Protein 3RHT (pdb70)

Solvent-accessible surface area: 37663 Å² total

Foldseek 3Di:
DEEEEEPADQAGFVVLVLFLVLVVDDYHYYYQVAADADDDNLQPAQEYEYAHRAPVSDLRSLVNNLVLLVARFYEFADQLDQCHPRRNCLVHCNCVWAQWHGDPDHQKFFAPDWKWKAFPDPCLCVPLLNDPACRPVFTFTWGIFGAIGGDPQKDQTMIWAWDWDADPVVRDIDIDTDDDGGAKIWDGRNNAIYIYGGFHLGPDGRPRLFAPAPDWDWGGRVPHDIDIGHPSSSSSVVSSCVRSVD/DEEEEEPAFQAHFVFLVLFLVVVVDDYHYHYQVAADDDDDNLVPAQEYEYAHRAPVSDLRSLVSNLVLLVARFYEAADQLDQQHPRVNCQVHPNCVWAQWRGDPDHQKDFAPDWKWKAFPDPCLCVPLLNDPACRPVFTFTWGIFGAIGGDPQKDQTIIWHWDWDADPVVRDIDIDTDDDGGAKIWDGRNNAIYIYGGFHLGPDGRPRLFAPAPAWDWGGRVVHDIDIGHPNSSSNVVSSCVRSVD/DEEEEEPADQAGFVFLVLFLVVVVDDYHYYGQVAADADDDNLVPALEYEYAHRAPVSDLRSLVSNLCLLVARFYEAADCLDQQHPRVNCLVHPNCVWAQWRGDPDHQKDFAPDWKWKAFPDPCLCVDLLNDPACRPVQTFTWGIFGAIGGDPQKDQTMIWAWDWDADPVVRDIDIDTDDDGGAKIWHGRNNAIYIYGGFGLGPDGRPRLFAPDPDWDWGGRVVYDIDIGHPSSSSNVVSSCVRSVD/DEEEEEPAFQAHFVFLVLFLVLVVDDYHYYYQPAADDDDDNLVPAQEYEYALRAPVSDLRSLVSNLVLLVARFYEAFDQLDQQHVRVNCQVHPNCVWAQWHGDPDHQKFFAPAWKWKAFPDPCLCVDLLNDPACRPVFTFTWGIFGAIGGDPQKDQTIIWHWDWDADPVVRDIDIDTDDDGGAKIWDGRNNAIYIYGGFGLGPDGRPRLFAPADAWDWGGRVVHDIDIGHPSSSSSVVSSCVRSVD

Structure (mmCIF, N/CA/C/O backbone):
data_3RHT
#
_entry.id   3RHT
#
_cell.length_a   42.287
_cell.length_b   126.827
_cell.length_c   101.964
_cell.angle_alpha   90.00
_cell.angle_beta   96.60
_cell.angle_gamma   90.00
#
_symmetry.space_group_name_H-M   'P 1 21 1'
#
loop_
_entity.id
_entity.type
_entity.pdbx_description
1 polymer '(GATase1)-like protein'
2 non-polymer 'CALCIUM ION'
3 non-polymer 'SODIUM ION'
4 non-polymer GLYCEROL
5 non-polymer 'ACETATE ION'
6 non-polymer 'CHLORIDE ION'
7 water water
#
loop_
_atom_site.group_PDB
_atom_site.id
_atom_site.type_symbol
_atom_site.label_atom_id
_atom_site.label_alt_id
_atom_site.label_comp_id
_atom_site.label_asym_id
_atom_site.label_entity_id
_atom_site.label_seq_id
_atom_site.pdbx_PDB_ins_code
_atom_site.Cartn_x
_atom_site.Cartn_y
_atom_site.Cartn_z
_atom_site.occupancy
_atom_site.B_iso_or_equiv
_atom_site.auth_seq_id
_atom_site.auth_comp_id
_atom_site.auth_asym_id
_atom_site.auth_atom_id
_atom_site.pdbx_PDB_model_num
ATOM 1 N N . ARG A 1 6 ? -10.149 38.674 40.714 1.00 37.65 3 ARG A N 1
ATOM 2 C CA . ARG A 1 6 ? -8.903 39.409 41.171 1.00 36.25 3 ARG A CA 1
ATOM 3 C C . ARG A 1 6 ? -7.775 39.467 40.123 1.00 31.89 3 ARG A C 1
ATOM 4 O O . ARG A 1 6 ? -6.919 38.581 40.039 1.00 31.76 3 ARG A O 1
ATOM 12 N N . VAL A 1 7 ? -7.766 40.537 39.352 1.00 28.54 4 VAL A N 1
ATOM 13 C CA . VAL A 1 7 ? -6.924 40.655 38.169 1.00 25.45 4 VAL A CA 1
ATOM 14 C C . VAL A 1 7 ? -6.133 41.947 38.250 1.00 23.36 4 VAL A C 1
ATOM 15 O O . VAL A 1 7 ? -6.687 42.964 38.639 1.00 23.22 4 VAL A O 1
ATOM 19 N N . LEU A 1 8 ? -4.853 41.874 37.914 1.00 21.85 5 LEU A N 1
ATOM 20 C CA . LEU A 1 8 ? -3.984 43.049 37.767 1.00 20.93 5 LEU A CA 1
ATOM 21 C C . LEU A 1 8 ? -3.490 43.114 36.330 1.00 20.01 5 LEU A C 1
ATOM 22 O O . LEU A 1 8 ? -2.860 42.153 35.845 1.00 20.87 5 LEU A O 1
ATOM 27 N N . TYR A 1 9 ? -3.745 44.243 35.667 1.00 19.05 6 TYR A N 1
ATOM 28 C CA . TYR A 1 9 ? -3.373 44.447 34.256 1.00 17.90 6 TYR A CA 1
ATOM 29 C C . TYR A 1 9 ? -2.398 45.613 34.217 1.00 17.55 6 TYR A C 1
ATOM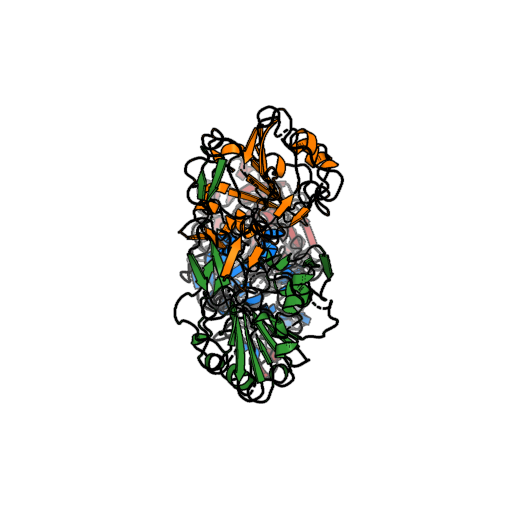 30 O O . TYR A 1 9 ? -2.721 46.715 34.676 1.00 17.88 6 TYR A O 1
ATOM 39 N N . CYS A 1 10 ? -1.185 45.343 33.740 1.00 17.01 7 CYS A N 1
ATOM 40 C CA . CYS A 1 10 ? -0.137 46.356 33.640 1.00 16.58 7 CYS A CA 1
ATOM 41 C C . CYS A 1 10 ? 0.267 46.566 32.174 1.00 16.20 7 CYS A C 1
ATOM 42 O O . CYS A 1 10 ? 0.559 45.594 31.446 1.00 15.40 7 CYS A O 1
ATOM 45 N N . GLY A 1 11 ? 0.301 47.837 31.782 1.00 14.53 8 GLY A N 1
ATOM 46 C CA . GLY A 1 11 ? 0.876 48.250 30.498 1.00 15.20 8 GLY A CA 1
ATOM 47 C C . GLY A 1 11 ? -0.084 48.859 29.488 1.00 14.87 8 GLY A C 1
ATOM 48 O O . GLY A 1 11 ? -1.126 49.450 29.858 1.00 16.25 8 GLY A O 1
ATOM 49 N N . ASP A 1 12 ? 0.291 48.726 28.213 1.00 14.45 9 ASP A N 1
ATOM 50 C CA . ASP A 1 12 ? -0.454 49.279 27.073 1.00 15.15 9 ASP A CA 1
ATOM 51 C C . ASP A 1 12 ? -0.700 50.779 27.221 1.00 15.62 9 ASP A C 1
ATOM 52 O O . ASP A 1 12 ? -1.744 51.283 26.873 1.00 14.16 9 ASP A O 1
ATOM 57 N N . THR A 1 13 ? 0.328 51.466 27.722 1.00 15.90 10 THR A N 1
ATOM 58 C CA . THR A 1 13 ? 0.395 52.910 27.850 1.00 17.48 10 THR A CA 1
ATOM 59 C C . THR A 1 13 ? -0.574 53.451 28.923 1.00 17.52 10 THR A C 1
ATOM 60 O O . THR A 1 13 ? -0.147 53.827 30.021 1.00 18.92 10 THR A O 1
ATOM 64 N N . SER A 1 14 ? -1.855 53.495 28.600 1.00 16.79 11 SER A N 1
ATOM 65 C CA . SER A 1 14 ? -2.857 54.146 29.452 1.00 17.22 11 SER A CA 1
ATOM 66 C C . SER A 1 14 ? -4.270 53.684 29.049 1.00 17.26 11 SER A C 1
ATOM 67 O O . SER A 1 14 ? -4.483 53.174 27.934 1.00 16.23 11 SER A O 1
ATOM 70 N N . LEU A 1 15 ? -5.224 53.859 29.967 1.00 18.68 12 LEU A N 1
ATOM 71 C CA . LEU A 1 15 ? -6.621 53.527 29.732 1.00 17.90 12 LEU A CA 1
ATOM 72 C C . LEU A 1 15 ? -7.199 54.371 28.598 1.00 18.81 12 LEU A C 1
ATOM 73 O O . LEU A 1 15 ? -8.009 53.885 27.829 1.00 19.11 12 LEU A O 1
ATOM 78 N N . GLU A 1 16 ? -6.809 55.642 28.509 1.00 19.60 13 GLU A N 1
ATOM 79 C CA . GLU A 1 16 ? -7.320 56.492 27.440 1.00 20.73 13 GLU A CA 1
ATOM 80 C C . GLU A 1 16 ? -6.746 56.098 26.056 1.00 19.02 13 GLU A C 1
ATOM 81 O O . GLU A 1 16 ? -7.225 56.579 25.034 1.00 18.77 13 GLU A O 1
ATOM 87 N N . THR A 1 17 ? -5.727 55.250 26.042 1.00 16.74 14 THR A N 1
ATOM 88 C CA . THR A 1 17 ? -5.081 54.793 24.795 1.00 17.17 14 THR A CA 1
ATOM 89 C C . THR A 1 17 ? -5.217 53.259 24.699 1.00 16.71 14 THR A C 1
ATOM 90 O O . THR A 1 17 ? -6.334 52.760 24.864 1.00 17.02 14 THR A O 1
ATOM 94 N N . ALA A 1 18 ? -4.135 52.517 24.444 1.00 15.35 15 ALA A N 1
ATOM 95 C CA . ALA A 1 18 ? -4.242 51.094 24.050 1.00 14.77 15 ALA A CA 1
ATOM 96 C C . ALA A 1 18 ? -4.835 50.170 25.122 1.00 14.07 15 ALA A C 1
ATOM 97 O O . ALA A 1 18 ? -5.461 49.158 24.791 1.00 14.79 15 ALA A O 1
ATOM 99 N N . ALA A 1 19 ? -4.658 50.518 26.399 1.00 13.68 16 ALA A N 1
ATOM 100 C CA . ALA A 1 19 ? -5.145 49.666 27.485 1.00 14.07 16 ALA A CA 1
ATOM 101 C C . ALA A 1 19 ? -6.669 49.628 27.522 1.00 14.24 16 ALA A C 1
ATOM 102 O O . ALA A 1 19 ? -7.256 48.718 28.106 1.00 14.61 16 ALA A O 1
ATOM 104 N N . GLY A 1 20 ? -7.314 50.634 26.919 1.00 14.76 17 GLY A N 1
ATOM 105 C CA . GLY A 1 20 ? -8.775 50.655 26.771 1.00 15.18 17 GLY A CA 1
ATOM 106 C C . GLY A 1 20 ? -9.354 49.424 26.113 1.00 14.37 17 GLY A C 1
ATOM 107 O O . GLY A 1 20 ? -10.500 49.090 26.346 1.00 15.10 17 GLY A O 1
ATOM 108 N N . TYR A 1 21 ? -8.566 48.725 25.301 1.00 14.68 18 TYR A N 1
ATOM 109 C CA . TYR A 1 21 ? -9.090 47.553 24.593 1.00 14.67 18 TYR A CA 1
ATOM 110 C C . TYR A 1 21 ? -9.339 46.413 25.571 1.00 15.59 18 TYR A C 1
ATOM 111 O O . TYR A 1 21 ? -10.481 45.996 25.756 1.00 16.55 18 TYR A O 1
ATOM 120 N N . LEU A 1 22 ? -8.286 45.944 26.229 1.00 15.81 19 LEU A N 1
ATOM 121 C CA . LEU A 1 22 ? -8.441 44.840 27.176 1.00 16.00 19 LEU A CA 1
ATOM 122 C C . LEU A 1 22 ? -9.264 45.269 28.402 1.00 17.00 19 LEU A C 1
ATOM 123 O O . LEU A 1 22 ? -10.042 44.474 28.942 1.00 18.25 19 LEU A O 1
ATOM 128 N N . ALA A 1 23 ? -9.093 46.508 28.865 1.00 16.48 20 ALA A N 1
ATOM 129 C CA . ALA A 1 23 ? -9.908 47.002 29.954 1.00 17.57 20 ALA A CA 1
ATOM 130 C C . ALA A 1 23 ? -11.384 46.969 29.571 1.00 18.29 20 ALA A C 1
ATOM 131 O O . ALA A 1 23 ? -12.209 46.540 30.351 1.00 18.86 20 ALA A O 1
ATOM 133 N N . GLY A 1 24 ? -11.705 47.397 28.351 1.00 18.34 21 GLY A N 1
ATOM 134 C CA . GLY A 1 24 ? -13.071 47.323 27.829 1.00 18.50 21 GLY A CA 1
ATOM 135 C C . GLY A 1 24 ? -13.598 45.909 27.704 1.00 17.94 21 GLY A C 1
ATOM 136 O O . GLY A 1 24 ? -14.722 45.641 28.063 1.00 19.91 21 GLY A O 1
ATOM 137 N N . LEU A 1 25 ? -12.779 44.985 27.233 1.00 16.61 22 LEU A N 1
ATOM 138 C CA . LEU A 1 25 ? -13.205 43.590 27.189 1.00 16.81 22 LEU A CA 1
ATOM 139 C C . LEU A 1 25 ? -13.565 43.100 28.607 1.00 18.57 22 LEU A C 1
ATOM 140 O O . LEU A 1 25 ? -14.605 42.476 28.839 1.00 19.08 22 LEU A O 1
ATOM 153 N N . THR A 1 27 ? -14.310 44.748 31.292 1.00 20.94 24 THR A N 1
ATOM 154 C CA . THR A 1 27 ? -15.535 45.385 31.744 1.00 22.82 24 THR A CA 1
ATOM 155 C C . THR A 1 27 ? -16.753 44.711 31.103 1.00 24.35 24 THR A C 1
ATOM 156 O O . THR A 1 27 ? -17.755 44.509 31.775 1.00 25.83 24 THR A O 1
ATOM 160 N N . SER A 1 28 ? -16.669 44.349 29.822 1.00 23.39 25 SER A N 1
ATOM 161 C CA . SER A 1 28 ? -17.811 43.728 29.139 1.00 25.46 25 SER A CA 1
ATOM 162 C C . SER A 1 28 ? -18.072 42.328 29.698 1.00 26.57 25 SER A C 1
ATOM 163 O O . SER A 1 28 ? -19.212 41.863 29.710 1.00 28.56 25 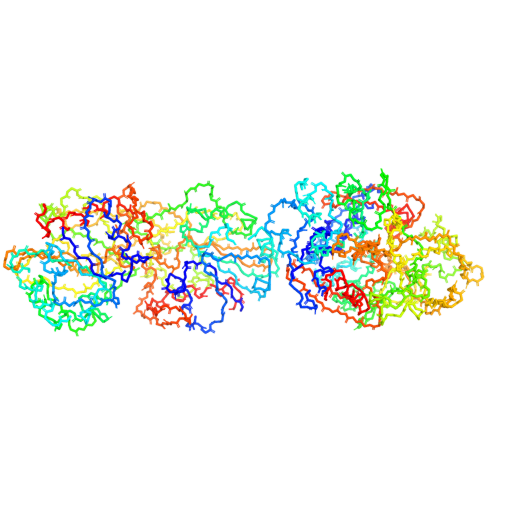SER A O 1
ATOM 166 N N . TRP A 1 29 ? -17.022 41.676 30.198 1.00 25.98 26 TRP A N 1
ATOM 167 C CA . TRP A 1 29 ? -17.171 40.368 30.852 1.00 27.62 26 TRP A CA 1
ATOM 168 C C . TRP A 1 29 ? -17.613 40.508 32.327 1.00 30.31 26 TRP A C 1
ATOM 169 O O . TRP A 1 29 ? -17.739 39.502 33.021 1.00 31.01 26 TRP A O 1
ATOM 180 N N A GLN A 1 30 ? -17.843 41.739 32.784 0.56 30.16 27 GLN A N 1
ATOM 181 N N B GLN A 1 30 ? -17.854 41.752 32.745 0.44 30.27 27 GLN A N 1
ATOM 182 C CA A GLN A 1 30 ? -18.199 42.035 34.170 0.56 32.41 27 GLN A CA 1
ATOM 183 C CA B GLN A 1 30 ? -18.179 42.111 34.112 0.44 32.45 27 GLN A CA 1
ATOM 184 C C A GLN A 1 30 ? -17.082 41.703 35.148 0.56 32.60 27 GLN A C 1
ATOM 185 C C B GLN A 1 30 ? -17.107 41.636 35.102 0.44 32.70 27 GLN A C 1
ATOM 186 O O A GLN A 1 30 ? -17.340 41.509 36.337 0.56 33.40 27 GLN A O 1
ATOM 187 O O B GLN A 1 30 ? -17.422 41.268 36.232 0.44 33.89 27 GLN A O 1
ATOM 198 N N . TRP A 1 31 ? -15.846 41.658 34.667 1.00 30.75 28 TRP A N 1
ATOM 199 C CA . TRP A 1 31 ? -14.698 41.398 35.542 1.00 31.51 28 TRP A CA 1
ATOM 200 C C . TRP A 1 31 ? -14.294 42.683 36.254 1.00 32.49 28 TRP A C 1
ATOM 201 O O . TRP A 1 31 ? -14.463 43.771 35.704 1.00 33.34 28 TRP A O 1
ATOM 212 N N . GLU A 1 32 ? -13.793 42.521 37.476 1.00 34.88 29 GLU A N 1
ATOM 213 C CA . GLU A 1 32 ? -13.119 43.571 38.255 1.00 35.78 29 GLU A CA 1
ATOM 214 C C . GLU A 1 32 ? -11.639 43.450 38.014 1.00 31.98 29 GLU A C 1
ATOM 215 O O . GLU A 1 32 ? -11.145 42.341 37.886 1.00 32.02 29 GLU A O 1
ATOM 221 N N . PHE A 1 33 ? -10.922 44.574 38.003 1.00 29.25 30 PHE A N 1
ATOM 222 C CA . PHE A 1 33 ? -9.473 44.554 37.827 1.00 27.03 30 PHE A CA 1
ATOM 223 C C . PHE A 1 33 ? -8.807 45.813 38.353 1.00 26.24 30 PHE A C 1
ATOM 224 O O . PHE A 1 33 ? -9.432 46.871 38.421 1.00 26.86 30 PHE A O 1
ATOM 232 N N . ASP A 1 34 ? -7.536 45.682 38.726 1.00 24.03 31 ASP A N 1
ATOM 233 C CA . ASP A 1 34 ? -6.684 46.837 38.953 1.00 23.83 31 ASP A CA 1
ATOM 234 C C . ASP A 1 34 ? -5.845 47.076 37.714 1.00 20.73 31 ASP A C 1
ATOM 235 O O . ASP A 1 34 ? -5.580 46.157 36.950 1.00 20.31 31 ASP A O 1
ATOM 240 N N . TYR A 1 35 ? -5.412 48.319 37.531 1.00 20.49 32 TYR A N 1
ATOM 241 C CA . TYR A 1 35 ? -4.676 48.684 36.322 1.00 18.73 32 TYR A CA 1
ATOM 242 C C . TYR A 1 35 ? -3.547 49.615 36.678 1.00 19.58 32 TYR A C 1
ATOM 243 O O . TYR A 1 35 ? -3.727 50.545 37.484 1.00 20.49 32 TYR A O 1
ATOM 252 N N . ILE A 1 36 ? -2.384 49.337 36.086 1.00 18.69 33 ILE A N 1
ATOM 253 C CA . ILE A 1 36 ? -1.164 50.158 36.200 1.00 19.00 33 ILE A CA 1
ATOM 254 C C . ILE A 1 36 ? -0.715 50.611 34.806 1.00 17.36 33 ILE A C 1
ATOM 255 O O . ILE A 1 36 ? -0.462 49.773 33.938 1.00 16.28 33 ILE A O 1
ATOM 260 N N . PRO A 1 37 ? -0.608 51.925 34.591 1.00 18.44 34 PRO A N 1
ATOM 261 C CA . PRO A 1 37 ? -0.113 52.382 33.300 1.00 18.46 34 PRO A CA 1
ATOM 262 C C . PRO A 1 37 ? 1.393 52.114 33.103 1.00 18.18 34 PRO A C 1
ATOM 263 O O . PRO A 1 37 ? 2.117 51.915 34.072 1.00 17.81 34 PRO A O 1
ATOM 267 N N . SER A 1 38 ? 1.836 52.136 31.845 1.00 16.78 35 SER A N 1
ATOM 268 C CA . SER A 1 38 ? 3.208 51.782 31.493 1.00 17.31 35 SER A CA 1
ATOM 269 C C . SER A 1 38 ? 4.284 52.666 32.129 1.00 17.37 35 SER A C 1
ATOM 270 O O . SER A 1 38 ? 5.403 52.185 32.306 1.00 18.21 35 SER A O 1
ATOM 273 N N . HIS A 1 39 ? 3.985 53.932 32.446 1.00 17.79 36 HIS A N 1
ATOM 274 C CA . HIS A 1 39 ? 4.971 54.812 33.077 1.00 19.62 36 HIS A CA 1
ATOM 275 C C . HIS A 1 39 ? 5.015 54.699 34.625 1.00 19.81 36 HIS A C 1
ATOM 276 O O . HIS A 1 39 ? 5.865 55.313 35.251 1.00 20.76 36 HIS A O 1
ATOM 283 N N . VAL A 1 40 ? 4.121 53.922 35.222 1.00 19.26 37 VAL A N 1
ATOM 284 C CA . VAL A 1 40 ? 4.002 53.818 36.683 1.00 20.11 37 VAL A CA 1
ATOM 285 C C . VAL A 1 40 ? 4.699 52.529 37.118 1.00 20.44 37 VAL A C 1
ATOM 286 O O . VAL A 1 40 ? 4.453 51.459 36.574 1.00 19.09 37 VAL A O 1
ATOM 290 N N . GLY A 1 41 ? 5.588 52.653 38.094 1.00 21.80 38 GLY A N 1
ATOM 291 C CA . GLY A 1 41 ? 6.298 51.508 38.634 1.00 22.92 38 GLY A CA 1
ATOM 292 C C . GLY A 1 41 ? 5.453 50.605 39.542 1.00 23.26 38 GLY A C 1
ATOM 293 O O . GLY A 1 41 ? 4.401 51.016 40.052 1.00 24.46 38 GLY A O 1
ATOM 294 N N . LEU A 1 42 ? 5.922 49.368 39.708 1.00 22.80 39 LEU A N 1
ATOM 295 C CA . LEU A 1 42 ? 5.300 48.379 40.571 1.00 22.76 39 LEU A CA 1
ATOM 296 C C . LEU A 1 42 ? 6.372 47.794 41.484 1.00 23.95 39 LEU A C 1
ATOM 297 O O . LEU A 1 42 ? 7.394 47.266 41.016 1.00 23.55 39 LEU A O 1
ATOM 302 N N . ASP A 1 43 ? 6.141 47.920 42.792 1.00 25.12 40 ASP A N 1
ATOM 303 C CA . ASP A 1 43 ? 7.051 47.434 43.853 1.00 26.29 40 ASP A CA 1
ATOM 304 C C . ASP A 1 43 ? 6.281 46.393 44.684 1.00 26.71 40 ASP A C 1
ATOM 305 O O . ASP A 1 43 ? 5.055 46.248 44.551 1.00 26.48 40 ASP A O 1
ATOM 310 N N . VAL A 1 44 ? 6.990 45.662 45.538 1.00 27.02 41 VAL A N 1
ATOM 311 C CA . VAL A 1 44 ? 6.336 44.729 46.452 1.00 27.79 41 VAL A CA 1
ATOM 312 C C . VAL A 1 44 ? 5.233 45.467 47.235 1.00 28.42 41 VAL A C 1
ATOM 313 O O . VAL A 1 44 ? 5.462 46.547 47.803 1.00 28.74 41 VAL A O 1
ATOM 317 N N . GLY A 1 45 ? 4.042 44.889 47.269 1.00 27.96 42 GLY A N 1
ATOM 318 C CA . GLY A 1 45 ? 2.979 45.497 48.035 1.00 30.25 42 GLY A CA 1
ATOM 319 C C . GLY A 1 45 ? 1.675 44.762 47.975 1.00 31.30 42 GLY A C 1
ATOM 320 O O . GLY A 1 45 ? 1.562 43.661 47.391 1.00 29.56 42 GLY A O 1
ATOM 321 N N . GLU A 1 46 ? 0.684 45.404 48.580 1.00 34.06 43 GLU A N 1
ATOM 322 C CA . GLU A 1 46 ? -0.646 44.839 48.715 1.00 36.96 43 GLU A CA 1
ATOM 323 C C . GLU A 1 46 ? -1.331 44.722 47.355 1.00 34.61 43 GLU A C 1
ATOM 324 O O . GLU A 1 46 ? -2.081 43.789 47.110 1.00 35.21 43 GLU A O 1
ATOM 330 N N . LEU A 1 47 ? -1.035 45.646 46.456 1.00 33.40 44 LEU A N 1
ATOM 331 C CA . LEU A 1 47 ? -1.630 45.648 45.130 1.00 31.96 44 LEU A CA 1
ATOM 332 C C . LEU A 1 47 ? -1.261 44.389 44.334 1.00 31.68 44 LEU A C 1
ATOM 333 O O . LEU A 1 47 ? -2.115 43.747 43.713 1.00 31.32 44 LEU A O 1
ATOM 338 N N . LEU A 1 48 ? 0.017 44.027 44.354 1.00 30.93 45 LEU A N 1
ATOM 339 C CA . LEU A 1 48 ? 0.444 42.769 43.756 1.00 29.98 45 LEU A CA 1
ATOM 340 C C . LEU A 1 48 ? -0.002 41.507 44.522 1.00 32.32 45 LEU A C 1
ATOM 341 O O . LEU A 1 48 ? -0.308 40.499 43.888 1.00 32.46 45 LEU A O 1
ATOM 346 N N . ALA A 1 49 ? -0.064 41.544 45.859 1.00 33.81 46 ALA A N 1
ATOM 347 C CA . ALA A 1 49 ? -0.275 40.315 46.647 1.00 37.33 46 ALA A CA 1
ATOM 348 C C . ALA A 1 49 ? -1.645 39.661 46.497 1.00 39.50 46 ALA A C 1
ATOM 349 O O . ALA A 1 49 ? -1.782 38.443 46.618 1.00 41.13 46 ALA A O 1
ATOM 351 N N . LYS A 1 50 ? -2.663 40.465 46.241 1.00 40.07 47 LYS A N 1
ATOM 352 C CA . LYS A 1 50 ? -4.039 39.992 46.396 1.00 42.85 47 LYS A CA 1
ATOM 353 C C . LYS A 1 50 ? -4.609 39.434 45.065 1.00 40.39 47 LYS A C 1
ATOM 354 O O . LYS A 1 50 ? -5.814 39.356 44.907 1.00 41.92 47 LYS A O 1
ATOM 360 N N . GLN A 1 51 ? -3.749 39.057 44.116 1.00 37.53 48 GLN A N 1
ATOM 361 C CA . GLN A 1 51 ? -4.176 38.773 42.731 1.00 34.24 48 GLN A CA 1
ATOM 362 C C . GLN A 1 51 ? -4.266 37.282 42.386 1.00 34.50 48 GLN A C 1
ATOM 363 O O . GLN A 1 51 ? -3.528 36.464 42.929 1.00 35.46 48 GLN A O 1
ATOM 369 N N . ASP A 1 52 ? -5.159 36.948 41.459 1.00 33.42 49 ASP A N 1
ATOM 370 C CA . ASP A 1 52 ? -5.286 35.581 40.927 1.00 34.24 49 ASP A CA 1
ATOM 371 C C . ASP A 1 52 ? -4.828 35.482 39.484 1.00 31.02 49 ASP A C 1
ATOM 372 O O . ASP A 1 52 ? -4.629 34.374 38.977 1.00 30.16 49 ASP A O 1
ATOM 377 N N . LEU A 1 53 ? -4.741 36.643 38.824 1.00 28.42 50 LEU A N 1
ATOM 378 C CA . LEU A 1 53 ? -4.289 36.755 37.449 1.00 25.33 50 LEU A CA 1
ATOM 379 C C . LEU A 1 53 ? -3.515 38.056 37.237 1.00 23.03 50 LEU A C 1
ATOM 380 O O . LEU A 1 53 ? -3.984 39.143 37.579 1.00 21.45 50 LEU A O 1
ATOM 385 N N . VAL A 1 54 ? -2.312 37.957 36.675 1.00 22.24 51 VAL A N 1
ATOM 386 C CA . VAL A 1 54 ? -1.531 39.145 36.334 1.00 19.55 51 VAL A CA 1
ATOM 387 C C . VAL A 1 54 ? -1.284 39.111 34.821 1.00 18.48 51 VAL A C 1
ATOM 388 O O . VAL A 1 54 ? -0.810 38.111 34.279 1.00 18.68 51 VAL A O 1
ATOM 392 N N . ILE A 1 55 ? -1.622 40.214 34.171 1.00 17.54 52 ILE A N 1
ATOM 393 C CA . ILE A 1 55 ? -1.450 40.394 32.736 1.00 16.37 52 ILE A CA 1
ATOM 394 C C . ILE A 1 55 ? -0.398 41.488 32.520 1.00 15.79 52 ILE A C 1
ATOM 395 O O . ILE A 1 55 ? -0.551 42.599 33.011 1.00 16.32 52 ILE A O 1
ATOM 400 N N . LEU A 1 56 ? 0.687 41.138 31.845 1.00 15.28 53 LEU A N 1
ATOM 401 C CA . LEU A 1 56 ? 1.770 42.077 31.501 1.00 15.71 53 LEU A CA 1
ATOM 402 C C . LEU A 1 56 ? 1.782 42.251 29.972 1.00 15.40 53 LEU A C 1
ATOM 403 O O . LEU A 1 56 ? 1.994 41.298 29.240 1.00 15.84 53 LEU A O 1
ATOM 408 N N . SER A 1 57 ? 1.605 43.484 29.506 1.00 15.20 54 SER A N 1
ATOM 409 C CA . SER A 1 57 ? 1.393 43.766 28.077 1.00 14.64 54 SER A CA 1
ATOM 410 C C . SER A 1 57 ? 1.946 45.148 27.799 1.00 14.65 54 SER A C 1
ATOM 411 O O . SER A 1 57 ? 1.350 46.111 28.230 1.00 14.94 54 SER A O 1
ATOM 414 N N . ASP A 1 58 ? 3.096 45.238 27.138 1.00 15.28 55 ASP A N 1
ATOM 415 C CA . ASP A 1 58 ? 3.773 46.552 26.936 1.00 15.31 55 ASP A CA 1
ATOM 416 C C . ASP A 1 58 ? 4.063 47.252 28.263 1.00 15.40 55 ASP A C 1
ATOM 417 O O . ASP A 1 58 ? 3.917 48.471 28.408 1.00 14.76 55 ASP A O 1
ATOM 422 N N . TYR A 1 59 ? 4.469 46.458 29.240 1.00 15.83 56 TYR A N 1
ATOM 423 C CA . TYR A 1 59 ? 4.911 46.940 30.525 1.00 15.49 56 TYR A CA 1
ATOM 424 C C . TYR A 1 59 ? 6.400 46.620 30.585 1.00 15.91 56 TYR A C 1
ATOM 425 O O . TYR A 1 59 ? 6.782 45.453 30.658 1.00 16.64 56 TYR A O 1
ATOM 434 N N . PRO A 1 60 ? 7.256 47.641 30.541 1.00 16.09 57 PRO A N 1
ATOM 435 C CA . PRO A 1 60 ? 8.691 47.337 30.453 1.00 17.47 57 PRO A CA 1
ATOM 436 C C . PRO A 1 60 ? 9.235 46.710 31.753 1.00 17.31 57 PRO A C 1
ATOM 437 O O . PRO A 1 60 ? 8.746 47.049 32.804 1.00 16.74 57 PRO A O 1
ATOM 441 N N . ALA A 1 61 ? 10.209 45.807 31.671 1.00 18.70 58 ALA A N 1
ATOM 442 C CA . ALA A 1 61 ? 10.784 45.167 32.861 1.00 18.76 58 ALA A CA 1
ATOM 443 C C . ALA A 1 61 ? 11.293 46.169 33.873 1.00 19.94 58 ALA A C 1
ATOM 444 O O . ALA A 1 61 ? 11.181 45.943 35.101 1.00 20.27 58 ALA A O 1
ATOM 446 N N . GLU A 1 62 ? 11.842 47.283 33.402 1.00 21.48 59 GLU A N 1
ATOM 447 C CA . GLU A 1 62 ? 12.358 48.299 34.337 1.00 23.88 59 GLU A CA 1
ATOM 448 C C . GLU A 1 62 ? 11.311 48.940 35.309 1.00 22.88 59 GLU A C 1
ATOM 449 O O . GLU A 1 62 ? 11.690 49.523 36.318 1.00 21.00 59 GLU A O 1
ATOM 455 N N . ARG A 1 63 ? 10.018 48.834 34.997 1.00 20.96 60 ARG A N 1
ATOM 456 C CA . ARG A 1 63 ? 8.965 49.322 35.893 1.00 21.77 60 ARG A CA 1
ATOM 457 C C . ARG A 1 63 ? 8.738 48.455 37.121 1.00 21.43 60 ARG A C 1
ATOM 458 O O . ARG A 1 63 ? 8.227 48.945 38.124 1.00 22.88 60 ARG A O 1
ATOM 474 N N . THR A 1 65 ? 10.190 46.451 40.286 1.00 23.86 62 THR A N 1
ATOM 475 C CA . THR A 1 65 ? 11.371 46.308 41.118 1.00 25.12 62 THR A CA 1
ATOM 476 C C . THR A 1 65 ? 11.749 44.826 41.189 1.00 25.55 62 THR A C 1
ATOM 477 O O . THR A 1 65 ? 10.903 43.955 40.953 1.00 25.00 62 THR A O 1
ATOM 481 N N . ALA A 1 66 ? 13.023 44.554 41.474 1.00 26.57 63 ALA A N 1
ATOM 482 C CA . ALA A 1 66 ? 13.508 43.192 41.623 1.00 26.88 63 ALA A CA 1
ATOM 483 C C . ALA A 1 66 ? 12.746 42.477 42.727 1.00 26.52 63 ALA A C 1
ATOM 484 O O . ALA A 1 66 ? 12.419 41.315 42.568 1.00 27.22 63 ALA A O 1
ATOM 486 N N . GLN A 1 67 ? 12.425 43.161 43.823 1.00 27.77 64 GLN A N 1
ATOM 487 C CA . GLN A 1 67 ? 11.592 42.563 44.884 1.00 28.67 64 GLN A CA 1
ATOM 488 C C . GLN A 1 67 ? 10.159 42.246 44.422 1.00 27.51 64 GLN A C 1
ATOM 489 O O . GLN A 1 67 ? 9.588 41.233 44.839 1.00 26.99 64 GLN A O 1
ATOM 495 N N . ALA A 1 68 ? 9.574 43.113 43.586 1.00 26.66 65 ALA A N 1
ATOM 496 C CA . ALA A 1 68 ? 8.246 42.851 43.016 1.00 25.58 65 ALA A CA 1
ATOM 497 C C . ALA A 1 68 ? 8.273 41.609 42.131 1.00 24.63 65 ALA A C 1
ATOM 498 O O . ALA A 1 68 ? 7.373 40.789 42.191 1.00 23.71 65 ALA A O 1
ATOM 500 N N . ILE A 1 69 ? 9.295 41.504 41.281 1.00 25.25 66 ILE A N 1
ATOM 501 C CA . ILE A 1 69 ? 9.446 40.332 40.419 1.00 25.15 66 ILE A CA 1
ATOM 502 C C . ILE A 1 69 ? 9.497 39.055 41.278 1.00 26.71 66 ILE A C 1
ATOM 503 O O . ILE A 1 69 ? 8.857 38.066 40.954 1.00 26.04 66 ILE A O 1
ATOM 508 N N . ASP A 1 70 ? 10.221 39.101 42.390 1.00 28.06 67 ASP A N 1
ATOM 509 C CA . ASP A 1 70 ? 10.323 37.936 43.285 1.00 29.71 67 ASP A CA 1
ATOM 510 C C . ASP A 1 70 ? 8.985 37.599 43.894 1.00 29.11 67 ASP A C 1
ATOM 511 O O . ASP A 1 70 ? 8.624 36.431 43.943 1.00 29.49 67 ASP A O 1
ATOM 516 N N . GLN A 1 71 ? 8.238 38.619 44.338 1.00 27.87 68 GLN A N 1
ATOM 517 C CA . GLN A 1 71 ? 6.907 38.406 44.884 1.00 27.57 68 GLN A CA 1
ATOM 518 C C . GLN A 1 71 ? 6.017 37.744 43.828 1.00 26.35 68 GLN A C 1
ATOM 519 O O . GLN A 1 71 ? 5.303 36.796 44.113 1.00 27.24 68 GLN A O 1
ATOM 525 N N . LEU A 1 72 ? 6.057 38.266 42.605 1.00 25.57 69 LEU A N 1
ATOM 526 C CA . LEU A 1 72 ? 5.195 37.754 41.538 1.00 24.10 69 LEU A CA 1
ATOM 527 C C . LEU A 1 72 ? 5.553 36.300 41.192 1.00 24.64 69 LEU A C 1
ATOM 528 O O . LEU A 1 72 ? 4.665 35.479 41.020 1.00 22.57 69 LEU A O 1
ATOM 533 N N . VAL A 1 73 ? 6.846 36.001 41.076 1.00 24.86 70 VAL A N 1
ATOM 534 C CA . VAL A 1 73 ? 7.291 34.625 40.802 1.00 25.49 70 VAL A CA 1
ATOM 535 C C . VAL A 1 73 ? 6.778 33.666 41.866 1.00 27.00 70 VAL A C 1
ATOM 536 O O . VAL A 1 73 ? 6.209 32.627 41.535 1.00 27.37 70 VAL A O 1
ATOM 540 N N . THR A 1 74 ? 6.957 34.008 43.148 1.00 28.16 71 THR A N 1
ATOM 541 C CA . THR A 1 74 ? 6.446 33.169 44.240 1.00 30.02 71 THR A CA 1
ATOM 542 C C . THR A 1 74 ? 4.922 32.990 44.143 1.00 29.36 71 THR A C 1
ATOM 543 O O . THR A 1 74 ? 4.418 31.891 44.305 1.00 28.88 71 THR A O 1
ATOM 555 N N . VAL A 1 76 ? 2.885 33.174 41.465 1.00 26.85 73 VAL A N 1
ATOM 556 C CA . VAL A 1 76 ? 2.586 32.294 40.331 1.00 25.54 73 VAL A CA 1
ATOM 557 C C . VAL A 1 76 ? 2.872 30.821 40.702 1.00 27.92 73 VAL A C 1
ATOM 558 O O . VAL A 1 76 ? 2.024 29.951 40.518 1.00 25.10 73 VAL A O 1
ATOM 562 N N . LYS A 1 77 ? 4.041 30.544 41.278 1.00 29.39 74 LYS A N 1
ATOM 563 C CA . LYS A 1 77 ? 4.318 29.170 41.671 1.00 31.62 74 LYS A CA 1
ATOM 564 C C . LYS A 1 77 ? 3.311 28.692 42.735 1.00 33.15 74 LYS A C 1
ATOM 565 O O . LYS A 1 77 ? 3.050 27.494 42.839 1.00 33.55 74 LYS A O 1
ATOM 571 N N . ALA A 1 78 ? 2.717 29.619 43.500 1.00 33.50 75 ALA A N 1
ATOM 572 C CA . ALA A 1 78 ? 1.689 29.253 44.502 1.00 35.32 75 ALA A CA 1
ATOM 573 C C . ALA A 1 78 ? 0.258 29.199 43.958 1.00 34.92 75 ALA A C 1
ATOM 574 O O . ALA A 1 78 ? -0.674 28.892 44.709 1.00 35.18 75 ALA A O 1
ATOM 576 N N . GLY A 1 79 ? 0.084 29.481 42.667 1.00 33.23 76 GLY A N 1
ATOM 577 C CA . GLY A 1 79 ? -1.215 29.302 42.008 1.00 33.20 76 GLY A CA 1
ATOM 578 C C . GLY A 1 79 ? -1.708 30.476 41.182 1.00 31.64 76 GLY A C 1
ATOM 579 O O . GLY A 1 79 ? -2.639 30.308 40.445 1.00 30.83 76 GLY A O 1
ATOM 580 N N . CYS A 1 80 ? -1.086 31.651 41.287 1.00 31.24 77 CYS A N 1
ATOM 581 C CA . CYS A 1 80 ? -1.515 32.825 40.498 1.00 30.75 77 CYS A CA 1
ATOM 582 C C . CYS A 1 80 ? -1.218 32.635 38.995 1.00 28.96 77 CYS A C 1
ATOM 583 O O . CYS A 1 80 ? -0.144 32.156 38.615 1.00 29.39 77 CYS A O 1
ATOM 586 N N . GLY A 1 81 ? -2.173 32.999 38.142 1.00 26.91 78 GLY A N 1
ATOM 587 C CA . GLY A 1 81 ? -1.975 32.898 36.695 1.00 24.76 78 GLY A CA 1
ATOM 588 C C . GLY A 1 81 ? -1.172 34.090 36.191 1.00 23.60 78 GLY A C 1
ATOM 589 O O . GLY A 1 81 ? -1.284 35.200 36.740 1.00 21.93 78 GLY A O 1
ATOM 590 N N . LEU A 1 82 ? -0.336 33.858 35.179 1.00 22.42 79 LEU A N 1
ATOM 591 C CA . LEU A 1 82 ? 0.415 34.936 34.530 1.00 21.83 79 LEU A CA 1
ATOM 592 C C . LEU A 1 82 ? 0.290 34.831 33.024 1.00 21.39 79 LEU A C 1
ATOM 593 O O . LEU A 1 82 ? 0.540 33.777 32.452 1.00 20.57 79 LEU A O 1
ATOM 598 N N . VAL A 1 83 ? -0.031 35.960 32.403 1.00 20.67 80 VAL A N 1
ATOM 599 C CA . VAL A 1 83 ? -0.092 36.090 30.939 1.00 20.96 80 VAL A CA 1
ATOM 600 C C . VAL A 1 83 ? 0.780 37.253 30.490 1.00 19.26 80 VAL A C 1
ATOM 601 O O . VAL A 1 83 ? 0.656 38.382 31.008 1.00 19.27 80 VAL A O 1
ATOM 613 N N . LEU A 1 85 ? 1.465 39.395 27.052 1.00 15.22 82 LEU A N 1
ATOM 614 C CA . LEU A 1 85 ? 0.968 39.717 25.707 1.00 14.48 82 LEU A CA 1
ATOM 615 C C . LEU A 1 85 ? 2.056 40.505 24.974 1.00 14.60 82 LEU A C 1
ATOM 616 O O . LEU A 1 85 ? 2.692 41.401 25.562 1.00 15.89 82 LEU A O 1
ATOM 621 N N . GLY A 1 86 ? 2.292 40.185 23.696 1.00 14.24 83 GLY A N 1
ATOM 622 C CA . GLY A 1 86 ? 3.405 40.769 22.966 1.00 13.02 83 GLY A CA 1
ATOM 623 C C . GLY A 1 86 ? 3.183 42.251 22.633 1.00 13.76 83 GLY A C 1
ATOM 624 O O . GLY A 1 86 ? 2.065 42.813 22.744 1.00 13.12 83 GLY A O 1
ATOM 625 N N . GLY A 1 87 ? 4.282 42.892 22.280 1.00 13.68 84 GLY A N 1
ATOM 626 C CA . GLY A 1 87 ? 4.302 44.296 21.971 1.00 13.15 84 GLY A CA 1
ATOM 627 C C . GLY A 1 87 ? 5.741 44.733 21.964 1.00 13.87 84 GLY A C 1
ATOM 628 O O . GLY A 1 87 ? 6.637 43.948 22.251 1.00 15.79 84 GLY A O 1
ATOM 629 N N . TRP A 1 88 ? 5.967 45.987 21.618 1.00 13.52 85 TRP A N 1
ATOM 630 C CA . TRP A 1 88 ? 7.328 46.503 21.533 1.00 14.36 85 TRP A CA 1
ATOM 631 C C . TRP A 1 88 ? 8.023 46.615 22.910 1.00 14.68 85 TRP A C 1
ATOM 632 O O . TRP A 1 88 ? 9.251 46.679 22.951 1.00 15.46 85 TRP A O 1
ATOM 643 N N . GLU A 1 89 ? 7.256 46.667 24.014 1.00 14.80 86 GLU A N 1
ATOM 644 C CA . GLU A 1 89 ? 7.847 46.685 25.359 1.00 16.47 86 GLU A CA 1
ATOM 645 C C . GLU A 1 89 ? 7.485 45.438 26.188 1.00 16.65 86 GLU A C 1
ATOM 646 O O . GLU A 1 89 ? 7.567 45.456 27.434 1.00 17.83 86 GLU A O 1
ATOM 652 N N . SER A 1 90 ? 7.135 44.359 25.477 1.00 15.46 87 SER A N 1
ATOM 653 C CA . SER A 1 90 ? 7.038 43.032 26.031 1.00 15.26 87 SER A CA 1
ATOM 654 C C . SER A 1 90 ? 8.208 42.191 25.549 1.00 15.38 87 SER A C 1
ATOM 655 O O . SER A 1 90 ? 8.973 42.615 24.677 1.00 14.70 87 SER A O 1
ATOM 658 N N . TYR A 1 91 ? 8.359 41.016 26.177 1.00 15.98 88 TYR A N 1
ATOM 659 C CA . TYR A 1 91 ? 9.436 40.069 25.910 1.00 16.38 88 TYR A CA 1
ATOM 660 C C . TYR A 1 91 ? 10.751 40.820 25.880 1.00 16.45 88 TYR A C 1
ATOM 661 O O . TYR A 1 91 ? 11.044 41.541 26.837 1.00 17.47 88 TYR A O 1
ATOM 670 N N . HIS A 1 92 ? 11.557 40.695 24.843 1.00 16.23 89 HIS A N 1
ATOM 671 C CA . HIS A 1 92 ? 12.747 41.584 24.782 1.00 16.81 89 HIS A CA 1
ATOM 672 C C . HIS A 1 92 ? 12.375 42.947 24.187 1.00 15.87 89 HIS A C 1
ATOM 673 O O . HIS A 1 92 ? 12.614 43.983 24.801 1.00 16.06 89 HIS A O 1
ATOM 680 N N . GLY A 1 93 ? 11.801 42.927 22.989 1.00 15.68 90 GLY A N 1
ATOM 681 C CA . GLY A 1 93 ? 11.247 44.133 22.378 1.00 15.30 90 GLY A CA 1
ATOM 682 C C . GLY A 1 93 ? 12.312 45.182 22.167 1.00 16.05 90 GLY A C 1
ATOM 683 O O . GLY A 1 93 ? 13.497 44.863 21.909 1.00 17.20 90 GLY A O 1
ATOM 684 N N . LEU A 1 94 ? 11.895 46.442 22.275 1.00 16.39 91 LEU A N 1
ATOM 685 C CA . LEU A 1 94 ? 12.797 47.571 22.293 1.00 18.32 91 LEU A CA 1
ATOM 686 C C . LEU A 1 94 ? 12.460 48.289 23.602 1.00 19.40 91 LEU A C 1
ATOM 687 O O . LEU A 1 94 ? 11.560 49.128 23.639 1.00 19.14 91 LEU A O 1
ATOM 692 N N . GLY A 1 95 ? 13.140 47.905 24.673 1.00 20.56 92 GLY A N 1
ATOM 693 C CA . GLY A 1 95 ? 12.849 48.419 26.005 1.00 21.30 92 GLY A CA 1
ATOM 694 C C . GLY A 1 95 ? 12.005 47.468 26.855 1.00 20.23 92 GLY A C 1
ATOM 695 O O . GLY A 1 95 ? 11.677 47.797 27.966 1.00 22.41 92 GLY A O 1
ATOM 696 N N . GLY A 1 96 ? 11.661 46.288 26.361 1.00 19.63 93 GLY A N 1
ATOM 697 C CA . GLY A 1 96 ? 10.946 45.290 27.186 1.00 19.08 93 GLY A CA 1
ATOM 698 C C . GLY A 1 96 ? 11.889 44.682 28.213 1.00 19.10 93 GLY A C 1
ATOM 699 O O . GLY A 1 96 ? 11.700 44.813 29.448 1.00 20.31 93 GLY A O 1
ATOM 700 N N . ASN A 1 97 ? 12.894 43.994 27.687 1.00 18.99 94 ASN A N 1
ATOM 701 C CA . ASN A 1 97 ? 14.010 43.434 28.456 1.00 19.41 94 ASN A CA 1
ATOM 702 C C . ASN A 1 97 ? 13.653 42.396 29.532 1.00 19.52 94 ASN A C 1
ATOM 703 O O . ASN A 1 97 ? 14.400 42.225 30.500 1.00 20.27 94 ASN A O 1
ATOM 708 N N . TRP A 1 98 ? 12.558 41.661 29.321 1.00 19.05 95 TRP A N 1
ATOM 709 C CA . TRP A 1 98 ? 12.089 40.646 30.281 1.00 19.86 95 TRP A CA 1
ATOM 710 C C . TRP A 1 98 ? 12.988 39.420 30.418 1.00 21.46 95 TRP A C 1
ATOM 711 O O . TRP A 1 98 ? 12.954 38.740 31.460 1.00 22.48 95 TRP A O 1
ATOM 722 N N . ASP A 1 99 ? 13.779 39.151 29.376 1.00 21.68 96 ASP A N 1
ATOM 723 C CA . ASP A 1 99 ? 14.801 38.119 29.406 1.00 22.27 96 ASP A CA 1
ATOM 724 C C . ASP A 1 99 ? 15.815 38.311 30.533 1.00 24.61 96 ASP A C 1
ATOM 725 O O . ASP A 1 99 ? 16.422 37.329 31.015 1.00 25.21 96 ASP A O 1
ATOM 730 N N . GLN A 1 100 ? 15.987 39.564 30.958 1.00 24.01 97 GLN A N 1
ATOM 731 C CA . GLN A 1 100 ? 16.929 39.910 32.004 1.00 26.05 97 GLN A CA 1
ATOM 732 C C . GLN A 1 100 ? 16.417 39.644 33.427 1.00 26.14 97 GLN A C 1
ATOM 733 O O . GLN A 1 100 ? 17.181 39.757 34.362 1.00 27.48 97 GLN A O 1
ATOM 739 N N . THR A 1 101 ? 15.162 39.234 33.582 1.00 24.56 98 THR A N 1
ATOM 740 C CA . THR A 1 101 ? 14.506 39.178 34.883 1.00 24.10 98 THR A CA 1
ATOM 741 C C . THR A 1 101 ? 14.329 37.722 35.335 1.00 24.53 98 THR A C 1
ATOM 742 O O . THR A 1 101 ? 14.383 36.801 34.539 1.00 22.25 98 THR A O 1
ATOM 746 N N . LEU A 1 102 ? 14.123 37.527 36.629 1.00 25.74 99 LEU A N 1
ATOM 747 C CA . LEU A 1 102 ? 13.812 36.188 37.143 1.00 27.40 99 LEU A CA 1
ATOM 748 C C . LEU A 1 102 ? 12.403 35.754 36.705 1.00 26.44 99 LEU A C 1
ATOM 749 O O . LEU A 1 102 ? 12.079 34.568 36.786 1.00 26.06 99 LEU A O 1
ATOM 754 N N . LEU A 1 103 ? 11.565 36.688 36.219 1.00 24.84 100 LEU A N 1
ATOM 755 C CA . LEU A 1 103 ? 10.251 36.295 35.679 1.00 24.59 100 LEU A CA 1
ATOM 756 C C . LEU A 1 103 ? 10.428 35.383 34.473 1.00 24.27 100 LEU A C 1
ATOM 757 O O . LEU A 1 103 ? 9.577 34.555 34.221 1.00 24.30 100 LEU A O 1
ATOM 762 N N . ALA A 1 104 ? 11.536 35.522 33.737 1.00 24.40 101 ALA A N 1
ATOM 763 C CA . ALA A 1 104 ? 11.840 34.628 32.603 1.00 25.09 101 ALA A CA 1
ATOM 764 C C . ALA A 1 104 ? 11.765 33.151 32.959 1.00 26.36 101 ALA A C 1
ATOM 765 O O . ALA A 1 104 ? 11.398 32.315 32.133 1.00 26.67 101 ALA A O 1
ATOM 767 N N . GLU A 1 105 ? 12.135 32.844 34.193 1.00 28.12 102 GLU A N 1
ATOM 768 C CA . GLU A 1 105 ? 12.082 31.496 34.709 1.00 30.35 102 GLU A CA 1
ATOM 769 C C . GLU A 1 105 ? 10.689 30.879 34.619 1.00 29.00 102 GLU A C 1
ATOM 770 O O . GLU A 1 105 ? 10.596 29.691 34.312 1.00 29.18 102 GLU A O 1
ATOM 776 N N . VAL A 1 106 ? 9.617 31.636 34.907 1.00 27.15 103 VAL A N 1
ATOM 777 C CA . VAL A 1 106 ? 8.284 31.021 34.998 1.00 26.90 103 VAL A CA 1
ATOM 778 C C . VAL A 1 106 ? 7.496 31.086 33.678 1.00 26.68 103 VAL A C 1
ATOM 779 O O . VAL A 1 106 ? 6.530 30.364 33.519 1.00 26.21 103 VAL A O 1
ATOM 783 N N . LEU A 1 107 ? 7.902 31.951 32.745 1.00 24.94 104 LEU A N 1
ATOM 784 C CA . LEU A 1 107 ? 7.243 32.028 31.446 1.00 24.96 104 LEU A CA 1
ATOM 785 C C . LEU A 1 107 ? 7.548 30.773 30.625 1.00 26.01 104 LEU A C 1
ATOM 786 O O . LEU A 1 107 ? 8.620 30.184 30.764 1.00 27.80 104 LEU A O 1
ATOM 791 N N . PRO A 1 108 ? 6.588 30.342 29.786 1.00 26.06 105 PRO A N 1
ATOM 792 C CA . PRO A 1 108 ? 6.675 29.080 29.059 1.00 26.49 105 PRO A CA 1
ATOM 793 C C . PRO A 1 108 ? 7.459 29.192 27.735 1.00 25.10 105 PRO A C 1
ATOM 794 O O . PRO A 1 108 ? 7.420 28.265 26.933 1.00 24.92 105 PRO A O 1
ATOM 798 N N . VAL A 1 109 ? 8.149 30.319 27.526 1.00 24.38 106 VAL A N 1
ATOM 799 C CA . VAL A 1 109 ? 8.947 30.566 26.334 1.00 23.07 106 VAL A CA 1
ATOM 800 C C . VAL A 1 109 ? 10.336 31.109 26.693 1.00 23.58 106 VAL A C 1
ATOM 801 O O . VAL A 1 109 ? 10.509 31.756 27.732 1.00 23.67 106 VAL A O 1
ATOM 805 N N . ASP A 1 110 ? 11.303 30.854 25.822 1.00 23.57 107 ASP A N 1
ATOM 806 C CA . ASP A 1 110 ? 12.613 31.497 25.887 1.00 24.49 107 ASP A CA 1
ATOM 807 C C . ASP A 1 110 ? 12.536 32.850 25.184 1.00 23.02 107 ASP A C 1
ATOM 808 O O . ASP A 1 110 ? 11.963 32.971 24.092 1.00 23.19 107 ASP A O 1
ATOM 813 N N . ILE A 1 111 ? 13.078 33.866 25.851 1.00 21.33 108 ILE A N 1
ATOM 814 C CA . ILE A 1 111 ? 13.044 35.229 25.376 1.00 19.74 108 ILE A CA 1
ATOM 815 C C . ILE A 1 111 ? 14.450 35.576 24.875 1.00 20.47 108 ILE A C 1
ATOM 816 O O . ILE A 1 111 ? 15.448 35.249 25.526 1.00 20.71 108 ILE A O 1
ATOM 821 N N . LYS A 1 112 ? 14.520 36.222 23.713 1.00 19.68 109 LYS A N 1
ATOM 822 C CA . LYS A 1 112 ? 15.781 36.601 23.105 1.00 20.67 109 LYS A CA 1
ATOM 823 C C . LYS A 1 112 ? 16.457 37.711 23.901 1.00 20.91 109 LYS A C 1
ATOM 824 O O . LYS A 1 112 ? 15.813 38.389 24.721 1.00 20.56 109 LYS A O 1
ATOM 830 N N . SER A 1 113 ? 17.759 37.880 23.672 1.00 22.17 110 SER A N 1
ATOM 831 C CA . SER A 1 113 ? 18.527 38.977 24.271 1.00 22.52 110 SER A CA 1
ATOM 832 C C . SER A 1 113 ? 18.879 40.067 23.253 1.00 22.00 110 SER A C 1
ATOM 833 O O . SER A 1 113 ? 19.825 40.840 23.437 1.00 23.51 110 SER A O 1
ATOM 836 N N . ALA A 1 114 ? 18.125 40.113 22.168 1.00 20.99 111 ALA A N 1
ATOM 837 C CA . ALA A 1 114 ? 18.297 41.115 21.112 1.00 20.44 111 ALA A CA 1
ATOM 838 C C . ALA A 1 114 ? 16.923 41.331 20.504 1.00 18.77 111 ALA A C 1
ATOM 839 O O . ALA A 1 114 ? 16.047 40.511 20.655 1.00 18.63 111 ALA A O 1
ATOM 841 N N . ASP A 1 115 ? 16.762 42.445 19.811 1.00 18.95 112 ASP A N 1
ATOM 842 C CA . ASP A 1 115 ? 15.470 42.839 19.241 1.00 17.25 112 ASP A CA 1
ATOM 843 C C . ASP A 1 115 ? 14.710 41.649 18.650 1.00 17.05 112 ASP A C 1
ATOM 844 O O . ASP A 1 115 ? 15.191 40.997 17.725 1.00 17.68 112 ASP A O 1
ATOM 849 N N . ASP A 1 116 ? 13.514 41.389 19.176 1.00 15.63 113 ASP A N 1
ATOM 850 C CA . ASP A 1 116 ? 12.710 40.256 18.749 1.00 15.77 113 ASP A CA 1
ATOM 851 C C . ASP A 1 116 ? 11.440 40.692 17.995 1.00 15.37 113 ASP A C 1
ATOM 852 O O . ASP A 1 116 ? 10.520 39.894 17.780 1.00 15.26 113 ASP A O 1
ATOM 857 N N . ARG A 1 117 ? 11.342 41.983 17.664 1.00 14.71 114 ARG A N 1
ATOM 858 C CA . ARG A 1 117 ? 10.127 42.511 17.049 1.00 13.35 114 ARG A CA 1
ATOM 859 C C . ARG A 1 117 ? 10.057 42.138 15.567 1.00 14.67 114 ARG A C 1
ATOM 860 O O . ARG A 1 117 ? 10.972 42.445 14.826 1.00 13.64 114 ARG A O 1
ATOM 868 N N . ILE A 1 118 ? 8.960 41.512 15.162 1.00 13.56 115 ILE A N 1
ATOM 869 C CA . ILE A 1 118 ? 8.642 41.266 13.763 1.00 14.37 115 ILE A CA 1
ATOM 870 C C . ILE A 1 118 ? 7.342 41.974 13.388 1.00 14.36 115 ILE A C 1
ATOM 871 O O . ILE A 1 118 ? 6.307 41.736 13.998 1.00 14.12 115 ILE A O 1
ATOM 876 N N . ASN A 1 119 ? 7.417 42.866 12.396 1.00 14.08 116 ASN A N 1
ATOM 877 C CA . ASN A 1 119 ? 6.271 43.624 11.901 1.00 13.90 116 ASN A CA 1
ATOM 878 C C . ASN A 1 119 ? 5.854 43.094 10.525 1.00 15.84 116 ASN A C 1
ATOM 879 O O . ASN A 1 119 ? 6.718 42.954 9.636 1.00 16.86 116 ASN A O 1
ATOM 884 N N . PHE A 1 120 ? 4.571 42.784 10.333 1.00 14.46 117 PHE A N 1
ATOM 885 C CA . PHE A 1 120 ? 4.122 42.187 9.064 1.00 15.00 117 PHE A CA 1
ATOM 886 C C . PHE A 1 120 ? 3.468 43.260 8.194 1.00 14.83 117 PHE A C 1
ATOM 887 O O . PHE A 1 120 ? 2.433 43.797 8.582 1.00 15.66 117 PHE A O 1
ATOM 895 N N . ASP A 1 121 ? 4.070 43.564 7.036 1.00 14.16 118 ASP A N 1
ATOM 896 C CA . ASP A 1 121 ? 3.475 44.473 6.045 1.00 14.13 118 ASP A CA 1
ATOM 897 C C . ASP A 1 121 ? 2.591 43.765 5.006 1.00 14.61 118 ASP A C 1
ATOM 898 O O . ASP A 1 121 ? 1.879 44.420 4.247 1.00 14.44 118 ASP A O 1
ATOM 903 N N . GLN A 1 122 ? 2.645 42.442 5.031 1.00 14.07 119 GLN A N 1
ATOM 904 C CA . GLN A 1 122 ? 1.768 41.566 4.269 1.00 14.75 119 GLN A CA 1
ATOM 905 C C . GLN A 1 122 ? 1.033 40.576 5.182 1.00 14.66 119 GLN A C 1
ATOM 906 O O . GLN A 1 122 ? 1.297 40.520 6.388 1.00 14.13 119 GLN A O 1
ATOM 912 N N . PRO A 1 123 ? 0.087 39.792 4.625 1.00 14.33 120 PRO A N 1
ATOM 913 C CA . PRO A 1 123 ? -0.775 38.970 5.472 1.00 14.55 120 PRO A CA 1
ATOM 914 C C . PRO A 1 123 ? -0.103 37.843 6.293 1.00 14.23 120 PRO A C 1
ATOM 915 O O . PRO A 1 123 ? 0.680 37.050 5.770 1.00 13.56 120 PRO A O 1
ATOM 919 N N . THR A 1 124 ? -0.422 37.801 7.575 1.00 14.51 121 THR A N 1
ATOM 920 C CA . THR A 1 124 ? -0.006 36.758 8.462 1.00 14.99 121 THR A CA 1
ATOM 921 C C . THR A 1 124 ? -1.228 36.227 9.205 1.00 16.29 121 THR A C 1
ATOM 922 O O . THR A 1 124 ? -1.993 36.990 9.803 1.00 17.29 121 THR A O 1
ATOM 926 N N . LEU A 1 125 ? -1.405 34.909 9.168 1.00 16.91 122 LEU A N 1
ATOM 927 C CA . LEU A 1 125 ? -2.587 34.267 9.724 1.00 17.80 122 LEU A CA 1
ATOM 928 C C . LEU A 1 125 ? -2.243 33.532 11.020 1.00 17.98 122 LEU A C 1
ATOM 929 O O . LEU A 1 125 ? -1.170 32.910 11.147 1.00 18.04 122 LEU A O 1
ATOM 934 N N . ALA A 1 126 ? -3.158 33.598 11.964 1.00 17.69 123 ALA A N 1
ATOM 935 C CA . ALA A 1 126 ? -3.093 32.742 13.169 1.00 18.79 123 ALA A CA 1
ATOM 936 C C . ALA A 1 126 ? -3.712 31.382 12.827 1.00 21.74 123 ALA A C 1
ATOM 937 O O . ALA A 1 126 ? -4.817 31.339 12.271 1.00 23.10 123 ALA A O 1
ATOM 939 N N . ILE A 1 127 ? -3.015 30.293 13.181 1.00 22.88 124 ILE A N 1
ATOM 940 C CA . ILE A 1 127 ? -3.367 28.930 12.806 1.00 24.34 124 ILE A CA 1
ATOM 941 C C . ILE A 1 127 ? -3.089 28.025 13.985 1.00 24.45 124 ILE A C 1
ATOM 942 O O . ILE A 1 127 ? -2.068 28.208 14.651 1.00 22.34 124 ILE A O 1
ATOM 947 N N . PRO A 1 128 ? -3.942 26.998 14.222 1.00 25.16 125 PRO A N 1
ATOM 948 C CA . PRO A 1 128 ? -3.600 26.055 15.297 1.00 26.05 125 PRO A CA 1
ATOM 949 C C . PRO A 1 128 ? -2.299 25.288 14.987 1.00 27.31 125 PRO A C 1
ATOM 950 O O . PRO A 1 128 ? -2.030 24.965 13.818 1.00 27.62 125 PRO A O 1
ATOM 954 N N . ALA A 1 129 ? -1.504 25.031 16.022 1.00 27.51 126 ALA A N 1
ATOM 955 C CA . ALA A 1 129 ? -0.167 24.446 15.867 1.00 29.27 126 ALA A CA 1
ATOM 956 C C . ALA A 1 129 ? -0.243 22.975 15.501 1.00 31.69 126 ALA A C 1
ATOM 957 O O . ALA A 1 129 ? 0.583 22.487 14.750 1.00 32.26 126 ALA A O 1
ATOM 959 N N . ALA A 1 130 ? -1.244 22.275 16.029 1.00 33.67 127 ALA A N 1
ATOM 960 C CA . ALA A 1 130 ? -1.431 20.854 15.734 1.00 36.03 127 ALA A CA 1
ATOM 961 C C . ALA A 1 130 ? -2.922 20.533 15.621 1.00 37.05 127 ALA A C 1
ATOM 962 O O . ALA A 1 130 ? -3.777 21.359 15.942 1.00 35.67 127 ALA A O 1
ATOM 964 N N . ILE A 1 131 ? -3.237 19.326 15.164 1.00 39.53 128 ILE A N 1
ATOM 965 C CA . ILE A 1 131 ? -4.630 18.910 15.021 1.00 40.86 128 ILE A CA 1
ATOM 966 C C . ILE A 1 131 ? -5.418 19.009 16.345 1.00 40.71 128 ILE A C 1
ATOM 967 O O . ILE A 1 131 ? -6.575 19.451 16.377 1.00 40.92 128 ILE A O 1
ATOM 972 N N . ASN A 1 132 ? -4.796 18.579 17.433 1.00 40.99 129 ASN A N 1
ATOM 973 C CA . ASN A 1 132 ? -5.482 18.543 18.722 1.00 41.34 129 ASN A CA 1
ATOM 974 C C . ASN A 1 132 ? -5.382 19.830 19.538 1.00 38.09 129 ASN A C 1
ATOM 975 O O . ASN A 1 132 ? -5.948 19.905 20.627 1.00 37.93 129 ASN A O 1
ATOM 980 N N . SER A 1 133 ? -4.656 20.835 19.030 1.00 34.75 130 SER A N 1
ATOM 981 C CA . SER A 1 133 ? -4.617 22.137 19.671 1.00 32.02 130 SER A CA 1
ATOM 982 C C . SER A 1 133 ? -6.018 22.700 19.872 1.00 30.70 130 SER A C 1
ATOM 983 O O . SER A 1 133 ? -6.275 23.342 20.897 1.00 29.90 130 SER A O 1
ATOM 986 N N . VAL A 1 134 ? -6.912 22.467 18.904 1.00 30.62 131 VAL A N 1
ATOM 987 C CA . VAL A 1 134 ? -8.270 23.037 18.966 1.00 30.76 131 VAL A CA 1
ATOM 988 C C . VAL A 1 134 ? -9.139 22.469 20.092 1.00 32.37 131 VAL A C 1
ATOM 989 O O . VAL A 1 134 ? -10.194 23.029 20.418 1.00 32.39 131 VAL A O 1
ATOM 993 N N . SER A 1 135 ? -8.673 21.385 20.701 1.00 34.05 132 SER A N 1
ATOM 994 C CA . SER A 1 135 ? -9.319 20.786 21.877 1.00 35.74 132 SER A CA 1
ATOM 995 C C . SER A 1 135 ? -8.976 21.551 23.140 1.00 34.32 132 SER A C 1
ATOM 996 O O . SER A 1 135 ? -9.645 21.381 24.161 1.00 34.88 132 SER A O 1
ATOM 999 N N . HIS A 1 136 ? -7.915 22.352 23.103 1.00 31.45 133 HIS A N 1
ATOM 1000 C CA . HIS A 1 136 ? -7.556 23.127 24.276 1.00 30.71 133 HIS A CA 1
ATOM 1001 C C . HIS A 1 136 ? -8.685 24.097 24.586 1.00 30.32 133 HIS A C 1
ATOM 1002 O O . HIS A 1 136 ? -9.240 24.677 23.677 1.00 30.60 133 HIS A O 1
ATOM 1009 N N . PRO A 1 137 ? -9.040 24.261 25.874 1.00 31.16 134 PRO A N 1
ATOM 1010 C CA . PRO A 1 137 ? -10.053 25.251 26.275 1.00 29.95 134 PRO A CA 1
ATOM 1011 C C . PRO A 1 137 ? -9.904 26.650 25.663 1.00 26.94 134 PRO A C 1
ATOM 1012 O O . PRO A 1 137 ? -10.902 27.308 25.337 1.00 25.82 134 PRO A O 1
ATOM 1016 N N . ILE A 1 138 ? -8.669 27.119 25.499 1.00 24.99 135 ILE A N 1
ATOM 1017 C CA . ILE A 1 138 ? -8.449 28.473 24.960 1.00 22.32 135 ILE A CA 1
ATOM 1018 C C . ILE A 1 138 ? -8.988 28.580 23.508 1.00 22.69 135 ILE A C 1
ATOM 1019 O O . ILE A 1 138 ? -9.597 29.589 23.144 1.00 20.67 135 ILE A O 1
ATOM 1024 N N . LEU A 1 139 ? -8.773 27.528 22.712 1.00 23.27 136 LEU A N 1
ATOM 1025 C CA . LEU A 1 139 ? -9.124 27.528 21.284 1.00 23.67 136 LEU A CA 1
ATOM 1026 C C . LEU A 1 139 ? -10.514 27.009 20.926 1.00 24.63 136 LEU A C 1
ATOM 1027 O O . LEU A 1 139 ? -10.926 27.165 19.774 1.00 22.62 136 LEU A O 1
ATOM 1032 N N . GLN A 1 140 ? -11.200 26.362 21.876 1.00 26.26 137 GLN A N 1
ATOM 1033 C CA . GLN A 1 140 ? -12.552 25.825 21.656 1.00 28.74 137 GLN A CA 1
ATOM 1034 C C . GLN A 1 140 ? -13.591 26.855 21.150 1.00 27.80 137 GLN A C 1
ATOM 1035 O O . GLN A 1 140 ? -13.557 28.030 21.523 1.00 27.43 137 GLN A O 1
ATOM 1041 N N . ASN A 1 141 ? -14.489 26.380 20.293 1.00 28.75 138 ASN A N 1
ATOM 1042 C CA . ASN A 1 141 ? -15.630 27.144 19.774 1.00 29.19 138 ASN A CA 1
ATOM 1043 C C . ASN A 1 141 ? -15.261 28.442 19.084 1.00 27.57 138 ASN A C 1
ATOM 1044 O O . ASN A 1 141 ? -15.991 29.439 19.159 1.00 26.48 138 ASN A O 1
ATOM 1049 N N . LEU A 1 142 ? -14.135 28.392 18.385 1.00 26.35 139 LEU A N 1
ATOM 1050 C CA . LEU A 1 142 ? -13.684 29.494 17.566 1.00 25.32 139 LEU A CA 1
ATOM 1051 C C . LEU A 1 142 ? -13.401 28.919 16.183 1.00 25.40 139 LEU A C 1
ATOM 1052 O O . LEU A 1 142 ? -12.988 27.749 16.075 1.00 25.22 139 LEU A O 1
ATOM 1057 N N . PRO A 1 143 ? -13.663 29.710 15.130 1.00 24.52 140 PRO A N 1
ATOM 1058 C CA . PRO A 1 143 ? -13.602 29.244 13.749 1.00 25.66 140 PRO A CA 1
ATOM 1059 C C . PRO A 1 143 ? -12.204 29.320 13.126 1.00 24.52 140 PRO A C 1
ATOM 1060 O O . PRO A 1 143 ? -11.981 30.015 12.133 1.00 25.42 140 PRO A O 1
ATOM 1064 N N . TRP A 1 144 ? -11.264 28.586 13.707 1.00 24.71 141 TRP A N 1
ATOM 1065 C CA . TRP A 1 144 ? -9.892 28.586 13.224 1.00 24.39 141 TRP A CA 1
ATOM 1066 C C . TRP A 1 144 ? -9.795 28.119 11.769 1.00 25.20 141 TRP A C 1
ATOM 1067 O O . TRP A 1 144 ? -9.020 28.680 10.982 1.00 24.77 141 TRP A O 1
ATOM 1078 N N . GLU A 1 145 ? -10.589 27.124 11.402 1.00 27.11 142 GLU A N 1
ATOM 1079 C CA . GLU A 1 145 ? -10.583 26.629 10.020 1.00 27.90 142 GLU A CA 1
ATOM 1080 C C . GLU A 1 145 ? -11.352 27.556 9.068 1.00 26.89 142 GLU A C 1
ATOM 1081 O O . GLU A 1 145 ? -10.878 27.874 7.984 1.00 26.14 142 GLU A O 1
ATOM 1087 N N . ASP A 1 146 ? -12.547 27.978 9.454 1.00 27.65 143 ASP A N 1
ATOM 1088 C CA . ASP A 1 146 ? -13.412 28.696 8.512 1.00 27.78 143 ASP A CA 1
ATOM 1089 C C . ASP A 1 146 ? -13.002 30.147 8.378 1.00 25.92 143 ASP A C 1
ATOM 1090 O O . ASP A 1 146 ? -13.384 30.778 7.404 1.00 25.10 143 ASP A O 1
ATOM 1095 N N . ARG A 1 147 ? -12.306 30.680 9.377 1.00 24.79 144 ARG A N 1
ATOM 1096 C CA . ARG A 1 147 ? -12.024 32.137 9.420 1.00 24.47 144 ARG A CA 1
ATOM 1097 C C . ARG A 1 147 ? -10.754 32.438 10.189 1.00 23.12 144 ARG A C 1
ATOM 1098 O O . ARG A 1 147 ? -10.775 33.073 11.259 1.00 22.04 144 ARG A O 1
ATOM 1106 N N . PRO A 1 148 ? -9.616 31.966 9.658 1.00 22.69 145 PRO A N 1
ATOM 1107 C CA . PRO A 1 148 ? -8.368 32.244 10.347 1.00 21.53 145 PRO A CA 1
ATOM 1108 C C . PRO A 1 148 ? -8.130 33.756 10.364 1.00 20.01 145 PRO A C 1
ATOM 1109 O O . PRO A 1 148 ? -8.243 34.403 9.331 1.00 19.77 145 PRO A O 1
ATOM 1113 N N . PRO A 1 149 ? -7.829 34.319 11.543 1.00 19.88 146 PRO A N 1
ATOM 1114 C CA . PRO A 1 149 ? -7.708 35.774 11.671 1.00 18.38 146 PRO A CA 1
ATOM 1115 C C . PRO A 1 149 ? -6.301 36.227 11.374 1.00 18.28 146 PRO A C 1
ATOM 1116 O O . PRO A 1 149 ? -5.368 35.417 11.384 1.00 18.50 146 PRO A O 1
ATOM 1120 N N . THR A 1 150 ? -6.164 37.495 11.046 1.00 18.01 147 THR A N 1
ATOM 1121 C CA . THR A 1 150 ? -4.881 38.073 10.682 1.00 18.69 147 THR A CA 1
ATOM 1122 C C . THR A 1 150 ? -4.291 38.853 11.904 1.00 16.14 147 THR A C 1
ATOM 1123 O O . THR A 1 150 ? -5.047 39.402 12.741 1.00 15.96 147 THR A O 1
ATOM 1127 N N . ILE A 1 151 ? -2.969 38.861 12.016 1.00 16.06 148 ILE A N 1
ATOM 1128 C CA . ILE A 1 151 ? -2.272 39.716 12.987 1.00 15.79 148 ILE A CA 1
ATOM 1129 C C . ILE A 1 151 ? -1.195 40.576 12.310 1.00 15.43 148 ILE A C 1
ATOM 1130 O O . ILE A 1 151 ? -0.709 40.256 11.218 1.00 15.14 148 ILE A O 1
ATOM 1135 N N . GLY A 1 152 ? -0.820 41.677 12.966 1.00 14.05 149 GLY A N 1
ATOM 1136 C CA . GLY A 1 152 ? 0.080 42.667 12.374 1.00 13.91 149 GLY A CA 1
ATOM 1137 C C . GLY A 1 152 ? 1.554 42.534 12.735 1.00 14.16 149 GLY A C 1
ATOM 1138 O O . GLY A 1 152 ? 2.415 43.104 12.091 1.00 14.14 149 GLY A O 1
ATOM 1139 N N . GLY A 1 153 ? 1.854 41.770 13.776 1.00 14.23 150 GLY A N 1
ATOM 1140 C CA . GLY A 1 153 ? 3.230 41.577 14.196 1.00 13.92 150 GLY A CA 1
ATOM 1141 C C . GLY A 1 153 ? 3.301 40.693 15.432 1.00 13.87 150 GLY A C 1
ATOM 1142 O O . GLY A 1 153 ? 2.268 40.331 16.015 1.00 14.16 150 GLY A O 1
ATOM 1143 N N . LEU A 1 154 ? 4.517 40.364 15.832 1.00 13.42 151 LEU A N 1
ATOM 1144 C CA . LEU A 1 154 ? 4.722 39.569 17.048 1.00 14.80 151 LEU A CA 1
ATOM 1145 C C . LEU A 1 154 ? 6.158 39.687 17.527 1.00 14.69 151 LEU A C 1
ATOM 1146 O O . LEU A 1 154 ? 7.056 40.175 16.800 1.00 14.62 151 LEU A O 1
ATOM 1151 N N . ASN A 1 155 ? 6.371 39.289 18.777 1.00 14.62 152 ASN A N 1
ATOM 1152 C CA . ASN A 1 155 ? 7.737 39.091 19.265 1.00 15.79 152 ASN A CA 1
ATOM 1153 C C . ASN A 1 155 ? 8.127 37.654 18.940 1.00 16.27 152 ASN A C 1
ATOM 1154 O O . ASN A 1 155 ? 7.334 36.727 19.151 1.00 15.13 152 ASN A O 1
ATOM 1159 N N . ARG A 1 156 ? 9.336 37.483 18.428 1.00 15.98 153 ARG A N 1
ATOM 1160 C CA . ARG A 1 156 ? 9.900 36.175 18.188 1.00 17.13 153 ARG A CA 1
ATOM 1161 C C . ARG A 1 156 ? 10.314 35.486 19.492 1.00 18.04 153 ARG A C 1
ATOM 1162 O O . ARG A 1 156 ? 11.341 35.831 20.084 1.00 18.66 153 ARG A O 1
ATOM 1170 N N . ILE A 1 157 ? 9.526 34.497 19.885 1.00 18.22 154 ILE A N 1
ATOM 1171 C CA . ILE A 1 157 ? 9.732 33.726 21.106 1.00 19.14 154 ILE A CA 1
ATOM 1172 C C . ILE A 1 157 ? 9.722 32.249 20.778 1.00 20.40 154 ILE A C 1
ATOM 1173 O O . ILE A 1 157 ? 9.246 31.854 19.717 1.00 22.07 154 ILE A O 1
ATOM 1178 N N . ALA A 1 158 ? 10.255 31.427 21.676 1.00 22.00 155 ALA A N 1
ATOM 1179 C CA . ALA A 1 158 ? 10.371 29.990 21.421 1.00 22.91 155 ALA A CA 1
ATOM 1180 C C . ALA A 1 158 ? 9.816 29.228 22.621 1.00 23.72 155 ALA A C 1
ATOM 1181 O O . ALA A 1 158 ? 10.146 29.554 23.754 1.00 24.48 155 ALA A O 1
ATOM 1183 N N . ALA A 1 159 ? 8.942 28.250 22.370 1.00 24.45 156 ALA A N 1
ATOM 1184 C CA . ALA A 1 159 ? 8.352 27.399 23.415 1.00 25.17 156 ALA A CA 1
ATOM 1185 C C . ALA A 1 159 ? 9.417 26.616 24.175 1.00 26.95 156 ALA A C 1
ATOM 1186 O O . ALA A 1 159 ? 10.309 26.018 23.567 1.00 28.00 156 ALA A O 1
ATOM 1188 N N . LYS A 1 160 ? 9.346 26.652 25.504 1.00 27.23 157 LYS A N 1
ATOM 1189 C CA . LYS A 1 160 ? 10.217 25.815 26.326 1.00 28.58 157 LYS A CA 1
ATOM 1190 C C . LYS A 1 160 ? 9.775 24.373 26.148 1.00 30.23 157 LYS A C 1
ATOM 1191 O O . LYS A 1 160 ? 8.626 24.109 25.780 1.00 30.08 157 LYS A O 1
ATOM 1197 N N . ALA A 1 161 ? 10.685 23.443 26.417 1.00 33.87 158 ALA A N 1
ATOM 1198 C CA . ALA A 1 161 ? 10.456 22.017 26.177 1.00 36.11 158 ALA A CA 1
ATOM 1199 C C . ALA A 1 161 ? 9.188 21.481 26.839 1.00 37.54 158 ALA A C 1
ATOM 1200 O O . ALA A 1 161 ? 8.467 20.681 26.251 1.00 39.21 158 ALA A O 1
ATOM 1202 N N . LYS A 1 162 ? 8.916 21.900 28.064 1.00 38.10 159 LYS A N 1
ATOM 1203 C CA . LYS A 1 162 ? 7.768 21.348 28.806 1.00 39.97 159 LYS A CA 1
ATOM 1204 C C . LYS A 1 162 ? 6.446 22.078 28.543 1.00 37.78 159 LYS A C 1
ATOM 1205 O O . LYS A 1 162 ? 5.421 21.739 29.132 1.00 38.84 159 LYS A O 1
ATOM 1211 N N . ALA A 1 163 ? 6.472 23.077 27.666 1.00 34.84 160 ALA A N 1
ATOM 1212 C CA . ALA A 1 163 ? 5.317 23.925 27.395 1.00 32.22 160 ALA A CA 1
ATOM 1213 C C . ALA A 1 163 ? 4.601 23.396 26.151 1.00 31.99 160 ALA A C 1
ATOM 1214 O O . ALA A 1 163 ? 5.146 22.537 25.448 1.00 32.65 160 ALA A O 1
ATOM 1216 N N . GLN A 1 164 ? 3.404 23.910 25.876 1.00 30.26 161 GLN A N 1
ATOM 1217 C CA . GLN A 1 164 ? 2.599 23.475 24.732 1.00 30.73 161 GLN A CA 1
ATOM 1218 C C . GLN A 1 164 ? 2.295 24.650 23.813 1.00 29.15 161 GLN A C 1
ATOM 1219 O O . GLN A 1 164 ? 1.748 25.660 24.270 1.00 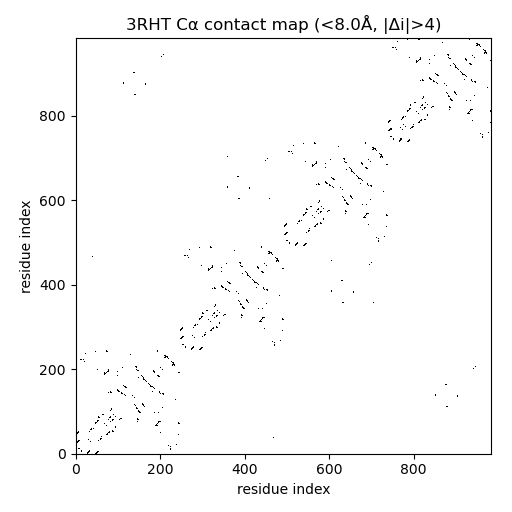27.40 161 GLN A O 1
ATOM 1225 N N . THR A 1 165 ? 2.660 24.534 22.534 1.00 28.37 162 THR A N 1
ATOM 1226 C CA . THR A 1 165 ? 2.353 25.574 21.557 1.00 26.60 162 THR A CA 1
ATOM 1227 C C . THR A 1 165 ? 0.968 25.275 20.991 1.00 26.27 162 THR A C 1
ATOM 1228 O O . THR A 1 165 ? 0.733 24.189 20.458 1.00 27.37 162 THR A O 1
ATOM 1232 N N . LEU A 1 166 ? 0.060 26.240 21.128 1.00 24.24 163 LEU A N 1
ATOM 1233 C CA . LEU A 1 166 ? -1.328 26.065 20.701 1.00 24.03 163 LEU A CA 1
ATOM 1234 C C . LEU A 1 166 ? -1.602 26.744 19.350 1.00 22.33 163 LEU A C 1
ATOM 1235 O O . LEU A 1 166 ? -2.390 26.243 18.557 1.00 22.77 163 LEU A O 1
ATOM 1240 N N . LEU A 1 167 ? -1.008 27.912 19.127 1.00 21.65 164 LEU A N 1
ATOM 1241 C CA . LEU A 1 167 ? -1.145 28.650 17.866 1.00 20.57 164 LEU A CA 1
ATOM 1242 C C . LEU A 1 167 ? 0.210 29.015 17.271 1.00 19.31 164 LEU A C 1
ATOM 1243 O O . LEU A 1 167 ? 1.166 29.331 18.021 1.00 19.83 164 LEU A O 1
ATOM 1264 N N . ALA A 1 169 ? 1.848 31.500 13.843 1.00 24.73 166 ALA A N 1
ATOM 1265 C CA . ALA A 1 169 ? 1.555 32.593 12.906 1.00 22.57 166 ALA A CA 1
ATOM 1266 C C . ALA A 1 169 ? 2.205 32.200 11.591 1.00 21.12 166 ALA A C 1
ATOM 1267 O O . ALA A 1 169 ? 3.401 31.926 11.557 1.00 23.76 166 ALA A O 1
ATOM 1269 N N . ARG A 1 170 ? 1.439 32.112 10.524 1.00 20.26 167 ARG A N 1
ATOM 1270 C CA . ARG A 1 170 ? 2.012 31.756 9.222 1.00 20.87 167 ARG A CA 1
ATOM 1271 C C . ARG A 1 170 ? 2.133 33.015 8.373 1.00 18.64 167 ARG A C 1
ATOM 1272 O O . ARG A 1 170 ? 1.152 33.684 8.114 1.00 17.92 167 ARG A O 1
ATOM 1280 N N . VAL A 1 171 ? 3.365 33.319 7.959 1.00 20.61 168 VAL A N 1
ATOM 1281 C CA . VAL A 1 171 ? 3.691 34.529 7.181 1.00 19.07 168 VAL A CA 1
ATOM 1282 C C . VAL A 1 171 ? 3.424 34.262 5.712 1.00 19.18 168 VAL A C 1
ATOM 1283 O O . VAL A 1 171 ? 3.923 33.256 5.178 1.00 19.94 168 VAL A O 1
ATOM 1287 N N . TRP A 1 172 ? 2.601 35.112 5.079 1.00 17.50 169 TRP A N 1
ATOM 1288 C CA . TRP A 1 172 ? 2.322 35.023 3.627 1.00 17.61 169 TRP A CA 1
ATOM 1289 C C . TRP A 1 172 ? 2.970 36.193 2.865 1.00 17.89 169 TRP A C 1
ATOM 1290 O O . TRP A 1 172 ? 3.066 37.316 3.369 1.00 17.82 169 TRP A O 1
ATOM 1301 N N . ARG A 1 173 ? 3.476 35.884 1.672 1.00 17.92 170 ARG A N 1
ATOM 1302 C CA . ARG A 1 173 ? 4.138 36.875 0.834 1.00 19.27 170 ARG A CA 1
ATOM 1303 C C . ARG A 1 173 ? 3.464 36.828 -0.532 1.00 18.91 170 ARG A C 1
ATOM 1304 O O . ARG A 1 173 ? 4.067 36.386 -1.503 1.00 19.49 170 ARG A O 1
ATOM 1312 N N . PRO A 1 174 ? 2.203 37.295 -0.607 1.00 16.99 171 PRO A N 1
ATOM 1313 C CA . PRO A 1 174 ? 1.550 37.414 -1.903 1.00 17.15 171 PRO A CA 1
ATOM 1314 C C . PRO A 1 174 ? 2.267 38.338 -2.866 1.00 17.24 171 PRO A C 1
ATOM 1315 O O . PRO A 1 174 ? 2.874 39.302 -2.446 1.00 16.73 171 PRO A O 1
ATOM 1319 N N . THR A 1 175 ? 2.155 38.058 -4.170 1.00 17.54 172 THR A N 1
ATOM 1320 C CA . THR A 1 175 ? 2.649 38.999 -5.194 1.00 17.64 172 THR A CA 1
ATOM 1321 C C . THR A 1 175 ? 1.470 39.233 -6.107 1.00 17.36 172 THR A C 1
ATOM 1322 O O . THR A 1 175 ? 0.595 38.399 -6.196 1.00 17.46 172 THR A O 1
ATOM 1326 N N . PHE A 1 176 ? 1.430 40.372 -6.784 1.00 18.16 173 PHE A N 1
ATOM 1327 C CA . PHE A 1 176 ? 0.296 40.698 -7.670 1.00 18.42 173 PHE A CA 1
ATOM 1328 C C . PHE A 1 176 ? 0.808 40.975 -9.080 1.00 19.66 173 PHE A C 1
ATOM 1329 O O . PHE A 1 176 ? 1.796 41.684 -9.259 1.00 21.12 173 PHE A O 1
ATOM 1337 N N . SER A 1 177 ? 0.157 40.386 -10.079 1.00 19.79 174 SER A N 1
ATOM 1338 C CA . SER A 1 177 ? 0.508 40.654 -11.459 1.00 21.07 174 SER A CA 1
ATOM 1339 C C . SER A 1 177 ? -0.491 41.612 -12.074 1.00 21.74 174 SER A C 1
ATOM 1340 O O . SER A 1 177 ? -1.674 41.273 -12.219 1.00 19.48 174 SER A O 1
ATOM 1343 N N . LEU A 1 178 ? -0.035 42.801 -12.441 1.00 23.04 175 LEU A N 1
ATOM 1344 C CA . LEU A 1 178 ? -0.937 43.763 -13.102 1.00 25.62 175 LEU A CA 1
ATOM 1345 C C . LEU A 1 178 ? -1.375 43.197 -14.454 1.00 26.29 175 LEU A C 1
ATOM 1346 O O . LEU A 1 178 ? -2.534 43.342 -14.875 1.00 25.85 175 LEU A O 1
ATOM 1351 N N . GLU A 1 179 ? -0.466 42.496 -15.115 1.00 26.38 176 GLU A N 1
ATOM 1352 C CA . GLU A 1 179 ? -0.802 41.932 -16.406 1.00 27.85 176 GLU A CA 1
ATOM 1353 C C . GLU A 1 179 ? -1.852 40.853 -16.360 1.00 26.50 176 GLU A C 1
ATOM 1354 O O . GLU A 1 179 ? -2.733 40.833 -17.194 1.00 27.52 176 GLU A O 1
ATOM 1360 N N . HIS A 1 180 ? -1.750 39.932 -15.418 1.00 24.41 177 HIS A N 1
ATOM 1361 C CA . HIS A 1 180 ? -2.683 38.836 -15.366 1.00 25.44 177 HIS A CA 1
ATOM 1362 C C . HIS A 1 180 ? -3.916 39.171 -14.509 1.00 23.76 177 HIS A C 1
ATOM 1363 O O . HIS A 1 180 ? -4.838 38.373 -14.483 1.00 24.65 177 HIS A O 1
ATOM 1370 N N . GLY A 1 181 ? -3.923 40.340 -13.845 1.00 21.95 178 GLY A N 1
ATOM 1371 C CA . GLY A 1 181 ? -4.932 40.677 -12.841 1.00 22.35 178 GLY A CA 1
ATOM 1372 C C . GLY A 1 181 ? -5.104 39.577 -11.810 1.00 22.37 178 GLY A C 1
ATOM 1373 O O . GLY A 1 181 ? -6.229 39.140 -11.522 1.00 22.45 178 GLY A O 1
ATOM 1374 N N . LYS A 1 182 ? -3.970 39.131 -11.249 1.00 20.52 179 LYS A N 1
ATOM 1375 C CA . LYS A 1 182 ? -3.936 37.890 -10.479 1.00 21.32 179 LYS A CA 1
ATOM 1376 C C . LYS A 1 182 ? -2.964 37.998 -9.307 1.00 19.14 179 LYS A C 1
ATOM 1377 O O . LYS A 1 182 ? -1.823 38.431 -9.482 1.00 17.79 179 LYS A O 1
ATOM 1383 N N . THR A 1 183 ? -3.433 37.587 -8.137 1.00 18.17 180 THR A N 1
ATOM 1384 C CA . THR A 1 183 ? -2.591 37.475 -6.946 1.00 17.28 180 THR A CA 1
ATOM 1385 C C . THR A 1 183 ? -2.112 36.029 -6.779 1.00 18.90 180 THR A C 1
ATOM 1386 O O . THR A 1 183 ? -2.919 35.082 -6.894 1.00 21.40 180 THR A O 1
ATOM 1390 N N . THR A 1 184 ? -0.816 35.871 -6.550 1.00 19.01 181 THR A N 1
ATOM 1391 C CA . THR A 1 184 ? -0.209 34.576 -6.252 1.00 20.98 181 THR A CA 1
ATOM 1392 C C . THR A 1 184 ? 0.189 34.542 -4.781 1.00 20.22 181 THR A C 1
ATOM 1393 O O . THR A 1 184 ? 0.892 35.446 -4.294 1.00 19.47 181 THR A O 1
ATOM 1397 N N . TRP A 1 185 ? -0.273 33.496 -4.090 1.00 21.50 182 TRP A N 1
ATOM 1398 C CA . TRP A 1 185 ? -0.076 33.315 -2.663 1.00 21.16 182 TRP A CA 1
ATOM 1399 C C . TRP A 1 185 ? 1.016 32.293 -2.396 1.00 24.08 182 TRP A C 1
ATOM 1400 O O . TRP A 1 185 ? 0.878 31.119 -2.762 1.00 26.41 182 TRP A O 1
ATOM 1411 N N . GLU A 1 186 ? 2.132 32.757 -1.817 1.00 23.06 183 GLU A N 1
ATOM 1412 C CA . GLU A 1 186 ? 3.221 31.887 -1.384 1.00 26.51 183 GLU A CA 1
ATOM 1413 C C . GLU A 1 186 ? 3.435 32.173 0.098 1.00 24.49 183 GLU A C 1
ATOM 1414 O O . GLU A 1 186 ? 3.279 33.293 0.548 1.00 20.35 183 GLU A O 1
ATOM 1420 N N . HIS A 1 187 ? 3.728 31.147 0.864 1.00 26.34 184 HIS A N 1
ATOM 1421 C CA . HIS A 1 187 ? 3.965 31.351 2.276 1.00 25.56 184 HIS A CA 1
ATOM 1422 C C . HIS A 1 187 ? 5.445 31.297 2.556 1.00 28.03 184 HIS A C 1
ATOM 1423 O O . HIS A 1 187 ? 6.228 30.753 1.790 1.00 29.86 184 HIS A O 1
ATOM 1430 N N . ALA A 1 188 ? 5.820 31.850 3.698 1.00 28.34 185 ALA A N 1
ATOM 1431 C CA . ALA A 1 188 ? 7.211 31.844 4.081 1.00 32.38 185 ALA A CA 1
ATOM 1432 C C . ALA A 1 188 ? 7.306 31.234 5.480 1.00 34.75 185 ALA A C 1
ATOM 1433 O O . ALA A 1 188 ? 6.921 30.057 5.716 1.00 37.90 185 ALA A O 1
ATOM 1435 N N . ASP A 1 189 ? 7.764 32.031 6.416 1.00 34.47 186 ASP A N 1
ATOM 1436 C CA . ASP A 1 189 ? 8.025 31.563 7.745 1.00 36.49 186 ASP A CA 1
ATOM 1437 C C . ASP A 1 189 ? 6.782 31.286 8.589 1.00 31.97 186 ASP A C 1
ATOM 1438 O O . ASP A 1 189 ? 5.677 31.649 8.245 1.00 27.97 186 ASP A O 1
ATOM 1443 N N . HIS A 1 190 ? 7.018 30.649 9.720 1.00 33.69 187 HIS A N 1
ATOM 1444 C CA . HIS A 1 190 ? 6.003 30.485 10.748 1.00 32.07 187 HIS A CA 1
ATOM 1445 C C . HIS A 1 190 ? 6.648 30.743 12.101 1.00 32.97 187 HIS A C 1
ATOM 1446 O O . HIS A 1 190 ? 7.820 30.467 12.292 1.00 34.14 187 HIS A O 1
ATOM 1453 N N . HIS A 1 191 ? 5.877 31.302 13.023 1.00 19.47 188 HIS A N 1
ATOM 1454 C CA . HIS A 1 191 ? 6.390 31.679 14.342 1.00 19.61 188 HIS A CA 1
ATOM 1455 C C . HIS A 1 191 ? 5.441 31.206 15.434 1.00 18.90 188 HIS A C 1
ATOM 1456 O O . HIS A 1 191 ? 4.224 31.139 15.207 1.00 19.46 188 HIS A O 1
ATOM 1463 N N . PRO A 1 192 ? 5.974 30.925 16.643 1.00 19.35 189 PRO A N 1
ATOM 1464 C CA . PRO A 1 192 ? 5.034 30.584 17.734 1.00 19.43 189 PRO A CA 1
ATOM 1465 C C . PRO A 1 192 ? 4.152 31.792 18.089 1.00 17.94 189 PRO A C 1
ATOM 1466 O O . PRO A 1 192 ? 4.651 32.900 18.145 1.00 18.81 189 PRO A O 1
ATOM 1470 N N . LEU A 1 193 ? 2.857 31.572 18.267 1.00 17.82 190 LEU A N 1
ATOM 1471 C CA . LEU A 1 193 ? 1.940 32.649 18.574 1.00 16.54 190 LEU A CA 1
ATOM 1472 C C . LEU A 1 193 ? 1.333 32.545 19.975 1.00 16.70 190 LEU A C 1
ATOM 1473 O O . LEU A 1 193 ? 1.156 33.550 20.662 1.00 15.69 190 LEU A O 1
ATOM 1478 N N . LEU A 1 194 ? 1.000 31.345 20.404 1.00 18.47 191 LEU A N 1
ATOM 1479 C CA . LEU A 1 194 ? 0.435 31.155 21.751 1.00 18.61 191 LEU A CA 1
ATOM 1480 C C . LEU A 1 194 ? 1.020 29.883 22.342 1.00 20.63 191 LEU A C 1
ATOM 1481 O O . LEU A 1 194 ? 0.887 28.804 21.755 1.00 21.12 191 LEU A O 1
ATOM 1486 N N . VAL A 1 195 ? 1.713 30.038 23.476 1.00 20.32 192 VAL A N 1
ATOM 1487 C CA . VAL A 1 195 ? 2.398 28.951 24.174 1.00 21.76 192 VAL A CA 1
ATOM 1488 C C . VAL A 1 195 ? 1.920 29.012 25.629 1.00 22.13 192 VAL A C 1
ATOM 1489 O O . VAL A 1 195 ? 1.857 30.098 26.208 1.00 22.58 192 VAL A O 1
ATOM 1493 N N . VAL A 1 196 ? 1.585 27.851 26.199 1.00 23.04 193 VAL A N 1
ATOM 1494 C CA . VAL A 1 196 ? 1.049 27.743 27.557 1.00 23.62 193 VAL A CA 1
ATOM 1495 C C . VAL A 1 196 ? 1.877 26.745 28.362 1.00 25.25 193 VAL A C 1
ATOM 1496 O O . VAL A 1 196 ? 2.470 25.845 27.795 1.00 25.51 193 VAL A O 1
ATOM 1500 N N . GLY A 1 197 ? 1.931 26.915 29.682 1.00 25.88 194 GLY A N 1
ATOM 1501 C CA . GLY A 1 197 ? 2.575 25.934 30.542 1.00 27.76 194 GLY A CA 1
ATOM 1502 C C . GLY A 1 197 ? 2.181 26.123 31.986 1.00 28.81 194 GLY A C 1
ATOM 1503 O O . GLY A 1 197 ? 1.187 26.793 32.281 1.00 27.80 194 GLY A O 1
ATOM 1504 N N . GLU A 1 198 ? 2.961 25.530 32.882 1.00 29.77 195 GLU A N 1
ATOM 1505 C CA . GLU A 1 198 ? 2.768 25.720 34.312 1.00 31.55 195 GLU A CA 1
ATOM 1506 C C . GLU A 1 198 ? 4.055 26.198 34.971 1.00 31.21 195 GLU A C 1
ATOM 1507 O O . GLU A 1 198 ? 5.151 25.997 34.447 1.00 31.35 195 GLU A O 1
ATOM 1513 N N . ALA A 1 199 ? 3.918 26.796 36.144 1.00 30.59 196 ALA A N 1
ATOM 1514 C CA . ALA A 1 199 ? 5.063 27.116 36.970 1.00 31.00 196 ALA A CA 1
ATOM 1515 C C . ALA A 1 199 ? 4.555 26.893 38.370 1.00 31.85 196 ALA A C 1
ATOM 1516 O O . ALA A 1 199 ? 3.624 27.567 38.800 1.00 30.69 196 ALA A O 1
ATOM 1518 N N . GLY A 1 200 ? 5.108 25.891 39.051 1.00 33.39 197 GLY A N 1
ATOM 1519 C CA . GLY A 1 200 ? 4.499 25.379 40.290 1.00 35.31 197 GLY A CA 1
ATOM 1520 C C . GLY A 1 200 ? 3.065 24.976 39.986 1.00 35.39 197 GLY A C 1
ATOM 1521 O O . GLY A 1 200 ? 2.816 24.232 39.049 1.00 34.58 197 GLY A O 1
ATOM 1522 N N . THR A 1 201 ? 2.120 25.518 40.750 1.00 36.59 198 THR A N 1
ATOM 1523 C CA . THR A 1 201 ? 0.699 25.228 40.569 1.00 36.79 198 THR A CA 1
ATOM 1524 C C . THR A 1 201 ? -0.024 26.297 39.773 1.00 35.52 198 THR A C 1
ATOM 1525 O O . THR A 1 201 ? -1.238 26.246 39.611 1.00 36.57 198 THR A O 1
ATOM 1529 N N . GLY A 1 202 ? 0.708 27.283 39.273 1.00 34.14 199 GLY A N 1
ATOM 1530 C CA . GLY A 1 202 ? 0.100 28.349 38.511 1.00 32.08 199 GLY A CA 1
ATOM 1531 C C . GLY A 1 202 ? 0.175 28.050 37.026 1.00 30.96 199 GLY A C 1
ATOM 1532 O O . GLY A 1 202 ? 1.068 27.331 36.572 1.00 32.27 199 GLY A O 1
ATOM 1533 N N . ARG A 1 203 ? -0.769 28.592 36.269 1.00 29.35 200 ARG A N 1
ATOM 1534 C CA . ARG A 1 203 ? -0.720 28.506 34.818 1.00 27.43 200 ARG A CA 1
ATOM 1535 C C . ARG A 1 203 ? -0.087 29.768 34.254 1.00 25.45 200 ARG A C 1
ATOM 1536 O O . ARG A 1 203 ? -0.238 30.865 34.812 1.00 24.60 200 ARG A O 1
ATOM 1544 N N . VAL A 1 204 ? 0.595 29.598 33.131 1.00 24.58 201 VAL A N 1
ATOM 1545 C CA . VAL A 1 204 ? 1.243 30.691 32.436 1.00 23.11 201 VAL A CA 1
ATOM 1546 C C . VAL A 1 204 ? 0.946 30.629 30.930 1.00 22.95 201 VAL A C 1
ATOM 1547 O O . VAL A 1 204 ? 0.790 29.559 30.376 1.00 22.84 201 VAL A O 1
ATOM 1551 N N . ALA A 1 205 ? 0.858 31.797 30.294 1.00 21.70 202 ALA A N 1
ATOM 1552 C CA . ALA A 1 205 ? 0.610 31.909 28.856 1.00 21.01 202 ALA A CA 1
ATOM 1553 C C . ALA A 1 205 ? 1.474 33.036 28.263 1.00 20.66 202 ALA A C 1
ATOM 1554 O O . ALA A 1 205 ? 1.601 34.112 28.870 1.00 19.21 202 ALA A O 1
ATOM 1556 N N . ALA A 1 206 ? 2.015 32.774 27.069 1.00 19.44 203 ALA A N 1
ATOM 1557 C CA . ALA A 1 206 ? 2.797 33.741 26.308 1.00 18.26 203 ALA A CA 1
ATOM 1558 C C . ALA A 1 206 ? 2.095 33.872 24.962 1.00 17.89 203 ALA A C 1
ATOM 1559 O O . ALA A 1 206 ? 2.103 32.942 24.164 1.00 18.22 203 ALA A O 1
ATOM 1561 N N . PHE A 1 207 ? 1.417 34.998 24.758 1.00 16.96 204 PHE A N 1
ATOM 1562 C CA . PHE A 1 207 ? 0.867 35.355 23.448 1.00 16.96 204 PHE A CA 1
ATOM 1563 C C . PHE A 1 207 ? 1.843 36.315 22.799 1.00 16.34 204 PHE A C 1
ATOM 1564 O O . PHE A 1 207 ? 2.227 37.311 23.415 1.00 18.46 204 PHE A O 1
ATOM 1572 N N . ALA A 1 208 ? 2.263 35.994 21.577 1.00 16.51 205 ALA A N 1
ATOM 1573 C CA . ALA A 1 208 ? 3.419 36.652 20.932 1.00 15.93 205 ALA A CA 1
ATOM 1574 C C . ALA A 1 208 ? 3.008 37.923 20.226 1.00 15.21 205 ALA A C 1
ATOM 1575 O O . ALA A 1 208 ? 3.834 38.833 20.036 1.00 14.65 205 ALA A O 1
ATOM 1577 N N . SER A 1 209 ? 1.735 38.014 19.857 1.00 15.41 206 SER A N 1
ATOM 1578 C CA . SER A 1 209 ? 1.203 39.262 19.270 1.00 15.35 206 SER A CA 1
ATOM 1579 C C . SER A 1 209 ? 0.575 40.119 20.372 1.00 15.66 206 SER A C 1
ATOM 1580 O O . SER A 1 209 ? 0.635 39.796 21.544 1.00 16.22 206 SER A O 1
ATOM 1583 N N . ASP A 1 210 ? 0.019 41.247 19.979 1.00 15.26 207 ASP A N 1
ATOM 1584 C CA . ASP A 1 210 ? -0.539 42.224 20.908 1.00 14.89 207 ASP A CA 1
ATOM 1585 C C . ASP A 1 210 ? -2.056 42.028 20.981 1.00 14.89 207 ASP A C 1
ATOM 1586 O O . ASP A 1 210 ? -2.680 41.525 20.056 1.00 15.47 207 ASP A O 1
ATOM 1591 N N . VAL A 1 211 ? -2.645 42.496 22.069 1.00 14.62 208 VAL A N 1
ATOM 1592 C CA . VAL A 1 211 ? -4.093 42.597 22.230 1.00 13.43 208 VAL A CA 1
ATOM 1593 C C . VAL A 1 211 ? -4.669 43.915 21.686 1.00 13.45 208 VAL A C 1
ATOM 1594 O O . VAL A 1 211 ? -5.880 44.053 21.501 1.00 12.94 208 VAL A O 1
ATOM 1598 N N . ALA A 1 212 ? -3.786 44.883 21.459 1.00 13.26 209 ALA A N 1
ATOM 1599 C CA . ALA A 1 212 ? -4.145 46.223 21.029 1.00 13.13 209 ALA A CA 1
ATOM 1600 C C . ALA A 1 212 ? -3.263 46.667 19.833 1.00 13.83 209 ALA A C 1
ATOM 1601 O O . ALA A 1 212 ? -2.268 46.009 19.488 1.00 13.34 209 ALA A O 1
ATOM 1603 N N . PRO A 1 213 ? -3.577 47.825 19.243 1.00 14.12 210 PRO A N 1
ATOM 1604 C CA . PRO A 1 213 ? -2.793 48.233 18.088 1.00 14.83 210 PRO A CA 1
ATOM 1605 C C . PRO A 1 213 ? -1.345 48.561 18.453 1.00 14.45 210 PRO A C 1
ATOM 1606 O O . PRO A 1 213 ? -1.075 48.920 19.609 1.00 16.16 210 PRO A O 1
ATOM 1610 N N . HIS A 1 214 ? -0.414 48.481 17.500 1.00 14.91 211 HIS A N 1
ATOM 1611 C CA . HIS A 1 214 ? -0.698 48.262 16.065 1.00 13.86 211 HIS A CA 1
ATOM 1612 C C . HIS A 1 214 ? -0.587 46.816 15.648 1.00 14.23 211 HIS A C 1
ATOM 1613 O O . HIS A 1 214 ? -1.038 46.470 14.551 1.00 14.65 211 HIS A O 1
ATOM 1620 N N . TRP A 1 215 ? -0.045 45.961 16.522 1.00 13.98 212 TRP A N 1
ATOM 1621 C CA . TRP A 1 215 ? 0.125 44.559 16.152 1.00 13.86 212 TRP A CA 1
ATOM 1622 C C . TRP A 1 215 ? -1.102 43.676 16.176 1.00 14.20 212 TRP A C 1
ATOM 1623 O O . TRP A 1 215 ? -1.086 42.641 15.516 1.00 15.10 212 TRP A O 1
ATOM 1634 N N . VAL A 1 216 ? -2.139 44.015 16.936 1.00 13.20 213 VAL A N 1
ATOM 1635 C CA . VAL A 1 216 ? -3.274 43.115 17.054 1.00 12.56 213 VAL A CA 1
ATOM 1636 C C . VAL A 1 216 ? -3.868 42.904 15.640 1.00 12.68 213 VAL A C 1
ATOM 1637 O O . VAL A 1 216 ? -4.355 41.824 15.318 1.00 13.98 213 VAL A O 1
ATOM 1641 N N . GLY A 1 217 ? -3.779 43.922 14.799 1.00 11.50 214 GLY A N 1
ATOM 1642 C CA . GLY A 1 217 ? -4.205 43.786 13.402 1.00 12.13 214 GLY A CA 1
ATOM 1643 C C . GLY A 1 217 ? -5.688 43.401 13.287 1.00 12.46 214 GLY A C 1
ATOM 1644 O O . GLY A 1 217 ? -6.534 43.821 14.112 1.00 12.08 214 GLY A O 1
ATOM 1645 N N . GLY A 1 218 ? -5.990 42.554 12.318 1.00 12.46 215 GLY A N 1
ATOM 1646 C CA . GLY A 1 218 ? -7.377 42.166 12.022 1.00 13.79 215 GLY A CA 1
ATOM 1647 C C . GLY A 1 218 ? -8.030 41.352 13.128 1.00 14.93 215 GLY A C 1
ATOM 1648 O O . GLY A 1 218 ? -9.266 41.307 13.221 1.00 16.06 215 GLY A O 1
ATOM 1649 N N . LEU A 1 219 ? -7.209 40.750 14.002 1.00 15.16 216 LEU A N 1
ATOM 1650 C CA . LEU A 1 219 ? -7.724 39.999 15.118 1.00 14.91 216 LEU A CA 1
ATOM 1651 C C . LEU A 1 219 ? -8.668 40.859 15.965 1.00 14.06 216 LEU A C 1
ATOM 1652 O O . LEU A 1 219 ? -9.648 40.352 16.503 1.00 15.06 216 LEU A O 1
ATOM 1657 N N . VAL A 1 220 ? -8.398 42.167 16.100 1.00 13.93 217 VAL A N 1
ATOM 1658 C CA . VAL A 1 220 ? -9.267 43.009 16.939 1.00 13.37 217 VAL A CA 1
ATOM 1659 C C . VAL A 1 220 ? -10.718 43.051 16.434 1.00 13.29 217 VAL A C 1
ATOM 1660 O O . VAL A 1 220 ? -11.646 43.355 17.198 1.00 14.18 217 VAL A O 1
ATOM 1664 N N . ASP A 1 221 ? -10.921 42.736 15.160 1.00 13.93 218 ASP A N 1
ATOM 1665 C CA . ASP A 1 221 ? -12.213 42.798 14.518 1.00 14.49 218 ASP A CA 1
ATOM 1666 C C . ASP A 1 221 ? -12.770 41.421 14.181 1.00 15.65 218 ASP A C 1
ATOM 1667 O O . ASP A 1 221 ? -13.732 41.304 13.393 1.00 17.07 218 ASP A O 1
ATOM 1672 N N . TRP A 1 222 ? -12.148 40.376 14.729 1.00 15.78 219 TRP A N 1
ATOM 1673 C CA . TRP A 1 222 ? -12.477 38.990 14.388 1.00 16.84 219 TRP A CA 1
ATOM 1674 C C . TRP A 1 222 ? -13.930 38.699 14.720 1.00 18.12 219 TRP A C 1
ATOM 1675 O O . TRP A 1 222 ? -14.375 38.975 15.841 1.00 19.25 219 TRP A O 1
ATOM 1686 N N . GLY A 1 223 ? -14.657 38.224 13.722 1.00 20.16 220 GLY A N 1
ATOM 1687 C CA . GLY A 1 223 ? -16.043 37.841 13.867 1.00 22.46 220 GLY A CA 1
ATOM 1688 C C . GLY A 1 223 ? -16.988 38.672 13.012 1.00 23.61 220 GLY A C 1
ATOM 1689 O O . GLY A 1 223 ? -16.598 39.694 12.469 1.00 24.40 220 GLY A O 1
ATOM 1690 N N . ASP A 1 224 ? -18.233 38.223 12.930 1.00 24.86 221 ASP A N 1
ATOM 1691 C CA . ASP A 1 224 ? -19.267 38.852 12.131 1.00 26.99 221 ASP A CA 1
ATOM 1692 C C . ASP A 1 224 ? -20.040 39.879 12.926 1.00 26.64 221 ASP A C 1
ATOM 1693 O O . ASP A 1 224 ? -20.960 40.482 12.398 1.00 26.46 221 ASP A O 1
ATOM 1698 N N . GLU A 1 225 ? -19.778 39.965 14.225 1.00 25.33 222 GLU A N 1
ATOM 1699 C CA . GLU A 1 225 ? -20.582 40.793 15.119 1.00 25.85 222 GLU A CA 1
ATOM 1700 C C . GLU A 1 225 ? -19.648 41.711 15.886 1.00 24.45 222 GLU A C 1
ATOM 1701 O O . GLU A 1 225 ? -18.436 41.541 15.828 1.00 22.49 222 GLU A O 1
ATOM 1707 N N . ARG A 1 226 ? -20.233 42.654 16.619 1.00 24.98 223 ARG A N 1
ATOM 1708 C CA . ARG A 1 226 ? -19.476 43.673 17.331 1.00 24.16 223 ARG A CA 1
ATOM 1709 C C . ARG A 1 226 ? -19.826 43.633 18.823 1.00 25.04 223 ARG A C 1
ATOM 1710 O O . ARG A 1 226 ? -20.979 43.386 19.209 1.00 26.09 223 ARG A O 1
ATOM 1718 N N . VAL A 1 227 ? -18.802 43.879 19.636 1.00 23.24 224 VAL A N 1
ATOM 1719 C CA . VAL A 1 227 ? -18.924 44.070 21.074 1.00 24.22 224 VAL A CA 1
ATOM 1720 C C . VAL A 1 227 ? -18.524 45.505 21.360 1.00 23.33 224 VAL A C 1
ATOM 1721 O O . VAL A 1 227 ? -17.469 45.972 20.915 1.00 21.77 224 VAL A O 1
ATOM 1725 N N . THR A 1 228 ? -19.375 46.217 22.099 1.00 24.02 225 THR A N 1
ATOM 1726 C CA . THR A 1 228 ? -19.100 47.578 22.506 1.00 23.77 225 THR A CA 1
ATOM 1727 C C . THR A 1 228 ? -18.935 47.624 24.029 1.00 24.23 225 THR A C 1
ATOM 1728 O O . THR A 1 228 ? -19.667 46.946 24.775 1.00 24.26 225 THR A O 1
ATOM 1732 N N . SER A 1 229 ? -17.992 48.446 24.485 1.00 23.18 226 SER A N 1
ATOM 1733 C CA . SER A 1 229 ? -17.744 48.617 25.918 1.00 23.72 226 SER A CA 1
ATOM 1734 C C . SER A 1 229 ? -16.967 49.902 26.180 1.00 22.41 226 SER A C 1
ATOM 1735 O O . SER A 1 229 ? -16.404 50.481 25.277 1.00 22.84 226 SER A O 1
ATOM 1738 N N . GLN A 1 230 ? -16.929 50.324 27.431 1.00 22.02 227 GLN A N 1
ATOM 1739 C CA . GLN A 1 230 ? -16.092 51.425 27.858 1.00 21.64 227 GLN A CA 1
ATOM 1740 C C . GLN A 1 230 ? -15.743 51.207 29.317 1.00 22.21 227 GLN A C 1
ATOM 1741 O O . GLN A 1 230 ? -16.586 51.377 30.211 1.00 21.95 227 GLN A O 1
ATOM 1747 N N . ALA A 1 231 ? -14.496 50.814 29.558 1.00 20.82 228 ALA A N 1
ATOM 1748 C CA . ALA A 1 231 ? -14.001 50.683 30.914 1.00 20.94 228 ALA A CA 1
ATOM 1749 C C . ALA A 1 231 ? -13.936 52.040 31.618 1.00 22.54 228 ALA A C 1
ATOM 1750 O O . ALA A 1 231 ? -13.703 53.060 30.971 1.00 22.62 228 ALA A O 1
ATOM 1752 N N . PRO A 1 232 ? -14.125 52.068 32.948 1.00 24.10 229 PRO A N 1
ATOM 1753 C CA . PRO A 1 232 ? -14.007 53.379 33.594 1.00 25.85 229 PRO A CA 1
ATOM 1754 C C . PRO A 1 232 ? -12.611 53.983 33.384 1.00 26.06 229 PRO A C 1
ATOM 1755 O O . PRO A 1 232 ? -11.588 53.277 33.496 1.00 24.26 229 PRO A O 1
ATOM 1759 N N . GLY A 1 233 ? -12.606 55.257 32.995 1.00 26.80 230 GLY A N 1
ATOM 1760 C CA . GLY A 1 233 ? -11.391 55.997 32.684 1.00 27.46 230 GLY A CA 1
ATOM 1761 C C . GLY A 1 233 ? -10.828 55.785 31.288 1.00 26.13 230 GLY A C 1
ATOM 1762 O O . GLY A 1 233 ? -9.857 56.437 30.922 1.00 27.11 230 GLY A O 1
ATOM 1763 N N . ALA A 1 234 ? -11.400 54.863 30.518 1.00 25.08 231 ALA A N 1
ATOM 1764 C CA . ALA A 1 234 ? -10.910 54.537 29.181 1.00 24.24 231 ALA A CA 1
ATOM 1765 C C . ALA A 1 234 ? -11.786 55.121 28.091 1.00 23.91 231 ALA A C 1
ATOM 1766 O O . ALA A 1 234 ? -12.876 55.596 28.349 1.00 24.01 231 ALA A O 1
ATOM 1768 N N . GLY A 1 235 ? -11.303 55.042 26.857 1.00 24.29 232 GLY A N 1
ATOM 1769 C CA . GLY A 1 235 ? -12.119 55.322 25.680 1.00 23.79 232 GLY A CA 1
ATOM 1770 C C . GLY A 1 235 ? -13.109 54.201 25.398 1.00 23.44 232 GLY A C 1
ATOM 1771 O O . GLY A 1 235 ? -12.885 53.045 25.817 1.00 22.69 232 GLY A O 1
ATOM 1772 N N . ALA A 1 236 ? -14.187 54.539 24.683 1.00 23.17 233 ALA A N 1
ATOM 1773 C CA . ALA A 1 236 ? -15.186 53.565 24.223 1.00 22.82 233 ALA A CA 1
ATOM 1774 C C . ALA A 1 236 ? -14.530 52.669 23.170 1.00 21.22 233 ALA A C 1
ATOM 1775 O O . ALA A 1 236 ? -13.693 53.122 22.410 1.00 21.84 233 ALA A O 1
ATOM 1777 N N . ILE A 1 237 ? -14.835 51.378 23.176 1.00 20.13 234 ILE A N 1
ATOM 1778 C CA . ILE A 1 237 ? -14.300 50.485 22.142 1.00 18.19 234 ILE A CA 1
ATOM 1779 C C . ILE A 1 237 ? -15.451 49.812 21.415 1.00 18.72 234 ILE A C 1
ATOM 1780 O O . ILE A 1 237 ? -16.549 49.724 21.951 1.00 18.09 234 ILE A O 1
ATOM 1785 N N . GLU A 1 238 ? -15.168 49.377 20.183 1.00 17.22 235 GLU A N 1
ATOM 1786 C CA . GLU A 1 238 ? -16.047 48.589 19.368 1.00 17.49 235 GLU A CA 1
ATOM 1787 C C . GLU A 1 238 ? -15.161 47.612 18.639 1.00 16.16 235 GLU A C 1
ATOM 1788 O O . GLU A 1 238 ? -14.299 48.016 17.836 1.00 14.26 235 GLU A O 1
ATOM 1794 N N . VAL A 1 239 ? -15.321 46.336 18.980 1.00 15.61 236 VAL A N 1
ATOM 1795 C CA . VAL A 1 239 ? -14.412 45.268 18.531 1.00 14.73 236 VAL A CA 1
ATOM 1796 C C . VAL A 1 239 ? -15.159 43.985 18.122 1.00 15.18 236 VAL A C 1
ATOM 1797 O O . VAL A 1 239 ? -16.381 43.914 18.222 1.00 16.19 236 VAL A O 1
ATOM 1801 N N . GLY A 1 240 ? -14.439 42.997 17.601 1.00 14.85 237 GLY A N 1
ATOM 1802 C CA . GLY A 1 240 ? -15.065 41.747 17.185 1.00 15.35 237 GLY A CA 1
ATOM 1803 C C . GLY A 1 240 ? -15.526 40.857 18.343 1.00 16.31 237 GLY A C 1
ATOM 1804 O O . GLY A 1 240 ? -14.904 40.834 19.414 1.00 16.77 237 GLY A O 1
ATOM 1805 N N . ASN A 1 241 ? -16.600 40.107 18.105 1.00 16.63 238 ASN A N 1
ATOM 1806 C CA . ASN A 1 241 ? -17.107 39.129 19.063 1.00 18.29 238 ASN A CA 1
ATOM 1807 C C . ASN A 1 241 ? -16.132 37.990 19.295 1.00 18.73 238 ASN A C 1
ATOM 1808 O O . ASN A 1 241 ? -15.996 37.523 20.428 1.00 19.30 238 ASN A O 1
ATOM 1813 N N . LEU A 1 242 ? -15.449 37.546 18.238 1.00 17.62 239 LEU A N 1
ATOM 1814 C CA . LEU A 1 242 ? -14.493 36.442 18.383 1.00 18.41 239 LEU A CA 1
ATOM 1815 C C . LEU A 1 242 ? -13.197 36.892 19.067 1.00 17.01 239 LEU A C 1
ATOM 1816 O O . LEU A 1 242 ? -12.550 36.111 19.755 1.00 18.00 239 LEU A O 1
ATOM 1821 N N . TYR A 1 243 ? -12.825 38.151 18.861 1.00 17.16 240 TYR A N 1
ATOM 1822 C CA . TYR A 1 243 ? -11.716 38.779 19.559 1.00 15.81 240 TYR A CA 1
ATOM 1823 C C . TYR A 1 243 ? -11.977 38.726 21.060 1.00 17.12 240 TYR A C 1
ATOM 1824 O O . TYR A 1 243 ? -11.170 38.239 21.807 1.00 16.90 240 TYR A O 1
ATOM 1833 N N . SER A 1 244 ? -13.146 39.196 21.478 1.00 17.42 241 SER A N 1
ATOM 1834 C CA . SER A 1 244 ? -13.548 39.156 22.875 1.00 18.10 241 SER A CA 1
ATOM 1835 C C . SER A 1 244 ? -13.519 37.715 23.419 1.00 19.18 241 SER A C 1
ATOM 1836 O O . SER A 1 244 ? -12.964 37.449 24.487 1.00 18.87 241 SER A O 1
ATOM 1839 N N . GLN A 1 245 ? -14.145 36.804 22.690 1.00 20.31 242 GLN A N 1
ATOM 1840 C CA . GLN A 1 245 ? -14.243 35.422 23.122 1.00 20.90 242 GLN A CA 1
ATOM 1841 C C . GLN A 1 245 ? -12.867 34.732 23.287 1.00 20.73 242 GLN A C 1
ATOM 1842 O O . GLN A 1 245 ? -12.644 34.014 24.248 1.00 21.06 242 GLN A O 1
ATOM 1848 N N . PHE A 1 246 ? -11.973 34.954 22.336 1.00 20.13 243 PHE A N 1
ATOM 1849 C CA . PHE A 1 246 ? -10.634 34.374 22.359 1.00 20.05 243 PHE A CA 1
ATOM 1850 C C . PHE A 1 246 ? -9.861 34.877 23.588 1.00 19.86 243 PHE A C 1
ATOM 1851 O O . PHE A 1 246 ? -9.321 34.090 24.342 1.00 19.98 243 PHE A O 1
ATOM 1859 N N . PHE A 1 247 ? -9.803 36.191 23.768 1.00 18.78 244 PHE A N 1
ATOM 1860 C CA . PHE A 1 247 ? -9.080 36.732 24.921 1.00 18.22 244 PHE A CA 1
ATOM 1861 C C . PHE A 1 247 ? -9.759 36.356 26.230 1.00 19.20 244 PHE A C 1
ATOM 1862 O O . PHE A 1 247 ? -9.063 36.111 27.202 1.00 20.35 244 PHE A O 1
ATOM 1870 N N . ARG A 1 248 ? -11.087 36.250 26.257 1.00 19.77 245 ARG A N 1
ATOM 1871 C CA . ARG A 1 248 ? -11.755 35.776 27.465 1.00 21.09 245 ARG A CA 1
ATOM 1872 C C . ARG A 1 248 ? -11.324 34.354 27.797 1.00 21.47 245 ARG A C 1
ATOM 1873 O O . ARG A 1 248 ? -10.985 34.054 28.948 1.00 21.84 245 ARG A O 1
ATOM 1881 N N . GLN A 1 249 ? -11.342 33.483 26.795 1.00 20.61 246 GLN A N 1
ATOM 1882 C CA . GLN A 1 249 ? -10.992 32.068 27.014 1.00 21.85 246 GLN A CA 1
ATOM 1883 C C . GLN A 1 249 ? -9.518 31.898 27.427 1.00 21.39 246 GLN A C 1
ATOM 1884 O O . GLN A 1 249 ? -9.208 31.072 28.289 1.00 23.14 246 GLN A O 1
ATOM 1898 N N . LEU A 1 251 ? -7.645 34.175 29.070 1.00 21.27 248 LEU A N 1
ATOM 1899 C CA . LEU A 1 251 ? -7.515 34.662 30.430 1.00 22.62 248 LEU A CA 1
ATOM 1900 C C . LEU A 1 251 ? -8.246 33.807 31.455 1.00 23.93 248 LEU A C 1
ATOM 1901 O O . LEU A 1 251 ? -7.743 33.618 32.582 1.00 25.10 248 LEU A O 1
ATOM 1906 N N . GLU A 1 252 ? -9.409 33.256 31.092 1.00 24.30 249 GLU A N 1
ATOM 1907 C CA . GLU A 1 252 ? -10.081 32.319 31.975 1.00 25.62 249 GLU A CA 1
ATOM 1908 C C . GLU A 1 252 ? -9.258 31.044 32.207 1.00 26.52 249 GLU A C 1
ATOM 1909 O O . GLU A 1 252 ? -9.201 30.536 33.324 1.00 27.91 249 GLU A O 1
ATOM 1915 N N . TRP A 1 253 ? -8.626 30.520 31.167 1.00 25.31 250 TRP A N 1
ATOM 1916 C CA . TRP A 1 253 ? -7.782 29.339 31.350 1.00 26.18 250 TRP A CA 1
ATOM 1917 C C . TRP A 1 253 ? -6.638 29.660 32.313 1.00 25.64 250 TRP A C 1
ATOM 1918 O O . TRP A 1 253 ? -6.466 28.981 33.312 1.00 26.15 250 TRP A O 1
ATOM 1929 N N . VAL A 1 254 ? -5.890 30.723 32.032 1.00 25.06 251 VAL A N 1
ATOM 1930 C CA . VAL A 1 254 ? -4.744 31.085 32.881 1.00 25.39 251 VAL A CA 1
ATOM 1931 C C . VAL A 1 254 ? -5.149 31.331 34.350 1.00 27.00 251 VAL A C 1
ATOM 1932 O O . VAL A 1 254 ? -4.430 30.928 35.293 1.00 27.11 251 VAL A O 1
ATOM 1936 N N . ALA A 1 255 ? -6.311 31.964 34.536 1.00 27.03 252 ALA A N 1
ATOM 1937 C CA . ALA A 1 255 ? -6.832 32.294 35.854 1.00 29.90 252 ALA A CA 1
ATOM 1938 C C . ALA A 1 255 ? -7.499 31.096 36.540 1.00 33.29 252 ALA A C 1
ATOM 1939 O O . ALA A 1 255 ? -7.838 31.186 37.715 1.00 36.06 252 ALA A O 1
ATOM 1941 N N . LYS A 1 256 ? -7.695 29.989 35.815 1.00 35.72 253 LYS A N 1
ATOM 1942 C CA . LYS A 1 256 ? -8.526 28.851 36.277 1.00 39.29 253 LYS A CA 1
ATOM 1943 C C . LYS A 1 256 ? -9.968 29.269 36.620 1.00 41.84 253 LYS A C 1
ATOM 1944 O O . LYS A 1 256 ? -10.525 28.799 37.623 1.00 41.88 253 LYS A O 1
ATOM 1950 N N . SER A 1 257 ? -10.552 30.158 35.803 1.00 42.26 254 SER A N 1
ATOM 1951 C CA . SER A 1 257 ? -11.943 30.643 35.995 1.00 44.93 254 SER A CA 1
ATOM 1952 C C . SER A 1 257 ? -12.954 29.615 35.489 1.00 47.50 254 SER A C 1
ATOM 1953 O O . SER A 1 257 ? -13.422 29.768 34.340 1.00 48.25 254 SER A O 1
ATOM 1956 N N . ARG B 1 6 ? 7.136 56.809 57.652 1.00 37.64 3 ARG B N 1
ATOM 1957 C CA . ARG B 1 6 ? 8.356 56.607 56.810 1.00 34.40 3 ARG B CA 1
ATOM 1958 C C . ARG B 1 6 ? 9.421 55.746 57.550 1.00 30.98 3 ARG B C 1
ATOM 1959 O O . ARG B 1 6 ? 10.257 56.271 58.279 1.00 30.72 3 ARG B O 1
ATOM 1967 N N . VAL B 1 7 ? 9.382 54.433 57.344 1.00 28.10 4 VAL B N 1
ATOM 1968 C CA . VAL B 1 7 ? 10.327 53.496 57.945 1.00 25.34 4 VAL B CA 1
ATOM 1969 C C . VAL B 1 7 ? 11.165 52.735 56.908 1.00 22.92 4 VAL B C 1
ATOM 1970 O O . VAL B 1 7 ? 10.623 52.254 55.913 1.00 22.05 4 VAL B O 1
ATOM 1974 N N . LEU B 1 8 ? 12.476 52.611 57.130 1.00 21.07 5 LEU B N 1
ATOM 1975 C CA . LEU B 1 8 ? 13.301 51.751 56.304 1.00 19.74 5 LEU B CA 1
ATOM 1976 C C . LEU B 1 8 ? 13.796 50.610 57.180 1.00 19.36 5 LEU B C 1
ATOM 1977 O O . LEU B 1 8 ? 14.409 50.858 58.228 1.00 18.85 5 LEU B O 1
ATOM 1982 N N . TYR B 1 9 ? 13.545 49.381 56.734 1.00 17.67 6 TYR B N 1
ATOM 1983 C CA . TYR B 1 9 ? 13.912 48.200 57.471 1.00 16.84 6 TYR B CA 1
ATOM 1984 C C . TYR B 1 9 ? 14.855 47.359 56.618 1.00 17.09 6 TYR B C 1
ATOM 1985 O O . TYR B 1 9 ? 14.497 46.932 55.505 1.00 17.36 6 TYR B O 1
ATOM 1994 N N . CYS B 1 10 ? 16.049 47.108 57.157 1.00 16.51 7 CYS B N 1
ATOM 1995 C CA . CYS B 1 10 ? 17.069 46.395 56.427 1.00 16.66 7 CYS B CA 1
ATOM 1996 C C . CYS B 1 10 ? 17.482 45.124 57.172 1.00 15.34 7 CYS B C 1
ATOM 1997 O O . CYS B 1 10 ? 17.850 45.188 58.351 1.00 15.56 7 CYS B O 1
ATOM 2000 N N . GLY B 1 11 ? 17.437 43.989 56.472 1.00 14.95 8 GLY B N 1
ATOM 2001 C CA . GLY B 1 11 ? 18.081 42.772 56.923 1.00 14.18 8 GLY B CA 1
ATOM 2002 C C . GLY B 1 11 ? 17.113 41.630 57.211 1.00 13.36 8 GLY B C 1
ATOM 2003 O O . GLY B 1 11 ? 16.089 41.513 56.560 1.00 13.73 8 GLY B O 1
ATOM 2004 N N . ASP B 1 12 ? 17.466 40.788 58.194 1.00 15.27 9 ASP B N 1
ATOM 2005 C CA . ASP B 1 12 ? 16.715 39.579 58.538 1.00 13.63 9 ASP B CA 1
ATOM 2006 C C . ASP B 1 12 ? 16.429 38.685 57.316 1.00 14.78 9 ASP B C 1
ATOM 2007 O O . ASP B 1 12 ? 15.340 38.094 57.216 1.00 13.62 9 ASP B O 1
ATOM 2012 N N . THR B 1 13 ? 17.422 38.620 56.399 1.00 15.83 10 THR B N 1
ATOM 2013 C CA . THR B 1 13 ? 17.437 37.725 55.208 1.00 16.47 10 THR B CA 1
ATOM 2014 C C . THR B 1 13 ? 16.443 38.141 54.134 1.00 16.43 10 THR B C 1
ATOM 2015 O O . THR B 1 13 ? 16.823 38.750 53.138 1.00 18.12 10 THR B O 1
ATOM 2019 N N . SER B 1 14 ? 15.178 37.846 54.333 1.00 15.14 11 SER B N 1
ATOM 2020 C CA . SER B 1 14 ? 14.188 38.090 53.286 1.00 16.04 11 SER B CA 1
ATOM 2021 C C . SER B 1 14 ? 12.802 38.128 53.883 1.00 14.88 11 SER B C 1
ATOM 2022 O O . SER B 1 14 ? 12.559 37.602 54.980 1.00 13.64 11 SER B O 1
ATOM 2025 N N . LEU B 1 15 ? 11.873 38.729 53.163 1.00 15.20 12 LEU B N 1
ATOM 2026 C CA . LEU B 1 15 ? 10.516 38.823 53.669 1.00 16.25 12 LEU B CA 1
ATOM 2027 C C . LEU B 1 15 ? 9.915 37.449 53.833 1.00 16.02 12 LEU B C 1
ATOM 2028 O O . LEU B 1 15 ? 9.137 37.211 54.775 1.00 15.82 12 LEU B O 1
ATOM 2033 N N . GLU B 1 16 ? 10.276 36.538 52.936 1.00 17.76 13 GLU B N 1
ATOM 2034 C CA . GLU B 1 16 ? 9.736 35.207 53.013 1.00 19.30 13 GLU B CA 1
ATOM 2035 C C . GLU B 1 16 ? 10.285 34.419 54.189 1.00 17.64 13 GLU B C 1
ATOM 2036 O O . GLU B 1 16 ? 9.699 33.388 54.559 1.00 19.21 13 GLU B O 1
ATOM 2042 N N . THR B 1 17 ? 11.380 34.889 54.772 1.00 16.57 14 THR B N 1
ATOM 2043 C CA . THR B 1 17 ? 11.949 34.261 55.979 1.00 15.30 14 THR B CA 1
ATOM 2044 C C . THR B 1 17 ? 11.840 35.173 57.184 1.00 13.87 14 THR B C 1
ATOM 2045 O O . THR B 1 17 ? 10.733 35.585 57.504 1.00 13.34 14 THR B O 1
ATOM 2049 N N . ALA B 1 18 ? 12.945 35.456 57.909 1.00 12.76 15 ALA B N 1
ATOM 2050 C CA . ALA B 1 18 ? 12.866 36.105 59.227 1.00 11.93 15 ALA B CA 1
ATOM 2051 C C . ALA B 1 18 ? 12.294 37.523 59.188 1.00 11.57 15 ALA B C 1
ATOM 2052 O O . ALA B 1 18 ? 11.680 37.953 60.163 1.00 12.26 15 ALA B O 1
ATOM 2054 N N . ALA B 1 19 ? 12.501 38.252 58.075 1.00 12.43 16 ALA B N 1
ATOM 2055 C CA . ALA B 1 19 ? 11.993 39.634 57.964 1.00 12.21 16 ALA B CA 1
ATOM 2056 C C . ALA B 1 19 ? 10.477 39.726 57.995 1.00 12.56 16 ALA B C 1
ATOM 2057 O O . ALA B 1 19 ? 9.921 40.800 58.294 1.00 12.44 16 ALA B O 1
ATOM 2059 N N . GLY B 1 20 ? 9.798 38.610 57.730 1.00 11.96 17 GLY B N 1
ATOM 2060 C CA . GLY B 1 20 ? 8.333 38.571 57.793 1.00 13.30 17 GLY B CA 1
ATOM 2061 C C . GLY B 1 20 ? 7.757 38.862 59.169 1.00 12.73 17 GLY B C 1
ATOM 2062 O O . GLY B 1 20 ? 6.604 39.313 59.293 1.00 14.86 17 GLY B O 1
ATOM 2063 N N . TYR B 1 21 ? 8.555 38.646 60.208 1.00 13.23 18 TYR B N 1
ATOM 2064 C CA . TYR B 1 21 ? 8.111 38.902 61.590 1.00 12.36 18 TYR B CA 1
ATOM 2065 C C . TYR B 1 21 ? 7.867 40.388 61.784 1.00 12.81 18 TYR B C 1
ATOM 2066 O O . TYR B 1 21 ? 6.717 40.798 61.927 1.00 12.08 18 TYR B O 1
ATOM 2075 N N . LEU B 1 22 ? 8.915 41.201 61.718 1.00 12.44 19 LEU B N 1
ATOM 2076 C CA . LEU B 1 22 ? 8.733 42.633 61.901 1.00 13.37 19 LEU B CA 1
ATOM 2077 C C . LEU B 1 22 ? 7.952 43.282 60.763 1.00 12.66 19 LEU B C 1
ATOM 2078 O O . LEU B 1 22 ? 7.211 44.228 60.987 1.00 13.36 19 LEU B O 1
ATOM 2083 N N . ALA B 1 23 ? 8.123 42.794 59.545 1.00 13.88 20 ALA B N 1
ATOM 2084 C CA . ALA B 1 23 ? 7.300 43.310 58.442 1.00 14.52 20 ALA B CA 1
ATOM 2085 C C . ALA B 1 23 ? 5.815 43.064 58.717 1.00 16.09 20 ALA B C 1
ATOM 2086 O O . ALA B 1 23 ? 4.987 43.948 58.525 1.00 16.34 20 ALA B O 1
ATOM 2088 N N . GLY B 1 24 ? 5.485 41.871 59.180 1.00 15.17 21 GLY B N 1
ATOM 2089 C CA . GLY B 1 24 ? 4.105 41.532 59.586 1.00 15.25 21 GLY B CA 1
ATOM 2090 C C . GLY B 1 24 ? 3.570 42.377 60.736 1.00 14.56 21 GLY B C 1
ATOM 2091 O O . GLY B 1 24 ? 2.408 42.790 60.716 1.00 15.93 21 GLY B O 1
ATOM 2092 N N . LEU B 1 25 ? 4.405 42.619 61.744 1.00 13.64 22 LEU B N 1
ATOM 2093 C CA . LEU B 1 25 ? 4.048 43.528 62.839 1.00 13.74 22 LEU B CA 1
ATOM 2094 C C . LEU B 1 25 ? 3.669 44.909 62.298 1.00 14.40 22 LEU B C 1
ATOM 2095 O O . LEU B 1 25 ? 2.598 45.459 62.593 1.00 15.02 22 LEU B O 1
ATOM 2108 N N . THR B 1 27 ? 2.904 45.856 59.284 1.00 17.06 24 THR B N 1
ATOM 2109 C CA . THR B 1 27 ? 1.650 45.750 58.560 1.00 19.23 24 THR B CA 1
ATOM 2110 C C . THR B 1 27 ? 0.434 45.767 59.490 1.00 20.51 24 THR B C 1
ATOM 2111 O O . THR B 1 27 ? -0.549 46.453 59.190 1.00 21.06 24 THR B O 1
ATOM 2115 N N . SER B 1 28 ? 0.487 45.069 60.634 1.00 19.81 25 SER B N 1
ATOM 2116 C CA . SER B 1 28 ? -0.685 45.083 61.543 1.00 20.65 25 SER B CA 1
ATOM 2117 C C . SER B 1 28 ? -0.852 46.432 62.231 1.00 21.87 25 SER B C 1
ATOM 2118 O O . SER B 1 28 ? -1.979 46.824 62.597 1.00 23.38 25 SER B O 1
ATOM 2121 N N . TRP B 1 29 ? 0.241 47.174 62.396 1.00 20.98 26 TRP B N 1
ATOM 2122 C CA . TRP B 1 29 ? 0.154 48.506 62.982 1.00 23.23 26 TRP B CA 1
ATOM 2123 C C . TRP B 1 29 ? -0.284 49.526 61.942 1.00 25.97 26 TRP B C 1
ATOM 2124 O O . TRP B 1 29 ? -0.382 50.688 62.258 1.00 26.37 26 TRP B O 1
ATOM 2135 N N . GLN B 1 30 ? -0.477 49.069 60.708 1.00 26.83 27 GLN B N 1
ATOM 2136 C CA . GLN B 1 30 ? -0.816 49.920 59.554 1.00 30.97 27 GLN B CA 1
ATOM 2137 C C . GLN B 1 30 ? 0.283 50.953 59.224 1.00 30.74 27 GLN B C 1
ATOM 2138 O O . GLN B 1 30 ? 0.000 52.056 58.768 1.00 32.04 27 GLN B O 1
ATOM 2144 N N . TRP B 1 31 ? 1.533 50.587 59.452 1.00 28.80 28 TRP B N 1
ATOM 2145 C CA . TRP B 1 31 ? 2.677 51.422 59.082 1.00 29.21 28 TRP B CA 1
ATOM 2146 C C . TRP B 1 31 ? 3.123 51.158 57.656 1.00 29.86 28 TRP B C 1
ATOM 2147 O O . TRP B 1 31 ? 2.991 50.065 57.159 1.00 30.37 28 TRP B O 1
ATOM 2158 N N . GLU B 1 32 ? 3.687 52.167 57.014 1.00 32.22 29 GLU B N 1
ATOM 2159 C CA . GLU B 1 32 ? 4.272 51.986 55.697 1.00 33.40 29 GLU B CA 1
ATOM 2160 C C . GLU B 1 32 ? 5.766 51.895 55.873 1.00 30.36 29 GLU B C 1
ATOM 2161 O O . GLU B 1 32 ? 6.341 52.600 56.718 1.00 31.30 29 GLU B O 1
ATOM 2167 N N . PHE B 1 33 ? 6.394 51.046 55.068 1.00 27.02 30 PHE B N 1
ATOM 2168 C CA . PHE B 1 33 ? 7.843 50.882 55.137 1.00 24.85 30 PHE B CA 1
ATOM 2169 C C . PHE B 1 33 ? 8.467 50.399 53.849 1.00 24.46 30 PHE B C 1
ATOM 2170 O O . PHE B 1 33 ? 7.820 49.753 53.023 1.00 23.97 30 PHE B O 1
ATOM 2178 N N . ASP B 1 34 ? 9.754 50.706 53.710 1.00 23.08 31 ASP B N 1
ATOM 2179 C CA . ASP B 1 34 ? 10.588 50.132 52.666 1.00 23.08 31 ASP B CA 1
ATOM 2180 C C . ASP B 1 34 ? 11.462 49.052 53.256 1.00 20.90 31 ASP B C 1
ATOM 2181 O O . ASP B 1 34 ? 11.857 49.151 54.404 1.00 20.60 31 ASP B O 1
ATOM 2186 N N . TYR B 1 35 ? 11.790 48.040 52.463 1.00 20.56 32 TYR B N 1
ATOM 2187 C CA . TYR B 1 35 ? 12.528 46.878 52.963 1.00 19.07 32 TYR B CA 1
ATOM 2188 C C . TYR B 1 35 ? 13.745 46.580 52.063 1.00 18.91 32 TYR B C 1
ATOM 2189 O O . TYR B 1 35 ? 13.666 46.682 50.844 1.00 20.06 32 TYR B O 1
ATOM 2198 N N . ILE B 1 36 ? 14.880 46.282 52.679 1.00 18.52 33 ILE B N 1
ATOM 2199 C CA . ILE B 1 36 ? 16.114 45.837 51.978 1.00 19.15 33 ILE B CA 1
ATOM 2200 C C . ILE B 1 36 ? 16.541 44.465 52.507 1.00 18.01 33 ILE B C 1
ATOM 2201 O O . ILE B 1 36 ? 16.860 44.329 53.686 1.00 19.06 33 ILE B O 1
ATOM 2206 N N . PRO B 1 37 ? 16.503 43.422 51.661 1.00 19.06 34 PRO B N 1
ATOM 2207 C CA . PRO B 1 37 ? 16.985 42.107 52.088 1.00 18.84 34 PRO B CA 1
ATOM 2208 C C . PRO B 1 37 ? 18.484 42.115 52.427 1.00 19.17 34 PRO B C 1
ATOM 2209 O O . PRO B 1 37 ? 19.229 42.990 51.979 1.00 19.11 34 PRO B O 1
ATOM 2213 N N . SER B 1 38 ? 18.927 41.136 53.198 1.00 18.52 35 SER B N 1
ATOM 2214 C CA . SER B 1 38 ? 20.306 41.100 53.675 1.00 19.75 35 SER B CA 1
ATOM 2215 C C . SER B 1 38 ? 21.360 41.046 52.594 1.00 20.72 35 SER B C 1
ATOM 2216 O O . SER B 1 38 ? 22.474 41.501 52.835 1.00 21.97 35 SER B O 1
ATOM 2219 N N . HIS B 1 39 ? 21.034 40.486 51.423 1.00 21.68 36 HIS B N 1
ATOM 2220 C CA . HIS B 1 39 ? 21.986 40.382 50.289 1.00 23.82 36 HIS B CA 1
ATOM 2221 C C . HIS B 1 39 ? 22.030 41.603 49.380 1.00 24.59 36 HIS B C 1
ATOM 2222 O O . HIS B 1 39 ? 22.823 41.620 48.429 1.00 25.76 36 HIS B O 1
ATOM 2229 N N . VAL B 1 40 ? 21.162 42.581 49.630 1.00 23.06 37 VAL B N 1
ATOM 2230 C CA . VAL B 1 40 ? 21.037 43.762 48.783 1.00 24.43 37 VAL B CA 1
ATOM 2231 C C . VAL B 1 40 ? 21.757 44.929 49.447 1.00 24.09 37 VAL B C 1
ATOM 2232 O O . VAL B 1 40 ? 21.551 45.208 50.634 1.00 23.64 37 VAL B O 1
ATOM 2236 N N . GLY B 1 41 ? 22.676 45.539 48.695 1.00 26.15 38 GLY B N 1
ATOM 2237 C CA . GLY B 1 41 ? 23.440 46.691 49.142 1.00 26.12 38 GLY B CA 1
ATOM 2238 C C . GLY B 1 41 ? 22.598 47.949 49.249 1.00 26.45 38 GLY B C 1
ATOM 2239 O O . GLY B 1 41 ? 21.522 48.055 48.635 1.00 27.14 38 GLY B O 1
ATOM 2240 N N . LEU B 1 42 ? 23.081 48.896 50.044 1.00 26.05 39 LEU B N 1
ATOM 2241 C CA . LEU B 1 42 ? 22.413 50.181 50.232 1.00 27.19 39 LEU B CA 1
ATOM 2242 C C . LEU B 1 42 ? 23.456 51.279 50.040 1.00 29.42 39 LEU B C 1
ATOM 2243 O O . LEU B 1 42 ? 24.446 51.325 50.755 1.00 29.68 39 LEU B O 1
ATOM 2248 N N . ASP B 1 43 ? 23.249 52.121 49.034 1.00 31.32 40 ASP B N 1
ATOM 2249 C CA . ASP B 1 43 ? 24.132 53.249 48.729 1.00 34.11 40 ASP B CA 1
ATOM 2250 C C . ASP B 1 43 ? 23.408 54.552 49.076 1.00 35.31 40 ASP B C 1
ATOM 2251 O O . ASP B 1 43 ? 22.241 54.541 49.475 1.00 34.56 40 ASP B O 1
ATOM 2256 N N . VAL B 1 44 ? 24.089 55.673 48.917 1.00 38.94 41 VAL B N 1
ATOM 2257 C CA . VAL B 1 44 ? 23.446 56.978 49.075 1.00 41.23 41 VAL B CA 1
ATOM 2258 C C . VAL B 1 44 ? 22.250 57.142 48.142 1.00 42.28 41 VAL B C 1
ATOM 2259 O O . VAL B 1 44 ? 22.208 56.581 47.039 1.00 43.50 41 VAL B O 1
ATOM 2263 N N . GLY B 1 45 ? 21.281 57.923 48.594 1.00 43.34 42 GLY B N 1
ATOM 2264 C CA . GLY B 1 45 ? 20.199 58.358 47.728 1.00 45.42 42 GLY B CA 1
ATOM 2265 C C . GLY B 1 45 ? 18.911 58.575 48.480 1.00 45.09 42 GLY B C 1
ATOM 2266 O O . GLY B 1 45 ? 18.876 58.619 49.703 1.00 43.10 42 GLY B O 1
ATOM 2267 N N . GLU B 1 46 ? 17.836 58.697 47.721 1.00 46.92 43 GLU B N 1
ATOM 2268 C CA . GLU B 1 46 ? 16.573 59.200 48.255 1.00 48.06 43 GLU B CA 1
ATOM 2269 C C . GLU B 1 46 ? 15.917 58.229 49.208 1.00 44.26 43 GLU B C 1
ATOM 2270 O O . GLU B 1 46 ? 15.144 58.633 50.078 1.00 43.74 43 GLU B O 1
ATOM 2276 N N . LEU B 1 47 ? 16.247 56.945 49.062 1.00 41.84 44 LEU B N 1
ATOM 2277 C CA . LEU B 1 47 ? 15.693 55.915 49.910 1.00 38.51 44 LEU B CA 1
ATOM 2278 C C . LEU B 1 47 ? 16.093 56.116 51.369 1.00 37.56 44 LEU B C 1
ATOM 2279 O O . LEU B 1 47 ? 15.268 55.939 52.274 1.00 37.49 44 LEU B O 1
ATOM 2284 N N . LEU B 1 48 ? 17.369 56.429 51.602 1.00 36.22 45 LEU B N 1
ATOM 2285 C CA . LEU B 1 48 ? 17.836 56.718 52.959 1.00 34.48 45 LEU B CA 1
ATOM 2286 C C . LEU B 1 48 ? 17.327 58.068 53.411 1.00 36.41 45 LEU B C 1
ATOM 2287 O O . LEU B 1 48 ? 17.082 58.270 54.579 1.00 36.67 45 LEU B O 1
ATOM 2292 N N . ALA B 1 49 ? 17.196 58.998 52.479 1.00 38.70 46 ALA B N 1
ATOM 2293 C CA . ALA B 1 49 ? 16.864 60.395 52.806 1.00 41.64 46 ALA B CA 1
ATOM 2294 C C . ALA B 1 49 ? 15.440 60.593 53.318 1.00 41.81 46 ALA B C 1
ATOM 2295 O O . ALA B 1 49 ? 15.162 61.531 54.071 1.00 43.96 46 ALA B O 1
ATOM 2297 N N . LYS B 1 50 ? 14.532 59.727 52.897 1.00 40.09 47 LYS B N 1
ATOM 2298 C CA . LYS B 1 50 ? 13.127 60.004 53.107 1.00 41.76 47 LYS B CA 1
ATOM 2299 C C . LYS B 1 50 ? 12.562 59.163 54.234 1.00 38.64 47 LYS B C 1
ATOM 2300 O O . LYS B 1 50 ? 11.436 58.693 54.135 1.00 38.79 47 LYS B O 1
ATOM 2306 N N . GLN B 1 51 ? 13.338 58.972 55.311 1.00 37.03 48 GLN B N 1
ATOM 2307 C CA . GLN B 1 51 ? 12.903 58.138 56.445 1.00 33.17 48 GLN B CA 1
ATOM 2308 C C . GLN B 1 51 ? 12.855 58.907 57.781 1.00 34.20 48 GLN B C 1
ATOM 2309 O O . GLN B 1 51 ? 13.616 59.849 57.989 1.00 34.55 48 GLN B O 1
ATOM 2315 N N . ASP B 1 52 ? 11.939 58.500 58.669 1.00 33.29 49 ASP B N 1
ATOM 2316 C CA . ASP B 1 52 ? 11.902 58.998 60.057 1.00 34.29 49 ASP B CA 1
ATOM 2317 C C . ASP B 1 52 ? 12.391 57.934 61.044 1.00 31.15 49 ASP B C 1
ATOM 2318 O O . ASP B 1 52 ? 12.641 58.236 62.207 1.00 31.29 49 ASP B O 1
ATOM 2323 N N . LEU B 1 53 ? 12.513 56.703 60.569 1.00 23.83 50 LEU B N 1
ATOM 2324 C CA . LEU B 1 53 ? 13.037 55.596 61.360 1.00 22.60 50 LEU B CA 1
ATOM 2325 C C . LEU B 1 53 ? 13.791 54.630 60.458 1.00 21.14 50 LEU B C 1
ATOM 2326 O O . LEU B 1 53 ? 13.291 54.242 59.410 1.00 20.86 50 LEU B O 1
ATOM 2331 N N . VAL B 1 54 ? 14.981 54.229 60.874 1.00 19.55 51 VAL B N 1
ATOM 2332 C CA . VAL B 1 54 ? 15.761 53.237 60.127 1.00 18.96 51 VAL B CA 1
ATOM 2333 C C . VAL B 1 54 ? 16.063 52.096 61.077 1.00 17.21 51 VAL B C 1
ATOM 2334 O O . VAL B 1 54 ? 16.540 52.302 62.211 1.00 16.88 51 VAL B O 1
ATOM 2338 N N . ILE B 1 55 ? 15.767 50.878 60.627 1.00 16.98 52 ILE B N 1
ATOM 2339 C CA . ILE B 1 55 ? 15.934 49.691 61.466 1.00 15.13 52 ILE B CA 1
ATOM 2340 C C . ILE B 1 55 ? 16.974 48.800 60.784 1.00 15.37 52 ILE B C 1
ATOM 2341 O O . ILE B 1 55 ? 16.812 48.461 59.614 1.00 16.26 52 ILE B O 1
ATOM 2346 N N . LEU B 1 56 ? 18.028 48.445 61.504 1.00 15.26 53 LEU B N 1
ATOM 2347 C CA . LEU B 1 56 ? 19.078 47.552 60.985 1.00 14.70 53 LEU B CA 1
ATOM 2348 C C . LEU B 1 56 ? 19.077 46.302 61.846 1.00 13.94 53 LEU B C 1
ATOM 2349 O O . LEU B 1 56 ? 19.295 46.365 63.050 1.00 14.42 53 LEU B O 1
ATOM 2354 N N . SER B 1 57 ? 18.825 45.169 61.214 1.00 14.68 54 SER B N 1
ATOM 2355 C CA . SER B 1 57 ? 18.645 43.912 61.923 1.00 12.98 54 SER B CA 1
ATOM 2356 C C . SER B 1 57 ? 19.186 42.778 61.056 1.00 13.58 54 SER B C 1
ATOM 2357 O O . SER B 1 57 ? 18.592 42.440 60.018 1.00 13.62 54 SER B O 1
ATOM 2360 N N . ASP B 1 58 ? 20.309 42.176 61.458 1.00 13.17 55 ASP B N 1
ATOM 2361 C CA . ASP B 1 58 ? 20.958 41.146 60.634 1.00 14.15 55 ASP B CA 1
ATOM 2362 C C . ASP B 1 58 ? 21.256 41.650 59.202 1.00 15.01 55 ASP B C 1
ATOM 2363 O O . ASP B 1 58 ? 21.117 40.916 58.212 1.00 15.42 55 ASP B O 1
ATOM 2368 N N . TYR B 1 59 ? 21.696 42.896 59.140 1.00 15.49 56 TYR B N 1
ATOM 2369 C CA . TYR B 1 59 ? 22.178 43.550 57.912 1.00 16.68 56 TYR B CA 1
ATOM 2370 C C . TYR B 1 59 ? 23.656 43.834 58.121 1.00 16.95 56 TYR B C 1
ATOM 2371 O O . TYR B 1 59 ? 24.024 44.648 58.979 1.00 16.85 56 TYR B O 1
ATOM 2380 N N . PRO B 1 60 ? 24.518 43.089 57.427 1.00 18.12 57 PRO B N 1
ATOM 2381 C CA . PRO B 1 60 ? 25.954 43.223 57.631 1.00 17.69 57 PRO B CA 1
ATOM 2382 C C . PRO B 1 60 ? 26.451 44.606 57.205 1.00 17.89 57 PRO B C 1
ATOM 2383 O O . PRO B 1 60 ? 25.972 45.155 56.215 1.00 18.70 57 PRO B O 1
ATOM 2387 N N . ALA B 1 61 ? 27.412 45.144 57.943 1.00 17.25 58 ALA B N 1
ATOM 2388 C CA . ALA B 1 61 ? 27.990 46.450 57.655 1.00 19.36 58 ALA B CA 1
ATOM 2389 C C . ALA B 1 61 ? 28.439 46.583 56.205 1.00 20.64 58 ALA B C 1
ATOM 2390 O O . ALA B 1 61 ? 28.301 47.650 55.624 1.00 23.20 58 ALA B O 1
ATOM 2392 N N . GLU B 1 62 ? 29.013 45.523 55.631 1.00 22.44 59 GLU B N 1
ATOM 2393 C CA . GLU B 1 62 ? 29.549 45.597 54.252 1.00 24.56 59 GLU B CA 1
ATOM 2394 C C . GLU B 1 62 ? 28.494 45.809 53.168 1.00 23.96 59 GLU B C 1
ATOM 2395 O O . GLU B 1 62 ? 28.828 46.100 52.023 1.00 23.16 59 GLU B O 1
ATOM 2401 N N . ARG B 1 63 ? 27.229 45.629 53.516 1.00 22.60 60 ARG B N 1
ATOM 2402 C CA . ARG B 1 63 ? 26.152 45.988 52.584 1.00 24.21 60 ARG B CA 1
ATOM 2403 C C . ARG B 1 63 ? 25.968 47.503 52.424 1.00 24.37 60 ARG B C 1
ATOM 2404 O O . ARG B 1 63 ? 25.452 47.925 51.401 1.00 25.26 60 ARG B O 1
ATOM 2420 N N . THR B 1 65 ? 27.505 51.151 51.738 1.00 29.09 62 THR B N 1
ATOM 2421 C CA . THR B 1 65 ? 28.695 51.865 51.292 1.00 30.47 62 THR B CA 1
ATOM 2422 C C . THR B 1 65 ? 29.085 52.885 52.385 1.00 30.25 62 THR B C 1
ATOM 2423 O O . THR B 1 65 ? 28.238 53.304 53.167 1.00 29.83 62 THR B O 1
ATOM 2427 N N . ALA B 1 66 ? 30.355 53.274 52.448 1.00 30.51 63 ALA B N 1
ATOM 2428 C CA . ALA B 1 66 ? 30.804 54.317 53.404 1.00 30.49 63 ALA B CA 1
ATOM 2429 C C . ALA B 1 66 ? 29.985 55.624 53.300 1.00 31.01 63 ALA B C 1
ATOM 2430 O O . ALA B 1 66 ? 29.651 56.250 54.307 1.00 30.72 63 ALA B O 1
ATOM 2432 N N . GLN B 1 67 ? 29.656 56.014 52.082 1.00 32.17 64 GLN B N 1
ATOM 2433 C CA . GLN B 1 67 ? 28.893 57.243 51.834 1.00 33.27 64 GLN B CA 1
ATOM 2434 C C . GLN B 1 67 ? 27.466 57.088 52.402 1.00 31.25 64 GLN B C 1
ATOM 2435 O O . GLN B 1 67 ? 26.906 58.027 52.972 1.00 29.60 64 GLN B O 1
ATOM 2441 N N . ALA B 1 68 ? 26.900 55.894 52.250 1.00 29.80 65 ALA B N 1
ATOM 2442 C CA . ALA B 1 68 ? 25.565 55.595 52.772 1.00 28.14 65 ALA B CA 1
ATOM 2443 C C . ALA B 1 68 ? 25.560 55.722 54.300 1.00 28.02 65 ALA B C 1
ATOM 2444 O O . ALA B 1 68 ? 24.614 56.271 54.887 1.00 28.04 65 ALA B O 1
ATOM 2446 N N . ILE B 1 69 ? 26.614 55.202 54.937 1.00 26.64 66 ILE B N 1
ATOM 2447 C CA . ILE B 1 69 ? 26.766 55.294 56.392 1.00 26.10 66 ILE B CA 1
ATOM 2448 C C . ILE B 1 69 ? 26.851 56.762 56.848 1.00 26.75 66 ILE B C 1
ATOM 2449 O O . ILE B 1 69 ? 26.200 57.149 57.812 1.00 25.07 66 ILE B O 1
ATOM 2454 N N . ASP B 1 70 ? 27.628 57.573 56.145 1.00 29.09 67 ASP B N 1
ATOM 2455 C CA . ASP B 1 70 ? 27.716 59.007 56.462 1.00 31.48 67 ASP B CA 1
ATOM 2456 C C . ASP B 1 70 ? 26.358 59.721 56.302 1.00 31.87 67 ASP B C 1
ATOM 2457 O O . ASP B 1 70 ? 25.977 60.509 57.159 1.00 31.81 67 ASP B O 1
ATOM 2462 N N . GLN B 1 71 ? 25.632 59.432 55.223 1.00 31.83 68 GLN B N 1
ATOM 2463 C CA . GLN B 1 71 ? 24.264 59.953 55.062 1.00 32.52 68 GLN B CA 1
ATOM 2464 C C . GLN B 1 71 ? 23.369 59.540 56.250 1.00 30.22 68 GLN B C 1
ATOM 2465 O O . GLN B 1 71 ? 22.648 60.375 56.815 1.00 30.02 68 GLN B O 1
ATOM 2471 N N . LEU B 1 72 ? 23.426 58.271 56.640 1.00 27.73 69 LEU B N 1
ATOM 2472 C CA . LEU B 1 72 ? 22.606 57.789 57.760 1.00 26.63 69 LEU B CA 1
ATOM 2473 C C . LEU B 1 72 ? 22.977 58.514 59.077 1.00 27.68 69 LEU B C 1
ATOM 2474 O O . LEU B 1 72 ? 22.100 58.990 59.809 1.00 28.52 69 LEU B O 1
ATOM 2479 N N . VAL B 1 73 ? 24.272 58.611 59.371 1.00 27.81 70 VAL B N 1
ATOM 2480 C CA . VAL B 1 73 ? 24.739 59.329 60.560 1.00 28.11 70 VAL B CA 1
ATOM 2481 C C . VAL B 1 73 ? 24.241 60.778 60.567 1.00 29.86 70 VAL B C 1
ATOM 2482 O O . VAL B 1 73 ? 23.775 61.266 61.593 1.00 29.39 70 VAL B O 1
ATOM 2486 N N . THR B 1 74 ? 24.297 61.437 59.415 1.00 31.98 71 THR B N 1
ATOM 2487 C CA . THR B 1 74 ? 23.830 62.832 59.297 1.00 34.25 71 THR B CA 1
ATOM 2488 C C . THR B 1 74 ? 22.323 62.940 59.542 1.00 34.90 71 THR B C 1
ATOM 2489 O O . THR B 1 74 ? 21.881 63.828 60.280 1.00 34.59 71 THR B O 1
ATOM 2509 N N . VAL B 1 76 ? 20.376 60.891 61.167 1.00 30.36 73 VAL B N 1
ATOM 2510 C CA . VAL B 1 76 ? 20.085 60.562 62.585 1.00 28.35 73 VAL B CA 1
ATOM 2511 C C . VAL B 1 76 ? 20.378 61.776 63.475 1.00 29.93 73 VAL B C 1
ATOM 2512 O O . VAL B 1 76 ? 19.544 62.143 64.306 1.00 29.04 73 VAL B O 1
ATOM 2516 N N . LYS B 1 77 ? 21.513 62.450 63.261 1.00 31.19 74 LYS B N 1
ATOM 2517 C CA . LYS B 1 77 ? 21.808 63.669 64.036 1.00 33.24 74 LYS B CA 1
ATOM 2518 C C . LYS B 1 77 ? 20.794 64.775 63.770 1.00 35.15 74 LYS B C 1
ATOM 2519 O O . LYS B 1 77 ? 20.520 65.595 64.664 1.00 35.85 74 LYS B O 1
ATOM 2525 N N . ALA B 1 78 ? 20.230 64.808 62.559 1.00 35.71 75 ALA B N 1
ATOM 2526 C CA . ALA B 1 78 ? 19.175 65.770 62.248 1.00 37.37 75 ALA B CA 1
ATOM 2527 C C . ALA B 1 78 ? 17.775 65.336 62.739 1.00 36.34 75 ALA B C 1
ATOM 2528 O O . ALA B 1 78 ? 16.820 66.100 62.612 1.00 36.89 75 ALA B O 1
ATOM 2530 N N . GLY B 1 79 ? 17.643 64.148 63.329 1.00 33.26 76 GLY B N 1
ATOM 2531 C CA . GLY B 1 79 ? 16.359 63.757 63.935 1.00 33.24 76 GLY B CA 1
ATOM 2532 C C . GLY B 1 79 ? 15.782 62.402 63.568 1.00 31.66 76 GLY B C 1
ATOM 2533 O O . GLY B 1 79 ? 14.840 61.936 64.221 1.00 30.88 76 GLY B O 1
ATOM 2534 N N . CYS B 1 80 ? 16.325 61.762 62.528 1.00 31.06 77 CYS B N 1
ATOM 2535 C CA . CYS B 1 80 ? 15.871 60.406 62.144 1.00 28.88 77 CYS B CA 1
ATOM 2536 C C . CYS B 1 80 ? 16.169 59.395 63.229 1.00 27.00 77 CYS B C 1
ATOM 2537 O O . CYS B 1 80 ? 17.277 59.353 63.757 1.00 26.35 77 CYS B O 1
ATOM 2540 N N . GLY B 1 81 ? 15.189 58.569 63.568 1.00 25.73 78 GLY B N 1
ATOM 2541 C CA . GLY B 1 81 ? 15.410 57.515 64.552 1.00 23.68 78 GLY B CA 1
ATOM 2542 C C . GLY B 1 81 ? 16.236 56.381 63.988 1.00 22.36 78 GLY B C 1
ATOM 2543 O O . GLY B 1 81 ? 16.147 56.067 62.792 1.00 21.32 78 GLY B O 1
ATOM 2544 N N . LEU B 1 82 ? 17.018 55.753 64.854 1.00 21.02 79 LEU B N 1
ATOM 2545 C CA . LEU B 1 82 ? 17.814 54.584 64.447 1.00 20.33 79 LEU B CA 1
ATOM 2546 C C . LEU B 1 82 ? 17.700 53.506 65.498 1.00 19.25 79 LEU B C 1
ATOM 2547 O O . LEU B 1 82 ? 17.988 53.764 66.662 1.00 19.16 79 LEU B O 1
ATOM 2552 N N . VAL B 1 83 ? 17.332 52.298 65.067 1.00 18.51 80 VAL B N 1
ATOM 2553 C CA . VAL B 1 83 ? 17.292 51.109 65.929 1.00 17.48 80 VAL B CA 1
ATOM 2554 C C . VAL B 1 83 ? 18.177 50.023 65.337 1.00 17.02 80 VAL B C 1
ATOM 2555 O O . VAL B 1 83 ? 18.054 49.737 64.134 1.00 16.21 80 VAL B O 1
ATOM 2567 N N . LEU B 1 85 ? 18.749 45.955 65.952 1.00 14.36 82 LEU B N 1
ATOM 2568 C CA . LEU B 1 85 ? 18.267 44.750 66.603 1.00 13.31 82 LEU B CA 1
ATOM 2569 C C . LEU B 1 85 ? 19.346 43.659 66.490 1.00 14.11 82 LEU B C 1
ATOM 2570 O O . LEU B 1 85 ? 19.963 43.500 65.452 1.00 13.45 82 LEU B O 1
ATOM 2575 N N . GLY B 1 86 ? 19.567 42.925 67.575 1.00 13.67 83 GLY B N 1
ATOM 2576 C CA . GLY B 1 86 ? 20.633 41.913 67.607 1.00 13.31 83 GLY B CA 1
ATOM 2577 C C . GLY B 1 86 ? 20.406 40.768 66.639 1.00 13.18 83 GLY B C 1
ATOM 2578 O O . GLY B 1 86 ? 19.285 40.511 66.201 1.00 13.12 83 GLY B O 1
ATOM 2579 N N . GLY B 1 87 ? 21.493 40.057 66.359 1.00 12.14 84 GLY B N 1
ATOM 2580 C CA . GLY B 1 87 ? 21.530 38.982 65.418 1.00 12.58 84 GLY B CA 1
ATOM 2581 C C . GLY B 1 87 ? 22.980 38.627 65.112 1.00 13.27 84 GLY B C 1
ATOM 2582 O O . GLY B 1 87 ? 23.898 39.334 65.503 1.00 12.90 84 GLY B O 1
ATOM 2583 N N . TRP B 1 88 ? 23.200 37.542 64.381 1.00 13.30 85 TRP B N 1
ATOM 2584 C CA . TRP B 1 88 ? 24.563 37.112 64.091 1.00 13.12 85 TRP B CA 1
ATOM 2585 C C . TRP B 1 88 ? 25.252 38.073 63.109 1.00 13.80 85 TRP B C 1
ATOM 2586 O O . TRP B 1 88 ? 26.460 38.067 63.019 1.00 12.87 85 TRP B O 1
ATOM 2597 N N . GLU B 1 89 ? 24.481 38.836 62.345 1.00 14.35 86 GLU B N 1
ATOM 2598 C CA . GLU B 1 89 ? 25.072 39.873 61.466 1.00 16.13 86 GLU B CA 1
ATOM 2599 C C . GLU B 1 89 ? 24.718 41.312 61.891 1.00 15.94 86 GLU B C 1
ATOM 2600 O O . GLU B 1 89 ? 24.760 42.246 61.080 1.00 17.99 86 GLU B O 1
ATOM 2606 N N . SER B 1 90 ? 24.369 41.490 63.159 1.00 14.29 87 SER B N 1
ATOM 2607 C CA . SER B 1 90 ? 24.333 42.808 63.790 1.00 14.18 87 SER B CA 1
ATOM 2608 C C . SER B 1 90 ? 25.533 43.004 64.741 1.00 13.93 87 SER B C 1
ATOM 2609 O O . SER B 1 90 ? 26.277 42.060 65.066 1.00 14.63 87 SER B O 1
ATOM 2612 N N . TYR B 1 91 ? 25.689 44.231 65.229 1.00 13.56 88 TYR B N 1
ATOM 2613 C CA . TYR B 1 91 ? 26.783 44.610 66.102 1.00 13.38 88 TYR B CA 1
ATOM 2614 C C . TYR B 1 91 ? 28.073 44.052 65.486 1.00 14.08 88 TYR B C 1
ATOM 2615 O O . TYR B 1 91 ? 28.332 44.270 64.284 1.00 14.59 88 TYR B O 1
ATOM 2624 N N . HIS B 1 92 ? 28.910 43.358 66.245 1.00 13.90 89 HIS B N 1
ATOM 2625 C CA . HIS B 1 92 ? 30.050 42.722 65.621 1.00 14.68 89 HIS B CA 1
ATOM 2626 C C . HIS B 1 92 ? 29.660 41.385 64.983 1.00 14.29 89 HIS B C 1
ATOM 2627 O O . HIS B 1 92 ? 29.871 41.154 63.786 1.00 15.34 89 HIS B O 1
ATOM 2634 N N . GLY B 1 93 ? 29.106 40.502 65.790 1.00 14.36 90 GLY B N 1
ATOM 2635 C CA . GLY B 1 93 ? 28.566 39.249 65.277 1.00 13.67 90 GLY B CA 1
ATOM 2636 C C . GLY B 1 93 ? 29.601 38.388 64.593 1.00 15.61 90 GLY B C 1
ATOM 2637 O O . GLY B 1 93 ? 30.768 38.370 64.985 1.00 15.91 90 GLY B O 1
ATOM 2638 N N . LEU B 1 94 ? 29.136 37.635 63.600 1.00 15.43 91 LEU B N 1
ATOM 2639 C CA . LEU B 1 94 ? 29.966 36.921 62.635 1.00 16.83 91 LEU B CA 1
ATOM 2640 C C . LEU B 1 94 ? 29.551 37.441 61.272 1.00 18.94 91 LEU B C 1
ATOM 2641 O O . LEU B 1 94 ? 28.603 36.929 60.654 1.00 18.90 91 LEU B O 1
ATOM 2646 N N . GLY B 1 95 ? 30.224 38.501 60.833 1.00 20.75 92 GLY B N 1
ATOM 2647 C CA . GLY B 1 95 ? 29.892 39.189 59.572 1.00 21.79 92 GLY B CA 1
ATOM 2648 C C . GLY B 1 95 ? 29.165 40.517 59.766 1.00 20.73 92 GLY B C 1
ATOM 2649 O O . GLY B 1 95 ? 28.872 41.181 58.793 1.00 21.66 92 GLY B O 1
ATOM 2650 N N . GLY B 1 96 ? 28.874 40.897 61.011 1.00 18.87 93 GLY B N 1
ATOM 2651 C CA . GLY B 1 96 ? 28.216 42.157 61.309 1.00 17.86 93 GLY B CA 1
ATOM 2652 C C . GLY B 1 96 ? 29.170 43.324 61.113 1.00 17.98 93 GLY B C 1
ATOM 2653 O O . GLY B 1 96 ? 28.968 44.183 60.247 1.00 18.54 93 GLY B O 1
ATOM 2654 N N . ASN B 1 97 ? 30.215 43.334 61.923 1.00 17.50 94 ASN B N 1
ATOM 2655 C CA . ASN B 1 97 ? 31.320 44.287 61.815 1.00 18.22 94 ASN B CA 1
ATOM 2656 C C . ASN B 1 97 ? 30.945 45.746 61.903 1.00 17.98 94 ASN B C 1
ATOM 2657 O O . ASN B 1 97 ? 31.647 46.590 61.354 1.00 19.37 94 ASN B O 1
ATOM 2662 N N . TRP B 1 98 ? 29.879 46.053 62.646 1.00 18.23 95 TRP B N 1
ATOM 2663 C CA . TRP B 1 98 ? 29.417 47.450 62.758 1.00 18.19 95 TRP B CA 1
ATOM 2664 C C . TRP B 1 98 ? 30.353 48.324 63.575 1.00 19.83 95 TRP B C 1
ATOM 2665 O O . TRP B 1 98 ? 30.334 49.565 63.436 1.00 19.52 95 TRP B O 1
ATOM 2676 N N . ASP B 1 99 ? 31.202 47.679 64.375 1.00 19.19 96 ASP B N 1
ATOM 2677 C CA . ASP B 1 99 ? 32.248 48.393 65.112 1.00 20.52 96 ASP B CA 1
ATOM 2678 C C . ASP B 1 99 ? 33.227 49.110 64.202 1.00 21.69 96 ASP B C 1
ATOM 2679 O O . ASP B 1 99 ? 33.894 50.061 64.662 1.00 22.92 96 ASP B O 1
ATOM 2684 N N . GLN B 1 100 ? 33.375 48.612 62.963 1.00 21.09 97 GLN B N 1
ATOM 2685 C CA . GLN B 1 100 ? 34.322 49.148 61.976 1.00 23.62 97 GLN B CA 1
ATOM 2686 C C . GLN B 1 100 ? 33.749 50.292 61.174 1.00 24.21 97 GLN B C 1
ATOM 2687 O O . GLN B 1 100 ? 34.399 50.757 60.242 1.00 26.12 97 GLN B O 1
ATOM 2693 N N . THR B 1 101 ? 32.545 50.737 61.507 1.00 23.70 98 THR B N 1
ATOM 2694 C CA . THR B 1 101 ? 31.878 51.820 60.765 1.00 24.53 98 THR B CA 1
ATOM 2695 C C . THR B 1 101 ? 31.728 53.093 61.590 1.00 25.20 98 THR B C 1
ATOM 2696 O O . THR B 1 101 ? 31.782 53.075 62.802 1.00 23.37 98 THR B O 1
ATOM 2700 N N . LEU B 1 102 ? 31.461 54.200 60.911 1.00 27.01 99 LEU B N 1
ATOM 2701 C CA . LEU B 1 102 ? 31.214 55.476 61.598 1.00 28.13 99 LEU B CA 1
ATOM 2702 C C . LEU B 1 102 ? 29.814 55.519 62.259 1.00 26.99 99 LEU B C 1
ATOM 2703 O O . LEU B 1 102 ? 29.545 56.393 63.081 1.00 26.66 99 LEU B O 1
ATOM 2708 N N . LEU B 1 103 ? 28.957 54.547 61.941 1.00 26.38 100 LEU B N 1
ATOM 2709 C CA . LEU B 1 103 ? 27.658 54.403 62.618 1.00 25.65 100 LEU B CA 1
ATOM 2710 C C . LEU B 1 103 ? 27.841 54.060 64.105 1.00 24.61 100 LEU B C 1
ATOM 2711 O O . LEU B 1 103 ? 26.986 54.377 64.929 1.00 23.53 100 LEU B O 1
ATOM 2716 N N . ALA B 1 104 ? 28.958 53.440 64.455 1.00 24.81 101 ALA B N 1
ATOM 2717 C CA . ALA B 1 104 ? 29.280 53.172 65.858 1.00 24.74 101 ALA B CA 1
ATOM 2718 C C . ALA B 1 104 ? 29.242 54.426 66.722 1.00 25.73 101 ALA B C 1
ATOM 2719 O O . ALA B 1 104 ? 28.912 54.327 67.910 1.00 26.44 101 ALA B O 1
ATOM 2721 N N . GLU B 1 105 ? 29.548 55.585 66.137 1.00 27.27 102 GLU B N 1
ATOM 2722 C CA . GLU B 1 105 ? 29.564 56.872 66.868 1.00 29.33 102 GLU B CA 1
ATOM 2723 C C . GLU B 1 105 ? 28.192 57.204 67.458 1.00 28.19 102 GLU B C 1
ATOM 2724 O O . GLU B 1 105 ? 28.121 57.758 68.558 1.00 27.86 102 GLU B O 1
ATOM 2730 N N . VAL B 1 106 ? 27.120 56.882 66.725 1.00 25.89 103 VAL B N 1
ATOM 2731 C CA . VAL B 1 106 ? 25.761 57.317 67.111 1.00 25.36 103 VAL B CA 1
ATOM 2732 C C . VAL B 1 106 ? 24.981 56.276 67.882 1.00 23.25 103 VAL B C 1
ATOM 2733 O O . VAL B 1 106 ? 24.002 56.594 68.526 1.00 22.43 103 VAL B O 1
ATOM 2737 N N . LEU B 1 107 ? 25.383 55.009 67.788 1.00 22.18 104 LEU B N 1
ATOM 2738 C CA . LEU B 1 107 ? 24.711 53.969 68.550 1.00 20.28 104 LEU B CA 1
ATOM 2739 C C . LEU B 1 107 ? 24.973 54.202 70.047 1.00 21.47 104 LEU B C 1
ATOM 2740 O O . LEU B 1 107 ? 26.050 54.717 70.419 1.00 21.55 104 LEU B O 1
ATOM 2745 N N . PRO B 1 108 ? 23.996 53.856 70.927 1.00 20.16 105 PRO B N 1
ATOM 2746 C CA . PRO B 1 108 ? 24.218 54.173 72.355 1.00 20.71 105 PRO B CA 1
ATOM 2747 C C . PRO B 1 108 ? 25.005 53.109 73.103 1.00 19.46 105 PRO B C 1
ATOM 2748 O O . PRO B 1 108 ? 24.997 53.096 74.342 1.00 20.02 105 PRO B O 1
ATOM 2752 N N . VAL B 1 109 ? 25.643 52.194 72.367 1.00 18.89 106 VAL B N 1
ATOM 2753 C CA . VAL B 1 109 ? 26.422 51.103 72.953 1.00 18.02 106 VAL B CA 1
ATOM 2754 C C . VAL B 1 109 ? 27.799 51.013 72.301 1.00 20.14 106 VAL B C 1
ATOM 2755 O O . VAL B 1 109 ? 28.000 51.442 71.142 1.00 20.81 106 VAL B O 1
ATOM 2759 N N . ASP B 1 110 ? 28.757 50.499 73.065 1.00 20.07 107 ASP B N 1
ATOM 2760 C CA . ASP B 1 110 ? 30.089 50.186 72.547 1.00 20.77 107 ASP B CA 1
ATOM 2761 C C . ASP B 1 110 ? 29.965 48.754 72.010 1.00 19.40 107 ASP B C 1
ATOM 2762 O O . ASP B 1 110 ? 29.320 47.916 72.635 1.00 18.41 107 ASP B O 1
ATOM 2767 N N . ILE B 1 111 ? 30.526 48.531 70.823 1.00 19.09 108 ILE B N 1
ATOM 2768 C CA . ILE B 1 111 ? 30.451 47.265 70.108 1.00 18.09 108 ILE B CA 1
ATOM 2769 C C . ILE B 1 111 ? 31.839 46.651 70.151 1.00 18.53 108 ILE B C 1
ATOM 2770 O O . ILE B 1 111 ? 32.868 47.341 69.948 1.00 18.40 108 ILE B O 1
ATOM 2775 N N . LYS B 1 112 ? 31.879 45.357 70.398 1.00 17.16 109 LYS B N 1
ATOM 2776 C CA . LYS B 1 112 ? 33.139 44.611 70.452 1.00 18.06 109 LYS B CA 1
ATOM 2777 C C . LYS B 1 112 ? 33.841 44.495 69.104 1.00 18.28 109 LYS B C 1
ATOM 2778 O O . LYS B 1 112 ? 33.209 44.687 68.053 1.00 16.62 109 LYS B O 1
ATOM 2784 N N . SER B 1 113 ? 35.147 44.183 69.134 1.00 18.75 110 SER B N 1
ATOM 2785 C CA . SER B 1 113 ? 35.880 43.898 67.899 1.00 20.37 110 SER B CA 1
ATOM 2786 C C . SER B 1 113 ? 36.195 42.401 67.768 1.00 20.31 110 SER B C 1
ATOM 2787 O O . SER B 1 113 ? 37.056 42.015 67.002 1.00 21.63 110 SER B O 1
ATOM 2790 N N . ALA B 1 114 ? 35.475 41.574 68.520 1.00 18.57 111 ALA B N 1
ATOM 2791 C CA . ALA B 1 114 ? 35.614 40.128 68.494 1.00 18.19 111 ALA B CA 1
ATOM 2792 C C . ALA B 1 114 ? 34.218 39.564 68.601 1.00 17.07 111 ALA B C 1
ATOM 2793 O O . ALA B 1 114 ? 33.287 40.273 68.993 1.00 16.42 111 ALA B O 1
ATOM 2795 N N . ASP B 1 115 ? 34.063 38.291 68.271 1.00 17.69 112 ASP B N 1
ATOM 2796 C CA . ASP B 1 115 ? 32.743 37.631 68.321 1.00 15.59 112 ASP B CA 1
ATOM 2797 C C . ASP B 1 115 ? 31.994 37.966 69.635 1.00 15.51 112 ASP B C 1
ATOM 2798 O O . ASP B 1 115 ? 32.516 37.760 70.772 1.00 15.73 112 ASP B O 1
ATOM 2803 N N . ASP B 1 116 ? 30.795 38.544 69.466 1.00 14.44 113 ASP B N 1
ATOM 2804 C CA . ASP B 1 116 ? 29.964 38.991 70.574 1.00 12.83 113 ASP B CA 1
ATOM 2805 C C . ASP B 1 116 ? 28.675 38.196 70.707 1.00 12.59 113 ASP B C 1
ATOM 2806 O O . ASP B 1 116 ? 27.784 38.561 71.479 1.00 11.84 113 ASP B O 1
ATOM 2811 N N . ARG B 1 117 ? 28.573 37.100 69.958 1.00 13.21 114 ARG B N 1
ATOM 2812 C CA . ARG B 1 117 ? 27.371 36.258 69.992 1.00 12.24 114 ARG B CA 1
ATOM 2813 C C . ARG B 1 117 ? 27.307 35.407 71.235 1.00 12.66 114 ARG B C 1
ATOM 2814 O O . ARG B 1 117 ? 28.240 34.636 71.517 1.00 12.75 114 ARG B O 1
ATOM 2822 N N . ILE B 1 118 ? 26.198 35.504 71.955 1.00 12.50 115 ILE B N 1
ATOM 2823 C CA . ILE B 1 118 ? 25.922 34.582 73.086 1.00 14.00 115 ILE B CA 1
ATOM 2824 C C . ILE B 1 118 ? 24.613 33.846 72.824 1.00 12.37 115 ILE B C 1
ATOM 2825 O O . ILE B 1 118 ? 23.589 34.477 72.632 1.00 11.72 115 ILE B O 1
ATOM 2830 N N . ASN B 1 119 ? 24.647 32.520 72.809 1.00 12.79 116 ASN B N 1
ATOM 2831 C CA . ASN B 1 119 ? 23.479 31.720 72.571 1.00 13.37 116 ASN B CA 1
ATOM 2832 C C . ASN B 1 119 ? 23.077 31.060 73.877 1.00 13.90 116 ASN B C 1
ATOM 2833 O O . ASN B 1 119 ? 23.929 30.506 74.564 1.00 14.91 116 ASN B O 1
ATOM 2838 N N . PHE B 1 120 ? 21.814 31.150 74.264 1.00 13.52 117 PHE B N 1
ATOM 2839 C CA . PHE B 1 120 ? 21.390 30.573 75.540 1.00 13.61 117 PHE B CA 1
ATOM 2840 C C . PHE B 1 120 ? 20.719 29.216 75.364 1.00 14.80 117 PHE B C 1
ATOM 2841 O O . PHE B 1 120 ? 19.639 29.140 74.787 1.00 15.07 117 PHE B O 1
ATOM 2849 N N . ASP B 1 121 ? 21.331 28.156 75.883 1.00 14.71 118 ASP B N 1
ATOM 2850 C CA . ASP B 1 121 ? 20.719 26.841 75.898 1.00 15.38 118 ASP B CA 1
ATOM 2851 C C . ASP B 1 121 ? 19.923 26.604 77.172 1.00 17.22 118 ASP B C 1
ATOM 2852 O O . ASP B 1 121 ? 19.217 25.616 77.277 1.00 18.81 118 ASP B O 1
ATOM 2857 N N . GLN B 1 122 ? 20.021 27.531 78.123 1.00 17.51 119 GLN B N 1
ATOM 2858 C CA . GLN B 1 122 ? 19.169 27.481 79.304 1.00 17.68 119 GLN B CA 1
ATOM 2859 C C . GLN B 1 122 ? 18.432 28.812 79.480 1.00 15.67 119 GLN B C 1
ATOM 2860 O O . GLN B 1 122 ? 18.731 29.779 78.795 1.00 14.80 119 GLN B O 1
ATOM 2866 N N . PRO B 1 123 ? 17.450 28.855 80.375 1.00 15.25 120 PRO B N 1
ATOM 2867 C CA . PRO B 1 123 ? 16.585 30.003 80.489 1.00 14.04 120 PRO B CA 1
ATOM 2868 C C . PRO B 1 123 ? 17.264 31.332 80.803 1.00 12.73 120 PRO B C 1
ATOM 2869 O O . PRO B 1 123 ? 18.069 31.426 81.751 1.00 12.19 120 PRO B O 1
ATOM 2873 N N . THR B 1 124 ? 16.939 32.317 79.981 1.00 11.53 121 THR B N 1
ATOM 2874 C CA . THR B 1 124 ? 17.346 33.680 80.158 1.00 11.25 121 THR B CA 1
ATOM 2875 C C . THR B 1 124 ? 16.103 34.574 80.093 1.00 12.00 121 THR B C 1
ATOM 2876 O O . THR B 1 124 ? 15.278 34.421 79.186 1.00 12.54 121 THR B O 1
ATOM 2880 N N . LEU B 1 125 ? 15.981 35.494 81.052 1.00 10.86 122 LEU B N 1
ATOM 2881 C CA . LEU B 1 125 ? 14.800 36.325 81.195 1.00 11.06 122 LEU B CA 1
ATOM 2882 C C . LEU B 1 125 ? 15.168 37.777 80.925 1.00 12.01 122 LEU B C 1
ATOM 2883 O O . LEU B 1 125 ? 16.204 38.233 81.357 1.00 12.89 122 LEU B O 1
ATOM 2888 N N . ALA B 1 126 ? 14.275 38.476 80.243 1.00 11.62 123 ALA B N 1
ATOM 2889 C CA . ALA B 1 126 ? 14.312 39.913 80.086 1.00 12.35 123 ALA B CA 1
ATOM 2890 C C . ALA B 1 126 ? 13.714 40.545 81.350 1.00 12.92 123 ALA B C 1
ATOM 2891 O O . ALA B 1 126 ? 12.615 40.195 81.760 1.00 13.76 123 ALA B O 1
ATOM 2893 N N . ILE B 1 127 ? 14.462 41.434 81.986 1.00 14.31 124 ILE B N 1
ATOM 2894 C CA . ILE B 1 127 ? 13.995 42.099 83.199 1.00 16.05 124 ILE B CA 1
ATOM 2895 C C . ILE B 1 127 ? 14.342 43.594 83.143 1.00 16.16 124 ILE B C 1
ATOM 2896 O O . ILE B 1 127 ? 15.363 43.970 82.551 1.00 14.71 124 ILE B O 1
ATOM 2901 N N . PRO B 1 128 ? 13.510 44.457 83.765 1.00 16.42 125 PRO B N 1
ATOM 2902 C CA . PRO B 1 128 ? 13.902 45.867 83.696 1.00 16.63 125 PRO B CA 1
ATOM 2903 C C . PRO B 1 128 ? 15.213 46.142 84.456 1.00 17.79 125 PRO B C 1
ATOM 2904 O O . PRO B 1 128 ? 15.486 45.519 85.484 1.00 17.62 125 PRO B O 1
ATOM 2908 N N . ALA B 1 129 ? 16.005 47.089 83.965 1.00 18.33 126 ALA B N 1
ATOM 2909 C CA . ALA B 1 129 ? 17.307 47.397 84.545 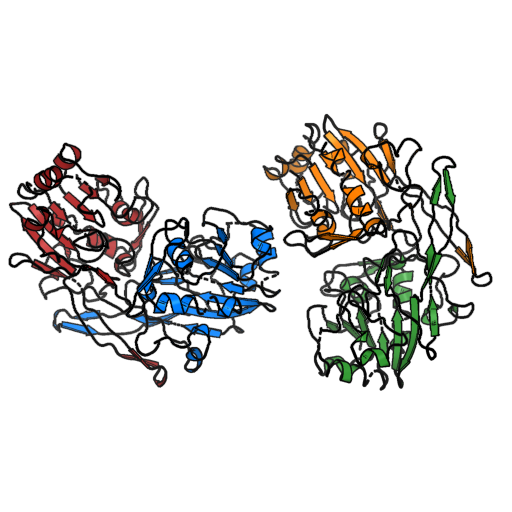1.00 19.88 126 ALA B CA 1
ATOM 2910 C C . ALA B 1 129 ? 17.216 47.973 85.950 1.00 21.84 126 ALA B C 1
ATOM 2911 O O . ALA B 1 129 ? 18.102 47.772 86.765 1.00 24.14 126 ALA B O 1
ATOM 2913 N N . ALA B 1 130 ? 16.184 48.764 86.208 1.00 23.61 127 ALA B N 1
ATOM 2914 C CA . ALA B 1 130 ? 16.034 49.480 87.486 1.00 26.16 127 ALA B CA 1
ATOM 2915 C C . ALA B 1 130 ? 14.536 49.705 87.722 1.00 27.57 127 ALA B C 1
ATOM 2916 O O . ALA B 1 130 ? 13.718 49.588 86.793 1.00 26.05 127 ALA B O 1
ATOM 2918 N N . ILE B 1 131 ? 14.185 50.037 88.960 1.00 29.95 128 ILE B N 1
ATOM 2919 C CA . ILE B 1 131 ? 12.780 50.197 89.340 1.00 31.82 128 ILE B CA 1
ATOM 2920 C C . ILE B 1 131 ? 12.078 51.287 88.508 1.00 31.45 128 ILE B C 1
ATOM 2921 O O . ILE B 1 131 ? 10.923 51.109 88.115 1.00 32.75 128 ILE B O 1
ATOM 2926 N N . ASN B 1 132 ? 12.808 52.345 88.173 1.00 31.13 129 ASN B N 1
ATOM 2927 C CA . ASN B 1 132 ? 12.320 53.424 87.323 1.00 31.87 129 ASN B CA 1
ATOM 2928 C C . ASN B 1 132 ? 12.233 53.086 85.818 1.00 28.93 129 ASN B C 1
ATOM 2929 O O . ASN B 1 132 ? 11.576 53.822 85.061 1.00 28.27 129 ASN B O 1
ATOM 2934 N N . SER B 1 133 ? 12.901 52.019 85.374 1.00 24.75 130 SER B N 1
ATOM 2935 C CA . SER B 1 133 ? 12.937 51.699 83.942 1.00 23.02 130 SER B CA 1
ATOM 2936 C C . SER B 1 133 ? 11.544 51.526 83.358 1.00 22.19 130 SER B C 1
ATOM 2937 O O . SER B 1 133 ? 11.269 51.958 82.235 1.00 21.93 130 SER B O 1
ATOM 2940 N N . VAL B 1 134 ? 10.666 50.909 84.139 1.00 22.38 131 VAL B N 1
ATOM 2941 C CA . VAL B 1 134 ? 9.287 50.630 83.714 1.00 22.78 131 VAL B CA 1
ATOM 2942 C C . VAL B 1 134 ? 8.413 51.852 83.446 1.00 24.64 131 VAL B C 1
ATOM 2943 O O . VAL B 1 134 ? 7.366 51.708 82.823 1.00 26.09 131 VAL B O 1
ATOM 2947 N N A SER B 1 135 ? 8.829 53.041 83.889 0.56 25.43 132 SER B N 1
ATOM 2948 N N B SER B 1 135 ? 8.852 53.029 83.878 0.44 25.39 132 SER B N 1
ATOM 2949 C CA A SER B 1 135 ? 8.121 54.283 83.526 0.56 26.86 132 SER B CA 1
ATOM 2950 C CA B SER B 1 135 ? 8.170 54.278 83.556 0.44 26.73 132 SER B CA 1
ATOM 2951 C C A SER B 1 135 ? 8.542 54.840 82.152 0.56 25.54 132 SER B C 1
ATOM 2952 C C B SER B 1 135 ? 8.542 54.829 82.166 0.44 25.49 132 SER B C 1
ATOM 2953 O O A SER B 1 135 ? 7.925 55.763 81.648 0.56 26.11 132 SER B O 1
ATOM 2954 O O B SER B 1 135 ? 7.887 55.730 81.663 0.44 26.14 132 SER B O 1
ATOM 2959 N N . HIS B 1 136 ? 9.567 54.265 81.538 1.00 23.29 133 HIS B N 1
ATOM 2960 C CA . HIS B 1 136 ? 9.973 54.693 80.201 1.00 22.48 133 HIS B CA 1
ATOM 2961 C C . HIS B 1 136 ? 8.902 54.276 79.197 1.00 21.42 133 HIS B C 1
ATOM 2962 O O . HIS B 1 136 ? 8.358 53.199 79.312 1.00 20.76 133 HIS B O 1
ATOM 2969 N N . PRO B 1 137 ? 8.594 55.127 78.216 1.00 22.23 134 PRO B N 1
ATOM 2970 C CA . PRO B 1 137 ? 7.482 54.757 77.320 1.00 22.08 134 PRO B CA 1
ATOM 2971 C C . PRO B 1 137 ? 7.614 53.369 76.641 1.00 20.15 134 PRO B C 1
ATOM 2972 O O . PRO B 1 137 ? 6.601 52.719 76.362 1.00 19.26 134 PRO B O 1
ATOM 2976 N N . ILE B 1 138 ? 8.827 52.908 76.386 1.00 17.77 135 ILE B N 1
ATOM 2977 C CA . ILE B 1 138 ? 9.007 51.653 75.673 1.00 17.20 135 ILE B CA 1
ATOM 2978 C C . ILE B 1 138 ? 8.516 50.488 76.549 1.00 16.79 135 ILE B C 1
ATOM 2979 O O . ILE B 1 138 ? 7.925 49.538 76.036 1.00 17.09 135 ILE B O 1
ATOM 2984 N N . LEU B 1 139 ? 8.713 50.600 77.862 1.00 17.18 136 LEU B N 1
ATOM 2985 C CA . LEU B 1 139 ? 8.404 49.514 78.816 1.00 16.66 136 LEU B CA 1
ATOM 2986 C C . LEU B 1 139 ? 7.005 49.616 79.453 1.00 17.73 136 LEU B C 1
ATOM 2987 O O . LEU B 1 139 ? 6.560 48.683 80.088 1.00 17.68 136 LEU B O 1
ATOM 2992 N N . GLN B 1 140 ? 6.317 50.733 79.281 1.00 18.77 137 GLN B N 1
ATOM 2993 C CA . GLN B 1 140 ? 4.979 50.941 79.878 1.00 20.30 137 GLN B CA 1
ATOM 2994 C C . GLN B 1 140 ? 3.918 49.896 79.487 1.00 20.07 137 GLN B C 1
ATOM 2995 O O . GLN B 1 140 ? 3.904 49.398 78.368 1.00 19.94 137 GLN B O 1
ATOM 3001 N N . ASN B 1 141 ? 3.032 49.570 80.422 1.00 20.25 138 ASN B N 1
ATOM 3002 C CA . ASN B 1 141 ? 1.847 48.724 80.145 1.00 20.48 138 ASN B CA 1
ATOM 3003 C C . ASN B 1 141 ? 2.168 47.299 79.660 1.00 18.31 138 ASN B C 1
ATOM 3004 O O . ASN B 1 141 ? 1.402 46.666 78.917 1.00 18.08 138 ASN B O 1
ATOM 3009 N N . LEU B 1 142 ? 3.303 46.798 80.131 1.00 18.04 139 LEU B N 1
ATOM 3010 C CA . LEU B 1 142 ? 3.794 45.455 79.832 1.00 15.57 139 LEU B CA 1
ATOM 3011 C C . LEU B 1 142 ? 4.094 44.744 81.145 1.00 16.81 139 LEU B C 1
ATOM 3012 O O . LEU B 1 142 ? 4.542 45.371 82.109 1.00 17.00 139 LEU B O 1
ATOM 3017 N N . PRO B 1 143 ? 3.836 43.417 81.206 1.00 15.84 140 PRO B N 1
ATOM 3018 C CA . PRO B 1 143 ? 3.920 42.734 82.507 1.00 16.79 140 PRO B CA 1
ATOM 3019 C C . PRO B 1 143 ? 5.305 42.188 82.828 1.00 15.18 140 PRO B C 1
ATOM 3020 O O . PRO B 1 143 ? 5.503 41.009 82.916 1.00 16.40 140 PRO B O 1
ATOM 3024 N N . TRP B 1 144 ? 6.279 43.073 83.051 1.00 16.34 141 TRP B N 1
ATOM 3025 C CA . TRP B 1 144 ? 7.636 42.642 83.315 1.00 14.73 141 TRP B CA 1
ATOM 3026 C C . TRP B 1 144 ? 7.743 41.826 84.600 1.00 14.98 141 TRP B C 1
ATOM 3027 O O . TRP B 1 144 ? 8.495 40.844 84.663 1.00 15.22 141 TRP B O 1
ATOM 3038 N N . GLU B 1 145 ? 6.973 42.220 85.600 1.00 15.97 142 GLU B N 1
ATOM 3039 C CA . GLU B 1 145 ? 6.966 41.541 86.904 1.00 16.21 142 GLU B CA 1
ATOM 3040 C C . GLU B 1 145 ? 6.133 40.274 86.885 1.00 15.54 142 GLU B C 1
ATOM 3041 O O . GLU B 1 145 ? 6.617 39.237 87.326 1.00 15.98 142 GLU B O 1
ATOM 3047 N N . ASP B 1 146 ? 4.903 40.339 86.367 1.00 13.92 143 ASP B N 1
ATOM 3048 C CA . ASP B 1 146 ? 4.033 39.170 86.390 1.00 16.13 143 ASP B CA 1
ATOM 3049 C C . ASP B 1 146 ? 4.445 38.083 85.376 1.00 15.22 143 ASP B C 1
ATOM 3050 O O . ASP B 1 146 ? 4.099 36.906 85.558 1.00 16.11 143 ASP B O 1
ATOM 3055 N N . ARG B 1 147 ? 5.163 38.473 84.325 1.00 14.85 144 ARG B N 1
ATOM 3056 C CA . ARG B 1 147 ? 5.406 37.595 83.196 1.00 14.54 144 ARG B CA 1
ATOM 3057 C C . ARG B 1 147 ? 6.700 37.940 82.424 1.00 14.17 144 ARG B C 1
ATOM 3058 O O . ARG B 1 147 ? 6.671 38.214 81.220 1.00 12.89 144 ARG B O 1
ATOM 3066 N N . PRO B 1 148 ? 7.847 37.877 83.108 1.00 13.78 145 PRO B N 1
ATOM 3067 C CA . PRO B 1 148 ? 9.114 38.168 82.449 1.00 13.30 145 PRO B CA 1
ATOM 3068 C C . PRO B 1 148 ? 9.332 37.179 81.313 1.00 12.92 145 PRO B C 1
ATOM 3069 O O . PRO B 1 148 ? 9.235 35.962 81.536 1.00 12.81 145 PRO B O 1
ATOM 3073 N N . PRO B 1 149 ? 9.549 37.687 80.093 1.00 11.85 146 PRO B N 1
ATOM 3074 C CA . PRO B 1 149 ? 9.664 36.800 78.929 1.00 11.44 146 PRO B CA 1
ATOM 3075 C C . PRO B 1 149 ? 11.103 36.232 78.768 1.00 12.02 146 PRO B C 1
ATOM 3076 O O . PRO B 1 149 ? 12.057 36.812 79.297 1.00 11.69 146 PRO B O 1
ATOM 3080 N N . THR B 1 150 ? 11.224 35.114 78.065 1.00 11.60 147 THR B N 1
ATOM 3081 C CA . THR B 1 150 ? 12.495 34.492 77.783 1.00 13.64 147 THR B CA 1
ATOM 3082 C C . THR B 1 150 ? 13.049 34.966 76.406 1.00 13.67 147 THR B C 1
ATOM 3083 O O . THR B 1 150 ? 12.266 35.326 75.492 1.00 12.37 147 THR B O 1
ATOM 3087 N N . ILE B 1 151 ? 14.374 35.020 76.295 1.00 13.04 148 ILE B N 1
ATOM 3088 C CA . ILE B 1 151 ? 15.068 35.230 75.036 1.00 12.51 148 ILE B CA 1
ATOM 3089 C C . ILE B 1 151 ? 16.113 34.110 74.798 1.00 12.32 148 ILE B C 1
ATOM 3090 O O . ILE B 1 151 ? 16.584 33.464 75.734 1.00 13.28 148 ILE B O 1
ATOM 3095 N N . GLY B 1 152 ? 16.439 33.872 73.538 1.00 11.36 149 GLY B N 1
ATOM 3096 C CA . GLY B 1 152 ? 17.339 32.773 73.158 1.00 12.09 149 GLY B CA 1
ATOM 3097 C C . GLY B 1 152 ? 18.812 33.135 72.955 1.00 12.26 149 GLY B C 1
ATOM 3098 O O . GLY B 1 152 ? 19.645 32.252 72.872 1.00 12.67 149 GLY B O 1
ATOM 3099 N N . GLY B 1 153 ? 19.128 34.422 72.841 1.00 10.48 150 GLY B N 1
ATOM 3100 C CA . GLY B 1 153 ? 20.519 34.841 72.665 1.00 11.12 150 GLY B CA 1
ATOM 3101 C C . GLY B 1 153 ? 20.615 36.334 72.476 1.00 10.43 150 GLY B C 1
ATOM 3102 O O . GLY B 1 153 ? 19.587 37.028 72.393 1.00 11.50 150 GLY B O 1
ATOM 3103 N N . LEU B 1 154 ? 21.844 36.831 72.393 1.00 10.99 151 LEU B N 1
ATOM 3104 C CA . LEU B 1 154 ? 22.079 38.265 72.226 1.00 10.79 151 LEU B CA 1
ATOM 3105 C C . LEU B 1 154 ? 23.512 38.520 71.850 1.00 11.05 151 LEU B C 1
ATOM 3106 O O . LEU B 1 154 ? 24.342 37.655 72.023 1.00 11.75 151 LEU B O 1
ATOM 3111 N N . ASN B 1 155 ? 23.776 39.700 71.287 1.00 10.85 152 ASN B N 1
ATOM 3112 C CA . ASN B 1 155 ? 25.102 40.200 71.110 1.00 11.75 152 ASN B CA 1
ATOM 3113 C C . ASN B 1 155 ? 25.497 40.913 72.409 1.00 12.39 152 ASN B C 1
ATOM 3114 O O . ASN B 1 155 ? 24.696 41.674 72.962 1.00 11.48 152 ASN B O 1
ATOM 3119 N N . ARG B 1 156 ? 26.693 40.624 72.902 1.00 12.26 153 ARG B N 1
ATOM 3120 C CA . ARG B 1 156 ? 27.239 41.286 74.093 1.00 13.50 153 ARG B CA 1
ATOM 3121 C C . ARG B 1 156 ? 27.656 42.720 73.747 1.00 14.43 153 ARG B C 1
ATOM 3122 O O . ARG B 1 156 ? 28.669 42.925 73.071 1.00 12.32 153 ARG B O 1
ATOM 3130 N N . ILE B 1 157 ? 26.901 43.698 74.255 1.00 14.39 154 ILE B N 1
ATOM 3131 C CA . ILE B 1 157 ? 27.127 45.109 73.978 1.00 15.06 154 ILE B CA 1
ATOM 3132 C C . ILE B 1 157 ? 27.129 45.850 75.329 1.00 16.35 154 ILE B C 1
ATOM 3133 O O . ILE B 1 157 ? 26.553 45.377 76.292 1.00 15.79 154 ILE B O 1
ATOM 3138 N N . ALA B 1 158 ? 27.746 47.020 75.391 1.00 17.23 155 ALA B N 1
ATOM 3139 C CA . ALA B 1 158 ? 27.885 47.736 76.666 1.00 17.91 155 ALA B CA 1
ATOM 3140 C C . ALA B 1 158 ? 27.290 49.147 76.484 1.00 18.70 155 ALA B C 1
ATOM 3141 O O . ALA B 1 158 ? 27.588 49.809 75.492 1.00 20.04 155 ALA B O 1
ATOM 3143 N N . ALA B 1 159 ? 26.471 49.605 77.427 1.00 17.92 156 ALA B N 1
ATOM 3144 C CA . ALA B 1 159 ? 25.935 50.969 77.359 1.00 18.39 156 ALA B CA 1
ATOM 3145 C C . ALA B 1 159 ? 27.038 51.990 77.410 1.00 19.82 156 ALA B C 1
ATOM 3146 O O . ALA B 1 159 ? 27.977 51.884 78.211 1.00 20.06 156 ALA B O 1
ATOM 3148 N N . LYS B 1 160 ? 26.925 53.004 76.564 1.00 21.17 157 LYS B N 1
ATOM 3149 C CA . LYS B 1 160 ? 27.780 54.176 76.675 1.00 23.68 157 LYS B CA 1
ATOM 3150 C C . LYS B 1 160 ? 27.375 54.972 77.904 1.00 25.36 157 LYS B C 1
ATOM 3151 O O . LYS B 1 160 ? 26.247 54.807 78.413 1.00 24.28 157 LYS B O 1
ATOM 3157 N N . ALA B 1 161 ? 28.287 55.828 78.364 1.00 27.61 158 ALA B N 1
ATOM 3158 C CA . ALA B 1 161 ? 28.098 56.629 79.569 1.00 30.03 158 ALA B CA 1
ATOM 3159 C C . ALA B 1 161 ? 26.825 57.480 79.535 1.00 31.07 158 ALA B C 1
ATOM 3160 O O . ALA B 1 161 ? 26.120 57.548 80.528 1.00 32.86 158 ALA B O 1
ATOM 3162 N N . LYS B 1 162 ? 26.510 58.111 78.410 1.00 31.02 159 LYS B N 1
ATOM 3163 C CA . LYS B 1 162 ? 25.347 59.015 78.387 1.00 33.09 159 LYS B CA 1
ATOM 3164 C C . LYS B 1 162 ? 24.042 58.278 78.043 1.00 30.88 159 LYS B C 1
ATOM 3165 O O . LYS B 1 162 ? 22.982 58.890 77.973 1.00 32.69 159 LYS B O 1
ATOM 3171 N N . ALA B 1 163 ? 24.115 56.962 77.885 1.00 26.92 160 ALA B N 1
ATOM 3172 C CA . ALA B 1 163 ? 22.959 56.149 77.464 1.00 25.72 160 ALA B CA 1
ATOM 3173 C C . ALA B 1 163 ? 22.184 55.642 78.690 1.00 24.80 160 ALA B C 1
ATOM 3174 O O . ALA B 1 163 ? 22.687 55.681 79.808 1.00 26.06 160 ALA B O 1
ATOM 3176 N N . GLN B 1 164 ? 20.954 55.202 78.477 1.00 23.94 161 GLN B N 1
ATOM 3177 C CA . GLN B 1 164 ? 20.135 54.659 79.543 1.00 23.61 161 GLN B CA 1
ATOM 3178 C C . GLN B 1 164 ? 19.846 53.192 79.226 1.00 21.39 161 GLN B C 1
ATOM 3179 O O . GLN B 1 164 ? 19.330 52.899 78.149 1.00 19.20 161 GLN B O 1
ATOM 3185 N N . THR B 1 165 ? 20.199 52.290 80.154 1.00 19.38 162 THR B N 1
ATOM 3186 C CA . THR B 1 165 ? 19.859 50.878 80.025 1.00 18.23 162 THR B CA 1
ATOM 3187 C C . THR B 1 165 ? 18.469 50.667 80.602 1.00 17.61 162 THR B C 1
ATOM 3188 O O . THR B 1 165 ? 18.208 51.010 81.766 1.00 19.97 162 THR B O 1
ATOM 3192 N N . LEU B 1 166 ? 17.574 50.151 79.775 1.00 15.97 163 LEU B N 1
ATOM 3193 C CA . LEU B 1 166 ? 16.169 49.886 80.143 1.00 15.80 163 LEU B CA 1
ATOM 3194 C C . LEU B 1 166 ? 15.911 48.425 80.535 1.00 15.02 163 LEU B C 1
ATOM 3195 O O . LEU B 1 166 ? 15.116 48.139 81.425 1.00 14.84 163 LEU B O 1
ATOM 3200 N N . LEU B 1 167 ? 16.556 47.501 79.831 1.00 13.16 164 LEU B N 1
ATOM 3201 C CA . LEU B 1 167 ? 16.371 46.086 80.079 1.00 13.31 164 LEU B CA 1
ATOM 3202 C C . LEU B 1 167 ? 17.719 45.401 80.194 1.00 12.50 164 LEU B C 1
ATOM 3203 O O . LEU B 1 167 ? 18.672 45.755 79.486 1.00 12.37 164 LEU B O 1
ATOM 3216 N N . ALA B 1 169 ? 19.270 41.158 80.572 1.00 12.21 166 ALA B N 1
ATOM 3217 C CA . ALA B 1 169 ? 18.953 39.755 80.385 1.00 10.83 166 ALA B CA 1
ATOM 3218 C C . ALA B 1 169 ? 19.671 39.023 81.518 1.00 12.08 166 ALA B C 1
ATOM 3219 O O . ALA B 1 169 ? 20.899 39.152 81.655 1.00 13.43 166 ALA B O 1
ATOM 3221 N N . ARG B 1 170 ? 18.925 38.281 82.323 1.00 11.76 167 ARG B N 1
ATOM 3222 C CA . ARG B 1 170 ? 19.496 37.479 83.418 1.00 12.90 167 ARG B CA 1
ATOM 3223 C C . ARG B 1 170 ? 19.541 36.019 83.006 1.00 12.59 167 ARG B C 1
ATOM 3224 O O . ARG B 1 170 ? 18.515 35.401 82.710 1.00 13.33 167 ARG B O 1
ATOM 3232 N N . VAL B 1 171 ? 20.745 35.492 82.974 1.00 13.39 168 VAL B N 1
ATOM 3233 C CA . VAL B 1 171 ? 21.012 34.091 82.605 1.00 12.76 168 VAL B CA 1
ATOM 3234 C C . VAL B 1 171 ? 20.890 33.191 83.816 1.00 14.11 168 VAL B C 1
ATOM 3235 O O . VAL B 1 171 ? 21.584 33.389 84.820 1.00 14.66 168 VAL B O 1
ATOM 3239 N N . TRP B 1 172 ? 20.039 32.167 83.704 1.00 13.13 169 TRP B N 1
ATOM 3240 C CA . TRP B 1 172 ? 19.823 31.159 84.700 1.00 13.49 169 TRP B CA 1
ATOM 3241 C C . TRP B 1 172 ? 20.434 29.813 84.270 1.00 15.42 169 TRP B C 1
ATOM 3242 O O . TRP B 1 172 ? 20.479 29.496 83.088 1.00 15.08 169 TRP B O 1
ATOM 3253 N N . ARG B 1 173 ? 20.930 29.058 85.243 1.00 20.63 170 ARG B N 1
ATOM 3254 C CA . ARG B 1 173 ? 21.539 27.763 84.973 1.00 20.98 170 ARG B CA 1
ATOM 3255 C C . ARG B 1 173 ? 20.922 26.765 85.951 1.00 20.30 170 ARG B C 1
ATOM 3256 O O . ARG B 1 173 ? 21.551 26.366 86.939 1.00 21.97 170 ARG B O 1
ATOM 3264 N N . PRO B 1 174 ? 19.662 26.380 85.694 1.00 18.54 171 PRO B N 1
ATOM 3265 C CA . PRO B 1 174 ? 18.960 25.357 86.489 1.00 17.55 171 PRO B CA 1
ATOM 3266 C C . PRO B 1 174 ? 19.649 23.997 86.385 1.00 17.96 171 PRO B C 1
ATOM 3267 O O . PRO B 1 174 ? 20.279 23.669 85.368 1.00 17.18 171 PRO B O 1
ATOM 3271 N N . THR B 1 175 ? 19.556 23.238 87.466 1.00 19.46 172 THR B N 1
ATOM 3272 C CA . THR B 1 175 ? 19.934 21.855 87.464 1.00 20.47 172 THR B CA 1
ATOM 3273 C C . THR B 1 175 ? 18.705 21.093 87.920 1.00 20.55 172 THR B C 1
ATOM 3274 O O . THR B 1 175 ? 17.833 21.642 88.609 1.00 21.42 172 THR B O 1
ATOM 3278 N N . PHE B 1 176 ? 18.625 19.836 87.510 1.00 20.32 173 PHE B N 1
ATOM 3279 C CA . PHE B 1 176 ? 17.491 18.974 87.855 1.00 20.67 173 PHE B CA 1
ATOM 3280 C C . PHE B 1 176 ? 17.993 17.735 88.564 1.00 22.64 173 PHE B C 1
ATOM 3281 O O . PHE B 1 176 ? 18.973 17.133 88.150 1.00 23.37 173 PHE B O 1
ATOM 3289 N N . SER B 1 177 ? 17.298 17.341 89.632 1.00 25.63 174 SER B N 1
ATOM 3290 C CA . SER B 1 177 ? 17.624 16.125 90.321 1.00 28.56 174 SER B CA 1
ATOM 3291 C C . SER B 1 177 ? 16.569 15.087 89.993 1.00 31.02 174 SER B C 1
ATOM 3292 O O . SER B 1 177 ? 15.393 15.286 90.314 1.00 29.72 174 SER B O 1
ATOM 3295 N N . LEU B 1 178 ? 17.001 13.984 89.387 1.00 33.90 175 LEU B N 1
ATOM 3296 C CA . LEU B 1 178 ? 16.106 12.875 89.032 1.00 37.53 175 LEU B CA 1
ATOM 3297 C C . LEU B 1 178 ? 15.576 12.208 90.277 1.00 42.36 175 LEU B C 1
ATOM 3298 O O . LEU B 1 178 ? 14.377 11.891 90.405 1.00 43.50 175 LEU B O 1
ATOM 3303 N N . GLU B 1 179 ? 16.516 11.977 91.182 1.00 45.61 176 GLU B N 1
ATOM 3304 C CA . GLU B 1 179 ? 16.251 11.295 92.408 1.00 51.56 176 GLU B CA 1
ATOM 3305 C C . GLU B 1 179 ? 15.158 12.043 93.177 1.00 50.45 176 GLU B C 1
ATOM 3306 O O . GLU B 1 179 ? 14.247 11.417 93.710 1.00 53.39 176 GLU B O 1
ATOM 3312 N N . HIS B 1 180 ? 15.220 13.373 93.194 1.00 45.21 177 HIS B N 1
ATOM 3313 C CA . HIS B 1 180 ? 14.245 14.172 93.941 1.00 45.65 177 HIS B CA 1
ATOM 3314 C C . HIS B 1 180 ? 13.162 14.867 93.084 1.00 40.86 177 HIS B C 1
ATOM 3315 O O . HIS B 1 180 ? 12.268 15.514 93.642 1.00 41.08 177 HIS B O 1
ATOM 3322 N N . GLY B 1 181 ? 13.235 14.742 91.754 1.00 37.15 178 GLY B N 1
ATOM 3323 C CA . GLY B 1 181 ? 12.259 15.394 90.850 1.00 33.98 178 GLY B CA 1
ATOM 3324 C C . GLY B 1 181 ? 12.096 16.873 91.154 1.00 32.38 178 GLY B C 1
ATOM 3325 O O . GLY B 1 181 ? 10.984 17.395 91.259 1.00 33.25 178 GLY B O 1
ATOM 3326 N N . LYS B 1 182 ? 13.229 17.544 91.320 1.00 30.82 179 LYS B N 1
ATOM 3327 C CA . LYS B 1 182 ? 13.250 18.920 91.745 1.00 29.95 179 LYS B CA 1
ATOM 3328 C C . LYS B 1 182 ? 14.301 19.644 90.945 1.00 26.58 179 LYS B C 1
ATOM 3329 O O . LYS B 1 182 ? 15.430 19.167 90.792 1.00 27.20 179 LYS B O 1
ATOM 3335 N N . THR B 1 183 ? 13.917 20.824 90.494 1.00 24.14 180 THR B N 1
ATOM 3336 C CA . THR B 1 183 ? 14.782 21.702 89.751 1.00 21.24 180 THR B CA 1
ATOM 3337 C C . THR B 1 183 ? 15.271 22.755 90.729 1.00 21.97 180 THR B C 1
ATOM 3338 O O . THR B 1 183 ? 14.484 23.282 91.525 1.00 23.45 180 THR B O 1
ATOM 3342 N N . THR B 1 184 ? 16.573 23.037 90.681 1.00 21.95 181 THR B N 1
ATOM 3343 C CA . THR B 1 184 ? 17.186 24.081 91.484 1.00 23.77 181 THR B CA 1
ATOM 3344 C C . THR B 1 184 ? 17.637 25.194 90.533 1.00 22.34 181 THR B C 1
ATOM 3345 O O . THR B 1 184 ? 18.343 24.933 89.559 1.00 20.83 181 THR B O 1
ATOM 3349 N N . TRP B 1 185 ? 17.242 26.415 90.858 1.00 22.47 182 TRP B N 1
ATOM 3350 C CA . TRP B 1 185 ? 17.456 27.581 90.028 1.00 21.72 182 TRP B CA 1
ATOM 3351 C C . TRP B 1 185 ? 18.600 28.389 90.579 1.00 24.26 182 TRP B C 1
ATOM 3352 O O . TRP B 1 185 ? 18.535 28.858 91.694 1.00 28.55 182 TRP B O 1
ATOM 3363 N N . GLU B 1 186 ? 19.641 28.540 89.778 1.00 23.30 183 GLU B N 1
ATOM 3364 C CA . GLU B 1 186 ? 20.843 29.289 90.145 1.00 27.27 183 GLU B CA 1
ATOM 3365 C C . GLU B 1 186 ? 21.028 30.373 89.071 1.00 26.72 183 GLU B C 1
ATOM 3366 O O . GLU B 1 186 ? 20.957 30.069 87.904 1.00 21.03 183 GLU B O 1
ATOM 3372 N N . HIS B 1 187 ? 21.278 31.618 89.469 1.00 20.50 184 HIS B N 1
ATOM 3373 C CA . HIS B 1 187 ? 21.521 32.674 88.526 1.00 19.20 184 HIS B CA 1
ATOM 3374 C C . HIS B 1 187 ? 23.031 32.715 88.221 1.00 19.68 184 HIS B C 1
ATOM 3375 O O . HIS B 1 187 ? 23.838 32.380 89.094 1.00 19.87 184 HIS B O 1
ATOM 3382 N N . ALA B 1 188 ? 23.387 33.087 86.993 1.00 19.31 185 ALA B N 1
ATOM 3383 C CA . ALA B 1 188 ? 24.789 32.924 86.493 1.00 21.60 185 ALA B CA 1
ATOM 3384 C C . ALA B 1 188 ? 25.497 34.144 85.851 1.00 22.15 185 ALA B C 1
ATOM 3385 O O . ALA B 1 188 ? 26.764 34.297 85.957 1.00 23.48 185 ALA B O 1
ATOM 3387 N N . ASP B 1 189 ? 24.745 34.984 85.176 1.00 18.52 186 ASP B N 1
ATOM 3388 C CA . ASP B 1 189 ? 25.333 36.024 84.378 1.00 19.78 186 ASP B CA 1
ATOM 3389 C C . ASP B 1 189 ? 24.210 37.021 84.048 1.00 18.50 186 ASP B C 1
ATOM 3390 O O . ASP B 1 189 ? 23.071 36.701 84.184 1.00 20.84 186 ASP B O 1
ATOM 3395 N N A HIS B 1 190 ? 24.578 38.159 83.480 0.50 18.40 187 HIS B N 1
ATOM 3396 N N B HIS B 1 190 ? 24.520 38.275 83.764 0.50 18.52 187 HIS B N 1
ATOM 3397 C CA A HIS B 1 190 ? 23.703 39.307 83.330 0.50 16.99 187 HIS B CA 1
ATOM 3398 C CA B HIS B 1 190 ? 23.521 39.152 83.160 0.50 16.70 187 HIS B CA 1
ATOM 3399 C C A HIS B 1 190 ? 24.228 40.041 82.086 0.50 15.66 187 HIS B C 1
ATOM 3400 C C B HIS B 1 190 ? 24.182 40.031 82.107 0.50 15.58 187 HIS B C 1
ATOM 3401 O O A HIS B 1 190 ? 25.438 40.161 81.951 0.50 15.86 187 HIS B O 1
ATOM 3402 O O B HIS B 1 190 ? 25.391 40.238 82.127 0.50 15.66 187 HIS B O 1
ATOM 3415 N N . HIS B 1 191 ? 23.362 40.518 81.190 1.00 14.15 188 HIS B N 1
ATOM 3416 C CA . HIS B 1 191 ? 23.823 41.263 80.008 1.00 13.97 188 HIS B CA 1
ATOM 3417 C C . HIS B 1 191 ? 22.871 42.398 79.731 1.00 13.04 188 HIS B C 1
ATOM 3418 O O . HIS B 1 191 ? 21.682 42.226 79.894 1.00 12.94 188 HIS B O 1
ATOM 3425 N N . PRO B 1 192 ? 23.375 43.539 79.220 1.00 13.23 189 PRO B N 1
ATOM 3426 C CA . PRO B 1 192 ? 22.462 44.559 78.723 1.00 13.39 189 PRO B CA 1
ATOM 3427 C C . PRO B 1 192 ? 21.619 44.029 77.615 1.00 12.56 189 PRO B C 1
ATOM 3428 O O . PRO B 1 192 ? 22.116 43.315 76.774 1.00 12.84 189 PRO B O 1
ATOM 3432 N N . LEU B 1 193 ? 20.354 44.436 77.597 1.00 12.69 190 LEU B N 1
ATOM 3433 C CA . LEU B 1 193 ? 19.397 43.974 76.616 1.00 11.06 190 LEU B CA 1
ATOM 3434 C C . LEU B 1 193 ? 18.739 45.079 75.803 1.00 10.96 190 LEU B C 1
ATOM 3435 O O . LEU B 1 193 ? 18.573 44.925 74.609 1.00 12.63 190 LEU B O 1
ATOM 3440 N N . LEU B 1 194 ? 18.407 46.210 76.419 1.00 12.62 191 LEU B N 1
ATOM 3441 C CA . LEU B 1 194 ? 17.914 47.346 75.678 1.00 13.60 191 LEU B CA 1
ATOM 3442 C C . LEU B 1 194 ? 18.542 48.595 76.264 1.00 14.14 191 LEU B C 1
ATOM 3443 O O . LEU B 1 194 ? 18.422 48.861 77.466 1.00 15.02 191 LEU B O 1
ATOM 3448 N N . VAL B 1 195 ? 19.242 49.324 75.395 1.00 14.28 192 VAL B N 1
ATOM 3449 C CA . VAL B 1 195 ? 19.911 50.570 75.726 1.00 15.51 192 VAL B CA 1
ATOM 3450 C C . VAL B 1 195 ? 19.430 51.635 74.755 1.00 15.78 192 VAL B C 1
ATOM 3451 O O . VAL B 1 195 ? 19.386 51.382 73.540 1.00 17.46 192 VAL B O 1
ATOM 3455 N N . VAL B 1 196 ? 19.070 52.809 75.265 1.00 17.68 193 VAL B N 1
ATOM 3456 C CA . VAL B 1 196 ? 18.625 53.928 74.432 1.00 17.33 193 VAL B CA 1
ATOM 3457 C C . VAL B 1 196 ? 19.450 55.179 74.693 1.00 20.02 193 VAL B C 1
ATOM 3458 O O . VAL B 1 196 ? 20.112 55.327 75.735 1.00 20.83 193 VAL B O 1
ATOM 3462 N N . GLY B 1 197 ? 19.384 56.101 73.741 1.00 20.97 194 GLY B N 1
ATOM 3463 C CA . GLY B 1 197 ? 20.152 57.330 73.813 1.00 23.55 194 GLY B CA 1
ATOM 3464 C C . GLY B 1 197 ? 19.739 58.302 72.717 1.00 25.38 194 GLY B C 1
ATOM 3465 O O . GLY B 1 197 ? 18.710 58.117 72.026 1.00 22.67 194 GLY B O 1
ATOM 3466 N N . GLU B 1 198 ? 20.557 59.342 72.577 1.00 28.32 195 GLU B N 1
ATOM 3467 C CA . GLU B 1 198 ? 20.349 60.387 71.597 1.00 30.54 195 GLU B CA 1
ATOM 3468 C C . GLU B 1 198 ? 21.627 60.525 70.797 1.00 31.13 195 GLU B C 1
ATOM 3469 O O . GLU B 1 198 ? 22.702 60.162 71.278 1.00 30.72 195 GLU B O 1
ATOM 3475 N N . ALA B 1 199 ? 21.496 60.998 69.565 1.00 30.60 196 ALA B N 1
ATOM 3476 C CA . ALA B 1 199 ? 22.620 61.466 68.778 1.00 31.85 196 ALA B CA 1
ATOM 3477 C C . ALA B 1 199 ? 22.110 62.697 68.036 1.00 33.62 196 ALA B C 1
ATOM 3478 O O . ALA B 1 199 ? 21.156 62.612 67.262 1.00 33.34 196 ALA B O 1
ATOM 3480 N N . GLY B 1 200 ? 22.687 63.862 68.308 1.00 36.36 197 GLY B N 1
ATOM 3481 C CA . GLY B 1 200 ? 22.060 65.117 67.887 1.00 38.24 197 GLY B CA 1
ATOM 3482 C C . GLY B 1 200 ? 20.612 65.139 68.396 1.00 38.40 197 GLY B C 1
ATOM 3483 O O . GLY B 1 200 ? 20.375 64.976 69.600 1.00 37.68 197 GLY B O 1
ATOM 3484 N N . THR B 1 201 ? 19.646 65.306 67.479 1.00 38.92 198 THR B N 1
ATOM 3485 C CA . THR B 1 201 ? 18.214 65.372 67.822 1.00 38.02 198 THR B CA 1
ATOM 3486 C C . THR B 1 201 ? 17.490 64.038 67.555 1.00 35.47 198 THR B C 1
ATOM 3487 O O . THR B 1 201 ? 16.300 63.897 67.836 1.00 35.75 198 THR B O 1
ATOM 3491 N N . GLY B 1 202 ? 18.204 63.057 67.013 1.00 32.06 199 GLY B N 1
ATOM 3492 C CA . GLY B 1 202 ? 17.643 61.752 66.799 1.00 29.99 199 GLY B CA 1
ATOM 3493 C C . GLY B 1 202 ? 17.737 60.898 68.043 1.00 28.12 199 GLY B C 1
ATOM 3494 O O . GLY B 1 202 ? 18.611 61.099 68.898 1.00 28.03 199 GLY B O 1
ATOM 3495 N N . ARG B 1 203 ? 16.800 59.959 68.143 1.00 26.08 200 ARG B N 1
ATOM 3496 C CA . ARG B 1 203 ? 16.795 58.962 69.188 1.00 24.27 200 ARG B CA 1
ATOM 3497 C C . ARG B 1 203 ? 17.384 57.699 68.608 1.00 22.42 200 ARG B C 1
ATOM 3498 O O . ARG B 1 203 ? 17.175 57.379 67.442 1.00 20.94 200 ARG B O 1
ATOM 3506 N N . VAL B 1 204 ? 18.111 56.965 69.438 1.00 22.64 201 VAL B N 1
ATOM 3507 C CA . VAL B 1 204 ? 18.742 55.716 68.998 1.00 21.52 201 VAL B CA 1
ATOM 3508 C C . VAL B 1 204 ? 18.404 54.613 70.004 1.00 21.28 201 VAL B C 1
ATOM 3509 O O . VAL B 1 204 ? 18.289 54.862 71.222 1.00 22.21 201 VAL B O 1
ATOM 3513 N N . ALA B 1 205 ? 18.229 53.399 69.506 1.00 19.56 202 ALA B N 1
ATOM 3514 C CA . ALA B 1 205 ? 18.017 52.267 70.385 1.00 18.60 202 ALA B CA 1
ATOM 3515 C C . ALA B 1 205 ? 18.819 51.079 69.905 1.00 18.22 202 ALA B C 1
ATOM 3516 O O . ALA B 1 205 ? 18.904 50.804 68.696 1.00 17.32 202 ALA B O 1
ATOM 3518 N N . ALA B 1 206 ? 19.350 50.357 70.881 1.00 16.54 203 ALA B N 1
ATOM 3519 C CA . ALA B 1 206 ? 20.104 49.162 70.655 1.00 15.04 203 ALA B CA 1
ATOM 3520 C C . ALA B 1 206 ? 19.455 48.046 71.485 1.00 13.08 203 ALA B C 1
ATOM 3521 O O . ALA B 1 206 ? 19.542 48.049 72.723 1.00 13.84 203 ALA B O 1
ATOM 3523 N N . PHE B 1 207 ? 18.820 47.106 70.802 1.00 12.05 204 PHE B N 1
ATOM 3524 C CA . PHE B 1 207 ? 18.246 45.893 71.411 1.00 11.29 204 PHE B CA 1
ATOM 3525 C C . PHE B 1 207 ? 19.221 44.749 71.110 1.00 11.96 204 PHE B C 1
ATOM 3526 O O . PHE B 1 207 ? 19.610 44.535 69.956 1.00 12.91 204 PHE B O 1
ATOM 3534 N N . ALA B 1 208 ? 19.681 44.075 72.160 1.00 11.85 205 ALA B N 1
ATOM 3535 C CA . ALA B 1 208 ? 20.808 43.157 72.034 1.00 11.33 205 ALA B CA 1
ATOM 3536 C C . ALA B 1 208 ? 20.364 41.819 71.493 1.00 11.59 205 ALA B C 1
ATOM 3537 O O . ALA B 1 208 ? 21.196 41.055 70.945 1.00 11.34 205 ALA B O 1
ATOM 3539 N N . SER B 1 209 ? 19.093 41.484 71.721 1.00 10.56 206 SER B N 1
ATOM 3540 C CA . SER B 1 209 ? 18.531 40.262 71.176 1.00 10.47 206 SER B CA 1
ATOM 3541 C C . SER B 1 209 ? 17.902 40.494 69.791 1.00 10.84 206 SER B C 1
ATOM 3542 O O . SER B 1 209 ? 18.012 41.595 69.211 1.00 11.12 206 SER B O 1
ATOM 3545 N N . ASP B 1 210 ? 17.272 39.446 69.249 1.00 11.40 207 ASP B N 1
ATOM 3546 C CA . ASP B 1 210 ? 16.695 39.466 67.910 1.00 10.91 207 ASP B CA 1
ATOM 3547 C C . ASP B 1 210 ? 15.180 39.666 67.997 1.00 11.47 207 ASP B C 1
ATOM 3548 O O . ASP B 1 210 ? 14.548 39.352 69.002 1.00 12.46 207 ASP B O 1
ATOM 3553 N N . VAL B 1 211 ? 14.626 40.275 66.947 1.00 11.22 208 VAL B N 1
ATOM 3554 C CA . VAL B 1 211 ? 13.171 40.357 66.757 1.00 10.89 208 VAL B CA 1
ATOM 3555 C C . VAL B 1 211 ? 12.590 39.059 66.144 1.00 11.16 208 VAL B C 1
ATOM 3556 O O . VAL B 1 211 ? 11.367 38.805 66.214 1.00 11.64 208 VAL B O 1
ATOM 3560 N N . ALA B 1 212 ? 13.457 38.239 65.587 1.00 11.26 209 ALA B N 1
ATOM 3561 C CA . ALA B 1 212 ? 13.065 37.031 64.856 1.00 10.56 209 ALA B CA 1
ATOM 3562 C C . ALA B 1 212 ? 13.932 35.867 65.292 1.00 11.19 209 ALA B C 1
ATOM 3563 O O . ALA B 1 212 ? 14.891 36.044 66.061 1.00 8.91 209 ALA B O 1
ATOM 3565 N N . PRO B 1 213 ? 13.585 34.663 64.832 1.00 11.25 210 PRO B N 1
ATOM 3566 C CA . PRO B 1 213 ? 14.337 33.475 65.233 1.00 11.77 210 PRO B CA 1
ATOM 3567 C C . PRO B 1 213 ? 15.787 33.536 64.705 1.00 12.39 210 PRO B C 1
ATOM 3568 O O . PRO B 1 213 ? 16.057 34.210 63.684 1.00 13.91 210 PRO B O 1
ATOM 3572 N N . HIS B 1 214 ? 16.716 32.840 65.360 1.00 11.71 211 HIS B N 1
ATOM 3573 C CA . HIS B 1 214 ? 16.439 31.963 66.494 1.00 11.45 211 HIS B CA 1
ATOM 3574 C C . HIS B 1 214 ? 16.570 32.610 67.878 1.00 11.45 211 HIS B C 1
ATOM 3575 O O . HIS B 1 214 ? 16.079 32.077 68.852 1.00 10.56 211 HIS B O 1
ATOM 3582 N N . TRP B 1 215 ? 17.149 33.811 67.966 1.00 10.72 212 TRP B N 1
ATOM 3583 C CA . TRP B 1 215 ? 17.352 34.439 69.267 1.00 10.89 212 TRP B CA 1
ATOM 3584 C C . TRP B 1 215 ? 16.137 35.049 69.931 1.00 10.66 212 TRP B C 1
ATOM 3585 O O . TRP B 1 215 ? 16.144 35.257 71.158 1.00 11.44 212 TRP B O 1
ATOM 3596 N N . VAL B 1 216 ? 15.091 35.356 69.173 1.00 10.28 213 VAL B N 1
ATOM 3597 C CA . VAL B 1 216 ? 13.969 36.037 69.807 1.00 10.09 213 VAL B CA 1
ATOM 3598 C C . VAL B 1 216 ? 13.405 35.159 70.945 1.00 10.29 213 VAL B C 1
ATOM 3599 O O . VAL B 1 216 ? 12.916 35.679 71.969 1.00 9.33 213 VAL B O 1
ATOM 3603 N N . GLY B 1 217 ? 13.456 33.847 70.745 1.00 11.32 214 GLY B N 1
ATOM 3604 C CA . GLY B 1 217 ? 13.018 32.915 71.782 1.00 10.35 214 GLY B CA 1
ATOM 3605 C C . GLY B 1 217 ? 11.547 33.093 72.133 1.00 11.26 214 GLY B C 1
ATOM 3606 O O . GLY B 1 217 ? 10.724 33.424 71.286 1.00 9.15 214 GLY B O 1
ATOM 3607 N N . GLY B 1 218 ? 11.216 32.863 73.407 1.00 10.70 215 GLY B N 1
ATOM 3608 C CA . GLY B 1 218 ? 9.859 32.953 73.891 1.00 10.49 215 GLY B CA 1
ATOM 3609 C C . GLY B 1 218 ? 9.224 34.314 73.780 1.00 10.29 215 GLY B C 1
ATOM 3610 O O . GLY B 1 218 ? 8.001 34.420 73.746 1.00 10.00 215 GLY B O 1
ATOM 3611 N N . LEU B 1 219 ? 10.047 35.345 73.673 1.00 10.79 216 LEU B N 1
ATOM 3612 C CA . LEU B 1 219 ? 9.548 36.697 73.484 1.00 9.94 216 LEU B CA 1
ATOM 3613 C C . LEU B 1 219 ? 8.603 36.811 72.289 1.00 10.47 216 LEU B C 1
ATOM 3614 O O . LEU B 1 219 ? 7.660 37.602 72.315 1.00 9.73 216 LEU B O 1
ATOM 3619 N N . VAL B 1 220 ? 8.817 36.010 71.257 1.00 10.23 217 VAL B N 1
ATOM 3620 C CA . VAL B 1 220 ? 7.967 36.095 70.074 1.00 9.73 217 VAL B CA 1
ATOM 3621 C C . VAL B 1 220 ? 6.504 35.724 70.362 1.00 9.39 217 VAL B C 1
ATOM 3622 O O . VAL B 1 220 ? 5.623 36.167 69.662 1.00 10.55 217 VAL B O 1
ATOM 3626 N N . ASP B 1 221 ? 6.283 34.922 71.399 1.00 9.03 218 ASP B N 1
ATOM 3627 C CA . ASP B 1 221 ? 4.981 34.428 71.815 1.00 10.11 218 ASP B CA 1
ATOM 3628 C C . ASP B 1 221 ? 4.464 35.115 73.074 1.00 10.25 218 ASP B C 1
ATOM 3629 O O . ASP B 1 221 ? 3.526 34.654 73.720 1.00 10.41 218 ASP B O 1
ATOM 3634 N N . TRP B 1 222 ? 5.105 36.217 73.448 1.00 9.89 219 TRP B N 1
ATOM 3635 C CA . TRP B 1 222 ? 4.791 36.841 74.725 1.00 9.60 219 TRP B CA 1
ATOM 3636 C C . TRP B 1 222 ? 3.350 37.319 74.764 1.00 11.63 219 TRP B C 1
ATOM 3637 O O . TRP B 1 222 ? 2.902 38.055 73.866 1.00 11.67 219 TRP B O 1
ATOM 3648 N N . GLY B 1 223 ? 2.640 36.856 75.787 1.00 12.41 220 GLY B N 1
ATOM 3649 C CA . GLY B 1 223 ? 1.269 37.202 76.042 1.00 14.25 220 GLY B CA 1
ATOM 3650 C C . GLY B 1 223 ? 0.339 36.006 76.020 1.00 15.42 220 GLY B C 1
ATOM 3651 O O . GLY B 1 223 ? 0.733 34.905 75.665 1.00 15.42 220 GLY B O 1
ATOM 3652 N N . ASP B 1 224 ? -0.905 36.248 76.406 1.00 15.80 221 ASP B N 1
ATOM 3653 C CA . ASP B 1 224 ? -1.960 35.212 76.356 1.00 18.00 221 ASP B CA 1
ATOM 3654 C C . ASP B 1 224 ? -2.748 35.199 75.077 1.00 17.41 221 ASP B C 1
ATOM 3655 O O . ASP B 1 224 ? -3.683 34.418 74.954 1.00 18.63 221 ASP B O 1
ATOM 3660 N N . GLU B 1 225 ? -2.462 36.114 74.166 1.00 15.88 222 GLU B N 1
ATOM 3661 C CA . GLU B 1 225 ? -3.237 36.225 72.955 1.00 16.61 222 GLU B CA 1
ATOM 3662 C C . GLU B 1 225 ? -2.327 36.130 71.752 1.00 15.93 222 GLU B C 1
ATOM 3663 O O . GLU B 1 225 ? -1.104 36.137 71.892 1.00 15.58 222 GLU B O 1
ATOM 3669 N N . ARG B 1 226 ? -2.943 36.038 70.566 1.00 16.66 223 ARG B N 1
ATOM 3670 C CA . ARG B 1 226 ? -2.219 35.835 69.324 1.00 16.49 223 ARG B CA 1
ATOM 3671 C C . ARG B 1 226 ? -2.563 36.966 68.364 1.00 17.32 223 ARG B C 1
ATOM 3672 O O . ARG B 1 226 ? -3.719 37.340 68.255 1.00 18.81 223 ARG B O 1
ATOM 3680 N N . VAL B 1 227 ? -1.544 37.566 67.751 1.00 15.72 224 VAL B N 1
ATOM 3681 C CA . VAL B 1 227 ? -1.732 38.509 66.654 1.00 16.66 224 VAL B CA 1
ATOM 3682 C C . VAL B 1 227 ? -1.350 37.825 65.356 1.00 15.68 224 VAL B C 1
ATOM 3683 O O . VAL B 1 227 ? -0.304 37.176 65.279 1.00 14.46 224 VAL B O 1
ATOM 3687 N N . THR B 1 228 ? -2.190 37.949 64.332 1.00 17.59 225 THR B N 1
ATOM 3688 C CA . THR B 1 228 ? -1.916 37.336 63.038 1.00 17.57 225 THR B CA 1
ATOM 3689 C C . THR B 1 228 ? -1.839 38.428 61.986 1.00 18.97 225 THR B C 1
ATOM 3690 O O . THR B 1 228 ? -2.640 39.368 61.995 1.00 18.09 225 THR B O 1
ATOM 3694 N N . SER B 1 229 ? -0.870 38.295 61.086 1.00 17.55 226 SER B N 1
ATOM 3695 C CA . SER B 1 229 ? -0.610 39.295 60.071 1.00 18.90 226 SER B CA 1
ATOM 3696 C C . SER B 1 229 ? 0.135 38.631 58.919 1.00 19.26 226 SER B C 1
ATOM 3697 O O . SER B 1 229 ? 0.689 37.531 59.064 1.00 17.95 226 SER B O 1
ATOM 3700 N N . GLN B 1 230 ? 0.161 39.303 57.780 1.00 18.28 227 GLN B N 1
ATOM 3701 C CA . GLN B 1 230 ? 1.033 38.886 56.701 1.00 17.88 227 GLN B CA 1
ATOM 3702 C C . GLN B 1 230 ? 1.407 40.112 55.883 1.00 17.53 227 GLN B C 1
ATOM 3703 O O . GLN B 1 230 ? 0.558 40.708 55.227 1.00 17.98 227 GLN B O 1
ATOM 3709 N N . ALA B 1 231 ? 2.674 40.491 55.918 1.00 17.23 228 ALA B N 1
ATOM 3710 C CA . ALA B 1 231 ? 3.142 41.607 55.087 1.00 18.53 228 ALA B CA 1
ATOM 3711 C C . ALA B 1 231 ? 3.138 41.144 53.638 1.00 19.88 228 ALA B C 1
ATOM 3712 O O . ALA B 1 231 ? 3.391 39.972 53.385 1.00 18.33 228 ALA B O 1
ATOM 3714 N N . PRO B 1 232 ? 2.838 42.049 52.689 1.00 21.62 229 PRO B N 1
ATOM 3715 C CA . PRO B 1 232 ? 2.977 41.670 51.268 1.00 24.14 229 PRO B CA 1
ATOM 3716 C C . PRO B 1 232 ? 4.374 41.135 50.944 1.00 23.45 229 PRO B C 1
ATOM 3717 O O . PRO B 1 232 ? 5.367 41.736 51.318 1.00 23.03 229 PRO B O 1
ATOM 3721 N N . GLY B 1 233 ? 4.421 39.988 50.268 1.00 24.05 230 GLY B N 1
ATOM 3722 C CA . GLY B 1 233 ? 5.656 39.338 49.872 1.00 23.42 230 GLY B CA 1
ATOM 3723 C C . GLY B 1 233 ? 6.313 38.524 50.978 1.00 22.14 230 GLY B C 1
ATOM 3724 O O . GLY B 1 233 ? 7.386 37.963 50.749 1.00 22.97 230 GLY B O 1
ATOM 3725 N N . ALA B 1 234 ? 5.673 38.454 52.155 1.00 20.28 231 ALA B N 1
ATOM 3726 C CA . ALA B 1 234 ? 6.192 37.745 53.333 1.00 18.92 231 ALA B CA 1
ATOM 3727 C C . ALA B 1 234 ? 5.350 36.526 53.655 1.00 18.57 231 ALA B C 1
ATOM 3728 O O . ALA B 1 234 ? 4.275 36.328 53.107 1.00 17.96 231 ALA B O 1
ATOM 3730 N N . GLY B 1 235 ? 5.847 35.709 54.570 1.00 19.56 232 GLY B N 1
ATOM 3731 C CA . GLY B 1 235 ? 5.046 34.597 55.074 1.00 19.94 232 GLY B CA 1
ATOM 3732 C C . GLY B 1 235 ? 4.086 35.142 56.123 1.00 19.24 232 GLY B C 1
ATOM 3733 O O . GLY B 1 235 ? 4.364 36.179 56.744 1.00 17.94 232 GLY B O 1
ATOM 3734 N N . ALA B 1 236 ? 2.984 34.420 56.336 1.00 19.63 233 ALA B N 1
ATOM 3735 C CA . ALA B 1 236 ? 2.002 34.751 57.387 1.00 19.54 233 ALA B CA 1
ATOM 3736 C C . ALA B 1 236 ? 2.660 34.480 58.736 1.00 17.71 233 ALA B C 1
ATOM 3737 O O . ALA B 1 236 ? 3.484 33.587 58.857 1.00 18.30 233 ALA B O 1
ATOM 3739 N N . ILE B 1 237 ? 2.353 35.307 59.719 1.00 17.54 234 ILE B N 1
ATOM 3740 C CA . ILE B 1 237 ? 2.858 35.135 61.084 1.00 15.06 234 ILE B CA 1
ATOM 3741 C C . ILE B 1 237 ? 1.690 35.058 62.065 1.00 15.18 234 ILE B C 1
ATOM 3742 O O . ILE B 1 237 ? 0.587 35.554 61.807 1.00 14.51 234 ILE B O 1
ATOM 3747 N N . GLU B 1 238 ? 1.973 34.442 63.200 1.00 13.80 235 GLU B N 1
ATOM 3748 C CA . GLU B 1 238 ? 1.076 34.359 64.319 1.00 12.83 235 GLU B CA 1
ATOM 3749 C C . GLU B 1 238 ? 2.005 34.464 65.503 1.00 11.32 235 GLU B C 1
ATOM 3750 O O . GLU B 1 238 ? 2.907 33.648 65.644 1.00 11.43 235 GLU B O 1
ATOM 3756 N N . VAL B 1 239 ? 1.841 35.528 66.284 1.00 10.52 236 VAL B N 1
ATOM 3757 C CA . VAL B 1 239 ? 2.766 35.886 67.354 1.00 11.14 236 VAL B CA 1
ATOM 3758 C C . VAL B 1 239 ? 2.005 36.401 68.591 1.00 10.98 236 VAL B C 1
ATOM 3759 O O . VAL B 1 239 ? 0.784 36.580 68.566 1.00 12.53 236 VAL B O 1
ATOM 3763 N N . GLY B 1 240 ? 2.721 36.621 69.684 1.00 10.31 237 GLY B N 1
ATOM 3764 C CA . GLY B 1 240 ? 2.109 37.081 70.903 1.00 10.12 237 GLY B CA 1
ATOM 3765 C C . GLY B 1 240 ? 1.707 38.562 70.847 1.00 9.69 237 GLY B C 1
ATOM 3766 O O . GLY B 1 240 ? 2.365 39.401 70.189 1.00 11.97 237 GLY B O 1
ATOM 3767 N N . ASN B 1 241 ? 0.620 38.862 71.524 1.00 10.92 238 ASN B N 1
ATOM 3768 C CA . ASN B 1 241 ? 0.129 40.222 71.629 1.00 11.58 238 ASN B CA 1
ATOM 3769 C C . ASN B 1 241 ? 1.126 41.121 72.321 1.00 11.93 238 ASN B C 1
ATOM 3770 O O . ASN B 1 241 ? 1.227 42.298 71.980 1.00 13.21 238 ASN B O 1
ATOM 3775 N N . LEU B 1 242 ? 1.847 40.616 73.317 1.00 11.32 239 LEU B N 1
ATOM 3776 C CA . LEU B 1 242 ? 2.827 41.477 74.040 1.00 11.65 239 LEU B CA 1
ATOM 3777 C C . LEU B 1 242 ? 4.113 41.706 73.255 1.00 11.53 239 LEU B C 1
ATOM 3778 O O . LEU B 1 242 ? 4.722 42.800 73.315 1.00 12.31 239 LEU B O 1
ATOM 3783 N N . TYR B 1 243 ? 4.543 40.702 72.502 1.00 11.25 240 TYR B N 1
ATOM 3784 C CA . TYR B 1 243 ? 5.600 40.871 71.502 1.00 11.36 240 TYR B CA 1
ATOM 3785 C C . TYR B 1 243 ? 5.301 42.029 70.551 1.00 12.17 240 TYR B C 1
ATOM 3786 O O . TYR B 1 243 ? 6.158 42.901 70.329 1.00 12.08 240 TYR B O 1
ATOM 3795 N N . SER B 1 244 ? 4.100 42.059 70.006 1.00 12.09 241 SER B N 1
ATOM 3796 C CA . SER B 1 244 ? 3.729 43.157 69.082 1.00 13.44 241 SER B CA 1
ATOM 3797 C C . SER B 1 244 ? 3.779 44.513 69.787 1.00 13.65 241 SER B C 1
ATOM 3798 O O . SER B 1 244 ? 4.348 45.483 69.282 1.00 15.64 241 SER B O 1
ATOM 3801 N N . GLN B 1 245 ? 3.169 44.565 70.949 1.00 14.03 242 GLN B N 1
ATOM 3802 C CA . GLN B 1 245 ? 3.082 45.781 71.733 1.00 14.29 242 GLN B CA 1
ATOM 3803 C C . GLN B 1 245 ? 4.468 46.302 72.102 1.00 12.97 242 GLN B C 1
ATOM 3804 O O . GLN B 1 245 ? 4.759 47.497 71.947 1.00 13.93 242 GLN B O 1
ATOM 3810 N N . PHE B 1 246 ? 5.349 45.405 72.521 1.00 12.64 243 PHE B N 1
ATOM 3811 C CA . PHE B 1 246 ? 6.705 45.793 72.927 1.00 12.60 243 PHE B CA 1
ATOM 3812 C C . PHE B 1 246 ? 7.536 46.394 71.770 1.00 12.73 243 PHE B C 1
ATOM 3813 O O . PHE B 1 246 ? 8.119 47.472 71.897 1.00 12.87 243 PHE B O 1
ATOM 3821 N N . PHE B 1 247 ? 7.581 45.700 70.634 1.00 12.96 244 PHE B N 1
ATOM 3822 C CA . PHE B 1 247 ? 8.291 46.250 69.469 1.00 12.80 244 PHE B CA 1
ATOM 3823 C C . PHE B 1 247 ? 7.650 47.487 68.929 1.00 13.53 244 PHE B C 1
ATOM 3824 O O . PHE B 1 247 ? 8.381 48.396 68.485 1.00 14.58 244 PHE B O 1
ATOM 3832 N N . ARG B 1 248 ? 6.317 47.580 69.030 1.00 13.84 245 ARG B N 1
ATOM 3833 C CA . ARG B 1 248 ? 5.607 48.779 68.640 1.00 15.01 245 ARG B CA 1
ATOM 3834 C C . ARG B 1 248 ? 6.040 49.971 69.508 1.00 16.35 245 ARG B C 1
ATOM 3835 O O . ARG B 1 248 ? 6.391 51.029 68.975 1.00 15.23 245 ARG B O 1
ATOM 3843 N N . GLN B 1 249 ? 6.043 49.795 70.828 1.00 14.07 246 GLN B N 1
ATOM 3844 C CA . GLN B 1 249 ? 6.395 50.888 71.745 1.00 16.49 246 GLN B CA 1
ATOM 3845 C C . GLN B 1 249 ? 7.868 51.261 71.570 1.00 15.89 246 GLN B C 1
ATOM 3846 O O . GLN B 1 249 ? 8.241 52.445 71.646 1.00 16.94 246 GLN B O 1
ATOM 3860 N N . LEU B 1 251 ? 9.687 50.985 68.703 1.00 16.62 248 LEU B N 1
ATOM 3861 C CA . LEU B 1 251 ? 9.852 51.683 67.427 1.00 17.94 248 LEU B CA 1
ATOM 3862 C C . LEU B 1 251 ? 9.158 53.034 67.428 1.00 19.59 248 LEU B C 1
ATOM 3863 O O . LEU B 1 251 ? 9.709 54.003 66.901 1.00 20.26 248 LEU B O 1
ATOM 3868 N N . GLU B 1 252 ? 7.972 53.128 68.028 1.00 18.99 249 GLU B N 1
ATOM 3869 C CA . GLU B 1 252 ? 7.326 54.437 68.217 1.00 20.90 249 GLU B CA 1
ATOM 3870 C C . GLU B 1 252 ? 8.178 55.462 68.970 1.00 21.55 249 GLU B C 1
ATOM 3871 O O . GLU B 1 252 ? 8.227 56.637 68.586 1.00 22.15 249 GLU B O 1
ATOM 3877 N N . TRP B 1 253 ? 8.818 55.040 70.058 1.00 20.45 250 TRP B N 1
ATOM 3878 C CA . TRP B 1 253 ? 9.673 55.929 70.831 1.00 21.48 250 TRP B CA 1
ATOM 3879 C C . TRP B 1 253 ? 10.850 56.411 69.963 1.00 22.10 250 TRP B C 1
ATOM 3880 O O . TRP B 1 253 ? 11.115 57.612 69.889 1.00 23.27 250 TRP B O 1
ATOM 3891 N N . VAL B 1 254 ? 11.523 55.496 69.276 1.00 20.89 251 VAL B N 1
ATOM 3892 C CA . VAL B 1 254 ? 12.679 55.892 68.464 1.00 22.93 251 VAL B CA 1
ATOM 3893 C C . VAL B 1 254 ? 12.270 56.850 67.342 1.00 24.48 251 VAL B C 1
ATOM 3894 O O . VAL B 1 254 ? 12.974 57.833 67.049 1.00 27.97 251 VAL B O 1
ATOM 3898 N N . ALA B 1 255 ? 11.129 56.570 66.713 1.00 25.24 252 ALA B N 1
ATOM 3899 C CA . ALA B 1 255 ? 10.607 57.392 65.628 1.00 27.79 252 ALA B CA 1
ATOM 3900 C C . ALA B 1 255 ? 9.975 58.679 66.143 1.00 30.74 252 ALA B C 1
ATOM 3901 O O . ALA B 1 255 ? 9.655 59.536 65.369 1.00 32.25 252 ALA B O 1
ATOM 3903 N N . LYS B 1 256 ? 9.784 58.783 67.450 1.00 32.99 253 LYS B N 1
ATOM 3904 C CA . LYS B 1 256 ? 9.061 59.871 68.082 1.00 36.45 253 LYS B CA 1
ATOM 3905 C C . LYS B 1 256 ? 7.586 59.996 67.613 1.00 39.44 253 LYS B C 1
ATOM 3906 O O . LYS B 1 256 ? 7.113 61.118 67.415 1.00 40.76 253 LYS B O 1
ATOM 3912 N N . SER B 1 257 ? 6.891 58.867 67.399 1.00 39.42 254 SER B N 1
ATOM 3913 C CA . SER B 1 257 ? 5.396 58.797 67.359 1.00 42.54 254 SER B CA 1
ATOM 3914 C C . SER B 1 257 ? 4.956 57.354 67.243 1.00 40.90 254 SER B C 1
ATOM 3915 O O . SER B 1 257 ? 5.508 56.628 66.405 1.00 41.08 254 SER B O 1
ATOM 3918 N N . ARG C 1 6 ? 19.630 4.466 54.576 1.00 42.66 3 ARG C N 1
ATOM 3919 C CA . ARG C 1 6 ? 18.509 4.968 53.712 1.00 41.49 3 ARG C CA 1
ATOM 3920 C C . ARG C 1 6 ? 17.460 5.726 54.518 1.00 37.20 3 ARG C C 1
ATOM 3921 O O . ARG C 1 6 ? 16.571 5.122 55.142 1.00 35.82 3 ARG C O 1
ATOM 3929 N N . VAL C 1 7 ? 17.554 7.053 54.468 1.00 33.63 4 VAL C N 1
ATOM 3930 C CA . VAL C 1 7 ? 16.721 7.936 55.267 1.00 29.89 4 VAL C CA 1
ATOM 3931 C C . VAL C 1 7 ? 15.900 8.840 54.347 1.00 28.29 4 VAL C C 1
ATOM 3932 O O . VAL C 1 7 ? 16.430 9.346 53.353 1.00 29.42 4 VAL C O 1
ATOM 3936 N N . LEU C 1 8 ? 14.607 8.979 54.633 1.00 26.96 5 LEU C N 1
ATOM 3937 C CA . LEU C 1 8 ? 13.759 9.969 53.953 1.00 25.82 5 LEU C CA 1
ATOM 3938 C C . LEU C 1 8 ? 13.336 11.014 54.965 1.00 24.53 5 LEU C C 1
ATOM 3939 O O . LEU C 1 8 ? 12.758 10.680 56.004 1.00 22.99 5 LEU C O 1
ATOM 3944 N N . TYR C 1 9 ? 13.588 12.275 54.622 1.00 22.96 6 TYR C N 1
ATOM 3945 C CA . TYR C 1 9 ? 13.244 13.401 55.461 1.00 21.16 6 TYR C CA 1
ATOM 3946 C C . TYR C 1 9 ? 12.264 14.297 54.720 1.00 20.89 6 TYR C C 1
ATOM 3947 O O . TYR C 1 9 ? 12.574 14.803 53.630 1.00 22.09 6 TYR C O 1
ATOM 3956 N N . CYS C 1 10 ? 11.088 14.501 55.320 1.00 19.87 7 CYS C N 1
ATOM 3957 C CA . CYS C 1 10 ? 10.042 15.321 54.722 1.00 20.00 7 CYS C CA 1
ATOM 3958 C C . CYS C 1 10 ? 9.669 16.472 55.631 1.00 18.00 7 CYS C C 1
ATOM 3959 O O . CYS C 1 10 ? 9.287 16.263 56.790 1.00 17.47 7 CYS C O 1
ATOM 3962 N N . GLY C 1 11 ? 9.733 17.677 55.084 1.00 17.86 8 GLY C N 1
ATOM 3963 C CA . GLY C 1 11 ? 9.090 18.842 55.718 1.00 17.30 8 GLY C CA 1
ATOM 3964 C C . GLY C 1 11 ? 10.043 19.964 56.051 1.00 17.24 8 GLY C C 1
ATOM 3965 O O . GLY C 1 11 ? 11.076 20.099 55.402 1.00 17.45 8 GLY C O 1
ATOM 3966 N N . ASP C 1 12 ? 9.688 20.765 57.071 1.00 15.36 9 ASP C N 1
ATOM 3967 C CA . ASP C 1 12 ? 10.495 21.903 57.496 1.00 15.29 9 ASP C CA 1
ATOM 3968 C C . ASP C 1 12 ? 10.746 22.898 56.379 1.00 16.20 9 ASP C C 1
ATOM 3969 O O . ASP C 1 12 ? 11.786 23.588 56.329 1.00 15.19 9 ASP C O 1
ATOM 3974 N N . THR C 1 13 ? 9.718 22.999 55.524 1.00 17.17 10 THR C N 1
ATOM 3975 C CA . THR C 1 13 ? 9.613 23.957 54.424 1.00 18.20 10 THR C CA 1
ATOM 3976 C C . THR C 1 13 ? 10.578 23.665 53.279 1.00 18.55 10 THR C C 1
ATOM 3977 O O . THR C 1 13 ? 10.163 23.183 52.214 1.00 18.49 10 THR C O 1
ATOM 3981 N N . SER C 1 14 ? 11.847 24.004 53.475 1.00 18.72 11 SER C N 1
ATOM 3982 C CA . SER C 1 14 ? 12.856 23.841 52.427 1.00 20.12 11 SER C CA 1
ATOM 3983 C C . SER C 1 14 ? 14.278 23.761 53.006 1.00 19.24 11 SER C C 1
ATOM 3984 O O . SER C 1 14 ? 14.532 24.195 54.129 1.00 17.56 11 SER C O 1
ATOM 3987 N N . LEU C 1 15 ? 15.192 23.183 52.229 1.00 20.47 12 LEU C N 1
ATOM 3988 C CA . LEU C 1 15 ? 16.590 23.064 52.627 1.00 21.16 12 LEU C CA 1
ATOM 3989 C C . LEU C 1 15 ? 17.200 24.446 52.906 1.00 21.05 12 LEU C C 1
ATOM 3990 O O . LEU C 1 15 ? 17.970 24.586 53.852 1.00 21.67 12 LEU C O 1
ATOM 3995 N N . GLU C 1 16 ? 16.819 25.470 52.145 1.00 22.11 13 GLU C N 1
ATOM 3996 C CA . GLU C 1 16 ? 17.366 26.797 52.366 1.00 22.59 13 GLU C CA 1
ATOM 3997 C C . GLU C 1 16 ? 16.806 27.468 53.633 1.00 21.21 13 GLU C C 1
ATOM 3998 O O . GLU C 1 16 ? 17.342 28.470 54.089 1.00 19.45 13 GLU C O 1
ATOM 4004 N N . THR C 1 17 ? 15.735 26.902 54.189 1.00 19.18 14 THR C N 1
ATOM 4005 C CA . THR C 1 17 ? 15.145 27.395 55.431 1.00 18.87 14 THR C CA 1
ATOM 4006 C C . THR C 1 17 ? 15.305 26.342 56.545 1.00 16.89 14 THR C C 1
ATOM 4007 O O . THR C 1 17 ? 16.411 25.855 56.763 1.00 16.26 14 THR C O 1
ATOM 4011 N N . ALA C 1 18 ? 14.232 25.941 57.220 1.00 16.43 15 ALA C N 1
ATOM 4012 C CA . ALA C 1 18 ? 14.359 25.193 58.469 1.00 15.57 15 ALA C CA 1
ATOM 4013 C C . ALA C 1 18 ? 14.904 23.784 58.335 1.00 16.25 15 ALA C C 1
ATOM 4014 O O . ALA C 1 18 ? 15.533 23.248 59.271 1.00 15.36 15 ALA C O 1
ATOM 4016 N N . ALA C 1 19 ? 14.683 23.171 57.169 1.00 16.69 16 ALA C N 1
ATOM 4017 C CA . ALA C 1 19 ? 15.150 21.792 56.928 1.00 16.34 16 ALA C CA 1
ATOM 4018 C C . ALA C 1 19 ? 16.669 21.714 56.924 1.00 16.79 16 ALA C C 1
ATOM 4019 O O . ALA C 1 19 ? 17.255 20.642 57.098 1.00 18.39 16 ALA C O 1
ATOM 4021 N N . GLY C 1 20 ? 17.321 22.856 56.730 1.00 17.19 17 GLY C N 1
ATOM 4022 C CA . GLY C 1 20 ? 18.782 22.907 56.756 1.00 17.50 17 GLY C CA 1
ATOM 4023 C C . GLY C 1 20 ? 19.394 22.479 58.070 1.00 16.35 17 GLY C C 1
ATOM 4024 O O . GLY C 1 20 ? 20.571 22.103 58.117 1.00 16.53 17 GLY C O 1
ATOM 4025 N N . TYR C 1 21 ? 18.615 22.529 59.141 1.00 15.50 18 TYR C N 1
ATOM 4026 C CA . TYR C 1 21 ? 19.130 22.151 60.463 1.00 15.56 18 TYR C CA 1
ATOM 4027 C C . TYR C 1 21 ? 19.384 20.644 60.511 1.00 16.54 18 TYR C C 1
ATOM 4028 O O . TYR C 1 21 ? 20.539 20.197 60.637 1.00 17.18 18 TYR C O 1
ATOM 4037 N N . LEU C 1 22 ? 18.319 19.857 60.406 1.00 15.75 19 LEU C N 1
ATOM 4038 C CA . LEU C 1 22 ? 18.495 18.428 60.440 1.00 17.54 19 LEU C CA 1
ATOM 4039 C C . LEU C 1 22 ? 19.266 17.907 59.225 1.00 18.00 19 LEU C C 1
ATOM 4040 O O . LEU C 1 22 ? 20.042 16.961 59.368 1.00 19.33 19 LEU C O 1
ATOM 4045 N N . ALA C 1 23 ? 19.084 18.504 58.044 1.00 17.16 20 ALA C N 1
ATOM 4046 C CA . ALA C 1 23 ? 19.877 18.120 56.873 1.00 18.71 20 ALA C CA 1
ATOM 4047 C C . ALA C 1 23 ? 21.373 18.359 57.116 1.00 19.92 20 ALA C C 1
ATOM 4048 O O . ALA C 1 23 ? 22.175 17.503 56.816 1.00 21.41 20 ALA C O 1
ATOM 4050 N N . GLY C 1 24 ? 21.722 19.505 57.699 1.00 19.80 21 GLY C N 1
ATOM 4051 C CA . GLY C 1 24 ? 23.092 19.769 58.137 1.00 20.06 21 GLY C CA 1
ATOM 4052 C C . GLY C 1 24 ? 23.606 18.783 59.179 1.00 20.46 21 GLY C C 1
ATOM 4053 O O . GLY C 1 24 ? 24.712 18.284 59.071 1.00 21.46 21 GLY C O 1
ATOM 4054 N N . LEU C 1 25 ? 22.788 18.491 60.185 1.00 20.04 22 LEU C N 1
ATOM 4055 C CA . LEU C 1 25 ? 23.137 17.494 61.194 1.00 20.40 22 LEU C CA 1
ATOM 4056 C C . LEU C 1 25 ? 23.478 16.143 60.535 1.00 22.29 22 LEU C C 1
ATOM 4057 O O . LEU C 1 25 ? 24.540 15.569 60.799 1.00 23.68 22 LEU C O 1
ATOM 4070 N N . THR C 1 27 ? 24.322 15.549 57.482 1.00 26.44 24 THR C N 1
ATOM 4071 C CA . THR C 1 27 ? 25.558 15.678 56.701 1.00 28.38 24 THR C CA 1
ATOM 4072 C C . THR C 1 27 ? 26.771 15.544 57.637 1.00 29.17 24 THR C C 1
ATOM 4073 O O . THR C 1 27 ? 27.704 14.811 57.336 1.00 31.62 24 THR C O 1
ATOM 4077 N N . SER C 1 28 ? 26.735 16.184 58.800 1.00 27.98 25 SER C N 1
ATOM 4078 C CA . SER C 1 28 ? 27.858 16.079 59.739 1.00 29.39 25 SER C CA 1
ATOM 4079 C C . SER C 1 28 ? 28.028 14.686 60.274 1.00 30.77 25 SER C C 1
ATOM 4080 O O . SER C 1 28 ? 29.153 14.293 60.590 1.00 31.89 25 SER C O 1
ATOM 4083 N N . TRP C 1 29 ? 26.946 13.919 60.354 1.00 29.64 26 TRP C N 1
ATOM 4084 C CA . TRP C 1 29 ? 27.081 12.535 60.777 1.00 31.68 26 TRP C CA 1
ATOM 4085 C C . TRP C 1 29 ? 27.461 11.624 59.608 1.00 34.67 26 TRP C C 1
ATOM 4086 O O . TRP C 1 29 ? 27.551 10.431 59.792 1.00 35.28 26 TRP C O 1
ATOM 4097 N N . GLN C 1 30 ? 27.631 12.204 58.418 1.00 35.92 27 GLN C N 1
ATOM 4098 C CA . GLN C 1 30 ? 27.982 11.470 57.182 1.00 39.56 27 GLN C CA 1
ATOM 4099 C C . GLN C 1 30 ? 26.910 10.482 56.753 1.00 39.40 27 GLN C C 1
ATOM 4100 O O . GLN C 1 30 ? 27.195 9.414 56.227 1.00 40.65 27 GLN C O 1
ATOM 4106 N N . TRP C 1 31 ? 25.668 10.856 56.988 1.00 37.22 28 TRP C N 1
ATOM 4107 C CA . TRP C 1 31 ? 24.518 10.078 56.532 1.00 37.95 28 TRP C CA 1
ATOM 4108 C C . TRP C 1 31 ? 24.121 10.591 55.158 1.00 38.65 28 TRP C C 1
ATOM 4109 O O . TRP C 1 31 ? 24.267 11.791 54.875 1.00 39.12 28 TRP C O 1
ATOM 4120 N N . GLU C 1 32 ? 23.605 9.709 54.309 1.00 40.09 29 GLU C N 1
ATOM 4121 C CA . GLU C 1 32 ? 22.942 10.153 53.089 1.00 40.10 29 GLU C CA 1
ATOM 4122 C C . GLU C 1 32 ? 21.443 10.109 53.335 1.00 36.74 29 GLU C C 1
ATOM 4123 O O . GLU C 1 32 ? 20.971 9.331 54.152 1.00 36.45 29 GLU C O 1
ATOM 4129 N N . PHE C 1 33 ? 20.712 10.975 52.640 1.00 33.81 30 PHE C N 1
ATOM 4130 C CA . PHE C 1 33 ? 19.268 11.004 52.750 1.00 31.37 30 PHE C CA 1
ATOM 4131 C C . PHE C 1 33 ? 18.631 11.587 51.502 1.00 31.21 30 PHE C C 1
ATOM 4132 O O . PHE C 1 33 ? 19.280 12.339 50.740 1.00 30.52 30 PHE C O 1
ATOM 4140 N N . ASP C 1 34 ? 17.348 11.252 51.351 1.00 29.48 31 ASP C N 1
ATOM 4141 C CA . ASP C 1 34 ? 16.435 11.874 50.406 1.00 29.42 31 ASP C CA 1
ATOM 4142 C C . ASP C 1 34 ? 15.633 12.985 51.123 1.00 26.24 31 ASP C C 1
ATOM 4143 O O . ASP C 1 34 ? 15.266 12.846 52.286 1.00 24.16 31 ASP C O 1
ATOM 4148 N N . TYR C 1 35 ? 15.303 14.063 50.426 1.00 25.77 32 TYR C N 1
ATOM 4149 C CA . TYR C 1 35 ? 14.542 15.143 51.066 1.00 24.46 32 TYR C CA 1
ATOM 4150 C C . TYR C 1 35 ? 13.323 15.551 50.243 1.00 25.17 32 TYR C C 1
ATOM 4151 O O . TYR C 1 35 ? 13.392 15.630 48.999 1.00 26.84 32 TYR C O 1
ATOM 4160 N N . ILE C 1 36 ? 12.217 15.807 50.929 1.00 23.57 33 ILE C N 1
ATOM 4161 C CA . ILE C 1 36 ? 10.998 16.321 50.290 1.00 23.88 33 ILE C CA 1
ATOM 4162 C C . ILE C 1 36 ? 10.567 17.632 50.985 1.00 22.50 33 ILE C C 1
ATOM 4163 O O . ILE C 1 36 ? 10.307 17.639 52.188 1.00 21.16 33 ILE C O 1
ATOM 4168 N N . PRO C 1 37 ? 10.502 18.748 50.237 1.00 23.21 34 PRO C N 1
ATOM 4169 C CA . PRO C 1 37 ? 9.987 19.984 50.832 1.00 23.15 34 PRO C CA 1
ATOM 4170 C C . PRO C 1 37 ? 8.492 19.910 51.202 1.00 23.14 34 PRO C C 1
ATOM 4171 O O . PRO C 1 37 ? 7.742 19.104 50.621 1.00 23.67 34 PRO C O 1
ATOM 4175 N N . SER C 1 38 ? 8.054 20.797 52.098 1.00 22.46 35 SER C N 1
ATOM 4176 C CA . SER C 1 38 ? 6.701 20.783 52.598 1.00 22.15 35 SER C CA 1
ATOM 4177 C C . SER C 1 38 ? 5.631 21.009 51.515 1.00 23.72 35 SER C C 1
ATOM 4178 O O . SER C 1 38 ? 4.500 20.592 51.699 1.00 24.37 35 SER C O 1
ATOM 4181 N N . HIS C 1 39 ? 5.969 21.670 50.412 1.00 24.10 36 HIS C N 1
ATOM 4182 C CA . HIS C 1 39 ? 5.000 21.929 49.324 1.00 27.21 36 HIS C CA 1
ATOM 4183 C C . HIS C 1 39 ? 4.898 20.795 48.279 1.00 28.20 36 HIS C C 1
ATOM 4184 O O . HIS C 1 39 ? 4.068 20.853 47.381 1.00 29.72 36 HIS C O 1
ATOM 4191 N N . VAL C 1 40 ? 5.735 19.768 48.416 1.00 27.41 37 VAL C N 1
ATOM 4192 C CA . VAL C 1 40 ? 5.860 18.700 47.425 1.00 28.08 37 VAL C CA 1
ATOM 4193 C C . VAL C 1 40 ? 5.135 17.491 47.994 1.00 28.33 37 VAL C C 1
ATOM 4194 O O . VAL C 1 40 ? 5.375 17.086 49.132 1.00 26.89 37 VAL C O 1
ATOM 4198 N N . GLY C 1 41 ? 4.217 16.941 47.200 1.00 30.08 38 GLY C N 1
ATOM 4199 C CA . GLY C 1 41 ? 3.411 15.820 47.616 1.00 30.12 38 GLY C CA 1
ATOM 4200 C C . GLY C 1 41 ? 4.156 14.515 47.475 1.00 30.16 38 GLY C C 1
ATOM 4201 O O . GLY C 1 41 ? 5.149 14.426 46.751 1.00 31.11 38 GLY C O 1
ATOM 4202 N N . LEU C 1 42 ? 3.638 13.503 48.155 1.00 29.56 39 LEU C N 1
ATOM 4203 C CA . LEU C 1 42 ? 4.178 12.161 48.096 1.00 30.34 39 LEU C CA 1
ATOM 4204 C C . LEU C 1 42 ? 3.038 11.200 47.811 1.00 31.07 39 LEU C C 1
ATOM 4205 O O . LEU C 1 42 ? 2.015 11.241 48.479 1.00 30.06 39 LEU C O 1
ATOM 4210 N N . ASP C 1 43 ? 3.216 10.372 46.780 1.00 32.80 40 ASP C N 1
ATOM 4211 C CA . ASP C 1 43 ? 2.263 9.326 46.386 1.00 34.58 40 ASP C CA 1
ATOM 4212 C C . ASP C 1 43 ? 2.951 7.963 46.603 1.00 34.71 40 ASP C C 1
ATOM 4213 O O . ASP C 1 43 ? 4.143 7.891 46.898 1.00 32.61 40 ASP C O 1
ATOM 4218 N N . VAL C 1 44 ? 2.187 6.888 46.479 1.00 36.45 41 VAL C N 1
ATOM 4219 C CA . VAL C 1 44 ? 2.746 5.557 46.526 1.00 37.99 41 VAL C CA 1
ATOM 4220 C C . VAL C 1 44 ? 3.841 5.474 45.467 1.00 39.88 41 VAL C C 1
ATOM 4221 O O . VAL C 1 44 ? 3.656 5.938 44.328 1.00 40.70 41 VAL C O 1
ATOM 4225 N N . GLY C 1 45 ? 4.984 4.903 45.834 1.00 40.05 42 GLY C N 1
ATOM 4226 C CA . GLY C 1 45 ? 6.087 4.817 44.908 1.00 41.97 42 GLY C CA 1
ATOM 4227 C C . GLY C 1 45 ? 7.322 4.217 45.521 1.00 43.18 42 GLY C C 1
ATOM 4228 O O . GLY C 1 45 ? 7.296 3.737 46.650 1.00 39.64 42 GLY C O 1
ATOM 4229 N N . GLU C 1 46 ? 8.399 4.232 44.737 1.00 46.36 43 GLU C N 1
ATOM 4230 C CA . GLU C 1 46 ? 9.689 3.634 45.119 1.00 49.05 43 GLU C CA 1
ATOM 4231 C C . GLU C 1 46 ? 10.384 4.363 46.277 1.00 47.26 43 GLU C C 1
ATOM 4232 O O . GLU C 1 46 ? 11.109 3.754 47.066 1.00 47.78 43 GLU C O 1
ATOM 4238 N N . LEU C 1 47 ? 10.135 5.662 46.391 1.00 45.88 44 LEU C N 1
ATOM 4239 C CA . LEU C 1 47 ? 10.780 6.484 47.399 1.00 43.97 44 LEU C CA 1
ATOM 4240 C C . LEU C 1 47 ? 10.427 6.015 48.815 1.00 42.47 44 LEU C C 1
ATOM 4241 O O . LEU C 1 47 ? 11.322 5.871 49.649 1.00 42.45 44 LEU C O 1
ATOM 4246 N N . LEU C 1 48 ? 9.142 5.751 49.075 1.00 41.29 45 LEU C N 1
ATOM 4247 C CA . LEU C 1 48 ? 8.705 5.174 50.357 1.00 39.98 45 LEU C CA 1
ATOM 4248 C C . LEU C 1 48 ? 9.060 3.682 50.572 1.00 41.78 45 LEU C C 1
ATOM 4249 O O . LEU C 1 48 ? 9.040 3.185 51.711 1.00 42.92 45 LEU C O 1
ATOM 4254 N N . ALA C 1 49 ? 9.321 2.954 49.499 1.00 42.90 46 ALA C N 1
ATOM 4255 C CA . ALA C 1 49 ? 9.560 1.514 49.621 1.00 44.96 46 ALA C CA 1
ATOM 4256 C C . ALA C 1 49 ? 10.999 1.153 49.980 1.00 45.51 46 ALA C C 1
ATOM 4257 O O . ALA C 1 49 ? 11.265 0.013 50.374 1.00 48.12 46 ALA C O 1
ATOM 4259 N N . LYS C 1 50 ? 11.912 2.117 49.838 1.00 44.32 47 LYS C N 1
ATOM 4260 C CA . LYS C 1 50 ? 13.366 1.903 49.925 1.00 45.78 47 LYS C CA 1
ATOM 4261 C C . LYS C 1 50 ? 14.018 2.482 51.187 1.00 43.25 47 LYS C C 1
ATOM 4262 O O . LYS C 1 50 ? 15.254 2.625 51.246 1.00 43.52 47 LYS C O 1
ATOM 4268 N N . GLN C 1 51 ? 13.218 2.862 52.179 1.00 39.91 48 GLN C N 1
ATOM 4269 C CA . GLN C 1 51 ? 13.766 3.599 53.314 1.00 37.44 48 GLN C CA 1
ATOM 4270 C C . GLN C 1 51 ? 13.890 2.683 54.524 1.00 37.26 48 GLN C C 1
ATOM 4271 O O . GLN C 1 51 ? 13.090 1.742 54.679 1.00 38.34 48 GLN C O 1
ATOM 4277 N N . ASP C 1 52 ? 14.905 2.946 55.351 1.00 35.62 49 ASP C N 1
ATOM 4278 C CA . ASP C 1 52 ? 15.046 2.342 56.688 1.00 35.53 49 ASP C CA 1
ATOM 4279 C C . ASP C 1 52 ? 14.584 3.302 57.814 1.00 31.64 49 ASP C C 1
ATOM 4280 O O . ASP C 1 52 ? 14.398 2.882 58.958 1.00 31.34 49 ASP C O 1
ATOM 4285 N N . LEU C 1 53 ? 14.453 4.576 57.486 1.00 29.28 50 LEU C N 1
ATOM 4286 C CA . LEU C 1 53 ? 14.029 5.609 58.448 1.00 26.78 50 LEU C CA 1
ATOM 4287 C C . LEU C 1 53 ? 13.290 6.694 57.703 1.00 25.00 50 LEU C C 1
ATOM 4288 O O . LEU C 1 53 ? 13.790 7.208 56.696 1.00 25.48 50 LEU C O 1
ATOM 4293 N N . VAL C 1 54 ? 12.086 7.018 58.176 1.00 23.52 51 VAL C N 1
ATOM 4294 C CA . VAL C 1 54 ? 11.311 8.160 57.665 1.00 21.80 51 VAL C CA 1
ATOM 4295 C C . VAL C 1 54 ? 11.081 9.205 58.773 1.00 20.64 51 VAL C C 1
ATOM 4296 O O . VAL C 1 54 ? 10.675 8.876 59.879 1.00 20.88 51 VAL C O 1
ATOM 4300 N N . ILE C 1 55 ? 11.363 10.456 58.446 1.00 19.98 52 ILE C N 1
ATOM 4301 C CA . ILE C 1 55 ? 11.276 11.551 59.378 1.00 18.61 52 ILE C CA 1
ATOM 4302 C C . ILE C 1 55 ? 10.234 12.510 58.847 1.00 18.43 52 ILE C C 1
ATOM 4303 O O . ILE C 1 55 ? 10.413 13.054 57.763 1.00 20.23 52 ILE C O 1
ATOM 4308 N N . LEU C 1 56 ? 9.144 12.695 59.593 1.00 17.30 53 LEU C N 1
ATOM 4309 C CA . LEU C 1 56 ? 8.119 13.655 59.220 1.00 17.24 53 LEU C CA 1
ATOM 4310 C C . LEU C 1 56 ? 8.154 14.824 60.208 1.00 15.64 53 LEU C C 1
ATOM 4311 O O . LEU C 1 56 ? 7.988 14.630 61.411 1.00 16.65 53 LEU C O 1
ATOM 4316 N N . SER C 1 57 ? 8.332 16.021 59.673 1.00 15.83 54 SER C N 1
ATOM 4317 C CA . SER C 1 57 ? 8.540 17.223 60.483 1.00 15.21 54 SER C CA 1
ATOM 4318 C C . SER C 1 57 ? 8.007 18.443 59.761 1.00 14.83 54 SER C C 1
ATOM 4319 O O . SER C 1 57 ? 8.596 18.889 58.783 1.00 15.57 54 SER C O 1
ATOM 4322 N N . ASP C 1 58 ? 6.898 18.986 60.230 1.00 14.16 55 ASP C N 1
ATOM 4323 C CA . ASP C 1 58 ? 6.248 20.080 59.518 1.00 14.97 55 ASP C CA 1
ATOM 4324 C C . ASP C 1 58 ? 5.924 19.698 58.078 1.00 16.68 55 ASP C C 1
ATOM 4325 O O . ASP C 1 58 ? 6.038 20.508 57.165 1.00 17.20 55 ASP C O 1
ATOM 4330 N N . TYR C 1 59 ? 5.536 18.433 57.905 1.00 17.10 56 TYR C N 1
ATOM 4331 C CA . TYR C 1 59 ? 5.012 17.918 56.632 1.00 17.73 56 TYR C CA 1
ATOM 4332 C C . TYR C 1 59 ? 3.516 17.629 56.825 1.00 17.60 56 TYR C C 1
ATOM 4333 O O . TYR C 1 59 ? 3.136 16.711 57.558 1.00 17.47 56 TYR C O 1
ATOM 4342 N N . PRO C 1 60 ? 2.651 18.460 56.216 1.00 18.70 57 PRO C N 1
ATOM 4343 C CA . PRO C 1 60 ? 1.226 18.337 56.440 1.00 18.72 57 PRO C CA 1
ATOM 4344 C C . PRO C 1 60 ? 0.681 17.053 55.861 1.00 19.63 57 PRO C C 1
ATOM 4345 O O . PRO C 1 60 ? 1.143 16.611 54.802 1.00 20.92 57 PRO C O 1
ATOM 4349 N N . ALA C 1 61 ? -0.283 16.461 56.551 1.00 18.93 58 ALA C N 1
ATOM 4350 C CA . ALA C 1 61 ? -0.932 15.222 56.103 1.00 21.08 58 ALA C CA 1
ATOM 4351 C C . ALA C 1 61 ? -1.474 15.300 54.682 1.00 22.22 58 ALA C C 1
ATOM 4352 O O . ALA C 1 61 ? -1.445 14.320 53.978 1.00 22.94 58 ALA C O 1
ATOM 4354 N N . GLU C 1 62 ? -1.964 16.469 54.274 1.00 23.81 59 GLU C N 1
ATOM 4355 C CA . GLU C 1 62 ? -2.533 16.639 52.940 1.00 26.56 59 GLU C CA 1
ATOM 4356 C C . GLU C 1 62 ? -1.523 16.414 51.808 1.00 26.70 59 GLU C C 1
ATOM 4357 O O . GLU C 1 62 ? -1.930 16.166 50.684 1.00 26.13 59 GLU C O 1
ATOM 4363 N N A ARG C 1 63 ? -0.225 16.517 52.104 0.48 25.14 60 ARG C N 1
ATOM 4364 N N B ARG C 1 63 ? -0.230 16.502 52.101 0.52 24.76 60 ARG C N 1
ATOM 4365 C CA A ARG C 1 63 ? 0.816 16.243 51.101 0.48 26.09 60 ARG C CA 1
ATOM 4366 C CA B ARG C 1 63 ? 0.778 16.277 51.064 0.52 25.52 60 ARG C CA 1
ATOM 4367 C C A ARG C 1 63 ? 0.896 14.781 50.688 0.48 26.42 60 ARG C C 1
ATOM 4368 C C B ARG C 1 63 ? 1.046 14.791 50.761 0.52 25.87 60 ARG C C 1
ATOM 4369 O O A ARG C 1 63 ? 1.260 14.474 49.548 0.48 27.03 60 ARG C O 1
ATOM 4370 O O B ARG C 1 63 ? 1.678 14.479 49.752 0.52 26.60 60 ARG C O 1
ATOM 4393 N N . THR C 1 65 ? -0.753 11.193 49.741 1.00 29.72 62 THR C N 1
ATOM 4394 C CA . THR C 1 65 ? -1.982 10.555 49.287 1.00 30.37 62 THR C CA 1
ATOM 4395 C C . THR C 1 65 ? -2.363 9.447 50.277 1.00 30.45 62 THR C C 1
ATOM 4396 O O . THR C 1 65 ? -1.499 8.922 50.985 1.00 29.07 62 THR C O 1
ATOM 4400 N N . ALA C 1 66 ? -3.644 9.087 50.325 1.00 31.19 63 ALA C N 1
ATOM 4401 C CA . ALA C 1 66 ? -4.089 7.968 51.183 1.00 31.46 63 ALA C CA 1
ATOM 4402 C C . ALA C 1 66 ? -3.271 6.707 50.874 1.00 32.03 63 ALA C C 1
ATOM 4403 O O . ALA C 1 66 ? -2.877 5.981 51.774 1.00 31.61 63 ALA C O 1
ATOM 4405 N N A GLN C 1 67 ? -3.043 6.433 49.587 0.46 32.96 64 GLN C N 1
ATOM 4406 N N B GLN C 1 67 ? -3.008 6.496 49.592 0.54 32.97 64 GLN C N 1
ATOM 4407 C CA A GLN C 1 67 ? -2.252 5.265 49.181 0.46 33.92 64 GLN C CA 1
ATOM 4408 C CA B GLN C 1 67 ? -2.279 5.335 49.126 0.54 34.06 64 GLN C CA 1
ATOM 4409 C C A GLN C 1 67 ? -0.801 5.341 49.675 0.46 32.64 64 GLN C C 1
ATOM 4410 C C B GLN C 1 67 ? -0.821 5.351 49.631 0.54 32.77 64 GLN C C 1
ATOM 4411 O O A GLN C 1 67 ? -0.237 4.323 50.076 0.46 33.24 64 GLN C O 1
ATOM 4412 O O B GLN C 1 67 ? -0.282 4.309 50.002 0.54 33.43 64 GLN C O 1
ATOM 4423 N N . ALA C 1 68 ? -0.201 6.532 49.645 1.00 30.95 65 ALA C N 1
ATOM 4424 C CA . ALA C 1 68 ? 1.145 6.733 50.209 1.00 30.37 65 ALA C CA 1
ATOM 4425 C C . ALA C 1 68 ? 1.154 6.473 51.731 1.00 29.32 65 ALA C C 1
ATOM 4426 O O . ALA C 1 68 ? 2.046 5.779 52.254 1.00 29.39 65 ALA C O 1
ATOM 4428 N N . ILE C 1 69 ? 0.143 6.979 52.423 1.00 27.57 66 ILE C N 1
ATOM 4429 C CA . ILE C 1 69 ? 0.071 6.753 53.879 1.00 27.51 66 ILE C CA 1
ATOM 4430 C C . ILE C 1 69 ? -0.014 5.250 54.180 1.00 28.53 66 ILE C C 1
ATOM 4431 O O . ILE C 1 69 ? 0.708 4.743 55.051 1.00 25.96 66 ILE C O 1
ATOM 4436 N N . ASP C 1 70 ? -0.875 4.552 53.434 1.00 29.80 67 ASP C N 1
ATOM 4437 C CA . ASP C 1 70 ? -1.008 3.092 53.526 1.00 33.14 67 ASP C CA 1
ATOM 4438 C C . ASP C 1 70 ? 0.307 2.377 53.296 1.00 32.82 67 ASP C C 1
ATOM 4439 O O . ASP C 1 70 ? 0.609 1.386 53.967 1.00 33.39 67 ASP C O 1
ATOM 4444 N N . GLN C 1 71 ? 1.043 2.831 52.283 1.00 32.01 68 GLN C N 1
ATOM 4445 C CA . GLN C 1 71 ? 2.328 2.222 51.959 1.00 32.96 68 GLN C CA 1
ATOM 4446 C C . GLN C 1 71 ? 3.316 2.448 53.109 1.00 31.03 68 GLN C C 1
ATOM 4447 O O . GLN C 1 71 ? 3.983 1.499 53.536 1.00 32.09 68 GLN C O 1
ATOM 4453 N N . LEU C 1 72 ? 3.391 3.668 53.632 1.00 28.10 69 LEU C N 1
ATOM 4454 C CA . LEU C 1 72 ? 4.276 3.920 54.789 1.00 28.06 69 LEU C CA 1
ATOM 4455 C C . LEU C 1 72 ? 3.937 3.023 55.982 1.00 28.55 69 LEU C C 1
ATOM 4456 O O . LEU C 1 72 ? 4.838 2.473 56.622 1.00 27.63 69 LEU C O 1
ATOM 4461 N N . VAL C 1 73 ? 2.641 2.941 56.308 1.00 27.72 70 VAL C N 1
ATOM 4462 C CA . VAL C 1 73 ? 2.192 2.192 57.477 1.00 28.53 70 VAL C CA 1
ATOM 4463 C C . VAL C 1 73 ? 2.636 0.739 57.295 1.00 29.91 70 VAL C C 1
ATOM 4464 O O . VAL C 1 73 ? 3.132 0.116 58.239 1.00 31.58 70 VAL C O 1
ATOM 4468 N N . THR C 1 74 ? 2.458 0.200 56.084 1.00 31.35 71 THR C N 1
ATOM 4469 C CA . THR C 1 74 ? 2.912 -1.145 55.781 1.00 33.08 71 THR C CA 1
ATOM 4470 C C . THR C 1 74 ? 4.435 -1.308 55.977 1.00 32.95 71 THR C C 1
ATOM 4471 O O . THR C 1 74 ? 4.889 -2.315 56.524 1.00 33.59 71 THR C O 1
ATOM 4483 N N . VAL C 1 76 ? 6.505 0.455 57.850 1.00 29.15 73 VAL C N 1
ATOM 4484 C CA . VAL C 1 76 ? 6.886 0.596 59.272 1.00 27.72 73 VAL C CA 1
ATOM 4485 C C . VAL C 1 76 ? 6.621 -0.711 60.011 1.00 28.06 73 VAL C C 1
ATOM 4486 O O . VAL C 1 76 ? 7.460 -1.173 60.763 1.00 27.97 73 VAL C O 1
ATOM 4490 N N . LYS C 1 77 ? 5.443 -1.293 59.820 1.00 28.46 74 LYS C N 1
ATOM 4491 C CA . LYS C 1 77 ? 5.164 -2.573 60.450 1.00 30.53 74 LYS C CA 1
ATOM 4492 C C . LYS C 1 77 ? 6.143 -3.662 59.990 1.00 32.18 74 LYS C C 1
ATOM 4493 O O . LYS C 1 77 ? 6.409 -4.629 60.724 1.00 32.89 74 LYS C O 1
ATOM 4499 N N . ALA C 1 78 ? 6.677 -3.523 58.776 1.00 32.10 75 ALA C N 1
ATOM 4500 C CA . ALA C 1 78 ? 7.654 -4.490 58.287 1.00 34.04 75 ALA C CA 1
ATOM 4501 C C . ALA C 1 78 ? 9.103 -4.146 58.709 1.00 33.48 75 ALA C C 1
ATOM 4502 O O . ALA C 1 78 ? 10.016 -4.927 58.438 1.00 35.10 75 ALA C O 1
ATOM 4504 N N . GLY C 1 79 ? 9.331 -3.011 59.383 1.00 32.12 76 GLY C N 1
ATOM 4505 C CA . GLY C 1 79 ? 10.637 -2.791 60.033 1.00 31.89 76 GLY C CA 1
ATOM 4506 C C . GLY C 1 79 ? 11.253 -1.415 59.880 1.00 31.26 76 GLY C C 1
ATOM 4507 O O . GLY C 1 79 ? 12.238 -1.118 60.547 1.00 31.03 76 GLY C O 1
ATOM 4508 N N . CYS C 1 80 ? 10.677 -0.582 59.013 1.00 30.75 77 CYS C N 1
ATOM 4509 C CA . CYS C 1 80 ? 11.186 0.773 58.750 1.00 30.37 77 CYS C CA 1
ATOM 4510 C C . CYS C 1 80 ? 10.887 1.677 59.949 1.00 27.63 77 CYS C C 1
ATOM 4511 O O . CYS C 1 80 ? 9.804 1.595 60.526 1.00 26.28 77 CYS C O 1
ATOM 4514 N N . GLY C 1 81 ? 11.861 2.505 60.350 1.00 27.00 78 GLY C N 1
ATOM 4515 C CA . GLY C 1 81 ? 11.696 3.399 61.481 1.00 25.10 78 GLY C CA 1
ATOM 4516 C C . GLY C 1 81 ? 10.920 4.627 61.055 1.00 24.88 78 GLY C C 1
ATOM 4517 O O . GLY C 1 81 ? 11.006 5.059 59.905 1.00 24.76 78 GLY C O 1
ATOM 4518 N N . LEU C 1 82 ? 10.145 5.168 61.984 1.00 23.52 79 LEU C N 1
ATOM 4519 C CA . LEU C 1 82 ? 9.354 6.371 61.736 1.00 22.33 79 LEU C CA 1
ATOM 4520 C C . LEU C 1 82 ? 9.487 7.300 62.923 1.00 20.90 79 LEU C C 1
ATOM 4521 O O . LEU C 1 82 ? 9.278 6.901 64.056 1.00 20.71 79 LEU C O 1
ATOM 4526 N N . VAL C 1 83 ? 9.865 8.538 62.651 1.00 19.92 80 VAL C N 1
ATOM 4527 C CA . VAL C 1 83 ? 9.908 9.549 63.665 1.00 19.64 80 VAL C CA 1
ATOM 4528 C C . VAL C 1 83 ? 9.133 10.743 63.193 1.00 18.23 80 VAL C C 1
ATOM 4529 O O . VAL C 1 83 ? 9.277 11.188 62.051 1.00 19.18 80 VAL C O 1
ATOM 4541 N N . LEU C 1 85 ? 8.540 14.691 64.252 1.00 13.99 82 LEU C N 1
ATOM 4542 C CA . LEU C 1 85 ? 9.009 15.840 65.022 1.00 14.17 82 LEU C CA 1
ATOM 4543 C C . LEU C 1 85 ? 7.959 16.949 65.025 1.00 14.28 82 LEU C C 1
ATOM 4544 O O . LEU C 1 85 ? 7.370 17.260 64.007 1.00 16.40 82 LEU C O 1
ATOM 4549 N N . GLY C 1 86 ? 7.744 17.537 66.192 1.00 13.69 83 GLY C N 1
ATOM 4550 C CA . GLY C 1 86 ? 6.707 18.495 66.377 1.00 12.94 83 GLY C CA 1
ATOM 4551 C C . GLY C 1 86 ? 6.939 19.786 65.619 1.00 12.66 83 GLY C C 1
ATOM 4552 O O . GLY C 1 86 ? 8.044 20.098 65.132 1.00 12.17 83 GLY C O 1
ATOM 4553 N N . GLY C 1 87 ? 5.837 20.501 65.488 1.00 13.71 84 GLY C N 1
ATOM 4554 C CA . GLY C 1 87 ? 5.762 21.704 64.675 1.00 13.44 84 GLY C CA 1
ATOM 4555 C C . GLY C 1 87 ? 4.315 22.042 64.367 1.00 13.01 84 GLY C C 1
ATOM 4556 O O . GLY C 1 87 ? 3.386 21.299 64.712 1.00 12.46 84 GLY C O 1
ATOM 4557 N N . TRP C 1 88 ? 4.105 23.200 63.768 1.00 13.24 85 TRP C N 1
ATOM 4558 C CA . TRP C 1 88 ? 2.740 23.669 63.517 1.00 12.73 85 TRP C CA 1
ATOM 4559 C C . TRP C 1 88 ? 2.039 22.831 62.448 1.00 14.23 85 TRP C C 1
ATOM 4560 O O . TRP C 1 88 ? 0.810 22.859 62.340 1.00 15.25 85 TRP C O 1
ATOM 4571 N N . GLU C 1 89 ? 2.801 22.115 61.616 1.00 15.09 86 GLU C N 1
ATOM 4572 C CA . GLU C 1 89 ? 2.210 21.190 60.621 1.00 15.79 86 GLU C CA 1
ATOM 4573 C C . GLU C 1 89 ? 2.555 19.727 60.890 1.00 15.19 86 GLU C C 1
ATOM 4574 O O . GLU C 1 89 ? 2.450 18.901 59.997 1.00 17.03 86 GLU C O 1
ATOM 4580 N N . SER C 1 90 ? 2.907 19.418 62.138 1.00 13.96 87 SER C N 1
ATOM 4581 C CA . SER C 1 90 ? 3.005 18.041 62.591 1.00 14.89 87 SER C CA 1
ATOM 4582 C C . SER C 1 90 ? 1.812 17.754 63.510 1.00 13.75 87 SER C C 1
ATOM 4583 O O . SER C 1 90 ? 1.091 18.675 63.904 1.00 13.47 87 SER C O 1
ATOM 4586 N N . TYR C 1 91 ? 1.629 16.481 63.863 1.00 14.26 88 TYR C N 1
ATOM 4587 C CA . TYR C 1 91 ? 0.534 16.042 64.731 1.00 13.62 88 TYR C CA 1
ATOM 4588 C C . TYR C 1 91 ? -0.745 16.688 64.235 1.00 15.09 88 TYR C C 1
ATOM 4589 O O . TYR C 1 91 ? -1.035 16.549 63.047 1.00 16.10 88 TYR C O 1
ATOM 4598 N N . HIS C 1 92 ? -1.534 17.359 65.075 1.00 14.95 89 HIS C N 1
ATOM 4599 C CA . HIS C 1 92 ? -2.711 18.025 64.538 1.00 16.38 89 HIS C CA 1
ATOM 4600 C C . HIS C 1 92 ? -2.311 19.409 64.053 1.00 15.98 89 HIS C C 1
ATOM 4601 O O . HIS C 1 92 ? -2.558 19.764 62.888 1.00 16.28 89 HIS C O 1
ATOM 4608 N N . GLY C 1 93 ? -1.684 20.168 64.955 1.00 15.75 90 GLY C N 1
ATOM 4609 C CA . GLY C 1 93 ? -1.191 21.494 64.668 1.00 15.69 90 GLY C CA 1
ATOM 4610 C C . GLY C 1 93 ? -2.240 22.412 64.044 1.00 17.11 90 GLY C C 1
ATOM 4611 O O . GLY C 1 93 ? -3.430 22.345 64.381 1.00 18.11 90 GLY C O 1
ATOM 4612 N N . LEU C 1 94 ? -1.776 23.291 63.157 1.00 17.31 91 LEU C N 1
ATOM 4613 C CA . LEU C 1 94 ? -2.644 24.102 62.312 1.00 19.47 91 LEU C CA 1
ATOM 4614 C C . LEU C 1 94 ? -2.326 23.723 60.878 1.00 20.99 91 LEU C C 1
ATOM 4615 O O . LEU C 1 94 ? -1.459 24.318 60.236 1.00 20.28 91 LEU C O 1
ATOM 4620 N N . GLY C 1 95 ? -3.026 22.698 60.388 1.00 21.52 92 GLY C N 1
ATOM 4621 C CA . GLY C 1 95 ? -2.797 22.186 59.039 1.00 21.31 92 GLY C CA 1
ATOM 4622 C C . GLY C 1 95 ? -1.980 20.896 58.996 1.00 20.24 92 GLY C C 1
ATOM 4623 O O . GLY C 1 95 ? -1.698 20.404 57.914 1.00 20.07 92 GLY C O 1
ATOM 4624 N N . GLY C 1 96 ? -1.612 20.339 60.156 1.00 17.47 93 GLY C N 1
ATOM 4625 C CA . GLY C 1 96 ? -0.903 19.073 60.217 1.00 16.97 93 GLY C CA 1
ATOM 4626 C C . GLY C 1 96 ? -1.881 17.941 59.941 1.00 18.58 93 GLY C C 1
ATOM 4627 O O . GLY C 1 96 ? -1.744 17.185 58.960 1.00 20.11 93 GLY C O 1
ATOM 4628 N N . ASN C 1 97 ? -2.896 17.842 60.796 1.00 17.17 94 ASN C N 1
ATOM 4629 C CA . ASN C 1 97 ? -4.028 16.903 60.606 1.00 18.34 94 ASN C CA 1
ATOM 4630 C C . ASN C 1 97 ? -3.685 15.423 60.530 1.00 17.81 94 ASN C C 1
ATOM 4631 O O . ASN C 1 97 ? -4.390 14.657 59.907 1.00 18.75 94 ASN C O 1
ATOM 4636 N N . TRP C 1 98 ? -2.631 15.013 61.220 1.00 17.35 95 TRP C N 1
ATOM 4637 C CA . TRP C 1 98 ? -2.196 13.606 61.163 1.00 18.24 95 TRP C CA 1
ATOM 4638 C C . TRP C 1 98 ? -3.113 12.675 61.932 1.00 19.08 95 TRP C C 1
ATOM 4639 O O . TRP C 1 98 ? -3.114 11.456 61.691 1.00 20.32 95 TRP C O 1
ATOM 4650 N N . ASP C 1 99 ? -3.947 13.246 62.801 1.00 19.64 96 ASP C N 1
ATOM 4651 C CA . ASP C 1 99 ? -4.972 12.453 63.496 1.00 20.43 96 ASP C CA 1
ATOM 4652 C C . ASP C 1 99 ? -5.986 11.856 62.528 1.00 21.90 96 ASP C C 1
ATOM 4653 O O . ASP C 1 99 ? -6.590 10.821 62.827 1.00 21.55 96 ASP C O 1
ATOM 4658 N N . GLN C 1 100 ? -6.167 12.513 61.381 1.00 23.26 97 GLN C N 1
ATOM 4659 C CA . GLN C 1 100 ? -7.107 12.083 60.333 1.00 25.54 97 GLN C CA 1
ATOM 4660 C C . GLN C 1 100 ? -6.590 10.927 59.458 1.00 26.70 97 GLN C C 1
ATOM 4661 O O . GLN C 1 100 ? -7.319 10.398 58.617 1.00 28.73 97 GLN C O 1
ATOM 4667 N N . THR C 1 101 ? -5.363 10.476 59.680 1.00 25.47 98 THR C N 1
ATOM 4668 C CA . THR C 1 101 ? -4.742 9.486 58.794 1.00 25.24 98 THR C CA 1
ATOM 4669 C C . THR C 1 101 ? -4.554 8.115 59.471 1.00 25.88 98 THR C C 1
ATOM 4670 O O . THR C 1 101 ? -4.560 8.003 60.699 1.00 24.76 98 THR C O 1
ATOM 4674 N N . LEU C 1 102 ? -4.350 7.077 58.673 1.00 26.34 99 LEU C N 1
ATOM 4675 C CA . LEU C 1 102 ? -4.001 5.753 59.216 1.00 27.87 99 LEU C CA 1
ATOM 4676 C C . LEU C 1 102 ? -2.611 5.672 59.847 1.00 26.89 99 LEU C C 1
ATOM 4677 O O . LEU C 1 102 ? -2.319 4.734 60.584 1.00 26.59 99 LEU C O 1
ATOM 4682 N N . LEU C 1 103 ? -1.770 6.673 59.602 1.00 26.00 100 LEU C N 1
ATOM 4683 C CA . LEU C 1 103 ? -0.482 6.748 60.252 1.00 25.90 100 LEU C CA 1
ATOM 4684 C C . LEU C 1 103 ? -0.652 6.868 61.775 1.00 24.75 100 LEU C C 1
ATOM 4685 O O . LEU C 1 103 ? 0.199 6.389 62.526 1.00 23.90 100 LEU C O 1
ATOM 4690 N N . ALA C 1 104 ? -1.763 7.458 62.221 1.00 24.13 101 ALA C N 1
ATOM 4691 C CA . ALA C 1 104 ? -2.050 7.595 63.661 1.00 24.10 101 ALA C CA 1
ATOM 4692 C C . ALA C 1 104 ? -2.004 6.249 64.407 1.00 25.42 101 ALA C C 1
ATOM 4693 O O . ALA C 1 104 ? -1.690 6.204 65.608 1.00 25.18 101 ALA C O 1
ATOM 4695 N N . GLU C 1 105 ? -2.327 5.164 63.708 1.00 27.14 102 GLU C N 1
ATOM 4696 C CA . GLU C 1 105 ? -2.309 3.822 64.308 1.00 29.22 102 GLU C CA 1
ATOM 4697 C C . GLU C 1 105 ? -0.903 3.350 64.717 1.00 28.04 102 GLU C C 1
ATOM 4698 O O . GLU C 1 105 ? -0.754 2.665 65.728 1.00 27.43 102 GLU C O 1
ATOM 4704 N N . VAL C 1 106 ? 0.129 3.739 63.962 1.00 26.67 103 VAL C N 1
ATOM 4705 C CA . VAL C 1 106 ? 1.489 3.256 64.238 1.00 25.85 103 VAL C CA 1
ATOM 4706 C C . VAL C 1 106 ? 2.282 4.186 65.165 1.00 24.34 103 VAL C C 1
ATOM 4707 O O . VAL C 1 106 ? 3.210 3.751 65.833 1.00 24.30 103 VAL C O 1
ATOM 4711 N N . LEU C 1 107 ? 1.941 5.469 65.195 1.00 22.76 104 LEU C N 1
ATOM 4712 C CA . LEU C 1 107 ? 2.642 6.402 66.093 1.00 21.88 104 LEU C CA 1
ATOM 4713 C C . LEU C 1 107 ? 2.369 6.004 67.552 1.00 21.66 104 LEU C C 1
ATOM 4714 O O . LEU C 1 107 ? 1.272 5.522 67.840 1.00 22.39 104 LEU C O 1
ATOM 4719 N N . PRO C 1 108 ? 3.344 6.235 68.462 1.00 19.99 105 PRO C N 1
ATOM 4720 C CA . PRO C 1 108 ? 3.226 5.828 69.856 1.00 19.83 105 PRO C CA 1
ATOM 4721 C C . PRO C 1 108 ? 2.481 6.825 70.740 1.00 19.40 105 PRO C C 1
ATOM 4722 O O . PRO C 1 108 ? 2.508 6.688 71.959 1.00 19.07 105 PRO C O 1
ATOM 4726 N N . VAL C 1 109 ? 1.821 7.810 70.130 1.00 17.70 106 VAL C N 1
ATOM 4727 C CA . VAL C 1 109 ? 1.059 8.804 70.871 1.00 17.50 106 VAL C CA 1
ATOM 4728 C C . VAL C 1 109 ? -0.343 8.978 70.278 1.00 18.21 106 VAL C C 1
ATOM 4729 O O . VAL C 1 109 ? -0.559 8.735 69.086 1.00 18.94 106 VAL C O 1
ATOM 4733 N N . ASP C 1 110 ? -1.271 9.399 71.119 1.00 17.19 107 ASP C N 1
ATOM 4734 C CA . ASP C 1 110 ? -2.601 9.783 70.695 1.00 18.63 107 ASP C CA 1
ATOM 4735 C C . ASP C 1 110 ? -2.469 11.235 70.283 1.00 17.20 107 ASP C C 1
ATOM 4736 O O . ASP C 1 110 ? -1.806 12.041 70.978 1.00 16.10 107 ASP C O 1
ATOM 4741 N N . ILE C 1 111 ? -3.036 11.543 69.132 1.00 17.56 108 ILE C N 1
ATOM 4742 C CA . ILE C 1 111 ? -3.004 12.881 68.566 1.00 16.27 108 ILE C CA 1
ATOM 4743 C C . ILE C 1 111 ? -4.388 13.493 68.698 1.00 16.91 108 ILE C C 1
ATOM 4744 O O . ILE C 1 111 ? -5.399 12.828 68.465 1.00 15.84 108 ILE C O 1
ATOM 4749 N N . LYS C 1 112 ? -4.445 14.773 69.046 1.00 15.66 109 LYS C N 1
ATOM 4750 C CA . LYS C 1 112 ? -5.693 15.478 69.200 1.00 17.17 109 LYS C CA 1
ATOM 4751 C C . LYS C 1 112 ? -6.397 15.754 67.877 1.00 17.97 109 LYS C C 1
ATOM 4752 O O . LYS C 1 112 ? -5.810 15.661 66.798 1.00 18.86 109 LYS C O 1
ATOM 4758 N N . SER C 1 113 ? -7.675 16.087 67.965 1.00 19.74 110 SER C N 1
ATOM 4759 C CA . SER C 1 113 ? -8.430 16.438 66.769 1.00 21.69 110 SER C CA 1
ATOM 4760 C C . SER C 1 113 ? -8.781 17.914 66.756 1.00 20.66 110 SER C C 1
ATOM 4761 O O . SER C 1 113 ? -9.657 18.319 66.033 1.00 22.44 110 SER C O 1
ATOM 4764 N N . ALA C 1 114 ? -8.074 18.703 67.558 1.00 18.45 111 ALA C N 1
ATOM 4765 C CA . ALA C 1 114 ? -8.210 20.163 67.605 1.00 18.46 111 ALA C CA 1
ATOM 4766 C C . ALA C 1 114 ? -6.807 20.725 67.821 1.00 17.12 111 ALA C C 1
ATOM 4767 O O . ALA C 1 114 ? -5.912 19.973 68.191 1.00 16.38 111 ALA C O 1
ATOM 4769 N N . ASP C 1 115 ? -6.626 22.024 67.607 1.00 16.28 112 ASP C N 1
ATOM 4770 C CA . ASP C 1 115 ? -5.295 22.663 67.723 1.00 15.26 112 ASP C CA 1
ATOM 4771 C C . ASP C 1 115 ? -4.536 22.193 68.964 1.00 14.73 112 ASP C C 1
ATOM 4772 O O . ASP C 1 115 ? -4.987 22.372 70.108 1.00 13.52 112 ASP C O 1
ATOM 4777 N N . ASP C 1 116 ? -3.359 21.638 68.747 1.00 13.60 113 ASP C N 1
ATOM 4778 C CA . ASP C 1 116 ? -2.564 21.115 69.848 1.00 14.22 113 ASP C CA 1
ATOM 4779 C C . ASP C 1 116 ? -1.297 21.898 70.118 1.00 13.63 113 ASP C C 1
ATOM 4780 O O . ASP C 1 116 ? -0.430 21.425 70.854 1.00 12.57 113 ASP C O 1
ATOM 4785 N N . ARG C 1 117 ? -1.166 23.076 69.495 1.00 12.40 114 ARG C N 1
ATOM 4786 C CA . ARG C 1 117 ? 0.051 23.871 69.624 1.00 11.60 114 ARG C CA 1
ATOM 4787 C C . ARG C 1 117 ? 0.141 24.574 70.959 1.00 10.46 114 ARG C C 1
ATOM 4788 O O . ARG C 1 117 ? -0.770 25.296 71.363 1.00 11.90 114 ARG C O 1
ATOM 4796 N N . ILE C 1 118 ? 1.279 24.443 71.620 1.00 10.71 115 ILE C N 1
ATOM 4797 C CA . ILE C 1 118 ? 1.537 25.179 72.840 1.00 10.91 115 ILE C CA 1
ATOM 4798 C C . ILE C 1 118 ? 2.855 25.966 72.619 1.00 10.91 115 ILE C C 1
ATOM 4799 O O . ILE C 1 118 ? 3.881 25.395 72.276 1.00 11.14 115 ILE C O 1
ATOM 4804 N N . ASN C 1 119 ? 2.789 27.276 72.782 1.00 10.84 116 ASN C N 1
ATOM 4805 C CA . ASN C 1 119 ? 3.955 28.134 72.612 1.00 11.15 116 ASN C CA 1
ATOM 4806 C C . ASN C 1 119 ? 4.385 28.664 73.978 1.00 11.51 116 ASN C C 1
ATOM 4807 O O . ASN C 1 119 ? 3.547 29.190 74.712 1.00 14.09 116 ASN C O 1
ATOM 4812 N N . PHE C 1 120 ? 5.653 28.514 74.333 1.00 11.32 117 PHE C N 1
ATOM 4813 C CA . PHE C 1 120 ? 6.135 28.970 75.661 1.00 9.77 117 PHE C CA 1
ATOM 4814 C C . PHE C 1 120 ? 6.774 30.358 75.586 1.00 10.74 117 PHE C C 1
ATOM 4815 O O . PHE C 1 120 ? 7.829 30.555 74.945 1.00 11.22 117 PHE C O 1
ATOM 4823 N N . ASP C 1 121 ? 6.180 31.322 76.261 1.00 11.10 118 ASP C N 1
ATOM 4824 C CA . ASP C 1 121 ? 6.799 32.623 76.352 1.00 10.57 118 ASP C CA 1
ATOM 4825 C C . ASP C 1 121 ? 7.699 32.747 77.560 1.00 11.73 118 ASP C C 1
ATOM 4826 O O . ASP C 1 121 ? 8.453 33.720 77.696 1.00 13.23 118 ASP C O 1
ATOM 4831 N N . GLN C 1 122 ? 7.621 31.760 78.430 1.00 10.95 119 GLN C N 1
ATOM 4832 C CA . GLN C 1 122 ? 8.459 31.698 79.615 1.00 12.17 119 GLN C CA 1
ATOM 4833 C C . GLN C 1 122 ? 9.200 30.361 79.580 1.00 11.27 119 GLN C C 1
ATOM 4834 O O . GLN C 1 122 ? 8.935 29.530 78.685 1.00 12.58 119 GLN C O 1
ATOM 4840 N N . PRO C 1 123 ? 10.175 30.154 80.493 1.00 11.57 120 PRO C N 1
ATOM 4841 C CA . PRO C 1 123 ? 11.041 28.971 80.355 1.00 11.55 120 PRO C CA 1
ATOM 4842 C C . PRO C 1 123 ? 10.359 27.640 80.552 1.00 11.07 120 PRO C C 1
ATOM 4843 O O . PRO C 1 123 ? 9.524 27.487 81.472 1.00 12.71 120 PRO C O 1
ATOM 4847 N N . THR C 1 124 ? 10.698 26.706 79.671 1.00 11.06 121 THR C N 1
ATOM 4848 C CA . THR C 1 124 ? 10.228 25.330 79.767 1.00 11.22 121 THR C CA 1
ATOM 4849 C C . THR C 1 124 ? 11.446 24.454 79.581 1.00 11.83 121 THR C C 1
ATOM 4850 O O . THR C 1 124 ? 12.247 24.657 78.652 1.00 11.78 121 THR C O 1
ATOM 4854 N N . LEU C 1 125 ? 11.602 23.496 80.488 1.00 12.00 122 LEU C N 1
ATOM 4855 C CA . LEU C 1 125 ? 12.783 22.632 80.488 1.00 12.82 122 LEU C CA 1
ATOM 4856 C C . LEU C 1 125 ? 12.444 21.206 80.049 1.00 12.49 122 LEU C C 1
ATOM 4857 O O . LEU C 1 125 ? 11.398 20.673 80.457 1.00 12.73 122 LEU C O 1
ATOM 4862 N N . ALA C 1 126 ? 13.332 20.591 79.259 1.00 12.12 123 ALA C N 1
ATOM 4863 C CA . ALA C 1 126 ? 13.283 19.150 79.007 1.00 13.12 123 ALA C CA 1
ATOM 4864 C C . ALA C 1 126 ? 13.906 18.408 80.183 1.00 14.80 123 ALA C C 1
ATOM 4865 O O . ALA C 1 126 ? 15.049 18.695 80.543 1.00 15.40 123 ALA C O 1
ATOM 4867 N N . ILE C 1 127 ? 13.193 17.416 80.688 1.00 16.32 124 ILE C N 1
ATOM 4868 C CA . ILE C 1 127 ? 13.644 16.552 81.766 1.00 18.15 124 ILE C CA 1
ATOM 4869 C C . ILE C 1 127 ? 13.269 15.085 81.541 1.00 18.17 124 ILE C C 1
ATOM 4870 O O . ILE C 1 127 ? 12.262 14.766 80.908 1.00 16.74 124 ILE C O 1
ATOM 4875 N N . PRO C 1 128 ? 14.076 14.176 82.084 1.00 18.82 125 PRO C N 1
ATOM 4876 C CA . PRO C 1 128 ? 13.765 12.764 81.954 1.00 19.25 125 PRO C CA 1
ATOM 4877 C C . PRO C 1 128 ? 12.449 12.427 82.676 1.00 20.59 125 PRO C C 1
ATOM 4878 O O . PRO C 1 128 ? 12.142 13.007 83.741 1.00 19.60 125 PRO C O 1
ATOM 4882 N N . ALA C 1 129 ? 11.662 11.530 82.072 1.00 19.59 126 ALA C N 1
ATOM 4883 C CA . ALA C 1 129 ? 10.331 11.204 82.577 1.00 20.07 126 ALA C CA 1
ATOM 4884 C C . ALA C 1 129 ? 10.323 10.399 83.868 1.00 21.41 126 ALA C C 1
ATOM 4885 O O . ALA C 1 129 ? 9.377 10.522 84.648 1.00 21.07 126 ALA C O 1
ATOM 4887 N N . ALA C 1 130 ? 11.332 9.555 84.065 1.00 22.15 127 ALA C N 1
ATOM 4888 C CA . ALA C 1 130 ? 11.480 8.771 85.262 1.00 25.87 127 ALA C CA 1
ATOM 4889 C C . ALA C 1 130 ? 12.978 8.579 85.547 1.00 28.14 127 ALA C C 1
ATOM 4890 O O . ALA C 1 130 ? 13.808 8.837 84.684 1.00 26.03 127 ALA C O 1
ATOM 4892 N N . ILE C 1 131 ? 13.302 8.040 86.720 1.00 31.60 128 ILE C N 1
ATOM 4893 C CA . ILE C 1 131 ? 14.706 7.812 87.085 1.00 34.29 128 ILE C CA 1
ATOM 4894 C C . ILE C 1 131 ? 15.448 6.944 86.053 1.00 34.53 128 ILE C C 1
ATOM 4895 O O . ILE C 1 131 ? 16.591 7.240 85.708 1.00 34.64 128 ILE C O 1
ATOM 4900 N N . ASN C 1 132 ? 14.809 5.887 85.554 1.00 34.69 129 ASN C N 1
ATOM 4901 C CA . ASN C 1 132 ? 15.481 4.996 84.600 1.00 34.97 129 ASN C CA 1
ATOM 4902 C C . ASN C 1 132 ? 15.404 5.393 83.120 1.00 32.45 129 ASN C C 1
ATOM 4903 O O . ASN C 1 132 ? 15.969 4.697 82.274 1.00 33.42 129 ASN C O 1
ATOM 4908 N N . SER C 1 133 ? 14.744 6.500 82.788 1.00 29.10 130 SER C N 1
ATOM 4909 C CA . SER C 1 133 ? 14.699 6.912 81.379 1.00 27.01 130 SER C CA 1
ATOM 4910 C C . SER C 1 133 ? 16.110 7.165 80.829 1.00 26.97 130 SER C C 1
ATOM 4911 O O . SER C 1 133 ? 16.372 6.891 79.655 1.00 24.45 130 SER C O 1
ATOM 4914 N N . VAL C 1 134 ? 17.003 7.684 81.683 1.00 26.77 131 VAL C N 1
ATOM 4915 C CA . VAL C 1 134 ? 18.350 8.061 81.234 1.00 28.12 131 VAL C CA 1
ATOM 4916 C C . VAL C 1 134 ? 19.228 6.847 80.901 1.00 29.59 131 VAL C C 1
ATOM 4917 O O . VAL C 1 134 ? 20.316 7.014 80.377 1.00 30.29 131 VAL C O 1
ATOM 4921 N N . SER C 1 135 ? 18.745 5.630 81.168 1.00 29.24 132 SER C N 1
ATOM 4922 C CA . SER C 1 135 ? 19.411 4.439 80.674 1.00 30.80 132 SER C CA 1
ATOM 4923 C C . SER C 1 135 ? 19.019 4.105 79.239 1.00 29.07 132 SER C C 1
ATOM 4924 O O . SER C 1 135 ? 19.623 3.224 78.626 1.00 29.76 132 SER C O 1
ATOM 4927 N N . HIS C 1 136 ? 18.019 4.803 78.697 1.00 26.72 133 HIS C N 1
ATOM 4928 C CA . HIS C 1 136 ? 17.629 4.585 77.319 1.00 25.87 133 HIS C CA 1
ATOM 4929 C C . HIS C 1 136 ? 18.727 5.073 76.372 1.00 26.47 133 HIS C C 1
ATOM 4930 O O . HIS C 1 136 ? 19.327 6.131 76.624 1.00 24.96 133 HIS C O 1
ATOM 4937 N N . PRO C 1 137 ? 19.010 4.294 75.298 1.00 27.93 134 PRO C N 1
ATOM 4938 C CA . PRO C 1 137 ? 20.056 4.694 74.350 1.00 28.41 134 PRO C CA 1
ATOM 4939 C C . PRO C 1 137 ? 19.925 6.139 73.854 1.00 26.65 134 PRO C C 1
ATOM 4940 O O . PRO C 1 137 ? 20.926 6.802 73.628 1.00 26.69 134 PRO C O 1
ATOM 4944 N N . ILE C 1 138 ? 18.698 6.624 73.675 1.00 24.38 135 ILE C N 1
ATOM 4945 C CA . ILE C 1 138 ? 18.500 7.975 73.164 1.00 22.72 135 ILE C CA 1
ATOM 4946 C C . ILE C 1 138 ? 19.014 9.004 74.165 1.00 22.62 135 ILE C C 1
ATOM 4947 O O . ILE C 1 138 ? 19.627 9.988 73.767 1.00 21.77 135 ILE C O 1
ATOM 4952 N N . LEU C 1 139 ? 18.785 8.765 75.460 1.00 22.64 136 LEU C N 1
ATOM 4953 C CA . LEU C 1 139 ? 19.133 9.739 76.493 1.00 22.53 136 LEU C CA 1
ATOM 4954 C C . LEU C 1 139 ? 20.562 9.620 77.049 1.00 23.30 136 LEU C C 1
ATOM 4955 O O . LEU C 1 139 ? 21.014 10.492 77.804 1.00 23.02 136 LEU C O 1
ATOM 4960 N N . GLN C 1 140 ? 21.264 8.540 76.719 1.00 25.56 137 GLN C N 1
ATOM 4961 C CA . GLN C 1 140 ? 22.554 8.282 77.323 1.00 27.39 137 GLN C CA 1
ATOM 4962 C C . GLN C 1 140 ? 23.604 9.302 76.994 1.00 26.86 137 GLN C C 1
ATOM 4963 O O . GLN C 1 140 ? 23.578 9.908 75.929 1.00 26.81 137 GLN C O 1
ATOM 4969 N N . ASN C 1 141 ? 24.523 9.483 77.937 1.00 27.29 138 ASN C N 1
ATOM 4970 C CA . ASN C 1 141 ? 25.687 10.338 77.761 1.00 28.29 138 ASN C CA 1
ATOM 4971 C C . ASN C 1 141 ? 25.332 11.794 77.474 1.00 26.57 138 ASN C C 1
ATOM 4972 O O . ASN C 1 141 ? 26.040 12.496 76.723 1.00 26.96 138 ASN C O 1
ATOM 4977 N N . LEU C 1 142 ? 24.255 12.258 78.106 1.00 24.32 139 LEU C N 1
ATOM 4978 C CA . LEU C 1 142 ? 23.790 13.629 77.946 1.00 22.71 139 LEU C CA 1
ATOM 4979 C C . LEU C 1 142 ? 23.475 14.199 79.327 1.00 23.42 139 LEU C C 1
ATOM 4980 O O . LEU C 1 142 ? 22.963 13.483 80.202 1.00 24.04 139 LEU C O 1
ATOM 4985 N N . PRO C 1 143 ? 23.765 15.489 79.538 1.00 23.45 140 PRO C N 1
ATOM 4986 C CA . PRO C 1 143 ? 23.726 16.044 80.893 1.00 23.44 140 PRO C CA 1
ATOM 4987 C C . PRO C 1 143 ? 22.345 16.556 81.310 1.00 21.66 140 PRO C C 1
ATOM 4988 O O . PRO C 1 143 ? 22.178 17.724 81.636 1.00 20.78 140 PRO C O 1
ATOM 4992 N N . TRP C 1 144 ? 21.353 15.670 81.322 1.00 20.46 141 TRP C N 1
ATOM 4993 C CA . TRP C 1 144 ? 19.986 16.044 81.696 1.00 18.91 141 TRP C CA 1
ATOM 4994 C C . TRP C 1 144 ? 19.901 16.676 83.075 1.00 18.57 141 TRP C C 1
ATOM 4995 O O . TRP C 1 144 ? 19.115 17.582 83.281 1.00 17.88 141 TRP C O 1
ATOM 5006 N N . GLU C 1 145 ? 20.729 16.222 84.011 1.00 21.00 142 GLU C N 1
ATOM 5007 C CA . GLU C 1 145 ? 20.683 16.729 85.387 1.00 22.26 142 GLU C CA 1
ATOM 5008 C C . GLU C 1 145 ? 21.475 18.020 85.533 1.00 22.12 142 GLU C C 1
ATOM 5009 O O . GLU C 1 145 ? 20.962 19.016 86.086 1.00 22.17 142 GLU C O 1
ATOM 5015 N N . ASP C 1 146 ? 22.689 18.020 85.008 1.00 21.83 143 ASP C N 1
ATOM 5016 C CA . ASP C 1 146 ? 23.579 19.169 85.156 1.00 23.03 143 ASP C CA 1
ATOM 5017 C C . ASP C 1 146 ? 23.169 20.367 84.282 1.00 21.50 143 ASP C C 1
ATOM 5018 O O . ASP C 1 146 ? 23.472 21.495 84.640 1.00 21.75 143 ASP C O 1
ATOM 5023 N N . ARG C 1 147 ? 22.455 20.123 83.177 1.00 20.03 144 ARG C N 1
ATOM 5024 C CA . ARG C 1 147 ? 22.186 21.141 82.174 1.00 19.67 144 ARG C CA 1
ATOM 5025 C C . ARG C 1 147 ? 20.903 20.879 81.400 1.00 18.15 144 ARG C C 1
ATOM 5026 O O . ARG C 1 147 ? 20.939 20.672 80.182 1.00 17.51 144 ARG C O 1
ATOM 5034 N N . PRO C 1 148 ? 19.745 20.863 82.098 1.00 17.46 145 PRO C N 1
ATOM 5035 C CA . PRO C 1 148 ? 18.486 20.634 81.409 1.00 16.35 145 PRO C CA 1
ATOM 5036 C C . PRO C 1 148 ? 18.257 21.753 80.389 1.00 15.62 145 PRO C C 1
ATOM 5037 O O . PRO C 1 148 ? 18.389 22.921 80.741 1.00 15.88 145 PRO C O 1
ATOM 5041 N N . PRO C 1 149 ? 18.004 21.393 79.117 1.00 14.79 146 PRO C N 1
ATOM 5042 C CA . PRO C 1 149 ? 17.897 22.395 78.057 1.00 14.00 146 PRO C CA 1
ATOM 5043 C C . PRO C 1 149 ? 16.471 22.914 77.958 1.00 13.92 146 PRO C C 1
ATOM 5044 O O . PRO C 1 149 ? 15.520 22.285 78.480 1.00 13.51 146 PRO C O 1
ATOM 5048 N N . THR C 1 150 ? 16.319 24.078 77.354 1.00 14.03 147 THR C N 1
ATOM 5049 C CA . THR C 1 150 ? 15.028 24.686 77.199 1.00 14.18 147 THR C CA 1
ATOM 5050 C C . THR C 1 150 ? 14.461 24.360 75.827 1.00 12.65 147 THR C C 1
ATOM 5051 O O . THR C 1 150 ? 15.208 24.105 74.884 1.00 12.97 147 THR C O 1
ATOM 5055 N N . ILE C 1 151 ? 13.144 24.404 75.707 1.00 11.81 148 ILE C N 1
ATOM 5056 C CA . ILE C 1 151 ? 12.456 24.370 74.411 1.00 11.59 148 ILE C CA 1
ATOM 5057 C C . ILE C 1 151 ? 11.404 25.491 74.342 1.00 10.28 148 ILE C C 1
ATOM 5058 O O . ILE C 1 151 ? 10.957 26.032 75.386 1.00 11.49 148 ILE C O 1
ATOM 5063 N N . GLY C 1 152 ? 11.008 25.865 73.116 1.00 10.11 149 GLY C N 1
ATOM 5064 C CA . GLY C 1 152 ? 10.093 26.972 72.932 1.00 11.55 149 GLY C CA 1
ATOM 5065 C C . GLY C 1 152 ? 8.624 26.678 72.712 1.00 10.85 149 GLY C C 1
ATOM 5066 O O . GLY C 1 152 ? 7.795 27.575 72.777 1.00 11.76 149 GLY C O 1
ATOM 5067 N N . GLY C 1 153 ? 8.300 25.421 72.454 1.00 10.43 150 GLY C N 1
ATOM 5068 C CA . GLY C 1 153 ? 6.917 25.012 72.295 1.00 9.48 150 GLY C CA 1
ATOM 5069 C C . GLY C 1 153 ? 6.848 23.540 71.943 1.00 9.61 150 GLY C C 1
ATOM 5070 O O . GLY C 1 153 ? 7.881 22.868 71.780 1.00 9.68 150 GLY C O 1
ATOM 5071 N N . LEU C 1 154 ? 5.635 23.055 71.834 1.00 10.43 151 LEU C N 1
ATOM 5072 C CA . LEU C 1 154 ? 5.386 21.640 71.569 1.00 10.33 151 LEU C CA 1
ATOM 5073 C C . LEU C 1 154 ? 3.961 21.412 71.171 1.00 10.07 151 LEU C C 1
ATOM 5074 O O . LEU C 1 154 ? 3.077 22.245 71.424 1.00 10.43 151 LEU C O 1
ATOM 5079 N N . ASN C 1 155 ? 3.735 20.310 70.466 1.00 10.58 152 ASN C N 1
ATOM 5080 C CA . ASN C 1 155 ? 2.379 19.813 70.291 1.00 11.55 152 ASN C CA 1
ATOM 5081 C C . ASN C 1 155 ? 1.988 18.957 71.498 1.00 11.76 152 ASN C C 1
ATOM 5082 O O . ASN C 1 155 ? 2.761 18.139 71.992 1.00 11.27 152 ASN C O 1
ATOM 5087 N N . ARG C 1 156 ? 0.794 19.189 72.010 1.00 11.69 153 ARG C N 1
ATOM 5088 C CA . ARG C 1 156 ? 0.244 18.389 73.095 1.00 12.76 153 ARG C CA 1
ATOM 5089 C C . ARG C 1 156 ? -0.179 17.003 72.595 1.00 13.99 153 ARG C C 1
ATOM 5090 O O . ARG C 1 156 ? -1.200 16.868 71.896 1.00 13.91 153 ARG C O 1
ATOM 5098 N N . ILE C 1 157 ? 0.598 15.993 72.990 1.00 13.09 154 ILE C N 1
ATOM 5099 C CA . ILE C 1 157 ? 0.381 14.607 72.588 1.00 14.75 154 ILE C CA 1
ATOM 5100 C C . ILE C 1 157 ? 0.387 13.746 73.872 1.00 15.00 154 ILE C C 1
ATOM 5101 O O . ILE C 1 157 ? 0.861 14.183 74.926 1.00 15.05 154 ILE C O 1
ATOM 5106 N N . ALA C 1 158 ? -0.204 12.560 73.807 1.00 15.61 155 ALA C N 1
ATOM 5107 C CA . ALA C 1 158 ? -0.283 11.678 74.965 1.00 15.60 155 ALA C CA 1
ATOM 5108 C C . ALA C 1 158 ? 0.274 10.312 74.597 1.00 16.69 155 ALA C C 1
ATOM 5109 O O . ALA C 1 158 ? -0.122 9.749 73.556 1.00 16.72 155 ALA C O 1
ATOM 5111 N N . ALA C 1 159 ? 1.164 9.783 75.433 1.00 15.79 156 ALA C N 1
ATOM 5112 C CA . ALA C 1 159 ? 1.674 8.391 75.252 1.00 16.97 156 ALA C CA 1
ATOM 5113 C C . ALA C 1 159 ? 0.559 7.369 75.266 1.00 17.11 156 ALA C C 1
ATOM 5114 O O . ALA C 1 159 ? -0.310 7.354 76.164 1.00 16.52 156 ALA C O 1
ATOM 5116 N N . LYS C 1 160 ? 0.605 6.492 74.270 1.00 18.33 157 LYS C N 1
ATOM 5117 C CA . LYS C 1 160 ? -0.185 5.283 74.279 1.00 18.85 157 LYS C CA 1
ATOM 5118 C C . LYS C 1 160 ? 0.309 4.328 75.405 1.00 20.46 157 LYS C C 1
ATOM 5119 O O . LYS C 1 160 ? 1.476 4.403 75.847 1.00 20.33 157 LYS C O 1
ATOM 5125 N N . ALA C 1 161 ? -0.588 3.465 75.864 1.00 34.13 158 ALA C N 1
ATOM 5126 C CA . ALA C 1 161 ? -0.287 2.454 76.887 1.00 35.26 158 ALA C CA 1
ATOM 5127 C C . ALA C 1 161 ? 0.937 1.577 76.549 1.00 33.76 158 ALA C C 1
ATOM 5128 O O . ALA C 1 161 ? 1.791 1.348 77.397 1.00 31.79 158 ALA C O 1
ATOM 5130 N N . LYS C 1 162 ? 1.054 1.128 75.311 1.00 34.16 159 LYS C N 1
ATOM 5131 C CA . LYS C 1 162 ? 2.198 0.265 74.947 1.00 35.25 159 LYS C CA 1
ATOM 5132 C C . LYS C 1 162 ? 3.535 1.004 74.684 1.00 31.51 159 LYS C C 1
ATOM 5133 O O . LYS C 1 162 ? 4.535 0.381 74.384 1.00 32.76 159 LYS C O 1
ATOM 5139 N N . ALA C 1 163 ? 3.568 2.312 74.887 1.00 28.30 160 ALA C N 1
ATOM 5140 C CA . ALA C 1 163 ? 4.713 3.140 74.556 1.00 26.26 160 ALA C CA 1
ATOM 5141 C C . ALA C 1 163 ? 5.511 3.480 75.820 1.00 24.60 160 ALA C C 1
ATOM 5142 O O . ALA C 1 163 ? 5.034 3.241 76.934 1.00 26.62 160 ALA C O 1
ATOM 5144 N N . GLN C 1 164 ? 6.704 4.031 75.645 1.00 22.30 161 GLN C N 1
ATOM 5145 C CA . GLN C 1 164 ? 7.514 4.486 76.756 1.00 21.62 161 GLN C CA 1
ATOM 5146 C C . GLN C 1 164 ? 7.773 5.964 76.645 1.00 20.22 161 GLN C C 1
ATOM 5147 O O . GLN C 1 164 ? 8.298 6.427 75.622 1.00 17.93 161 GLN C O 1
ATOM 5153 N N . THR C 1 165 ? 7.431 6.730 77.691 1.00 19.20 162 THR C N 1
ATOM 5154 C CA . THR C 1 165 ? 7.766 8.155 77.725 1.00 17.34 162 THR C CA 1
ATOM 5155 C C . THR C 1 165 ? 9.183 8.342 78.300 1.00 17.53 162 THR C C 1
ATOM 5156 O O . THR C 1 165 ? 9.491 7.856 79.392 1.00 18.71 162 THR C O 1
ATOM 5160 N N . LEU C 1 166 ? 10.041 9.033 77.545 1.00 17.42 163 LEU C N 1
ATOM 5161 C CA . LEU C 1 166 ? 11.450 9.194 77.911 1.00 18.03 163 LEU C CA 1
ATOM 5162 C C . LEU C 1 166 ? 11.700 10.591 78.475 1.00 17.61 163 LEU C C 1
ATOM 5163 O O . LEU C 1 166 ? 12.526 10.747 79.374 1.00 17.86 163 LEU C O 1
ATOM 5168 N N . LEU C 1 167 ? 11.035 11.604 77.901 1.00 15.71 164 LEU C N 1
ATOM 5169 C CA . LEU C 1 167 ? 11.226 13.005 78.311 1.00 14.01 164 LEU C CA 1
ATOM 5170 C C . LEU C 1 167 ? 9.902 13.688 78.499 1.00 13.86 164 LEU C C 1
ATOM 5171 O O . LEU C 1 167 ? 8.929 13.413 77.778 1.00 13.35 164 LEU C O 1
ATOM 5184 N N . ALA C 1 169 ? 8.383 17.860 79.385 1.00 12.68 166 ALA C N 1
ATOM 5185 C CA . ALA C 1 169 ? 8.676 19.285 79.333 1.00 12.25 166 ALA C CA 1
ATOM 5186 C C . ALA C 1 169 ? 7.944 19.979 80.471 1.00 13.39 166 ALA C C 1
ATOM 5187 O O . ALA C 1 169 ? 6.716 19.924 80.538 1.00 15.01 166 ALA C O 1
ATOM 5189 N N . ARG C 1 170 ? 8.702 20.580 81.391 1.00 12.45 167 ARG C N 1
ATOM 5190 C CA . ARG C 1 170 ? 8.136 21.241 82.528 1.00 11.83 167 ARG C CA 1
ATOM 5191 C C . ARG C 1 170 ? 8.056 22.768 82.291 1.00 12.29 167 ARG C C 1
ATOM 5192 O O . ARG C 1 170 ? 9.069 23.448 82.039 1.00 13.03 167 ARG C O 1
ATOM 5200 N N . VAL C 1 171 ? 6.839 23.268 82.357 1.00 13.34 168 VAL C N 1
ATOM 5201 C CA . VAL C 1 171 ? 6.528 24.707 82.213 1.00 13.18 168 VAL C CA 1
ATOM 5202 C C . VAL C 1 171 ? 6.858 25.443 83.511 1.00 13.51 168 VAL C C 1
ATOM 5203 O O . VAL C 1 171 ? 6.396 25.050 84.580 1.00 15.14 168 VAL C O 1
ATOM 5207 N N . TRP C 1 172 ? 7.642 26.515 83.412 1.00 12.53 169 TRP C N 1
ATOM 5208 C CA . TRP C 1 172 ? 7.941 27.385 84.549 1.00 11.41 169 TRP C CA 1
ATOM 5209 C C . TRP C 1 172 ? 7.296 28.748 84.316 1.00 12.20 169 TRP C C 1
ATOM 5210 O O . TRP C 1 172 ? 7.167 29.190 83.181 1.00 12.78 169 TRP C O 1
ATOM 5221 N N . ARG C 1 173 ? 6.837 29.377 85.390 1.00 13.74 170 ARG C N 1
ATOM 5222 C CA . ARG C 1 173 ? 6.137 30.653 85.331 1.00 15.66 170 ARG C CA 1
ATOM 5223 C C . ARG C 1 173 ? 6.784 31.589 86.337 1.00 16.53 170 ARG C C 1
ATOM 5224 O O . ARG C 1 173 ? 6.164 31.949 87.344 1.00 17.14 170 ARG C O 1
ATOM 5232 N N . PRO C 1 174 ? 8.045 31.994 86.064 1.00 13.84 171 PRO C N 1
ATOM 5233 C CA . PRO C 1 174 ? 8.712 32.896 86.955 1.00 13.74 171 PRO C CA 1
ATOM 5234 C C . PRO C 1 174 ? 8.028 34.239 87.034 1.00 15.26 171 PRO C C 1
ATOM 5235 O O . PRO C 1 174 ? 7.409 34.686 86.079 1.00 13.46 171 PRO C O 1
ATOM 5239 N N . THR C 1 175 ? 8.120 34.867 88.208 1.00 15.72 172 THR C N 1
ATOM 5240 C CA . THR C 1 175 ? 7.739 36.268 88.370 1.00 16.64 172 THR C CA 1
ATOM 5241 C C . THR C 1 175 ? 8.964 37.018 88.874 1.00 16.29 172 THR C C 1
ATOM 5242 O O . THR C 1 175 ? 9.854 36.429 89.496 1.00 16.75 172 THR C O 1
ATOM 5246 N N . PHE C 1 176 ? 8.990 38.329 88.627 1.00 16.07 173 PHE C N 1
ATOM 5247 C CA . PHE C 1 176 ? 10.084 39.175 89.024 1.00 16.05 173 PHE C CA 1
ATOM 5248 C C . PHE C 1 176 ? 9.554 40.310 89.863 1.00 16.70 173 PHE C C 1
ATOM 5249 O O . PHE C 1 176 ? 8.566 40.903 89.506 1.00 17.80 173 PHE C O 1
ATOM 5257 N N . SER C 1 177 ? 10.201 40.566 90.999 1.00 17.25 174 SER C N 1
ATOM 5258 C CA . SER C 1 177 ? 9.902 41.724 91.825 1.00 19.11 174 SER C CA 1
ATOM 5259 C C . SER C 1 177 ? 10.942 42.810 91.591 1.00 18.41 174 SER C C 1
ATOM 5260 O O . SER C 1 177 ? 12.123 42.650 91.914 1.00 17.72 174 SER C O 1
ATOM 5263 N N . LEU C 1 178 ? 10.511 43.936 91.050 1.00 19.21 175 LEU C N 1
ATOM 5264 C CA . LEU C 1 178 ? 11.415 45.073 90.897 1.00 22.27 175 LEU C CA 1
ATOM 5265 C C . LEU C 1 178 ? 11.881 45.552 92.270 1.00 23.54 175 LEU C C 1
ATOM 5266 O O . LEU C 1 178 ? 13.077 45.848 92.484 1.00 23.31 175 LEU C O 1
ATOM 5271 N N . GLU C 1 179 ? 10.934 45.586 93.208 1.00 24.77 176 GLU C N 1
ATOM 5272 C CA . GLU C 1 179 ? 11.221 46.020 94.602 1.00 27.65 176 GLU C CA 1
ATOM 5273 C C . GLU C 1 179 ? 12.283 45.177 95.327 1.00 26.86 176 GLU C C 1
ATOM 5274 O O . GLU C 1 179 ? 13.180 45.727 95.959 1.00 29.10 176 GLU C O 1
ATOM 5280 N N . HIS C 1 180 ? 12.176 43.854 95.211 1.00 26.42 177 HIS C N 1
ATOM 5281 C CA . HIS C 1 180 ? 13.064 42.929 95.887 1.00 26.38 177 HIS C CA 1
ATOM 5282 C C . HIS C 1 180 ? 14.302 42.581 95.053 1.00 24.62 177 HIS C C 1
ATOM 5283 O O . HIS C 1 180 ? 15.232 41.972 95.592 1.00 24.96 177 HIS C O 1
ATOM 5290 N N . GLY C 1 181 ? 14.308 42.967 93.765 1.00 21.49 178 GLY C N 1
ATOM 5291 C CA . GLY C 1 181 ? 15.335 42.558 92.814 1.00 20.60 178 GLY C CA 1
ATOM 5292 C C . GLY C 1 181 ? 15.467 41.051 92.791 1.00 19.75 178 GLY C C 1
ATOM 5293 O O . GLY C 1 181 ? 16.567 40.505 92.869 1.00 19.59 178 GLY C O 1
ATOM 5294 N N . LYS C 1 182 ? 14.332 40.378 92.697 1.00 18.84 179 LYS C N 1
ATOM 5295 C CA . LYS C 1 182 ? 14.273 38.944 92.956 1.00 19.82 179 LYS C CA 1
ATOM 5296 C C . LYS C 1 182 ? 13.299 38.238 92.021 1.00 17.83 179 LYS C C 1
ATOM 5297 O O . LYS C 1 182 ? 12.146 38.654 91.880 1.00 17.11 179 LYS C O 1
ATOM 5303 N N . THR C 1 183 ? 13.772 37.141 91.428 1.00 16.18 180 THR C N 1
ATOM 5304 C CA . THR C 1 183 ? 12.943 36.259 90.627 1.00 15.56 180 THR C CA 1
ATOM 5305 C C . THR C 1 183 ? 12.456 35.088 91.508 1.00 16.20 180 THR C C 1
ATOM 5306 O O . THR C 1 183 ? 13.234 34.483 92.240 1.00 17.80 180 T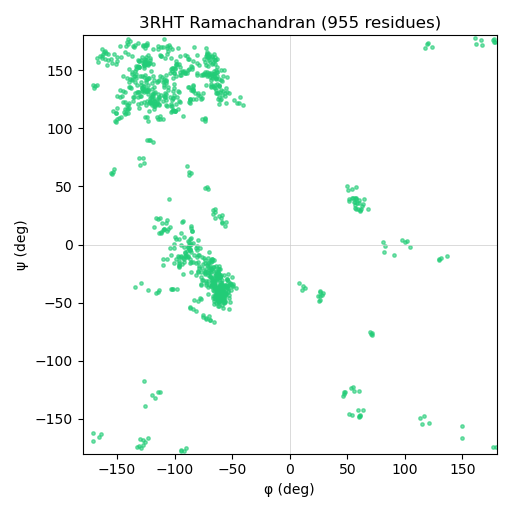HR C O 1
ATOM 5310 N N . THR C 1 184 ? 11.160 34.818 91.465 1.00 16.47 181 THR C N 1
ATOM 5311 C CA . THR C 1 184 ? 10.544 33.667 92.131 1.00 18.41 181 THR C CA 1
ATOM 5312 C C . THR C 1 184 ? 10.130 32.629 91.093 1.00 18.52 181 THR C C 1
ATOM 5313 O O . THR C 1 184 ? 9.343 32.929 90.180 1.00 17.85 181 THR C O 1
ATOM 5317 N N . TRP C 1 185 ? 10.701 31.424 91.208 1.00 18.97 182 TRP C N 1
ATOM 5318 C CA . TRP C 1 185 ? 10.436 30.335 90.303 1.00 17.06 182 TRP C CA 1
ATOM 5319 C C . TRP C 1 185 ? 9.323 29.425 90.788 1.00 19.75 182 TRP C C 1
ATOM 5320 O O . TRP C 1 185 ? 9.465 28.719 91.794 1.00 23.88 182 TRP C O 1
ATOM 5331 N N . GLU C 1 186 ? 8.192 29.475 90.097 1.00 17.80 183 GLU C N 1
ATOM 5332 C CA . GLU C 1 186 ? 7.056 28.582 90.327 1.00 20.29 183 GLU C CA 1
ATOM 5333 C C . GLU C 1 186 ? 6.824 27.787 89.038 1.00 18.00 183 GLU C C 1
ATOM 5334 O O . GLU C 1 186 ? 7.006 28.318 87.954 1.00 15.59 183 GLU C O 1
ATOM 5340 N N . HIS C 1 187 ? 6.419 26.525 89.147 1.00 18.77 184 HIS C N 1
ATOM 5341 C CA . HIS C 1 187 ? 6.163 25.755 87.969 1.00 17.36 184 HIS C CA 1
ATOM 5342 C C . HIS C 1 187 ? 4.692 25.546 87.691 1.00 18.21 184 HIS C C 1
ATOM 5343 O O . HIS C 1 187 ? 3.831 25.796 88.527 1.00 19.66 184 HIS C O 1
ATOM 5350 N N . ALA C 1 188 ? 4.416 25.092 86.484 1.00 17.42 185 ALA C N 1
ATOM 5351 C CA . ALA C 1 188 ? 3.061 24.782 86.086 1.00 21.47 185 ALA C CA 1
ATOM 5352 C C . ALA C 1 188 ? 3.055 23.337 85.577 1.00 22.10 185 ALA C C 1
ATOM 5353 O O . ALA C 1 188 ? 3.695 22.474 86.183 1.00 21.43 185 ALA C O 1
ATOM 5355 N N . ASP C 1 189 ? 2.342 23.071 84.489 1.00 23.21 186 ASP C N 1
ATOM 5356 C CA . ASP C 1 189 ? 2.171 21.713 84.002 1.00 24.52 186 ASP C CA 1
ATOM 5357 C C . ASP C 1 189 ? 3.421 21.113 83.425 1.00 20.42 186 ASP C C 1
ATOM 5358 O O . ASP C 1 189 ? 4.373 21.800 83.096 1.00 17.73 186 ASP C O 1
ATOM 5363 N N . HIS C 1 190 ? 3.408 19.797 83.279 1.00 15.76 187 HIS C N 1
ATOM 5364 C CA . HIS C 1 190 ? 4.384 19.141 82.420 1.00 16.00 187 HIS C CA 1
ATOM 5365 C C . HIS C 1 190 ? 3.674 18.410 81.297 1.00 15.44 187 HIS C C 1
ATOM 5366 O O . HIS C 1 190 ? 2.494 18.062 81.433 1.00 16.05 187 HIS C O 1
ATOM 5373 N N . HIS C 1 191 ? 4.385 18.216 80.196 1.00 13.31 188 HIS C N 1
ATOM 5374 C CA . HIS C 1 191 ? 3.834 17.656 78.959 1.00 13.87 188 HIS C CA 1
ATOM 5375 C C . HIS C 1 191 ? 4.786 16.588 78.421 1.00 13.07 188 HIS C C 1
ATOM 5376 O O . HIS C 1 191 ? 5.998 16.725 78.540 1.00 13.28 188 HIS C O 1
ATOM 5383 N N . PRO C 1 192 ? 4.239 15.587 77.742 1.00 13.85 189 PRO C N 1
ATOM 5384 C CA . PRO C 1 192 ? 5.125 14.588 77.126 1.00 13.68 189 PRO C CA 1
ATOM 5385 C C . PRO C 1 192 ? 5.964 15.220 76.057 1.00 13.20 189 PRO C C 1
ATOM 5386 O O . PRO C 1 192 ? 5.458 16.031 75.266 1.00 13.15 189 PRO C O 1
ATOM 5390 N N . LEU C 1 193 ? 7.261 14.910 76.046 1.00 13.07 190 LEU C N 1
ATOM 5391 C CA . LEU C 1 193 ? 8.198 15.532 75.113 1.00 11.81 190 LEU C CA 1
ATOM 5392 C C . LEU C 1 193 ? 8.763 14.510 74.113 1.00 13.19 190 LEU C C 1
ATOM 5393 O O . LEU C 1 193 ? 8.874 14.804 72.919 1.00 12.99 190 LEU C O 1
ATOM 5398 N N . LEU C 1 194 ? 9.087 13.315 74.601 1.00 13.26 191 LEU C N 1
ATOM 5399 C CA . LEU C 1 194 ? 9.617 12.234 73.741 1.00 14.56 191 LEU C CA 1
ATOM 5400 C C . LEU C 1 194 ? 9.037 10.913 74.179 1.00 15.34 191 LEU C C 1
ATOM 5401 O O . LEU C 1 194 ? 9.223 10.505 75.328 1.00 16.97 191 LEU C O 1
ATOM 5406 N N . VAL C 1 195 ? 8.336 10.260 73.261 1.00 15.06 192 VAL C N 1
ATOM 5407 C CA . VAL C 1 195 ? 7.675 9.012 73.504 1.00 15.43 192 VAL C CA 1
ATOM 5408 C C . VAL C 1 195 ? 8.117 8.063 72.397 1.00 17.03 192 VAL C C 1
ATOM 5409 O O . VAL C 1 195 ? 8.090 8.423 71.206 1.00 16.21 192 VAL C O 1
ATOM 5413 N N . VAL C 1 196 ? 8.521 6.856 72.771 1.00 18.08 193 VAL C N 1
ATOM 5414 C CA . VAL C 1 196 ? 8.957 5.861 71.796 1.00 18.65 193 VAL C CA 1
ATOM 5415 C C . VAL C 1 196 ? 8.123 4.594 71.870 1.00 20.57 193 VAL C C 1
ATOM 5416 O O . VAL C 1 196 ? 7.461 4.295 72.876 1.00 20.03 193 VAL C O 1
ATOM 5420 N N . GLY C 1 197 ? 8.164 3.823 70.798 1.00 22.05 194 GLY C N 1
ATOM 5421 C CA . GLY C 1 197 ? 7.467 2.565 70.783 1.00 23.50 194 GLY C CA 1
ATOM 5422 C C . GLY C 1 197 ? 7.817 1.741 69.572 1.00 25.89 194 GLY C C 1
ATOM 5423 O O . GLY C 1 197 ? 8.827 1.968 68.927 1.00 25.90 194 GLY C O 1
ATOM 5424 N N . GLU C 1 198 ? 6.961 0.761 69.299 1.00 27.87 195 GLU C N 1
ATOM 5425 C CA . GLU C 1 198 ? 7.120 -0.165 68.193 1.00 30.11 195 GLU C CA 1
ATOM 5426 C C . GLU C 1 198 ? 5.789 -0.290 67.463 1.00 30.30 195 GLU C C 1
ATOM 5427 O O . GLU C 1 198 ? 4.705 -0.061 68.036 1.00 30.38 195 GLU C O 1
ATOM 5433 N N . ALA C 1 199 ? 5.858 -0.629 66.188 1.00 31.00 196 ALA C N 1
ATOM 5434 C CA . ALA C 1 199 ? 4.664 -0.908 65.387 1.00 31.37 196 ALA C CA 1
ATOM 5435 C C . ALA C 1 199 ? 5.099 -2.032 64.494 1.00 33.06 196 ALA C C 1
ATOM 5436 O O . ALA C 1 199 ? 5.972 -1.833 63.669 1.00 33.06 196 ALA C O 1
ATOM 5438 N N . GLY C 1 200 ? 4.532 -3.220 64.682 1.00 33.80 197 GLY C N 1
ATOM 5439 C CA . GLY C 1 200 ? 5.063 -4.393 64.034 1.00 37.02 197 GLY C CA 1
ATOM 5440 C C . GLY C 1 200 ? 6.498 -4.587 64.491 1.00 37.24 197 GLY C C 1
ATOM 5441 O O . GLY C 1 200 ? 6.767 -4.598 65.702 1.00 37.19 197 GLY C O 1
ATOM 5442 N N . THR C 1 201 ? 7.418 -4.688 63.530 1.00 37.04 198 THR C N 1
ATOM 5443 C CA . THR C 1 201 ? 8.841 -4.812 63.835 1.00 37.17 198 THR C CA 1
ATOM 5444 C C . THR C 1 201 ? 9.581 -3.483 63.680 1.00 35.84 198 THR C C 1
ATOM 5445 O O . THR C 1 201 ? 10.788 -3.430 63.914 1.00 37.28 198 THR C O 1
ATOM 5449 N N . GLY C 1 202 ? 8.877 -2.406 63.310 1.00 33.22 199 GLY C N 1
ATOM 5450 C CA . GLY C 1 202 ? 9.520 -1.097 63.173 1.00 31.05 199 GLY C CA 1
ATOM 5451 C C . GLY C 1 202 ? 9.501 -0.351 64.495 1.00 29.00 199 GLY C C 1
ATOM 5452 O O . GLY C 1 202 ? 8.603 -0.568 65.306 1.00 28.68 199 GLY C O 1
ATOM 5453 N N . ARG C 1 203 ? 10.495 0.503 64.725 1.00 27.30 200 ARG C N 1
ATOM 5454 C CA . ARG C 1 203 ? 10.476 1.412 65.868 1.00 25.91 200 ARG C CA 1
ATOM 5455 C C . ARG C 1 203 ? 9.855 2.724 65.469 1.00 24.44 200 ARG C C 1
ATOM 5456 O O . ARG C 1 203 ? 9.959 3.152 64.304 1.00 25.01 200 ARG C O 1
ATOM 5464 N N . VAL C 1 204 ? 9.202 3.364 66.430 1.00 23.38 201 VAL C N 1
ATOM 5465 C CA . VAL C 1 204 ? 8.574 4.640 66.182 1.00 22.07 201 VAL C CA 1
ATOM 5466 C C . VAL C 1 204 ? 8.892 5.625 67.295 1.00 21.00 201 VAL C C 1
ATOM 5467 O O . VAL C 1 204 ? 9.040 5.240 68.449 1.00 21.62 201 VAL C O 1
ATOM 5471 N N . ALA C 1 205 ? 9.030 6.895 66.935 1.00 19.51 202 ALA C N 1
ATOM 5472 C CA . ALA C 1 205 ? 9.275 7.944 67.913 1.00 18.49 202 ALA C CA 1
ATOM 5473 C C . ALA C 1 205 ? 8.422 9.172 67.607 1.00 17.85 202 ALA C C 1
ATOM 5474 O O . ALA C 1 205 ? 8.209 9.524 66.440 1.00 18.50 202 ALA C O 1
ATOM 5476 N N . ALA C 1 206 ? 7.942 9.806 68.678 1.00 16.39 203 ALA C N 1
ATOM 5477 C CA . ALA C 1 206 ? 7.194 11.046 68.632 1.00 14.59 203 ALA C CA 1
ATOM 5478 C C . ALA C 1 206 ? 7.933 12.023 69.523 1.00 14.22 203 ALA C C 1
ATOM 5479 O O . ALA C 1 206 ? 7.961 11.847 70.749 1.00 14.84 203 ALA C O 1
ATOM 5481 N N . PHE C 1 207 ? 8.562 13.036 68.924 1.00 13.27 204 PHE C N 1
ATOM 5482 C CA . PHE C 1 207 ? 9.152 14.127 69.687 1.00 13.44 204 PHE C CA 1
ATOM 5483 C C . PHE C 1 207 ? 8.162 15.279 69.574 1.00 12.37 204 PHE C C 1
ATOM 5484 O O . PHE C 1 207 ? 7.744 15.622 68.459 1.00 13.06 204 PHE C O 1
ATOM 5492 N N . ALA C 1 208 ? 7.729 15.844 70.709 1.00 12.07 205 ALA C N 1
ATOM 5493 C CA . ALA C 1 208 ? 6.647 16.844 70.697 1.00 10.57 205 ALA C CA 1
ATOM 5494 C C . ALA C 1 208 ? 7.077 18.254 70.293 1.00 10.61 205 ALA C C 1
ATOM 5495 O O . ALA C 1 208 ? 6.239 19.032 69.819 1.00 11.21 205 ALA C O 1
ATOM 5497 N N . SER C 1 209 ? 8.362 18.565 70.469 1.00 11.63 206 SER C N 1
ATOM 5498 C CA . SER C 1 209 ? 8.909 19.843 70.074 1.00 12.08 206 SER C CA 1
ATOM 5499 C C . SER C 1 209 ? 9.512 19.718 68.682 1.00 12.60 206 SER C C 1
ATOM 5500 O O . SER C 1 209 ? 9.386 18.678 68.028 1.00 13.81 206 SER C O 1
ATOM 5503 N N . ASP C 1 210 ? 10.117 20.817 68.223 1.00 12.26 207 ASP C N 1
ATOM 5504 C CA . ASP C 1 210 ? 10.664 20.947 66.887 1.00 12.37 207 ASP C CA 1
ATOM 5505 C C . ASP C 1 210 ? 12.185 20.700 66.938 1.00 12.89 207 ASP C C 1
ATOM 5506 O O . ASP C 1 210 ? 12.845 20.889 67.967 1.00 12.08 207 ASP C O 1
ATOM 5511 N N . VAL C 1 211 ? 12.717 20.287 65.804 1.00 12.39 208 VAL C N 1
ATOM 5512 C CA . VAL C 1 211 ? 14.168 20.182 65.607 1.00 12.51 208 VAL C CA 1
ATOM 5513 C C . VAL C 1 211 ? 14.738 21.529 65.149 1.00 12.83 208 VAL C C 1
ATOM 5514 O O . VAL C 1 211 ? 15.947 21.744 65.197 1.00 12.07 208 VAL C O 1
ATOM 5518 N N . ALA C 1 212 ? 13.858 22.440 64.719 1.00 11.11 209 ALA C N 1
ATOM 5519 C CA . ALA C 1 212 ? 14.264 23.675 64.079 1.00 12.03 209 ALA C CA 1
ATOM 5520 C C . ALA C 1 212 ? 13.442 24.822 64.650 1.00 11.85 209 ALA C C 1
ATOM 5521 O O . ALA C 1 212 ? 12.453 24.597 65.354 1.00 9.62 209 ALA C O 1
ATOM 5523 N N . PRO C 1 213 ? 13.803 26.071 64.328 1.00 13.40 210 PRO C N 1
ATOM 5524 C CA . PRO C 1 213 ? 12.986 27.144 64.903 1.00 12.69 210 PRO C CA 1
ATOM 5525 C C . PRO C 1 213 ? 11.526 27.156 64.390 1.00 12.71 210 PRO C C 1
ATOM 5526 O O . PRO C 1 213 ? 11.258 26.637 63.331 1.00 14.16 210 PRO C O 1
ATOM 5530 N N . HIS C 1 214 ? 10.594 27.773 65.118 1.00 12.89 211 HIS C N 1
ATOM 5531 C CA . HIS C 1 214 ? 10.901 28.518 66.340 1.00 12.79 211 HIS C CA 1
ATOM 5532 C C . HIS C 1 214 ? 10.821 27.749 67.654 1.00 11.71 211 HIS C C 1
ATOM 5533 O O . HIS C 1 214 ? 11.355 28.200 68.681 1.00 13.54 211 HIS C O 1
ATOM 5540 N N . TRP C 1 215 ? 10.201 26.590 67.634 1.00 10.89 212 TRP C N 1
ATOM 5541 C CA . TRP C 1 215 ? 10.040 25.832 68.870 1.00 10.45 212 TRP C CA 1
ATOM 5542 C C . TRP C 1 215 ? 11.279 25.136 69.430 1.00 10.91 212 TRP C C 1
ATOM 5543 O O . TRP C 1 215 ? 11.291 24.757 70.609 1.00 10.58 212 TRP C O 1
ATOM 5554 N N . VAL C 1 216 ? 12.292 24.845 68.616 1.00 10.99 213 VAL C N 1
ATOM 5555 C CA . VAL C 1 216 ? 13.449 24.119 69.152 1.00 11.41 213 VAL C CA 1
ATOM 5556 C C . VAL C 1 216 ? 14.062 24.871 70.375 1.00 12.35 213 VAL C C 1
ATOM 5557 O O . VAL C 1 216 ? 14.486 24.247 71.361 1.00 11.93 213 VAL C O 1
ATOM 5561 N N . GLY C 1 217 ? 14.043 26.200 70.313 1.00 12.53 214 GLY C N 1
ATOM 5562 C CA . GLY C 1 217 ? 14.450 27.038 71.422 1.00 12.43 214 GLY C CA 1
ATOM 5563 C C . GLY C 1 217 ? 15.917 26.833 71.736 1.00 12.37 214 GLY C C 1
ATOM 5564 O O . GLY C 1 217 ? 16.749 26.629 70.841 1.00 11.06 214 GLY C O 1
ATOM 5565 N N . GLY C 1 218 ? 16.235 26.852 73.014 1.00 12.10 215 GLY C N 1
ATOM 5566 C CA . GLY C 1 218 ? 17.635 26.739 73.445 1.00 12.38 215 GLY C CA 1
ATOM 5567 C C . GLY C 1 218 ? 18.253 25.402 73.148 1.00 13.03 215 GLY C C 1
ATOM 5568 O O . GLY C 1 218 ? 19.491 25.286 73.101 1.00 11.51 215 GLY C O 1
ATOM 5569 N N . LEU C 1 219 ? 17.413 24.375 72.988 1.00 12.81 216 LEU C N 1
ATOM 5570 C CA . LEU C 1 219 ? 17.900 23.039 72.631 1.00 13.61 216 LEU C CA 1
ATOM 5571 C C . LEU C 1 219 ? 18.828 23.072 71.405 1.00 13.07 216 LEU C C 1
ATOM 5572 O O . LEU C 1 219 ? 19.773 22.308 71.335 1.00 13.67 216 LEU C O 1
ATOM 5577 N N . VAL C 1 220 ? 18.579 23.970 70.463 1.00 13.04 217 VAL C N 1
ATOM 5578 C CA . VAL C 1 220 ? 19.413 24.035 69.266 1.00 12.38 217 VAL C CA 1
ATOM 5579 C C . VAL C 1 220 ? 20.872 24.392 69.601 1.00 12.74 217 VAL C C 1
ATOM 5580 O O . VAL C 1 220 ? 21.781 24.059 68.839 1.00 13.68 217 VAL C O 1
ATOM 5584 N N . ASP C 1 221 ? 21.079 25.090 70.723 1.00 12.10 218 ASP C N 1
ATOM 5585 C CA . ASP C 1 221 ? 22.409 25.516 71.155 1.00 12.80 218 ASP C CA 1
ATOM 55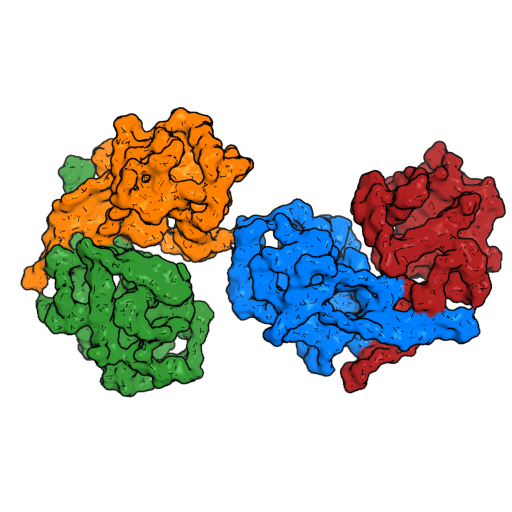86 C C . ASP C 1 221 ? 22.912 24.695 72.337 1.00 12.76 218 ASP C C 1
ATOM 5587 O O . ASP C 1 221 ? 23.881 25.056 72.959 1.00 12.18 218 ASP C O 1
ATOM 5592 N N . TRP C 1 222 ? 22.230 23.595 72.663 1.00 13.13 219 TRP C N 1
ATOM 5593 C CA . TRP C 1 222 ? 22.612 22.797 73.838 1.00 13.61 219 TRP C CA 1
ATOM 5594 C C . TRP C 1 222 ? 24.062 22.357 73.805 1.00 15.16 219 TRP C C 1
ATOM 5595 O O . TRP C 1 222 ? 24.487 21.665 72.862 1.00 15.31 219 TRP C O 1
ATOM 5606 N N . GLY C 1 223 ? 24.796 22.757 74.846 1.00 15.93 220 GLY C N 1
ATOM 5607 C CA . GLY C 1 223 ? 26.150 22.343 75.066 1.00 19.37 220 GLY C CA 1
ATOM 5608 C C . GLY C 1 223 ? 27.099 23.512 75.187 1.00 20.57 220 GLY C C 1
ATOM 5609 O O . GLY C 1 223 ? 26.736 24.651 74.899 1.00 20.25 220 GLY C O 1
ATOM 5610 N N . ASP C 1 224 ? 28.331 23.224 75.593 1.00 21.97 221 ASP C N 1
ATOM 5611 C CA . ASP C 1 224 ? 29.365 24.269 75.635 1.00 24.90 221 ASP C CA 1
ATOM 5612 C C . ASP C 1 224 ? 30.125 24.439 74.339 1.00 23.70 221 ASP C C 1
ATOM 5613 O O . ASP C 1 224 ? 31.057 25.240 74.301 1.00 23.97 221 ASP C O 1
ATOM 5618 N N . GLU C 1 225 ? 29.831 23.623 73.331 1.00 21.79 222 GLU C N 1
ATOM 5619 C CA . GLU C 1 225 ? 30.627 23.631 72.104 1.00 22.45 222 GLU C CA 1
ATOM 5620 C C . GLU C 1 225 ? 29.708 23.801 70.910 1.00 20.65 222 GLU C C 1
ATOM 5621 O O . GLU C 1 225 ? 28.510 23.728 71.049 1.00 21.33 222 GLU C O 1
ATOM 5627 N N . ARG C 1 226 ? 30.302 24.014 69.750 1.00 20.66 223 ARG C N 1
ATOM 5628 C CA . ARG C 1 226 ? 29.585 24.290 68.523 1.00 19.82 223 ARG C CA 1
ATOM 5629 C C . ARG C 1 226 ? 29.948 23.265 67.467 1.00 21.62 223 ARG C C 1
ATOM 5630 O O . ARG C 1 226 ? 31.115 22.819 67.361 1.00 23.34 223 ARG C O 1
ATOM 5638 N N . VAL C 1 227 ? 28.941 22.901 66.677 1.00 21.84 224 VAL C N 1
ATOM 5639 C CA . VAL C 1 227 ? 29.066 22.000 65.548 1.00 23.20 224 VAL C CA 1
ATOM 5640 C C . VAL C 1 227 ? 28.656 22.779 64.318 1.00 23.09 224 VAL C C 1
ATOM 5641 O O . VAL C 1 227 ? 27.605 23.443 64.306 1.00 19.98 224 VAL C O 1
ATOM 5645 N N . THR C 1 228 ? 29.495 22.748 63.279 1.00 23.91 225 THR C N 1
ATOM 5646 C CA . THR C 1 228 ? 29.191 23.498 62.063 1.00 24.93 225 THR C CA 1
ATOM 5647 C C . THR C 1 228 ? 29.045 22.517 60.892 1.00 26.21 225 THR C C 1
ATOM 5648 O O . THR C 1 228 ? 29.794 21.538 60.804 1.00 26.67 225 THR C O 1
ATOM 5652 N N . SER C 1 229 ? 28.090 22.795 60.002 1.00 25.24 226 SER C N 1
ATOM 5653 C CA . SER C 1 229 ? 27.839 21.961 58.836 1.00 26.59 226 SER C CA 1
ATOM 5654 C C . SER C 1 229 ? 27.012 22.715 57.798 1.00 26.09 226 SER C C 1
ATOM 5655 O O . SER C 1 229 ? 26.402 23.749 58.100 1.00 24.68 226 SER C O 1
ATOM 5658 N N . GLN C 1 230 ? 26.933 22.147 56.604 1.00 25.79 227 GLN C N 1
ATOM 5659 C CA . GLN C 1 230 ? 26.073 22.657 55.554 1.00 25.68 227 GLN C CA 1
ATOM 5660 C C . GLN C 1 230 ? 25.706 21.522 54.621 1.00 26.22 227 GLN C C 1
ATOM 5661 O O . GLN C 1 230 ? 26.576 20.966 53.965 1.00 27.54 227 GLN C O 1
ATOM 5667 N N . ALA C 1 231 ? 24.425 21.168 54.577 1.00 24.62 228 ALA C N 1
ATOM 5668 C CA . ALA C 1 231 ? 23.923 20.179 53.647 1.00 26.00 228 ALA C CA 1
ATOM 5669 C C . ALA C 1 231 ? 23.931 20.781 52.241 1.00 28.52 228 ALA C C 1
ATOM 5670 O O . ALA C 1 231 ? 23.684 21.989 52.077 1.00 26.69 228 ALA C O 1
ATOM 5672 N N . PRO C 1 232 ? 24.216 19.946 51.226 1.00 31.08 229 PRO C N 1
ATOM 5673 C CA . PRO C 1 232 ? 24.058 20.374 49.846 1.00 33.32 229 PRO C CA 1
ATOM 5674 C C . PRO C 1 232 ? 22.696 21.033 49.609 1.00 32.38 229 PRO C C 1
ATOM 5675 O O . PRO C 1 232 ? 21.661 20.447 49.946 1.00 31.00 229 PRO C O 1
ATOM 5679 N N . GLY C 1 233 ? 22.705 22.261 49.092 1.00 32.23 230 GLY C N 1
ATOM 5680 C CA . GLY C 1 233 ? 21.469 23.023 48.846 1.00 31.94 230 GLY C CA 1
ATOM 5681 C C . GLY C 1 233 ? 20.879 23.770 50.035 1.00 30.27 230 GLY C C 1
ATOM 5682 O O . GLY C 1 233 ? 19.853 24.440 49.902 1.00 30.41 230 GLY C O 1
ATOM 5683 N N . ALA C 1 234 ? 21.509 23.656 51.202 1.00 28.07 231 ALA C N 1
ATOM 5684 C CA . ALA C 1 234 ? 21.008 24.288 52.410 1.00 26.68 231 ALA C CA 1
ATOM 5685 C C . ALA C 1 234 ? 21.908 25.414 52.816 1.00 25.99 231 ALA C C 1
ATOM 5686 O O . ALA C 1 234 ? 22.990 25.575 52.283 1.00 25.90 231 ALA C O 1
ATOM 5688 N N . GLY C 1 235 ? 21.447 26.198 53.786 1.00 25.68 232 GLY C N 1
ATOM 5689 C CA . GLY C 1 235 ? 22.295 27.197 54.420 1.00 25.71 232 GLY C CA 1
ATOM 5690 C C . GLY C 1 235 ? 23.186 26.487 55.429 1.00 24.94 232 GLY C C 1
ATOM 5691 O O . GLY C 1 235 ? 22.827 25.407 55.933 1.00 22.92 232 GLY C O 1
ATOM 5692 N N . ALA C 1 236 ? 24.345 27.087 55.703 1.00 25.13 233 ALA C N 1
ATOM 5693 C CA . ALA C 1 236 ? 25.283 26.568 56.709 1.00 24.77 233 ALA C CA 1
ATOM 5694 C C . ALA C 1 236 ? 24.642 26.735 58.071 1.00 22.20 233 ALA C C 1
ATOM 5695 O O . ALA C 1 236 ? 23.937 27.703 58.307 1.00 21.71 233 ALA C O 1
ATOM 5697 N N . ILE C 1 237 ? 24.934 25.825 58.982 1.00 21.10 234 ILE C N 1
ATOM 5698 C CA . ILE C 1 237 ? 24.418 25.911 60.337 1.00 18.99 234 ILE C CA 1
ATOM 5699 C C . ILE C 1 237 ? 25.580 25.862 61.325 1.00 19.04 234 ILE C C 1
ATOM 5700 O O . ILE C 1 237 ? 26.653 25.321 61.020 1.00 19.02 234 ILE C O 1
ATOM 5705 N N . GLU C 1 238 ? 25.338 26.429 62.509 1.00 17.45 235 GLU C N 1
ATOM 5706 C CA . GLU C 1 238 ? 26.244 26.357 63.651 1.00 16.85 235 GLU C CA 1
ATOM 5707 C C . GLU C 1 238 ? 25.317 26.161 64.829 1.00 16.06 235 GLU C C 1
ATOM 5708 O O . GLU C 1 238 ? 24.445 27.024 65.074 1.00 15.57 235 GLU C O 1
ATOM 5714 N N . VAL C 1 239 ? 25.459 25.013 65.502 1.00 15.97 236 VAL C N 1
ATOM 5715 C CA . VAL C 1 239 ? 24.518 24.553 66.509 1.00 15.03 236 VAL C CA 1
ATOM 5716 C C . VAL C 1 239 ? 25.293 23.919 67.655 1.00 15.59 236 VAL C C 1
ATOM 5717 O O . VAL C 1 239 ? 26.537 23.790 67.584 1.00 16.61 236 VAL C O 1
ATOM 5721 N N . GLY C 1 240 ? 24.570 23.507 68.683 1.00 14.94 237 GLY C N 1
ATOM 5722 C CA . GLY C 1 240 ? 25.161 22.928 69.879 1.00 14.77 237 GLY C CA 1
ATOM 5723 C C . GLY C 1 240 ? 25.650 21.494 69.664 1.00 15.62 237 GLY C C 1
ATOM 5724 O O . GLY C 1 240 ? 25.028 20.723 68.905 1.00 14.89 237 GLY C O 1
ATOM 5725 N N . ASN C 1 241 ? 26.746 21.129 70.334 1.00 15.56 238 ASN C N 1
ATOM 5726 C CA . ASN C 1 241 ? 27.240 19.753 70.318 1.00 17.56 238 ASN C CA 1
ATOM 5727 C C . ASN C 1 241 ? 26.228 18.741 70.896 1.00 18.59 238 ASN C C 1
ATOM 5728 O O . ASN C 1 241 ? 26.062 17.631 70.349 1.00 19.27 238 ASN C O 1
ATOM 5733 N N . LEU C 1 242 ? 25.532 19.124 71.970 1.00 17.74 239 LEU C N 1
ATOM 5734 C CA . LEU C 1 242 ? 24.591 18.198 72.610 1.00 17.30 239 LEU C CA 1
ATOM 5735 C C . LEU C 1 242 ? 23.306 18.080 71.805 1.00 16.21 239 LEU C C 1
ATOM 5736 O O . LEU C 1 242 ? 22.623 17.049 71.847 1.00 17.32 239 LEU C O 1
ATOM 5741 N N . TYR C 1 243 ? 22.939 19.154 71.113 1.00 15.46 240 TYR C N 1
ATOM 5742 C CA . TYR C 1 243 ? 21.829 19.132 70.172 1.00 15.35 240 TYR C CA 1
ATOM 5743 C C . TYR C 1 243 ? 22.069 18.087 69.099 1.00 16.68 240 TYR C C 1
ATOM 5744 O O . TYR C 1 243 ? 21.215 17.255 68.869 1.00 16.01 240 TYR C O 1
ATOM 5753 N N . SER C 1 244 ? 23.212 18.179 68.434 1.00 17.42 241 SER C N 1
ATOM 5754 C CA . SER C 1 244 ? 23.588 17.221 67.400 1.00 18.30 241 SER C CA 1
ATOM 5755 C C . SER C 1 244 ? 23.580 15.803 67.964 1.00 19.01 241 SER C C 1
ATOM 5756 O O . SER C 1 244 ? 22.998 14.901 67.363 1.00 19.51 241 SER C O 1
ATOM 5759 N N . GLN C 1 245 ? 24.233 15.617 69.104 1.00 18.54 242 GLN C N 1
ATOM 5760 C CA . GLN C 1 245 ? 24.304 14.312 69.754 1.00 18.61 242 GLN C CA 1
ATOM 5761 C C . GLN C 1 245 ? 22.938 13.729 70.100 1.00 17.83 242 GLN C C 1
ATOM 5762 O O . GLN C 1 245 ? 22.679 12.556 69.862 1.00 16.75 242 GLN C O 1
ATOM 5768 N N . PHE C 1 246 ? 22.067 14.546 70.678 1.00 16.82 243 PHE C N 1
ATOM 5769 C CA . PHE C 1 246 ? 20.732 14.071 71.063 1.00 16.42 243 PHE C CA 1
ATOM 5770 C C . PHE C 1 246 ? 19.899 13.581 69.878 1.00 16.17 243 PHE C C 1
ATOM 5771 O O . PHE C 1 246 ? 19.308 12.484 69.917 1.00 16.46 243 PHE C O 1
ATOM 5779 N N . PHE C 1 247 ? 19.831 14.400 68.839 1.00 16.01 244 PHE C N 1
ATOM 5780 C CA . PHE C 1 247 ? 19.099 14.026 67.640 1.00 15.71 244 PHE C CA 1
ATOM 5781 C C . PHE C 1 247 ? 19.721 12.856 66.933 1.00 17.76 244 PHE C C 1
ATOM 5782 O O . PHE C 1 247 ? 18.995 12.021 66.421 1.00 17.70 244 PHE C O 1
ATOM 5790 N N . ARG C 1 248 ? 21.058 12.760 66.931 1.00 19.36 245 ARG C N 1
ATOM 5791 C CA . ARG C 1 248 ? 21.733 11.577 66.386 1.00 20.64 245 ARG C CA 1
ATOM 5792 C C . ARG C 1 248 ? 21.290 10.314 67.111 1.00 22.07 245 ARG C C 1
ATOM 5793 O O . ARG C 1 248 ? 20.954 9.318 66.469 1.00 21.23 245 ARG C O 1
ATOM 5801 N N . GLN C 1 249 ? 21.282 10.360 68.440 1.00 21.40 246 GLN C N 1
ATOM 5802 C CA . GLN C 1 249 ? 20.961 9.177 69.226 1.00 22.68 246 GLN C CA 1
ATOM 5803 C C . GLN C 1 249 ? 19.496 8.753 69.035 1.00 22.58 246 GLN C C 1
ATOM 5804 O O . GLN C 1 249 ? 19.204 7.545 68.960 1.00 23.01 246 GLN C O 1
ATOM 5818 N N . LEU C 1 251 ? 17.543 9.390 66.258 1.00 22.29 248 LEU C N 1
ATOM 5819 C CA . LEU C 1 251 ? 17.408 8.830 64.899 1.00 23.29 248 LEU C CA 1
ATOM 5820 C C . LEU C 1 251 ? 18.121 7.491 64.750 1.00 24.99 248 LEU C C 1
ATOM 5821 O O . LEU C 1 251 ? 17.614 6.593 64.067 1.00 25.28 248 LEU C O 1
ATOM 5826 N N . GLU C 1 252 ? 19.279 7.333 65.391 1.00 25.74 249 GLU C N 1
ATOM 5827 C CA . GLU C 1 252 ? 19.968 6.045 65.384 1.00 27.79 249 GLU C CA 1
ATOM 5828 C C . GLU C 1 252 ? 19.128 4.938 66.025 1.00 27.93 249 GLU C C 1
ATOM 5829 O O . GLU C 1 252 ? 19.027 3.815 65.497 1.00 28.02 249 GLU C O 1
ATOM 5835 N N . TRP C 1 253 ? 18.497 5.249 67.147 1.00 26.15 250 TRP C N 1
ATOM 5836 C CA . TRP C 1 253 ? 17.612 4.243 67.791 1.00 26.53 250 TRP C CA 1
ATOM 5837 C C . TRP C 1 253 ? 16.443 3.845 66.873 1.00 25.90 250 TRP C C 1
ATOM 5838 O O . TRP C 1 253 ? 16.186 2.662 66.654 1.00 27.21 250 TRP C O 1
ATOM 5849 N N . VAL C 1 254 ? 15.747 4.836 66.315 1.00 24.06 251 VAL C N 1
ATOM 5850 C CA . VAL C 1 254 ? 14.571 4.581 65.497 1.00 24.72 251 VAL C CA 1
ATOM 5851 C C . VAL C 1 254 ? 14.948 3.791 64.233 1.00 27.19 251 VAL C C 1
ATOM 5852 O O . VAL C 1 254 ? 14.229 2.872 63.844 1.00 29.29 251 VAL C O 1
ATOM 5856 N N . ALA C 1 255 ? 16.106 4.101 63.640 1.00 28.17 252 ALA C N 1
ATOM 5857 C CA . ALA C 1 255 ? 16.543 3.417 62.414 1.00 31.00 252 ALA C CA 1
ATOM 5858 C C . ALA C 1 255 ? 17.162 2.055 62.722 1.00 33.53 252 ALA C C 1
ATOM 5859 O O . ALA C 1 255 ? 17.383 1.270 61.796 1.00 37.66 252 ALA C O 1
ATOM 5861 N N . LYS C 1 256 ? 17.423 1.781 64.005 1.00 34.64 253 LYS C N 1
ATOM 5862 C CA . LYS C 1 256 ? 18.209 0.631 64.461 1.00 38.02 253 LYS C CA 1
ATOM 5863 C C . LYS C 1 256 ? 19.609 0.643 63.827 1.00 40.76 253 LYS C C 1
ATOM 5864 O O . LYS C 1 256 ? 20.029 -0.361 63.280 1.00 41.55 253 LYS C O 1
ATOM 5870 N N . SER C 1 257 ? 20.320 1.774 63.888 1.00 41.67 254 SER C N 1
ATOM 5871 C CA . SER C 1 257 ? 21.657 1.865 63.271 1.00 44.64 254 SER C CA 1
ATOM 5872 C C . SER C 1 257 ? 22.641 0.929 63.997 1.00 48.86 254 SER C C 1
ATOM 5873 O O . SER C 1 257 ? 22.541 0.741 65.220 1.00 50.79 254 SER C O 1
ATOM 5876 N N . ARG D 1 6 ? 3.456 75.065 3.388 1.00 36.69 3 ARG D N 1
ATOM 5877 C CA . ARG D 1 6 ? 2.225 75.525 4.100 1.00 34.74 3 ARG D CA 1
ATOM 5878 C C . ARG D 1 6 ? 1.098 74.479 4.134 1.00 30.89 3 ARG D C 1
ATOM 5879 O O . ARG D 1 6 ? 0.240 74.441 3.245 1.00 31.47 3 ARG D O 1
ATOM 5887 N N . VAL D 1 7 ? 1.097 73.662 5.182 1.00 26.69 4 VAL D N 1
ATOM 5888 C CA . VAL D 1 7 ? 0.202 72.526 5.313 1.00 24.19 4 VAL D CA 1
ATOM 5889 C C . VAL D 1 7 ? -0.576 72.636 6.632 1.00 22.65 4 VAL D C 1
ATOM 5890 O O . VAL D 1 7 ? -0.015 73.046 7.669 1.00 23.02 4 VAL D O 1
ATOM 5894 N N . LEU D 1 8 ? -1.862 72.297 6.580 1.00 20.89 5 LEU D N 1
ATOM 5895 C CA . LEU D 1 8 ? -2.722 72.220 7.757 1.00 20.08 5 LEU D CA 1
ATOM 5896 C C . LEU D 1 8 ? -3.220 70.792 7.860 1.00 18.62 5 LEU D C 1
ATOM 5897 O O . LEU D 1 8 ? -3.873 70.287 6.951 1.00 19.75 5 LEU D O 1
ATOM 5902 N N . TYR D 1 9 ? -2.906 70.151 8.973 1.00 16.71 6 TYR D N 1
ATOM 5903 C CA . TYR D 1 9 ? -3.312 68.776 9.242 1.00 16.02 6 TYR D CA 1
ATOM 5904 C C . TYR D 1 9 ? -4.250 68.797 10.438 1.00 16.45 6 TYR D C 1
ATOM 5905 O O . TYR D 1 9 ? -3.880 69.309 11.515 1.00 17.56 6 TYR D O 1
ATOM 5914 N N . CYS D 1 10 ? -5.465 68.283 10.239 1.00 16.51 7 CYS D N 1
ATOM 5915 C CA . CYS D 1 10 ? -6.484 68.227 11.270 1.00 16.67 7 CYS D CA 1
ATOM 5916 C C . CYS D 1 10 ? -6.893 66.780 11.573 1.00 16.27 7 CYS D C 1
ATOM 5917 O O . CYS D 1 10 ? -7.220 66.021 10.662 1.00 16.34 7 CYS D O 1
ATOM 5920 N N . GLY D 1 11 ? -6.855 66.424 12.861 1.00 15.32 8 GLY D N 1
ATOM 5921 C CA . GLY D 1 11 ? -7.431 65.201 13.354 1.00 14.46 8 GLY D CA 1
ATOM 5922 C C . GLY D 1 11 ? -6.466 64.167 13.878 1.00 14.25 8 GLY D C 1
ATOM 5923 O O . GLY D 1 11 ? -5.420 64.493 14.468 1.00 14.72 8 GLY D O 1
ATOM 5924 N N . ASP D 1 12 ? -6.872 62.913 13.723 1.00 13.93 9 ASP D N 1
ATOM 5925 C CA . ASP D 1 12 ? -6.151 61.755 14.300 1.00 13.98 9 ASP D CA 1
ATOM 5926 C C . ASP D 1 12 ? -5.877 61.917 15.789 1.00 13.72 9 ASP D C 1
ATOM 5927 O O . ASP D 1 12 ? -4.828 61.492 16.288 1.00 13.03 9 ASP D O 1
ATOM 5932 N N . THR D 1 13 ? -6.891 62.481 16.461 1.00 13.12 10 THR D N 1
ATOM 5933 C CA . THR D 1 13 ? -6.981 62.625 17.931 1.00 13.90 10 THR D CA 1
ATOM 5934 C C . THR D 1 13 ? -5.992 63.676 18.443 1.00 14.54 10 THR D C 1
ATOM 5935 O O . THR D 1 13 ? -6.399 64.785 18.773 1.00 15.70 10 THR D O 1
ATOM 5939 N N . SER D 1 14 ? -4.705 63.337 18.509 1.00 13.86 11 SER D N 1
ATOM 5940 C CA . SER D 1 14 ? -3.726 64.248 19.077 1.00 14.63 11 SER D CA 1
ATOM 5941 C C . SER D 1 14 ? -2.344 63.835 18.670 1.00 14.98 11 SER D C 1
ATOM 5942 O O . SER D 1 14 ? -2.114 62.685 18.283 1.00 13.05 11 SER D O 1
ATOM 5945 N N . LEU D 1 15 ? -1.393 64.755 18.800 1.00 15.95 12 LEU D N 1
ATOM 5946 C CA . LEU D 1 15 ? -0.003 64.441 18.492 1.00 16.36 12 LEU D CA 1
ATOM 5947 C C . LEU D 1 15 ? 0.588 63.292 19.281 1.00 17.45 12 LEU D C 1
ATOM 5948 O O . LEU D 1 15 ? 1.365 62.522 18.735 1.00 17.08 12 LEU D O 1
ATOM 5953 N N . GLU D 1 16 ? 0.241 63.218 20.565 1.00 18.50 13 GLU D N 1
ATOM 5954 C CA . GLU D 1 16 ? 0.688 62.162 21.457 1.00 19.94 13 GLU D CA 1
ATOM 5955 C C . GLU D 1 16 ? 0.101 60.814 21.129 1.00 18.31 13 GLU D C 1
ATOM 5956 O O . GLU D 1 16 ? 0.556 59.799 21.643 1.00 18.30 13 GLU D O 1
ATOM 5962 N N . THR D 1 17 ? -0.934 60.813 20.312 1.00 16.98 14 THR D N 1
ATOM 5963 C CA . THR D 1 17 ? -1.549 59.574 19.874 1.00 15.65 14 THR D CA 1
ATOM 5964 C C . THR D 1 17 ? -1.405 59.442 18.365 1.00 14.86 14 THR D C 1
ATOM 5965 O O . THR D 1 17 ? -0.296 59.599 17.850 1.00 14.08 14 THR D O 1
ATOM 5969 N N . ALA D 1 18 ? -2.489 59.107 17.655 1.00 13.56 15 ALA D N 1
ATOM 5970 C CA . ALA D 1 18 ? -2.422 58.708 16.237 1.00 12.93 15 ALA D CA 1
ATOM 5971 C C . ALA D 1 18 ? -1.809 59.753 15.282 1.00 11.96 15 ALA D C 1
ATOM 5972 O O . ALA D 1 18 ? -1.152 59.368 14.317 1.00 12.27 15 ALA D O 1
ATOM 5974 N N . ALA D 1 19 ? -2.015 61.041 15.543 1.00 12.48 16 ALA D N 1
ATOM 5975 C CA . ALA D 1 19 ? -1.477 62.104 14.644 1.00 12.49 16 ALA D CA 1
ATOM 5976 C C . ALA D 1 19 ? 0.046 62.113 14.603 1.00 12.70 16 ALA D C 1
ATOM 5977 O O . ALA D 1 19 ? 0.638 62.707 13.700 1.00 13.68 16 ALA D O 1
ATOM 5979 N N . GLY D 1 20 ? 0.668 61.564 15.645 1.00 13.65 17 GLY D N 1
ATOM 5980 C CA . GLY D 1 20 ? 2.128 61.367 15.698 1.00 14.35 17 GLY D CA 1
ATOM 5981 C C . GLY D 1 20 ? 2.696 60.677 14.464 1.00 13.78 17 GLY D C 1
ATOM 5982 O O . GLY D 1 20 ? 3.853 60.903 14.139 1.00 14.30 17 GLY D O 1
ATOM 5983 N N . TYR D 1 21 ? 1.892 59.845 13.776 1.00 12.54 18 TYR D N 1
ATOM 5984 C CA . TYR D 1 21 ? 2.379 59.117 12.581 1.00 12.62 18 TYR D CA 1
ATOM 5985 C C . TYR D 1 21 ? 2.630 60.067 11.396 1.00 13.01 18 TYR D C 1
ATOM 5986 O O . TYR D 1 21 ? 3.771 60.305 11.011 1.00 12.66 18 TYR D O 1
ATOM 5995 N N . LEU D 1 22 ? 1.585 60.691 10.883 1.00 13.01 19 LEU D N 1
ATOM 5996 C CA . LEU D 1 22 ? 1.773 61.623 9.768 1.00 13.64 19 LEU D CA 1
ATOM 5997 C C . LEU D 1 22 ? 2.585 62.866 10.172 1.00 13.74 19 LEU D C 1
ATOM 5998 O O . LEU D 1 22 ? 3.334 63.371 9.345 1.00 14.36 19 LEU D O 1
ATOM 6003 N N . ALA D 1 23 ? 2.413 63.384 11.399 1.00 13.45 20 ALA D N 1
ATOM 6004 C CA . ALA D 1 23 ? 3.250 64.519 11.871 1.00 14.31 20 ALA D CA 1
ATOM 6005 C C . ALA D 1 23 ? 4.725 64.127 11.878 1.00 15.56 20 ALA D C 1
ATOM 6006 O O . ALA D 1 23 ? 5.564 64.899 11.443 1.00 18.48 20 ALA D O 1
ATOM 6008 N N . GLY D 1 24 ? 5.031 62.921 12.365 1.00 14.19 21 GLY D N 1
ATOM 6009 C CA . GLY D 1 24 ? 6.383 62.362 12.287 1.00 15.17 21 GLY D CA 1
ATOM 6010 C C . GLY D 1 24 ? 6.915 62.178 10.869 1.00 15.06 21 GLY D C 1
ATOM 6011 O O . GLY D 1 24 ? 8.067 62.470 10.599 1.00 15.49 21 GLY D O 1
ATOM 6012 N N . LEU D 1 25 ? 6.073 61.685 9.962 1.00 14.28 22 LEU D N 1
ATOM 6013 C CA . LEU D 1 25 ? 6.464 61.576 8.536 1.00 13.74 22 LEU D CA 1
ATOM 6014 C C . LEU D 1 25 ? 6.836 62.965 7.991 1.00 13.98 22 LEU D C 1
ATOM 6015 O O . LEU D 1 25 ? 7.879 63.143 7.398 1.00 15.05 22 LEU D O 1
ATOM 6028 N N . THR D 1 27 ? 7.654 65.685 9.597 1.00 18.06 24 THR D N 1
ATOM 6029 C CA . THR D 1 27 ? 8.906 66.116 10.205 1.00 19.46 24 THR D CA 1
ATOM 6030 C C . THR D 1 27 ? 10.129 65.476 9.539 1.00 20.17 24 THR D C 1
ATOM 6031 O O . THR D 1 27 ? 11.102 66.180 9.309 1.00 19.81 24 THR D O 1
ATOM 6035 N N . SER D 1 28 ? 10.065 64.182 9.194 1.00 18.29 25 SER D N 1
ATOM 6036 C CA . SER D 1 28 ? 11.215 63.498 8.541 1.00 19.86 25 SER D CA 1
ATOM 6037 C C . SER D 1 28 ? 11.418 63.994 7.115 1.00 20.55 25 SER D C 1
ATOM 6038 O O . SER D 1 28 ? 12.522 63.916 6.586 1.00 22.13 25 SER D O 1
ATOM 6041 N N . TRP D 1 29 ? 10.359 64.532 6.506 1.00 20.26 26 TRP D N 1
ATOM 6042 C CA . TRP D 1 29 ? 10.448 65.104 5.176 1.00 22.62 26 TRP D CA 1
ATOM 6043 C C . TRP D 1 29 ? 10.899 66.564 5.215 1.00 25.46 26 TRP D C 1
ATOM 6044 O O . TRP D 1 29 ? 11.088 67.167 4.161 1.00 25.43 26 TRP D O 1
ATOM 6055 N N . GLN D 1 30 ? 10.999 67.108 6.428 1.00 26.10 27 GLN D N 1
ATOM 6056 C CA . GLN D 1 30 ? 11.354 68.508 6.672 1.00 29.72 27 GLN D CA 1
ATOM 6057 C C . GLN D 1 30 ? 10.251 69.470 6.207 1.00 29.33 27 GLN D C 1
ATOM 6058 O O . GLN D 1 30 ? 10.514 70.618 5.851 1.00 30.39 27 GLN D O 1
ATOM 6064 N N . TRP D 1 31 ? 9.006 69.019 6.273 1.00 27.45 28 TRP D N 1
ATOM 6065 C CA . TRP D 1 31 ? 7.872 69.866 5.906 1.00 27.98 28 TRP D CA 1
ATOM 6066 C C . TRP D 1 31 ? 7.473 70.704 7.098 1.00 28.68 28 TRP D C 1
ATOM 6067 O O . TRP D 1 31 ? 7.634 70.280 8.216 1.00 29.92 28 TRP D O 1
ATOM 6078 N N . GLU D 1 32 ? 6.924 71.880 6.849 1.00 31.11 29 GLU D N 1
ATOM 6079 C CA . GLU D 1 32 ? 6.342 72.706 7.894 1.00 31.60 29 GLU D CA 1
ATOM 6080 C C . GLU D 1 32 ? 4.837 72.534 7.865 1.00 29.62 29 GLU D C 1
ATOM 6081 O O . GLU D 1 32 ? 4.219 72.518 6.788 1.00 30.69 29 GLU D O 1
ATOM 6087 N N . PHE D 1 33 ? 4.233 72.435 9.044 1.00 26.34 30 PHE D N 1
ATOM 6088 C CA . PHE D 1 33 ? 2.781 72.258 9.126 1.00 24.63 30 PHE D CA 1
ATOM 6089 C C . PHE D 1 33 ? 2.199 72.851 10.387 1.00 23.48 30 PHE D C 1
ATOM 6090 O O . PHE D 1 33 ? 2.893 73.016 11.387 1.00 21.29 30 PHE D O 1
ATOM 6098 N N . ASP D 1 34 ? 0.918 73.185 10.299 1.00 23.47 31 ASP D N 1
ATOM 6099 C CA . ASP D 1 34 ? 0.101 73.484 11.473 1.00 23.02 31 ASP D CA 1
ATOM 6100 C C . ASP D 1 34 ? -0.756 72.243 11.734 1.00 20.76 31 ASP D C 1
ATOM 6101 O O . ASP D 1 34 ? -1.068 71.503 10.792 1.00 19.87 31 ASP D O 1
ATOM 6106 N N . TYR D 1 35 ? -1.118 72.034 12.994 1.00 19.17 32 TYR D N 1
ATOM 6107 C CA . TYR D 1 35 ? -1.844 70.842 13.436 1.00 17.45 32 TYR D CA 1
ATOM 6108 C C . TYR D 1 35 ? -3.024 71.246 14.322 1.00 17.92 32 TYR D C 1
ATOM 6109 O O . TYR D 1 35 ? -2.897 72.119 15.188 1.00 18.01 32 TYR D O 1
ATOM 6118 N N . ILE D 1 36 ? -4.155 70.612 14.105 1.00 16.40 33 ILE D N 1
ATOM 6119 C CA . ILE D 1 36 ? -5.330 70.838 14.910 1.00 17.06 33 ILE D CA 1
ATOM 6120 C C . ILE D 1 36 ? -5.790 69.470 15.402 1.00 16.06 33 ILE D C 1
ATOM 6121 O O . ILE D 1 36 ? -6.097 68.578 14.601 1.00 17.10 33 ILE D O 1
ATOM 6126 N N . PRO D 1 37 ? -5.886 69.309 16.719 1.00 16.62 34 PRO D N 1
ATOM 6127 C CA . PRO D 1 37 ? -6.383 68.007 17.213 1.00 16.59 34 PRO D CA 1
ATOM 6128 C C . PRO D 1 37 ? -7.902 67.793 16.978 1.00 16.89 34 PRO D C 1
ATOM 6129 O O . PRO D 1 37 ? -8.639 68.770 16.765 1.00 15.42 34 PRO D O 1
ATOM 6133 N N . SER D 1 38 ? -8.378 66.547 17.115 1.00 15.41 35 SER D N 1
ATOM 6134 C CA . SER D 1 38 ? -9.757 66.216 16.771 1.00 15.90 35 SER D CA 1
ATOM 6135 C C . SER D 1 38 ? -10.813 66.916 17.598 1.00 16.92 35 SER D C 1
ATOM 6136 O O . SER D 1 38 ? -11.933 67.035 17.132 1.00 16.94 35 SER D O 1
ATOM 6139 N N . HIS D 1 39 ? -10.469 67.355 18.818 1.00 17.23 36 HIS D N 1
ATOM 6140 C CA . HIS D 1 39 ? -11.404 68.031 19.690 1.00 18.50 36 HIS D CA 1
ATOM 6141 C C . HIS D 1 39 ? -11.348 69.567 19.635 1.00 19.13 36 HIS D C 1
ATOM 6142 O O . HIS D 1 39 ? -12.023 70.228 20.392 1.00 21.30 36 HIS D O 1
ATOM 6149 N N . VAL D 1 40 ? -10.543 70.109 18.745 1.00 18.86 37 VAL D N 1
ATOM 6150 C CA . VAL D 1 40 ? -10.443 71.564 18.551 1.00 19.77 37 VAL D CA 1
ATOM 6151 C C . VAL D 1 40 ? -11.068 71.942 17.217 1.00 19.19 37 VAL D C 1
ATOM 6152 O O . VAL D 1 40 ? -10.858 71.270 16.198 1.00 18.19 37 VAL D O 1
ATOM 6156 N N . GLY D 1 41 ? -11.858 73.008 17.224 1.00 20.32 38 GLY D N 1
ATOM 6157 C CA . GLY D 1 41 ? -12.603 73.406 16.038 1.00 21.39 38 GLY D CA 1
ATOM 6158 C C . GLY D 1 41 ? -11.781 74.240 15.069 1.00 22.19 38 GLY D C 1
ATOM 6159 O O . GLY D 1 41 ? -10.670 74.686 15.403 1.00 22.34 38 GLY D O 1
ATOM 6160 N N . LEU D 1 42 ? -12.343 74.459 13.876 1.00 22.21 39 LEU D N 1
ATOM 6161 C CA . LEU D 1 42 ? -11.687 75.271 12.847 1.00 21.43 39 LEU D CA 1
ATOM 6162 C C . LEU D 1 42 ? -12.704 76.270 12.301 1.00 22.44 39 LEU D C 1
ATOM 6163 O O . LEU D 1 42 ? -13.763 75.880 11.822 1.00 22.37 39 LEU D O 1
ATOM 6168 N N . ASP D 1 43 ? -12.384 77.557 12.422 1.00 23.00 40 ASP D N 1
ATOM 6169 C CA . ASP D 1 43 ? -13.254 78.627 11.989 1.00 24.38 40 ASP D CA 1
ATOM 6170 C C . ASP D 1 43 ? -12.591 79.369 10.822 1.00 24.88 40 ASP D C 1
ATOM 6171 O O . ASP D 1 43 ? -11.431 79.120 10.510 1.00 24.05 40 ASP D O 1
ATOM 6176 N N . VAL D 1 44 ? -13.372 80.222 10.167 1.00 25.41 41 VAL D N 1
ATOM 6177 C CA . VAL D 1 44 ? -12.916 81.086 9.073 1.00 27.43 41 VAL D CA 1
ATOM 6178 C C . VAL D 1 44 ? -11.795 81.969 9.581 1.00 29.53 41 VAL D C 1
ATOM 6179 O O . VAL D 1 44 ? -11.824 82.415 10.720 1.00 30.62 41 VAL D O 1
ATOM 6183 N N . GLY D 1 45 ? -10.785 82.192 8.756 1.00 30.99 42 GLY D N 1
ATOM 6184 C CA . GLY D 1 45 ? -9.762 83.173 9.093 1.00 33.36 42 GLY D CA 1
ATOM 6185 C C . GLY D 1 45 ? -8.382 82.872 8.547 1.00 34.11 42 GLY D C 1
ATOM 6186 O O . GLY D 1 45 ? -8.229 82.125 7.577 1.00 32.55 42 GLY D O 1
ATOM 6187 N N . GLU D 1 46 ? -7.381 83.434 9.221 1.00 36.83 43 GLU D N 1
ATOM 6188 C CA . GLU D 1 46 ? -5.996 83.486 8.732 1.00 39.24 43 GLU D CA 1
ATOM 6189 C C . GLU D 1 46 ? -5.270 82.189 8.729 1.00 36.88 43 GLU D C 1
ATOM 6190 O O . GLU D 1 46 ? -4.443 81.940 7.853 1.00 37.98 43 GLU D O 1
ATOM 6196 N N . LEU D 1 47 ? -5.528 81.378 9.738 1.00 35.18 44 LEU D N 1
ATOM 6197 C CA . LEU D 1 47 ? -4.891 80.083 9.828 1.00 33.26 44 LEU D CA 1
ATOM 6198 C C . LEU D 1 47 ? -5.293 79.215 8.618 1.00 31.86 44 LEU D C 1
ATOM 6199 O O . LEU D 1 47 ? -4.453 78.518 8.037 1.00 31.50 44 LEU D O 1
ATOM 6204 N N . LEU D 1 48 ? -6.578 79.245 8.266 1.00 30.58 45 LEU D N 1
ATOM 6205 C CA . LEU D 1 48 ? -7.061 78.511 7.102 1.00 30.63 45 LEU D CA 1
ATOM 6206 C C . LEU D 1 48 ? -6.566 79.165 5.803 1.00 33.14 45 LEU D C 1
ATOM 6207 O O . LEU D 1 48 ? -6.096 78.463 4.900 1.00 33.46 45 LEU D O 1
ATOM 6212 N N . ALA D 1 49 ? -6.622 80.499 5.744 1.00 35.47 46 ALA D N 1
ATOM 6213 C CA . ALA D 1 49 ? -6.295 81.281 4.549 1.00 38.22 46 ALA D CA 1
ATOM 6214 C C . ALA D 1 49 ? -4.926 80.991 3.965 1.00 39.20 46 ALA D C 1
ATOM 6215 O O . ALA D 1 49 ? -4.796 80.941 2.751 1.00 40.43 46 ALA D O 1
ATOM 6217 N N . LYS D 1 50 ? -3.929 80.746 4.813 1.00 38.66 47 LYS D N 1
ATOM 6218 C CA . LYS D 1 50 ? -2.537 80.695 4.364 1.00 40.56 47 LYS D CA 1
ATOM 6219 C C . LYS D 1 50 ? -2.014 79.291 3.998 1.00 38.16 47 LYS D C 1
ATOM 6220 O O . LYS D 1 50 ? -0.816 79.090 3.945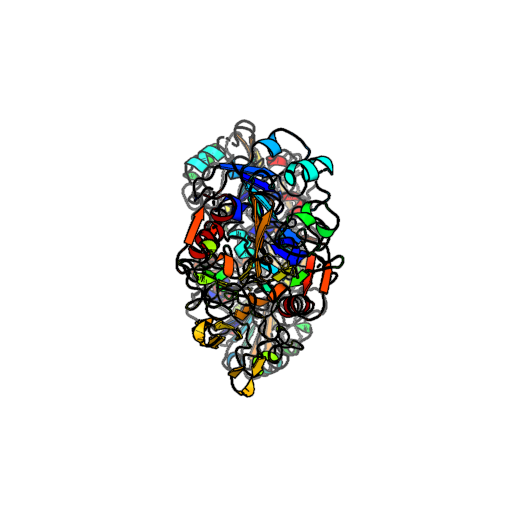 1.00 38.99 47 LYS D O 1
ATOM 6226 N N . GLN D 1 51 ? -2.898 78.332 3.736 1.00 35.15 48 GLN D N 1
ATOM 6227 C CA . GLN D 1 51 ? -2.460 76.956 3.439 1.00 32.63 48 GLN D CA 1
ATOM 6228 C C . GLN D 1 51 ? -2.458 76.674 1.945 1.00 32.86 48 GLN D C 1
ATOM 6229 O O . GLN D 1 51 ? -3.243 77.271 1.207 1.00 33.79 48 GLN D O 1
ATOM 6235 N N . ASP D 1 52 ? -1.567 75.759 1.534 1.00 31.76 49 ASP D N 1
ATOM 6236 C CA . ASP D 1 52 ? -1.513 75.180 0.168 1.00 32.08 49 ASP D CA 1
ATOM 6237 C C . ASP D 1 52 ? -1.942 73.699 0.132 1.00 28.40 49 ASP D C 1
ATOM 6238 O O . ASP D 1 52 ? -2.117 73.134 -0.949 1.00 28.14 49 ASP D O 1
ATOM 6243 N N . LEU D 1 53 ? -2.051 73.089 1.303 1.00 25.35 50 LEU D N 1
ATOM 6244 C CA . LEU D 1 53 ? -2.471 71.704 1.450 1.00 23.89 50 LEU D CA 1
ATOM 6245 C C . LEU D 1 53 ? -3.232 71.584 2.746 1.00 22.43 50 LEU D C 1
ATOM 6246 O O . LEU D 1 53 ? -2.743 72.021 3.795 1.00 21.75 50 LEU D O 1
ATOM 6251 N N . VAL D 1 54 ? -4.446 71.039 2.682 1.00 21.07 51 VAL D N 1
ATOM 6252 C CA . VAL D 1 54 ? -5.212 70.742 3.888 1.00 19.15 51 VAL D CA 1
ATOM 6253 C C . VAL D 1 54 ? -5.484 69.237 3.911 1.00 18.39 51 VAL D C 1
ATOM 6254 O O . VAL D 1 54 ? -5.918 68.658 2.885 1.00 17.82 51 VAL D O 1
ATOM 6258 N N . ILE D 1 55 ? -5.168 68.624 5.053 1.00 17.68 52 ILE D N 1
ATOM 6259 C CA . ILE D 1 55 ? -5.328 67.181 5.297 1.00 16.18 52 ILE D CA 1
ATOM 6260 C C . ILE D 1 55 ? -6.358 67.000 6.408 1.00 16.24 52 ILE D C 1
ATOM 6261 O O . ILE D 1 55 ? -6.172 67.513 7.528 1.00 16.16 52 ILE D O 1
ATOM 6266 N N . LEU D 1 56 ? -7.445 66.281 6.109 1.00 15.56 53 LEU D N 1
ATOM 6267 C CA . LEU D 1 56 ? -8.508 66.003 7.086 1.00 15.00 53 LEU D CA 1
ATOM 6268 C C . LEU D 1 56 ? -8.534 64.491 7.313 1.00 14.21 53 LEU D C 1
ATOM 6269 O O . LEU D 1 56 ? -8.741 63.720 6.388 1.00 15.76 53 LEU D O 1
ATOM 6274 N N . SER D 1 57 ? -8.326 64.080 8.552 1.00 13.39 54 SER D N 1
ATOM 6275 C CA . SER D 1 57 ? -8.168 62.675 8.865 1.00 13.53 54 SER D CA 1
ATOM 6276 C C . SER D 1 57 ? -8.728 62.446 10.275 1.00 13.41 54 SER D C 1
ATOM 6277 O O . SER D 1 57 ? -8.148 62.910 11.236 1.00 11.86 54 SER D O 1
ATOM 6280 N N . ASP D 1 58 ? -9.871 61.773 10.386 1.00 12.51 55 ASP D N 1
ATOM 6281 C CA . ASP D 1 58 ? -10.493 61.534 11.710 1.00 13.69 55 ASP D CA 1
ATOM 6282 C C . ASP D 1 58 ? -10.787 62.877 12.413 1.00 13.69 55 ASP D C 1
ATOM 6283 O O . ASP D 1 58 ? -10.613 63.037 13.635 1.00 13.89 55 ASP D O 1
ATOM 6288 N N . TYR D 1 59 ? -11.170 63.852 11.583 1.00 14.67 56 TYR D N 1
ATOM 6289 C CA . TYR D 1 59 ? -11.614 65.151 11.995 1.00 14.80 56 TYR D CA 1
ATOM 6290 C C . TYR D 1 59 ? -13.120 65.248 11.628 1.00 16.06 56 TYR D C 1
ATOM 6291 O O . TYR D 1 59 ? -13.501 65.341 10.446 1.00 15.10 56 TYR D O 1
ATOM 6300 N N . PRO D 1 60 ? -13.994 65.208 12.643 1.00 16.39 57 PRO D N 1
ATOM 6301 C CA . PRO D 1 60 ? -15.431 65.272 12.386 1.00 17.19 57 PRO D CA 1
ATOM 6302 C C . PRO D 1 60 ? -15.850 66.566 11.761 1.00 16.86 57 PRO D C 1
ATOM 6303 O O . PRO D 1 60 ? -15.334 67.631 12.130 1.00 16.23 57 PRO D O 1
ATOM 6307 N N . ALA D 1 61 ? -16.848 66.472 10.886 1.00 17.51 58 ALA D N 1
ATOM 6308 C CA . ALA D 1 61 ? -17.384 67.612 10.150 1.00 18.00 58 ALA D CA 1
ATOM 6309 C C . ALA D 1 61 ? -17.820 68.766 11.067 1.00 18.68 58 ALA D C 1
ATOM 6310 O O . ALA D 1 61 ? -17.661 69.943 10.699 1.00 18.61 58 ALA D O 1
ATOM 6312 N N . GLU D 1 62 ? -18.369 68.420 12.236 1.00 19.11 59 GLU D N 1
ATOM 6313 C CA . GLU D 1 62 ? -18.904 69.403 13.162 1.00 21.19 59 GLU D CA 1
ATOM 6314 C C . GLU D 1 62 ? -17.821 70.290 13.778 1.00 20.34 59 GLU D C 1
ATOM 6315 O O . GLU D 1 62 ? -18.137 71.335 14.337 1.00 20.66 59 GLU D O 1
ATOM 6321 N N . ARG D 1 63 ? -16.543 69.898 13.646 1.00 20.12 60 ARG D N 1
ATOM 6322 C CA . ARG D 1 63 ? -15.432 70.733 14.102 1.00 20.20 60 ARG D CA 1
ATOM 6323 C C . ARG D 1 63 ? -15.230 71.968 13.223 1.00 21.06 60 ARG D C 1
ATOM 6324 O O . ARG D 1 63 ? -14.682 72.964 13.699 1.00 21.13 60 ARG D O 1
ATOM 6340 N N . THR D 1 65 ? -16.819 75.209 11.281 1.00 21.51 62 THR D N 1
ATOM 6341 C CA . THR D 1 65 ? -17.968 76.079 11.080 1.00 22.65 62 THR D CA 1
ATOM 6342 C C . THR D 1 65 ? -18.364 76.100 9.597 1.00 23.55 62 THR D C 1
ATOM 6343 O O . THR D 1 65 ? -17.541 75.799 8.702 1.00 21.95 62 THR D O 1
ATOM 6347 N N . ALA D 1 66 ? -19.618 76.409 9.318 1.00 25.20 63 ALA D N 1
ATOM 6348 C CA . ALA D 1 66 ? -20.089 76.429 7.926 1.00 26.46 63 ALA D CA 1
ATOM 6349 C C . ALA D 1 66 ? -19.277 77.405 7.066 1.00 26.98 63 ALA D C 1
ATOM 6350 O O . ALA D 1 66 ? -18.999 77.117 5.893 1.00 27.40 63 ALA D O 1
ATOM 6352 N N . GLN D 1 67 ? -18.869 78.530 7.647 1.00 32.54 64 GLN D N 1
ATOM 6353 C CA . GLN D 1 67 ? -18.083 79.534 6.915 1.00 33.23 64 GLN D CA 1
ATOM 6354 C C . GLN D 1 67 ? -16.644 79.087 6.666 1.00 30.35 64 GLN D C 1
ATOM 6355 O O . GLN D 1 67 ? -16.037 79.505 5.682 1.00 28.81 64 GLN D O 1
ATOM 6361 N N . ALA D 1 68 ? -16.089 78.288 7.588 1.00 28.16 65 ALA D N 1
ATOM 6362 C CA . ALA D 1 68 ? -14.780 77.651 7.382 1.00 26.56 65 ALA D CA 1
ATOM 6363 C C . ALA D 1 68 ? -14.844 76.699 6.213 1.00 24.40 65 ALA D C 1
ATOM 6364 O O . ALA D 1 68 ? -13.907 76.618 5.424 1.00 23.43 65 ALA D O 1
ATOM 6366 N N . ILE D 1 69 ? -15.923 75.923 6.134 1.00 24.07 66 ILE D N 1
ATOM 6367 C CA . ILE D 1 69 ? -16.078 74.985 5.034 1.00 23.37 66 ILE D CA 1
ATOM 6368 C C . ILE D 1 69 ? -16.160 75.753 3.698 1.00 24.63 66 ILE D C 1
ATOM 6369 O O . ILE D 1 69 ? -15.465 75.406 2.742 1.00 22.78 66 ILE D O 1
ATOM 6374 N N . ASP D 1 70 ? -16.960 76.812 3.650 1.00 26.86 67 ASP D N 1
ATOM 6375 C CA . ASP D 1 70 ? -17.084 77.621 2.424 1.00 29.35 67 ASP D CA 1
ATOM 6376 C C . ASP D 1 70 ? -15.730 78.263 2.055 1.00 29.42 67 ASP D C 1
ATOM 6377 O O . ASP D 1 70 ? -15.370 78.306 0.885 1.00 28.51 67 ASP D O 1
ATOM 6382 N N . GLN D 1 71 ? -14.971 78.745 3.047 1.00 29.70 68 GLN D N 1
ATOM 6383 C CA . GLN D 1 71 ? -13.621 79.269 2.768 1.00 28.69 68 GLN D CA 1
ATOM 6384 C C . GLN D 1 71 ? -12.755 78.151 2.113 1.00 26.06 68 GLN D C 1
ATOM 6385 O O . GLN D 1 71 ? -12.109 78.360 1.082 1.00 24.92 68 GLN D O 1
ATOM 6391 N N . LEU D 1 72 ? -12.762 76.973 2.716 1.00 24.19 69 LEU D N 1
ATOM 6392 C CA . LEU D 1 72 ? -11.940 75.861 2.228 1.00 23.25 69 LEU D CA 1
ATOM 6393 C C . LEU D 1 72 ? -12.324 75.484 0.805 1.00 22.91 69 LEU D C 1
ATOM 6394 O O . LEU D 1 72 ? -11.450 75.283 -0.058 1.00 23.15 69 LEU D O 1
ATOM 6399 N N . VAL D 1 73 ? -13.628 75.367 0.576 1.00 23.54 70 VAL D N 1
ATOM 6400 C CA . VAL D 1 73 ? -14.152 75.013 -0.746 1.00 23.71 70 VAL D CA 1
ATOM 6401 C C . VAL D 1 73 ? -13.645 76.018 -1.786 1.00 24.83 70 VAL D C 1
ATOM 6402 O O . VAL D 1 73 ? -13.123 75.629 -2.823 1.00 25.19 70 VAL D O 1
ATOM 6406 N N . THR D 1 74 ? -13.772 77.304 -1.486 1.00 26.08 71 THR D N 1
ATOM 6407 C CA . THR D 1 74 ? -13.309 78.367 -2.385 1.00 27.79 71 THR D CA 1
ATOM 6408 C C . THR D 1 74 ? -11.791 78.280 -2.623 1.00 27.38 71 THR D C 1
ATOM 6409 O O . THR D 1 74 ? -11.319 78.497 -3.738 1.00 28.34 71 THR D O 1
ATOM 6421 N N . VAL D 1 76 ? -9.800 75.613 -2.376 1.00 24.32 73 VAL D N 1
ATOM 6422 C CA . VAL D 1 76 ? -9.489 74.466 -3.212 1.00 22.67 73 VAL D CA 1
ATOM 6423 C C . VAL D 1 76 ? -9.758 74.773 -4.700 1.00 24.25 73 VAL D C 1
ATOM 6424 O O . VAL D 1 76 ? -8.908 74.487 -5.562 1.00 24.08 73 VAL D O 1
ATOM 6428 N N . LYS D 1 77 ? -10.897 75.406 -5.005 1.00 25.49 74 LYS D N 1
ATOM 6429 C CA . LYS D 1 77 ? -11.158 75.847 -6.379 1.00 27.59 74 LYS D CA 1
ATOM 6430 C C . LYS D 1 77 ? -10.090 76.819 -6.915 1.00 28.35 74 LYS D C 1
ATOM 6431 O O . LYS D 1 77 ? -9.802 76.785 -8.120 1.00 28.42 74 LYS D O 1
ATOM 6437 N N . ALA D 1 78 ? -9.483 77.627 -6.025 1.00 28.66 75 ALA D N 1
ATOM 6438 C CA . ALA D 1 78 ? -8.399 78.559 -6.390 1.00 29.82 75 ALA D CA 1
ATOM 6439 C C . ALA D 1 78 ? -6.989 77.940 -6.389 1.00 29.20 75 ALA D C 1
ATOM 6440 O O . ALA D 1 78 ? -6.012 78.646 -6.684 1.00 30.12 75 ALA D O 1
ATOM 6442 N N . GLY D 1 79 ? -6.869 76.653 -6.070 1.00 28.09 76 GLY D N 1
ATOM 6443 C CA . GLY D 1 79 ? -5.601 75.950 -6.229 1.00 27.59 76 GLY D CA 1
ATOM 6444 C C . GLY D 1 79 ? -5.099 75.152 -5.034 1.00 26.55 76 GLY D C 1
ATOM 6445 O O . GLY D 1 79 ? -4.174 74.372 -5.189 1.00 25.74 76 GLY D O 1
ATOM 6446 N N . CYS D 1 80 ? -5.707 75.340 -3.857 1.00 26.45 77 CYS D N 1
ATOM 6447 C CA . CYS D 1 80 ? -5.291 74.643 -2.636 1.00 25.25 77 CYS D CA 1
ATOM 6448 C C . CYS D 1 80 ? -5.598 73.142 -2.745 1.00 23.40 77 CYS D C 1
ATOM 6449 O O . CYS D 1 80 ? -6.636 72.742 -3.248 1.00 22.78 77 CYS D O 1
ATOM 6452 N N . GLY D 1 81 ? -4.641 72.322 -2.342 1.00 21.68 78 GLY D N 1
ATOM 6453 C CA . GLY D 1 81 ? -4.819 70.884 -2.307 1.00 20.76 78 GLY D CA 1
ATOM 6454 C C . GLY D 1 81 ? -5.641 70.476 -1.119 1.00 19.30 78 GLY D C 1
ATOM 6455 O O . GLY D 1 81 ? -5.539 71.075 -0.043 1.00 19.12 78 GLY D O 1
ATOM 6456 N N . LEU D 1 82 ? -6.440 69.438 -1.305 1.00 19.08 79 LEU D N 1
ATOM 6457 C CA . LEU D 1 82 ? -7.217 68.859 -0.224 1.00 18.96 79 LEU D CA 1
ATOM 6458 C C . LEU D 1 82 ? -7.111 67.328 -0.257 1.00 18.38 79 LEU D C 1
ATOM 6459 O O . LEU D 1 82 ? -7.334 66.690 -1.294 1.00 18.30 79 LEU D O 1
ATOM 6464 N N . VAL D 1 83 ? -6.799 66.745 0.887 1.00 18.11 80 VAL D N 1
ATOM 6465 C CA . VAL D 1 83 ? -6.828 65.306 1.017 1.00 17.56 80 VAL D CA 1
ATOM 6466 C C . VAL D 1 83 ? -7.613 64.889 2.253 1.00 16.27 80 VAL D C 1
ATOM 6467 O O . VAL D 1 83 ? -7.463 65.441 3.365 1.00 14.73 80 VAL D O 1
ATOM 6479 N N . LEU D 1 85 ? -8.249 61.475 4.572 1.00 14.15 82 LEU D N 1
ATOM 6480 C CA . LEU D 1 85 ? -7.780 60.136 4.927 1.00 13.15 82 LEU D CA 1
ATOM 6481 C C . LEU D 1 85 ? -8.863 59.475 5.774 1.00 14.36 82 LEU D C 1
ATOM 6482 O O . LEU D 1 85 ? -9.434 60.109 6.678 1.00 13.52 82 LEU D O 1
ATOM 6487 N N . GLY D 1 86 ? -9.160 58.211 5.452 1.00 13.07 83 GLY D N 1
ATOM 6488 C CA . GLY D 1 86 ? -10.221 57.479 6.089 1.00 13.35 83 GLY D CA 1
ATOM 6489 C C . GLY D 1 86 ? -9.970 57.201 7.569 1.00 12.03 83 GLY D C 1
ATOM 6490 O O . GLY D 1 86 ? -8.859 57.359 8.070 1.00 12.00 83 GLY D O 1
ATOM 6491 N N . GLY D 1 87 ? -11.052 56.839 8.234 1.00 11.57 84 GLY D N 1
ATOM 6492 C CA . GLY D 1 87 ? -11.085 56.550 9.659 1.00 11.92 84 GLY D CA 1
ATOM 6493 C C . GLY D 1 87 ? -12.514 56.644 10.138 1.00 12.89 84 GLY D C 1
ATOM 6494 O O . GLY D 1 87 ? -13.422 57.011 9.371 1.00 12.77 84 GLY D O 1
ATOM 6495 N N . TRP D 1 88 ? -12.720 56.364 11.425 1.00 13.84 85 TRP D N 1
ATOM 6496 C CA . TRP D 1 88 ? -14.076 56.296 11.945 1.00 14.17 85 TRP D CA 1
ATOM 6497 C C . TRP D 1 88 ? -14.763 57.652 12.004 1.00 15.40 85 TRP D C 1
ATOM 6498 O O . TRP D 1 88 ? -16.005 57.707 12.048 1.00 15.56 85 TRP D O 1
ATOM 6509 N N A GLU D 1 89 ? -13.995 58.748 12.033 0.49 15.24 86 GLU D N 1
ATOM 6510 N N B GLU D 1 89 ? -13.967 58.728 12.008 0.51 15.72 86 GLU D N 1
ATOM 6511 C CA A GLU D 1 89 ? -14.595 60.080 11.955 0.49 16.08 86 GLU D CA 1
ATOM 6512 C CA B GLU D 1 89 ? -14.497 60.078 12.001 0.51 16.99 86 GLU D CA 1
ATOM 6513 C C A GLU D 1 89 ? -14.187 60.825 10.677 0.49 16.27 86 GLU D C 1
ATOM 6514 C C B GLU D 1 89 ? -14.222 60.814 10.675 0.51 16.74 86 GLU D C 1
ATOM 6515 O O A GLU D 1 89 ? -14.167 62.063 10.653 0.49 18.69 86 GLU D O 1
ATOM 6516 O O B GLU D 1 89 ? -14.345 62.043 10.611 0.51 19.08 86 GLU D O 1
ATOM 6527 N N . SER D 1 90 ? -13.856 60.072 9.621 1.00 15.24 87 SER D N 1
ATOM 6528 C CA . SER D 1 90 ? -13.781 60.612 8.257 1.00 14.86 87 SER D CA 1
ATOM 6529 C C . SER D 1 90 ? -14.994 60.179 7.419 1.00 15.22 87 SER D C 1
ATOM 6530 O O . SER D 1 90 ? -15.775 59.296 7.821 1.00 14.78 87 SER D O 1
ATOM 6533 N N . TYR D 1 91 ? -15.135 60.798 6.250 1.00 14.48 88 TYR D N 1
ATOM 6534 C CA . TYR D 1 91 ? -16.235 60.498 5.336 1.00 14.84 88 TYR D CA 1
ATOM 6535 C C . TYR D 1 91 ? -17.532 60.496 6.148 1.00 14.34 88 TYR D C 1
ATOM 6536 O O . TYR D 1 91 ? -17.825 61.507 6.847 1.00 15.04 88 TYR D O 1
ATOM 6545 N N . HIS D 1 92 ? -18.342 59.442 6.097 1.00 15.43 89 HIS D N 1
ATOM 6546 C CA . HIS D 1 92 ? -19.539 59.428 6.946 1.00 15.39 89 HIS D CA 1
ATOM 6547 C C . HIS D 1 92 ? -19.164 58.867 8.323 1.00 16.16 89 HIS D C 1
ATOM 6548 O O . HIS D 1 92 ? -19.423 59.473 9.353 1.00 14.77 89 HIS D O 1
ATOM 6555 N N . GLY D 1 93 ? -18.576 57.691 8.317 1.00 14.74 90 GLY D N 1
ATOM 6556 C CA . GLY D 1 93 ? -18.127 57.085 9.533 1.00 15.52 90 GLY D CA 1
ATOM 6557 C C . GLY D 1 93 ? -19.170 56.941 10.619 1.00 16.12 90 GLY D C 1
ATOM 6558 O O . GLY D 1 93 ? -20.373 56.743 10.369 1.00 16.28 90 GLY D O 1
ATOM 6559 N N . LEU D 1 94 ? -18.687 57.060 11.848 1.00 16.98 91 LEU D N 1
ATOM 6560 C CA . LEU D 1 94 ? -19.542 57.136 13.043 1.00 18.17 91 LEU D CA 1
ATOM 6561 C C . LEU D 1 94 ? -19.168 58.474 13.679 1.00 19.09 91 LEU D C 1
ATOM 6562 O O . LEU D 1 94 ? -18.248 58.532 14.494 1.00 18.47 91 LEU D O 1
ATOM 6567 N N . GLY D 1 95 ? -19.866 59.531 13.275 1.00 19.05 92 GLY D N 1
ATOM 6568 C CA . GLY D 1 95 ? -19.552 60.910 13.667 1.00 20.23 92 GLY D CA 1
ATOM 6569 C C . GLY D 1 95 ? -18.731 61.722 12.677 1.00 19.43 92 GLY D C 1
ATOM 6570 O O . GLY D 1 95 ? -18.327 62.825 13.019 1.00 19.80 92 GLY D O 1
ATOM 6571 N N . GLY D 1 96 ? -18.416 61.177 11.484 1.00 17.24 93 GLY D N 1
ATOM 6572 C CA . GLY D 1 96 ? -17.642 61.935 10.467 1.00 15.91 93 GLY D CA 1
ATOM 6573 C C . GLY D 1 96 ? -18.608 62.947 9.836 1.00 17.01 93 GLY D C 1
ATOM 6574 O O . GLY D 1 96 ? -18.431 64.154 9.969 1.00 17.12 93 GLY D O 1
ATOM 6575 N N . ASN D 1 97 ? -19.639 62.406 9.189 1.00 16.68 94 ASN D N 1
ATOM 6576 C CA . ASN D 1 97 ? -20.775 63.162 8.636 1.00 18.42 94 ASN D CA 1
ATOM 6577 C C . ASN D 1 97 ? -20.385 64.191 7.576 1.00 17.98 94 ASN D C 1
ATOM 6578 O O . ASN D 1 97 ? -21.087 65.148 7.388 1.00 19.43 94 ASN D O 1
ATOM 6583 N N . TRP D 1 98 ? -19.300 63.938 6.834 1.00 17.79 95 TRP D N 1
ATOM 6584 C CA . TRP D 1 98 ? -18.809 64.875 5.809 1.00 17.85 95 TRP D CA 1
ATOM 6585 C C . TRP D 1 98 ? -19.726 64.890 4.587 1.00 19.20 95 TRP D C 1
ATOM 6586 O O . TRP D 1 98 ? -19.687 65.836 3.820 1.00 18.43 95 TRP D O 1
ATOM 6597 N N . ASP D 1 99 ? -20.580 63.863 4.432 1.00 19.03 96 ASP D N 1
ATOM 6598 C CA . ASP D 1 99 ? -21.593 63.881 3.380 1.00 20.95 96 ASP D CA 1
ATOM 6599 C C . ASP D 1 99 ? -22.584 65.026 3.537 1.00 23.09 96 ASP D C 1
ATOM 6600 O O . ASP D 1 99 ? -23.206 65.432 2.558 1.00 25.10 96 ASP D O 1
ATOM 6605 N N . GLN D 1 100 ? -22.760 65.522 4.755 1.00 23.24 97 GLN D N 1
ATOM 6606 C CA . GLN D 1 100 ? -23.716 66.612 5.019 1.00 26.94 97 GLN D CA 1
ATOM 6607 C C . GLN D 1 100 ? -23.129 68.004 4.794 1.00 27.08 97 GLN D C 1
ATOM 6608 O O . GLN D 1 100 ? -23.786 68.992 5.121 1.00 28.92 97 GLN D O 1
ATOM 6614 N N . THR D 1 101 ? -21.903 68.097 4.296 1.00 24.99 98 THR D N 1
ATOM 6615 C CA . THR D 1 101 ? -21.234 69.394 4.143 1.00 24.86 98 THR D CA 1
ATOM 6616 C C . THR D 1 101 ? -21.033 69.799 2.673 1.00 25.90 98 THR D C 1
ATOM 6617 O O . THR D 1 101 ? -21.039 68.964 1.745 1.00 24.89 98 THR D O 1
ATOM 6621 N N . LEU D 1 102 ? -20.774 71.085 2.471 1.00 26.95 99 LEU D N 1
ATOM 6622 C CA . LEU D 1 102 ? -20.463 71.586 1.138 1.00 28.44 99 LEU D CA 1
ATOM 6623 C C . LEU D 1 102 ? -19.099 71.091 0.622 1.00 26.42 99 LEU D C 1
ATOM 6624 O O . LEU D 1 102 ? -18.834 71.119 -0.582 1.00 27.07 99 LEU D O 1
ATOM 6629 N N . LEU D 1 103 ? -18.235 70.630 1.522 1.00 24.97 100 LEU D N 1
ATOM 6630 C CA . LEU D 1 103 ? -16.964 70.058 1.122 1.00 23.32 100 LEU D CA 1
ATOM 6631 C C . LEU D 1 103 ? -17.177 68.778 0.289 1.00 22.60 100 LEU D C 1
ATOM 6632 O O . LEU D 1 103 ? -16.347 68.439 -0.542 1.00 23.27 100 LEU D O 1
ATOM 6637 N N . ALA D 1 104 ? -18.299 68.079 0.480 1.00 23.34 101 ALA D N 1
ATOM 6638 C CA . ALA D 1 104 ? -18.633 66.914 -0.344 1.00 22.69 101 ALA D CA 1
ATOM 6639 C C . ALA D 1 104 ? -18.561 67.228 -1.834 1.00 24.21 101 ALA D C 1
ATOM 6640 O O . ALA D 1 104 ? -18.229 66.342 -2.631 1.00 23.84 101 ALA D O 1
ATOM 6642 N N . GLU D 1 105 ? -18.900 68.463 -2.221 1.00 25.44 102 GLU D N 1
ATOM 6643 C CA . GLU D 1 105 ? -18.919 68.849 -3.662 1.00 27.64 102 GLU D CA 1
ATOM 6644 C C . GLU D 1 105 ? -17.523 68.827 -4.306 1.00 25.47 102 GLU D C 1
ATOM 6645 O O . GLU D 1 105 ? -17.409 68.567 -5.500 1.00 26.11 102 GLU D O 1
ATOM 6651 N N . VAL D 1 106 ? -16.477 69.093 -3.522 1.00 23.45 103 VAL D N 1
ATOM 6652 C CA . VAL D 1 106 ? -15.112 69.170 -4.093 1.00 22.59 103 VAL D CA 1
ATOM 6653 C C . VAL D 1 106 ? -14.322 67.877 -3.970 1.00 21.36 103 VAL D C 1
ATOM 6654 O O . VAL D 1 106 ? -13.361 67.693 -4.693 1.00 22.32 103 VAL D O 1
ATOM 6658 N N . LEU D 1 107 ? -14.743 66.973 -3.094 1.00 21.49 104 LEU D N 1
ATOM 6659 C CA . LEU D 1 107 ? -14.062 65.700 -2.927 1.00 20.27 104 LEU D CA 1
ATOM 6660 C C . LEU D 1 107 ? -14.363 64.817 -4.135 1.00 20.72 104 LEU D C 1
ATOM 6661 O O . LEU D 1 107 ? -15.469 64.882 -4.696 1.00 21.53 104 LEU D O 1
ATOM 6666 N N . PRO D 1 108 ? -13.399 63.965 -4.546 1.00 18.39 105 PRO D N 1
ATOM 6667 C CA . PRO D 1 108 ? -13.635 63.200 -5.755 1.00 19.13 105 PRO D CA 1
ATOM 6668 C C . PRO D 1 108 ? -14.401 61.908 -5.568 1.00 18.63 105 PRO D C 1
ATOM 6669 O O . PRO D 1 108 ? -14.410 61.055 -6.479 1.00 17.97 105 PRO D O 1
ATOM 6673 N N . VAL D 1 109 ? -15.061 61.759 -4.427 1.00 18.17 106 VAL D N 1
ATOM 6674 C CA . VAL D 1 109 ? -15.847 60.547 -4.131 1.00 18.63 106 VAL D CA 1
ATOM 6675 C C . VAL D 1 109 ? -17.231 60.913 -3.646 1.00 19.20 106 VAL D C 1
ATOM 6676 O O . VAL D 1 109 ? -17.395 61.973 -3.044 1.00 20.15 106 VAL D O 1
ATOM 6680 N N . ASP D 1 110 ? -18.205 60.029 -3.873 1.00 19.35 107 ASP D N 1
ATOM 6681 C CA . ASP D 1 110 ? -19.506 60.142 -3.234 1.00 20.04 107 ASP D CA 1
ATOM 6682 C C . ASP D 1 110 ? -19.420 59.502 -1.862 1.00 18.59 107 ASP D C 1
ATOM 6683 O O . ASP D 1 110 ? -18.847 58.417 -1.699 1.00 17.68 107 ASP D O 1
ATOM 6688 N N . ILE D 1 111 ? -20.024 60.173 -0.884 1.00 18.38 108 ILE D N 1
ATOM 6689 C CA . ILE D 1 111 ? -19.958 59.729 0.500 1.00 17.09 108 ILE D CA 1
ATOM 6690 C C . ILE D 1 111 ? -21.342 59.244 0.896 1.00 17.66 108 ILE D C 1
ATOM 6691 O O . ILE D 1 111 ? -22.346 59.845 0.552 1.00 18.65 108 ILE D O 1
ATOM 6696 N N . LYS D 1 112 ? -21.385 58.159 1.647 1.00 17.60 109 LYS D N 1
ATOM 6697 C CA . LYS D 1 112 ? -22.631 57.554 2.074 1.00 18.99 109 LYS D CA 1
ATOM 6698 C C . LYS D 1 112 ? -23.318 58.412 3.135 1.00 19.48 109 LYS D C 1
ATOM 6699 O O . LYS D 1 112 ? -22.690 59.301 3.728 1.00 18.27 109 LYS D O 1
ATOM 6705 N N . SER D 1 113 ? -24.607 58.160 3.336 1.00 21.06 110 SER D N 1
ATOM 6706 C CA . SER D 1 113 ? -25.373 58.800 4.425 1.00 23.13 110 SER D CA 1
ATOM 6707 C C . SER D 1 113 ? -25.715 57.785 5.539 1.00 22.90 110 SER D C 1
ATOM 6708 O O . SER D 1 113 ? -26.605 58.005 6.354 1.00 24.91 110 SER D O 1
ATOM 6711 N N . ALA D 1 114 ? -25.064 56.630 5.502 1.00 21.59 111 ALA D N 1
ATOM 6712 C CA . ALA D 1 114 ? -25.185 55.612 6.536 1.00 21.17 111 ALA D CA 1
ATOM 6713 C C . ALA D 1 114 ? -23.787 55.117 6.796 1.00 18.98 111 ALA D C 1
ATOM 6714 O O . ALA D 1 114 ? -22.870 55.349 5.986 1.00 18.88 111 ALA D O 1
ATOM 6716 N N . ASP D 1 115 ? -23.610 54.461 7.937 1.00 18.32 112 ASP D N 1
ATOM 6717 C CA . ASP D 1 115 ? -22.301 53.980 8.375 1.00 16.56 112 ASP D CA 1
ATOM 6718 C C . ASP D 1 115 ? -21.557 53.337 7.189 1.00 15.48 112 ASP D C 1
ATOM 6719 O O . ASP D 1 115 ? -22.089 52.452 6.502 1.00 15.08 112 ASP D O 1
ATOM 6724 N N . ASP D 1 116 ? -20.334 53.796 6.962 1.00 15.34 113 ASP D N 1
ATOM 6725 C CA . ASP D 1 116 ? -19.535 53.318 5.841 1.00 15.33 113 ASP D CA 1
ATOM 6726 C C . ASP D 1 116 ? -18.255 52.627 6.300 1.00 14.79 113 ASP D C 1
ATOM 6727 O O . ASP D 1 116 ? -17.324 52.390 5.505 1.00 13.24 113 ASP D O 1
ATOM 6732 N N . ARG D 1 117 ? -18.188 52.278 7.579 1.00 14.42 114 ARG D N 1
ATOM 6733 C CA . ARG D 1 117 ? -16.969 51.716 8.090 1.00 12.69 114 ARG D CA 1
ATOM 6734 C C . ARG D 1 117 ? -16.930 50.234 7.762 1.00 13.56 114 ARG D C 1
ATOM 6735 O O . ARG D 1 117 ? -17.882 49.475 8.052 1.00 13.03 114 ARG D O 1
ATOM 6743 N N . ILE D 1 118 ? -15.817 49.814 7.202 1.00 12.20 115 ILE D N 1
ATOM 6744 C CA . ILE D 1 118 ? -15.563 48.375 6.955 1.00 14.45 115 ILE D CA 1
ATOM 6745 C C . ILE D 1 118 ? -14.262 48.001 7.678 1.00 13.83 115 ILE D C 1
ATOM 6746 O O . ILE D 1 118 ? -13.226 48.605 7.446 1.00 14.06 115 ILE D O 1
ATOM 6751 N N . ASN D 1 119 ? -14.352 47.028 8.584 1.00 14.58 116 ASN D N 1
ATOM 6752 C CA . ASN D 1 119 ? -13.222 46.552 9.333 1.00 14.15 116 ASN D CA 1
ATOM 6753 C C . ASN D 1 119 ? -12.828 45.146 8.838 1.00 16.24 116 ASN D C 1
ATOM 6754 O O . ASN D 1 119 ? -13.679 44.251 8.744 1.00 17.50 116 ASN D O 1
ATOM 6759 N N . PHE D 1 120 ? -11.578 44.933 8.481 1.00 14.27 117 PHE D N 1
ATOM 6760 C CA . PHE D 1 120 ? -11.198 43.631 7.889 1.00 16.06 117 PHE D CA 1
ATOM 6761 C C . PHE D 1 120 ? -10.555 42.735 8.934 1.00 16.66 117 PHE D C 1
ATOM 6762 O O . PHE D 1 120 ? -9.491 43.076 9.427 1.00 16.75 117 PHE D O 1
ATOM 6770 N N . ASP D 1 121 ? -11.187 41.617 9.267 1.00 17.33 118 ASP D N 1
ATOM 6771 C CA . ASP D 1 121 ? -10.574 40.613 10.149 1.00 17.85 118 ASP D CA 1
ATOM 6772 C C . ASP D 1 121 ? -9.734 39.573 9.373 1.00 19.56 118 ASP D C 1
ATOM 6773 O O . ASP D 1 121 ? -8.991 38.784 9.985 1.00 21.37 118 ASP D O 1
ATOM 6778 N N . GLN D 1 122 ? -9.846 39.592 8.038 1.00 18.83 119 GLN D N 1
ATOM 6779 C CA . GLN D 1 122 ? -9.029 38.766 7.171 1.00 19.06 119 GLN D CA 1
ATOM 6780 C C . GLN D 1 122 ? -8.248 39.615 6.132 1.00 17.67 119 GLN D C 1
ATOM 6781 O O . GLN D 1 122 ? -8.507 40.811 5.969 1.00 16.60 119 GLN D O 1
ATOM 6787 N N . PRO D 1 123 ? -7.214 39.030 5.518 1.00 17.29 120 PRO D N 1
ATOM 6788 C CA . PRO D 1 123 ? -6.278 39.806 4.686 1.00 16.73 120 PRO D CA 1
ATOM 6789 C C . PRO D 1 123 ? -6.933 40.596 3.547 1.00 16.18 120 PRO D C 1
ATOM 6790 O O . PRO D 1 123 ? -7.798 40.064 2.825 1.00 17.30 120 PRO D O 1
ATOM 6794 N N . THR D 1 124 ? -6.587 41.871 3.456 1.00 15.29 121 THR D N 1
ATOM 6795 C CA . THR D 1 124 ? -7.048 42.764 2.397 1.00 14.80 121 THR D CA 1
ATOM 6796 C C . THR D 1 124 ? -5.812 43.489 1.873 1.00 15.00 121 THR D C 1
ATOM 6797 O O . THR D 1 124 ? -5.024 44.041 2.664 1.00 13.99 121 THR D O 1
ATOM 6801 N N . LEU D 1 125 ? -5.622 43.429 0.558 1.00 14.66 122 LEU D N 1
ATOM 6802 C CA . LEU D 1 125 ? -4.434 43.976 -0.102 1.00 14.06 122 LEU D CA 1
ATOM 6803 C C . LEU D 1 125 ? -4.760 45.248 -0.876 1.00 14.14 122 LEU D C 1
ATOM 6804 O O . LEU D 1 125 ? -5.789 45.325 -1.544 1.00 13.98 122 LEU D O 1
ATOM 6809 N N . ALA D 1 126 ? -3.852 46.223 -0.819 1.00 12.73 123 ALA D N 1
ATOM 6810 C CA . ALA D 1 126 ? -3.887 47.391 -1.709 1.00 12.60 123 ALA D CA 1
ATOM 6811 C C . ALA D 1 126 ? -3.288 46.980 -3.085 1.00 14.74 123 ALA D C 1
ATOM 6812 O O . ALA D 1 126 ? -2.191 46.406 -3.166 1.00 14.60 123 ALA D O 1
ATOM 6814 N N . ILE D 1 127 ? -4.017 47.257 -4.165 1.00 15.22 124 ILE D N 1
ATOM 6815 C CA . ILE D 1 127 ? -3.650 46.795 -5.503 1.00 18.41 124 ILE D CA 1
ATOM 6816 C C . ILE D 1 127 ? -3.943 47.992 -6.451 1.00 17.68 124 ILE D C 1
ATOM 6817 O O . ILE D 1 127 ? -4.933 48.711 -6.256 1.00 17.06 124 ILE D O 1
ATOM 6822 N N . PRO D 1 128 ? -3.097 48.227 -7.469 1.00 18.27 125 PRO D N 1
ATOM 6823 C CA . PRO D 1 128 ? -3.417 49.280 -8.446 1.00 18.93 125 PRO D CA 1
ATOM 6824 C C . PRO D 1 128 ? -4.726 48.982 -9.188 1.00 18.94 125 PRO D C 1
ATOM 6825 O O . PRO D 1 128 ? -5.033 47.809 -9.463 1.00 19.46 125 PRO D O 1
ATOM 6829 N N . ALA D 1 129 ? -5.508 50.029 -9.460 1.00 19.14 126 ALA D N 1
ATOM 6830 C CA . ALA D 1 129 ? -6.850 49.865 -10.081 1.00 20.45 126 ALA D CA 1
ATOM 6831 C C . ALA D 1 129 ? -6.761 49.385 -11.525 1.00 22.48 126 ALA D C 1
ATOM 6832 O O . ALA D 1 129 ? -7.622 48.625 -11.983 1.00 23.18 126 ALA D O 1
ATOM 6834 N N . ALA D 1 130 ? -5.743 49.855 -12.241 1.00 22.79 127 ALA D N 1
ATOM 6835 C CA . ALA D 1 130 ? -5.581 49.532 -13.660 1.00 25.23 127 ALA D CA 1
ATOM 6836 C C . ALA D 1 130 ? -4.119 49.446 -13.965 1.00 25.87 127 ALA D C 1
ATOM 6837 O O . ALA D 1 130 ? -3.281 49.958 -13.216 1.00 23.62 127 ALA D O 1
ATOM 6839 N N . ILE D 1 131 ? -3.795 48.800 -15.081 1.00 28.47 128 ILE D N 1
ATOM 6840 C CA . ILE D 1 131 ? -2.412 48.539 -15.408 1.00 29.92 128 ILE D CA 1
ATOM 6841 C C . ILE D 1 131 ? -1.603 49.862 -15.505 1.00 30.00 128 ILE D C 1
ATOM 6842 O O . ILE D 1 131 ? -0.477 49.914 -15.010 1.00 30.71 128 ILE D O 1
ATOM 6847 N N . ASN D 1 132 ? -2.197 50.952 -15.982 1.00 30.73 129 ASN D N 1
ATOM 6848 C CA . ASN D 1 132 ? -1.475 52.241 -16.022 1.00 32.02 129 ASN D CA 1
ATOM 6849 C C . ASN D 1 132 ? -1.639 53.154 -14.793 1.00 30.11 129 ASN D C 1
ATOM 6850 O O . ASN D 1 132 ? -1.189 54.313 -14.804 1.00 30.01 129 ASN D O 1
ATOM 6855 N N . SER D 1 133 ? -2.301 52.656 -13.752 1.00 26.18 130 SER D N 1
ATOM 6856 C CA . SER D 1 133 ? -2.390 53.407 -12.503 1.00 24.60 130 SER D CA 1
ATOM 6857 C C . SER D 1 133 ? -0.978 53.634 -11.962 1.00 22.92 130 SER D C 1
ATOM 6858 O O . SER D 1 133 ? -0.699 54.698 -11.403 1.00 21.41 130 SER D O 1
ATOM 6861 N N . VAL D 1 134 ? -0.095 52.655 -12.165 1.00 22.83 131 VAL D N 1
ATOM 6862 C CA . VAL D 1 134 ? 1.286 52.735 -11.646 1.00 23.12 131 VAL D CA 1
ATOM 6863 C C . VAL D 1 134 ? 2.133 53.802 -12.302 1.00 24.45 131 VAL D C 1
ATOM 6864 O O . VAL D 1 134 ? 3.194 54.146 -11.776 1.00 25.31 131 VAL D O 1
ATOM 6868 N N . SER D 1 135 ? 1.667 54.362 -13.411 1.00 25.83 132 SER D N 1
ATOM 6869 C CA . SER D 1 135 ? 2.336 55.519 -14.005 1.00 27.25 132 SER D CA 1
ATOM 6870 C C . SER D 1 135 ? 2.004 56.816 -13.308 1.00 25.23 132 SER D C 1
ATOM 6871 O O . SER D 1 135 ? 2.660 57.822 -13.548 1.00 24.87 132 SER D O 1
ATOM 6874 N N . HIS D 1 136 ? 0.963 56.821 -12.483 1.00 22.50 133 HIS D N 1
ATOM 6875 C CA . HIS D 1 136 ? 0.630 58.035 -11.752 1.00 21.10 133 HIS D CA 1
ATOM 6876 C C . HIS D 1 136 ? 1.765 58.382 -10.750 1.00 20.65 133 HIS D C 1
ATOM 6877 O O . HIS D 1 136 ? 2.283 57.489 -10.081 1.00 20.17 133 HIS D O 1
ATOM 6884 N N . PRO D 1 137 ? 2.147 59.671 -10.644 1.00 20.63 134 PRO D N 1
ATOM 6885 C CA . PRO D 1 137 ? 3.171 60.094 -9.678 1.00 21.03 134 PRO D CA 1
ATOM 6886 C C . PRO D 1 137 ? 2.968 59.591 -8.245 1.00 19.04 134 PRO D C 1
ATOM 6887 O O . PRO D 1 137 ? 3.945 59.285 -7.574 1.00 18.22 134 PRO D O 1
ATOM 6891 N N . ILE D 1 138 ? 1.742 59.448 -7.768 1.00 17.56 135 ILE D N 1
ATOM 6892 C CA . ILE D 1 138 ? 1.556 58.924 -6.412 1.00 16.40 135 ILE D CA 1
ATOM 6893 C C . ILE D 1 138 ? 2.017 57.467 -6.314 1.00 17.17 135 ILE D C 1
ATOM 6894 O O . ILE D 1 138 ? 2.550 57.037 -5.283 1.00 15.87 135 ILE D O 1
ATOM 6899 N N . LEU D 1 139 ? 1.855 56.709 -7.386 1.00 17.50 136 LEU D N 1
ATOM 6900 C CA . LEU D 1 139 ? 2.087 55.254 -7.314 1.00 17.58 136 LEU D CA 1
ATOM 6901 C C . LEU D 1 139 ? 3.484 54.832 -7.796 1.00 17.64 136 LEU D C 1
ATOM 6902 O O . LEU D 1 139 ? 3.880 53.689 -7.603 1.00 16.95 136 LEU D O 1
ATOM 6907 N N . GLN D 1 140 ? 4.227 55.754 -8.397 1.00 18.38 137 GLN D N 1
ATOM 6908 C CA . GLN D 1 140 ? 5.506 55.420 -8.990 1.00 20.16 137 GLN D CA 1
ATOM 6909 C C . GLN D 1 140 ? 6.521 54.923 -7.946 1.00 19.86 137 GLN D C 1
ATOM 6910 O O . GLN D 1 140 ? 6.475 55.318 -6.766 1.00 17.23 137 GLN D O 1
ATOM 6916 N N . ASN D 1 141 ? 7.456 54.100 -8.436 1.00 19.53 138 ASN D N 1
ATOM 6917 C CA . ASN D 1 141 ? 8.619 53.657 -7.685 1.00 20.20 138 ASN D CA 1
ATOM 6918 C C . ASN D 1 141 ? 8.307 52.961 -6.372 1.00 18.87 138 ASN D C 1
ATOM 6919 O O . ASN D 1 141 ? 9.099 53.045 -5.421 1.00 17.95 138 ASN D O 1
ATOM 6924 N N . LEU D 1 142 ? 7.159 52.260 -6.353 1.00 18.21 139 LEU D N 1
ATOM 6925 C CA . LEU D 1 142 ? 6.693 51.465 -5.236 1.00 17.09 139 LEU D CA 1
ATOM 6926 C C . LEU D 1 142 ? 6.398 50.035 -5.719 1.00 18.18 139 LEU D C 1
ATOM 6927 O O . LEU D 1 142 ? 5.944 49.835 -6.849 1.00 18.18 139 LEU D O 1
ATOM 6932 N N . PRO D 1 143 ? 6.649 49.037 -4.861 1.00 17.79 140 PRO D N 1
ATOM 6933 C CA . PRO D 1 143 ? 6.577 47.652 -5.301 1.00 17.45 140 PRO D CA 1
ATOM 6934 C C . PRO D 1 143 ? 5.159 47.075 -5.184 1.00 16.75 140 PRO D C 1
ATOM 6935 O O . PRO D 1 143 ? 4.928 46.154 -4.413 1.00 16.34 140 PRO D O 1
ATOM 6939 N N . TRP D 1 144 ? 4.201 47.649 -5.922 1.00 15.07 141 TRP D N 1
ATOM 6940 C CA . TRP D 1 144 ? 2.803 47.164 -5.881 1.00 15.54 141 TRP D CA 1
ATOM 6941 C C . TRP D 1 144 ? 2.707 45.688 -6.301 1.00 15.93 141 TRP D C 1
ATOM 6942 O O . TRP D 1 144 ? 1.941 44.920 -5.724 1.00 14.66 141 TRP D O 1
ATOM 6953 N N . GLU D 1 145 ? 3.481 45.302 -7.309 1.00 16.69 142 GLU D N 1
ATOM 6954 C CA . GLU D 1 145 ? 3.456 43.904 -7.757 1.00 17.96 142 GLU D CA 1
ATOM 6955 C C . GLU D 1 145 ? 4.251 42.961 -6.866 1.00 18.78 142 GLU D C 1
ATOM 6956 O O . GLU D 1 145 ? 3.768 41.882 -6.506 1.00 17.08 142 GLU D O 1
ATOM 6962 N N . ASP D 1 146 ? 5.473 43.349 -6.499 1.00 18.55 143 ASP D N 1
ATOM 6963 C CA . ASP D 1 146 ? 6.313 42.450 -5.719 1.00 19.24 143 ASP D CA 1
ATOM 6964 C C . ASP D 1 146 ? 5.868 42.321 -4.274 1.00 18.02 143 ASP D C 1
ATOM 6965 O O . ASP D 1 146 ? 6.172 41.337 -3.633 1.00 17.81 143 ASP D O 1
ATOM 6970 N N . ARG D 1 147 ? 5.167 43.315 -3.753 1.00 16.24 144 ARG D N 1
ATOM 6971 C CA . ARG D 1 147 ? 4.946 43.407 -2.329 1.00 16.89 144 ARG D CA 1
ATOM 6972 C C . ARG D 1 147 ? 3.679 44.209 -2.015 1.00 15.75 144 ARG D C 1
ATOM 6973 O O . ARG D 1 147 ? 3.710 45.251 -1.335 1.00 14.96 144 ARG D O 1
ATOM 6981 N N . PRO D 1 148 ? 2.527 43.701 -2.481 1.00 14.52 145 PRO D N 1
ATOM 6982 C CA . PRO D 1 148 ? 1.304 44.419 -2.174 1.00 13.51 145 PRO D CA 1
ATOM 6983 C C . PRO D 1 148 ? 1.075 44.459 -0.655 1.00 13.21 145 PRO D C 1
ATOM 6984 O O . PRO D 1 148 ? 1.107 43.421 -0.014 1.00 13.42 145 PRO D O 1
ATOM 6988 N N . PRO D 1 149 ? 0.806 45.635 -0.095 1.00 13.66 146 PRO D N 1
ATOM 6989 C CA . PRO D 1 149 ? 0.658 45.768 1.330 1.00 14.23 146 PRO D CA 1
ATOM 6990 C C . PRO D 1 149 ? -0.782 45.551 1.794 1.00 14.62 146 PRO D C 1
ATOM 6991 O O . PRO D 1 149 ? -1.739 45.668 1.005 1.00 15.48 146 PRO D O 1
ATOM 6995 N N . THR D 1 150 ? -0.915 45.291 3.085 1.00 14.74 147 THR D N 1
ATOM 6996 C CA . THR D 1 150 ? -2.184 44.927 3.673 1.00 15.42 147 THR D CA 1
ATOM 6997 C C . THR D 1 150 ? -2.725 46.195 4.348 1.00 14.33 147 THR D C 1
ATOM 6998 O O . THR D 1 150 ? -1.953 47.101 4.785 1.00 14.81 147 THR D O 1
ATOM 7002 N N . ILE D 1 151 ? -4.044 46.318 4.354 1.00 14.32 148 ILE D N 1
ATOM 7003 C CA . ILE D 1 151 ? -4.726 47.292 5.170 1.00 13.91 148 ILE D CA 1
ATOM 7004 C C . ILE D 1 151 ? -5.781 46.660 6.066 1.00 13.84 148 ILE D C 1
ATOM 7005 O O . ILE D 1 151 ? -6.280 45.537 5.811 1.00 14.84 148 ILE D O 1
ATOM 7010 N N . GLY D 1 152 ? -6.124 47.379 7.132 1.00 13.04 149 GLY D N 1
ATOM 7011 C CA . GLY D 1 152 ? -7.022 46.870 8.154 1.00 12.98 149 GLY D CA 1
ATOM 7012 C C . GLY D 1 152 ? -8.492 47.231 8.061 1.00 12.12 149 GLY D C 1
ATOM 7013 O O . GLY D 1 152 ? -9.344 46.603 8.740 1.00 12.18 149 GLY D O 1
ATOM 7014 N N . GLY D 1 153 ? -8.806 48.279 7.293 1.00 11.60 150 GLY D N 1
ATOM 7015 C CA . GLY D 1 153 ? -10.187 48.704 7.131 1.00 12.19 150 GLY D CA 1
ATOM 7016 C C . GLY D 1 153 ? -10.255 49.954 6.266 1.00 13.27 150 GLY D C 1
ATOM 7017 O O . GLY D 1 153 ? -9.224 50.505 5.882 1.00 14.73 150 GLY D O 1
ATOM 7018 N N . LEU D 1 154 ? -11.470 50.364 5.944 1.00 12.49 151 LEU D N 1
ATOM 7019 C CA . LEU D 1 154 ? -11.692 51.571 5.139 1.00 12.32 151 LEU D CA 1
ATOM 7020 C C . LEU D 1 154 ? -13.119 52.008 5.242 1.00 12.07 151 LEU D C 1
ATOM 7021 O O . LEU D 1 154 ? -14.013 51.233 5.634 1.00 11.74 151 LEU D O 1
ATOM 7026 N N . ASN D 1 155 ? -13.347 53.264 4.868 1.00 11.50 152 ASN D N 1
ATOM 7027 C CA . ASN D 1 155 ? -14.663 53.745 4.611 1.00 12.41 152 ASN D CA 1
ATOM 7028 C C . ASN D 1 155 ? -15.058 53.384 3.152 1.00 13.22 152 ASN D C 1
ATOM 7029 O O . ASN D 1 155 ? -14.256 53.524 2.209 1.00 13.21 152 ASN D O 1
ATOM 7034 N N . ARG D 1 156 ? -16.281 52.926 3.000 1.00 13.43 153 ARG D N 1
ATOM 7035 C CA . ARG D 1 156 ? -16.850 52.609 1.703 1.00 15.19 153 ARG D CA 1
ATOM 7036 C C . ARG D 1 156 ? -17.238 53.906 0.981 1.00 15.56 153 ARG D C 1
ATOM 7037 O O . ARG D 1 156 ? -18.231 54.556 1.312 1.00 17.06 153 ARG D O 1
ATOM 7045 N N . ILE D 1 157 ? -16.461 54.237 -0.035 1.00 15.15 154 ILE D N 1
ATOM 7046 C CA . ILE D 1 157 ? -16.659 55.458 -0.821 1.00 16.25 154 ILE D CA 1
ATOM 7047 C C . ILE D 1 157 ? -16.636 55.094 -2.306 1.00 17.42 154 ILE D C 1
ATOM 7048 O O . ILE D 1 157 ? -16.076 54.072 -2.679 1.00 18.45 154 ILE D O 1
ATOM 7053 N N . ALA D 1 158 ? -17.226 55.929 -3.144 1.00 18.07 155 ALA D N 1
ATOM 7054 C CA . ALA D 1 158 ? -17.351 55.633 -4.564 1.00 18.88 155 ALA D CA 1
ATOM 7055 C C . ALA D 1 158 ? -16.748 56.777 -5.370 1.00 18.96 155 ALA D C 1
ATOM 7056 O O . ALA D 1 158 ? -17.060 57.940 -5.142 1.00 19.46 155 ALA D O 1
ATOM 7058 N N . ALA D 1 159 ? -15.913 56.450 -6.333 1.00 18.95 156 ALA D N 1
ATOM 7059 C CA . ALA D 1 159 ? -15.373 57.473 -7.234 1.00 19.53 156 ALA D CA 1
ATOM 7060 C C . ALA D 1 159 ? -16.461 58.177 -8.042 1.00 21.09 156 ALA D C 1
ATOM 7061 O O . ALA D 1 159 ? -17.368 57.547 -8.604 1.00 20.28 156 ALA D O 1
ATOM 7063 N N . LYS D 1 160 ? -16.335 59.500 -8.130 1.00 21.64 157 LYS D N 1
ATOM 7064 C CA . LYS D 1 160 ? -17.174 60.313 -8.975 1.00 23.74 157 LYS D CA 1
ATOM 7065 C C . LYS D 1 160 ? -16.763 60.086 -10.436 1.00 25.67 157 LYS D C 1
ATOM 7066 O O . LYS D 1 160 ? -15.645 59.610 -10.696 1.00 24.13 157 LYS D O 1
ATOM 7072 N N . ALA D 1 161 ? -17.654 60.458 -11.358 1.00 27.29 158 ALA D N 1
ATOM 7073 C CA . ALA D 1 161 ? -17.488 60.170 -12.786 1.00 29.87 158 ALA D CA 1
ATOM 7074 C C . ALA D 1 161 ? -16.196 60.769 -13.341 1.00 31.16 158 ALA D C 1
ATOM 7075 O O . ALA D 1 161 ? -15.530 60.136 -14.152 1.00 32.53 158 ALA D O 1
ATOM 7077 N N . LYS D 1 162 ? -15.838 61.984 -12.932 1.00 31.71 159 LYS D N 1
ATOM 7078 C CA . LYS D 1 162 ? -14.662 62.632 -13.529 1.00 32.99 159 LYS D CA 1
ATOM 7079 C C . LYS D 1 162 ? -13.376 62.396 -12.713 1.00 30.81 159 LYS D C 1
ATOM 7080 O O . LYS D 1 162 ? -12.343 62.984 -12.999 1.00 32.79 159 LYS D O 1
ATOM 7086 N N . ALA D 1 163 ? -13.442 61.502 -11.734 1.00 27.20 160 ALA D N 1
ATOM 7087 C CA . ALA D 1 163 ? -12.329 61.221 -10.831 1.00 24.34 160 ALA D CA 1
ATOM 7088 C C . ALA D 1 163 ? -11.574 60.020 -11.366 1.00 23.13 160 ALA D C 1
ATOM 7089 O O . ALA D 1 163 ? -12.092 59.289 -12.229 1.00 24.15 160 ALA D O 1
ATOM 7091 N N . GLN D 1 164 ? -10.339 59.838 -10.897 1.00 22.30 161 GLN D N 1
ATOM 7092 C CA . GLN D 1 164 ? -9.515 58.720 -11.284 1.00 21.59 161 GLN D CA 1
ATOM 7093 C C . GLN D 1 164 ? -9.253 57.838 -10.088 1.00 20.20 161 GLN D C 1
ATOM 7094 O O . GLN D 1 164 ? -8.720 58.293 -9.059 1.00 18.56 161 GLN D O 1
ATOM 7100 N N . THR D 1 165 ? -9.632 56.566 -10.211 1.00 19.04 162 THR D N 1
ATOM 7101 C CA . THR D 1 165 ? -9.329 55.625 -9.178 1.00 17.65 162 THR D CA 1
ATOM 7102 C C . THR D 1 165 ? -7.947 55.046 -9.428 1.00 16.84 162 THR D C 1
ATOM 7103 O O . THR D 1 165 ? -7.721 54.466 -10.478 1.00 18.05 162 THR D O 1
ATOM 7107 N N . LEU D 1 166 ? -7.058 55.158 -8.448 1.00 17.14 163 LEU D N 1
ATOM 7108 C CA . LEU D 1 166 ? -5.666 54.684 -8.545 1.00 16.82 163 LEU D CA 1
ATOM 7109 C C . LEU D 1 166 ? -5.400 53.348 -7.815 1.00 17.31 163 LEU D C 1
ATOM 7110 O O . LEU D 1 166 ? -4.633 52.515 -8.312 1.00 17.85 163 LEU D O 1
ATOM 7115 N N . LEU D 1 167 ? -6.021 53.158 -6.644 1.00 16.15 164 LEU D N 1
ATOM 7116 C CA . LEU D 1 167 ? -5.850 51.960 -5.855 1.00 14.38 164 LEU D CA 1
ATOM 7117 C C . LEU D 1 167 ? -7.200 51.384 -5.472 1.00 14.64 164 LEU D C 1
ATOM 7118 O O . LEU D 1 167 ? -8.158 52.125 -5.198 1.00 15.37 164 LEU D O 1
ATOM 7131 N N . ALA D 1 169 ? -8.777 47.993 -2.895 1.00 13.74 166 ALA D N 1
ATOM 7132 C CA . ALA D 1 169 ? -8.497 47.103 -1.824 1.00 13.26 166 ALA D CA 1
ATOM 7133 C C . ALA D 1 169 ? -9.227 45.793 -2.173 1.00 13.91 166 ALA D C 1
ATOM 7134 O O . ALA D 1 169 ? -10.424 45.796 -2.338 1.00 14.34 166 ALA D O 1
ATOM 7136 N N A ARG D 1 170 ? -8.488 44.703 -2.328 0.50 14.07 167 ARG D N 1
ATOM 7137 N N B ARG D 1 170 ? -8.490 44.701 -2.319 0.50 13.98 167 ARG D N 1
ATOM 7138 C CA A ARG D 1 170 ? -9.088 43.388 -2.556 0.50 14.87 167 ARG D CA 1
ATOM 7139 C CA B ARG D 1 170 ? -9.085 43.386 -2.563 0.50 14.72 167 ARG D CA 1
ATOM 7140 C C A ARG D 1 170 ? -9.148 42.627 -1.236 0.50 15.67 167 ARG D C 1
ATOM 7141 C C B ARG D 1 170 ? -9.147 42.617 -1.244 0.50 15.60 167 ARG D C 1
ATOM 7142 O O A ARG D 1 170 ? -8.126 42.422 -0.588 0.50 15.09 167 ARG D O 1
ATOM 7143 O O B ARG D 1 170 ? -8.122 42.400 -0.604 0.50 15.04 167 ARG D O 1
ATOM 7158 N N . VAL D 1 171 ? -10.357 42.227 -0.851 1.00 16.79 168 VAL D N 1
ATOM 7159 C CA . VAL D 1 171 ? -10.614 41.478 0.372 1.00 17.93 168 VAL D CA 1
ATOM 7160 C C . VAL D 1 171 ? -10.525 39.991 0.114 1.00 19.38 168 VAL D C 1
ATOM 7161 O O . VAL D 1 171 ? -11.218 39.476 -0.779 1.00 21.73 168 VAL D O 1
ATOM 7165 N N . TRP D 1 172 ? -9.709 39.298 0.902 1.00 19.21 169 TRP D N 1
ATOM 7166 C CA . TRP D 1 172 ? -9.548 37.865 0.798 1.00 20.76 169 TRP D CA 1
ATOM 7167 C C . TRP D 1 172 ? -10.146 37.201 2.013 1.00 22.31 169 TRP D C 1
ATOM 7168 O O . TRP D 1 172 ? -10.084 37.755 3.128 1.00 22.87 169 TRP D O 1
ATOM 7179 N N . ARG D 1 173 ? -10.726 36.037 1.777 1.00 24.13 170 ARG D N 1
ATOM 7180 C CA . ARG D 1 173 ? -11.362 35.254 2.829 1.00 26.17 170 ARG D CA 1
ATOM 7181 C C . ARG D 1 173 ? -10.817 33.862 2.818 1.00 24.95 170 ARG D C 1
ATOM 7182 O O . ARG D 1 173 ? -11.495 32.938 2.386 1.00 27.34 170 ARG D O 1
ATOM 7190 N N . PRO D 1 174 ? -9.566 33.691 3.316 1.00 22.71 171 PRO D N 1
ATOM 7191 C CA . PRO D 1 174 ? -8.922 32.367 3.347 1.00 22.73 171 PRO D CA 1
ATOM 7192 C C . PRO D 1 174 ? -9.534 31.425 4.366 1.00 24.01 171 PRO D C 1
ATOM 7193 O O . PRO D 1 174 ? -10.097 31.891 5.350 1.00 22.97 171 PRO D O 1
ATOM 7197 N N . THR D 1 175 ? -9.426 30.124 4.108 1.00 24.62 172 THR D N 1
ATOM 7198 C CA . THR D 1 175 ? -9.834 29.098 5.045 1.00 26.52 172 THR D CA 1
ATOM 7199 C C . THR D 1 175 ? -8.638 28.166 5.255 1.00 27.46 172 THR D C 1
ATOM 7200 O O . THR D 1 175 ? -7.734 28.090 4.414 1.00 27.07 172 THR D O 1
ATOM 7204 N N . PHE D 1 176 ? -8.612 27.465 6.388 1.00 28.71 173 PHE D N 1
ATOM 7205 C CA . PHE D 1 176 ? -7.489 26.605 6.726 1.00 29.44 173 PHE D CA 1
ATOM 7206 C C . PHE D 1 176 ? -8.014 25.240 7.069 1.00 32.11 173 PHE D C 1
ATOM 7207 O O . PHE D 1 176 ? -8.993 25.148 7.795 1.00 31.34 173 PHE D O 1
ATOM 7215 N N . SER D 1 177 ? -7.370 24.195 6.524 1.00 33.98 174 SER D N 1
ATOM 7216 C CA . SER D 1 177 ? -7.697 22.833 6.827 1.00 37.45 174 SER D CA 1
ATOM 7217 C C . SER D 1 177 ? -6.720 22.275 7.838 1.00 39.86 174 SER D C 1
ATOM 7218 O O . SER D 1 177 ? -5.536 22.107 7.537 1.00 39.82 174 SER D O 1
ATOM 7221 N N . LEU D 1 178 ? -7.234 21.958 9.029 1.00 42.70 175 LEU D N 1
ATOM 7222 C CA . LEU D 1 178 ? -6.455 21.288 10.070 1.00 45.31 175 LEU D CA 1
ATOM 7223 C C . LEU D 1 178 ? -5.963 19.936 9.544 1.00 48.35 175 LEU D C 1
ATOM 7224 O O . LEU D 1 178 ? -4.781 19.625 9.660 1.00 49.79 175 LEU D O 1
ATOM 7229 N N . GLU D 1 179 ? -6.867 19.160 8.936 1.00 50.35 176 GLU D N 1
ATOM 7230 C CA . GLU D 1 179 ? -6.547 17.827 8.382 1.00 53.35 176 GLU D CA 1
ATOM 7231 C C . GLU D 1 179 ? -5.347 17.829 7.430 1.00 52.52 176 GLU D C 1
ATOM 7232 O O . GLU D 1 179 ? -4.487 16.959 7.530 1.00 54.60 176 GLU D O 1
ATOM 7238 N N . HIS D 1 180 ? -5.305 18.785 6.505 1.00 50.25 177 HIS D N 1
ATOM 7239 C CA . HIS D 1 180 ? -4.266 18.812 5.472 1.00 49.55 177 HIS D CA 1
ATOM 7240 C C . HIS D 1 180 ? -3.162 19.830 5.727 1.00 47.36 177 HIS D C 1
ATOM 7241 O O . HIS D 1 180 ? -2.156 19.832 5.021 1.00 47.77 177 HIS D O 1
ATOM 7248 N N . GLY D 1 181 ? -3.346 20.693 6.722 1.00 44.94 178 GLY D N 1
ATOM 7249 C CA . GLY D 1 181 ? -2.362 21.715 7.039 1.00 42.29 178 GLY D CA 1
ATOM 7250 C C . GLY D 1 181 ? -2.197 22.707 5.905 1.00 39.87 178 GLY D C 1
ATOM 7251 O O . GLY D 1 181 ? -1.097 23.159 5.649 1.00 40.24 178 GLY D O 1
ATOM 7252 N N . LYS D 1 182 ? -3.295 23.077 5.252 1.00 38.91 179 LYS D N 1
ATOM 7253 C CA . LYS D 1 182 ? -3.244 23.903 4.039 1.00 37.59 179 LYS D CA 1
ATOM 7254 C C . LYS D 1 18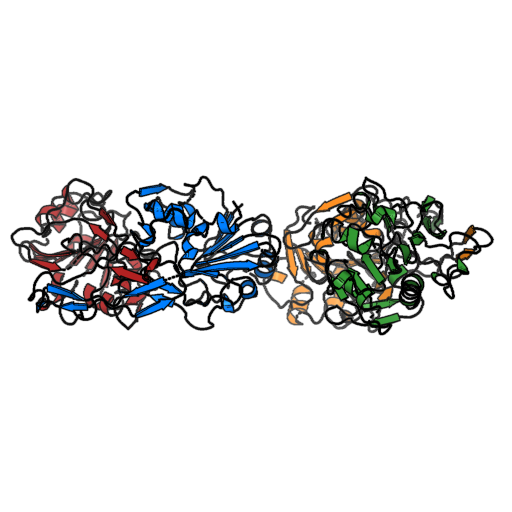2 ? -4.259 25.046 4.047 1.00 34.43 179 LYS D C 1
ATOM 7255 O O . LYS D 1 182 ? -5.417 24.861 4.409 1.00 34.29 179 LYS D O 1
ATOM 7261 N N . THR D 1 183 ? -3.824 26.203 3.570 1.00 31.15 180 THR D N 1
ATOM 7262 C CA . THR D 1 183 ? -4.665 27.382 3.475 1.00 29.11 180 THR D CA 1
ATOM 7263 C C . THR D 1 183 ? -5.153 27.574 2.034 1.00 29.31 180 THR D C 1
ATOM 7264 O O . THR D 1 183 ? -4.368 27.506 1.119 1.00 29.65 180 THR D O 1
ATOM 7268 N N . THR D 1 184 ? -6.448 27.811 1.857 1.00 29.25 181 THR D N 1
ATOM 7269 C CA . THR D 1 184 ? -7.048 28.081 0.559 1.00 28.80 181 THR D CA 1
ATOM 7270 C C . THR D 1 184 ? -7.414 29.540 0.478 1.00 27.71 181 THR D C 1
ATOM 7271 O O . THR D 1 184 ? -8.146 30.056 1.345 1.00 27.25 181 THR D O 1
ATOM 7275 N N . TRP D 1 185 ? -6.903 30.229 -0.540 1.00 25.91 182 TRP D N 1
ATOM 7276 C CA . TRP D 1 185 ? -7.173 31.643 -0.680 1.00 24.84 182 TRP D CA 1
ATOM 7277 C C . TRP D 1 185 ? -8.324 31.809 -1.642 1.00 25.99 182 TRP D C 1
ATOM 7278 O O . TRP D 1 185 ? -8.264 31.256 -2.737 1.00 28.26 182 TRP D O 1
ATOM 7289 N N . GLU D 1 186 ? -9.386 32.481 -1.205 1.00 25.41 183 GLU D N 1
ATOM 7290 C CA . GLU D 1 186 ? -10.480 32.848 -2.082 1.00 27.19 183 GLU D CA 1
ATOM 7291 C C . GLU D 1 186 ? -10.716 34.331 -1.964 1.00 24.39 183 GLU D C 1
ATOM 7292 O O . GLU D 1 186 ? -10.656 34.881 -0.885 1.00 22.99 183 GLU D O 1
ATOM 7298 N N . HIS D 1 187 ? -10.921 35.002 -3.091 1.00 23.58 184 HIS D N 1
ATOM 7299 C CA . HIS D 1 187 ? -11.190 36.443 -3.067 1.00 22.13 184 HIS D CA 1
ATOM 7300 C C . HIS D 1 187 ? -12.671 36.707 -2.854 1.00 22.67 184 HIS D C 1
ATOM 7301 O O . HIS D 1 187 ? -13.487 35.875 -3.271 1.00 24.03 184 HIS D O 1
ATOM 7308 N N . ALA D 1 188 ? -13.041 37.861 -2.278 1.00 22.53 185 ALA D N 1
ATOM 7309 C CA . ALA D 1 188 ? -14.437 38.090 -1.832 1.00 24.56 185 ALA D CA 1
ATOM 7310 C C . ALA D 1 188 ? -15.117 39.430 -2.163 1.00 24.92 185 ALA D C 1
ATOM 7311 O O . ALA D 1 188 ? -16.336 39.486 -2.418 1.00 27.25 185 ALA D O 1
ATOM 7313 N N . ASP D 1 189 ? -14.388 40.522 -2.130 1.00 22.29 186 ASP D N 1
ATOM 7314 C CA . ASP D 1 189 ? -15.025 41.802 -2.322 1.00 23.52 186 ASP D CA 1
ATOM 7315 C C . ASP D 1 189 ? -13.902 42.747 -2.746 1.00 22.53 186 ASP D C 1
ATOM 7316 O O . ASP D 1 189 ? -12.764 42.425 -2.586 1.00 21.98 186 ASP D O 1
ATOM 7321 N N . HIS D 1 190 ? -14.223 43.909 -3.285 1.00 23.42 187 HIS D N 1
ATOM 7322 C CA . HIS D 1 190 ? -13.210 44.921 -3.474 1.00 22.67 187 HIS D CA 1
ATOM 7323 C C . HIS D 1 190 ? -13.826 46.289 -3.388 1.00 20.51 187 HIS D C 1
ATOM 7324 O O . HIS D 1 190 ? -15.047 46.442 -3.459 1.00 20.22 187 HIS D O 1
ATOM 7331 N N . HIS D 1 191 ? -12.967 47.253 -3.086 1.00 18.12 188 HIS D N 1
ATOM 7332 C CA . HIS D 1 191 ? -13.381 48.572 -2.672 1.00 17.06 188 HIS D CA 1
ATOM 7333 C C . HIS D 1 191 ? -12.419 49.572 -3.214 1.00 15.28 188 HIS D C 1
ATOM 7334 O O . HIS D 1 191 ? -11.202 49.322 -3.233 1.00 14.86 188 HIS D O 1
ATOM 7341 N N . PRO D 1 192 ? -12.925 50.746 -3.586 1.00 15.59 189 PRO D N 1
ATOM 7342 C CA . PRO D 1 192 ? -11.990 51.815 -3.889 1.00 15.27 189 PRO D CA 1
ATOM 7343 C C . PRO D 1 192 ? -11.129 52.197 -2.705 1.00 14.72 189 PRO D C 1
ATOM 7344 O O . PRO D 1 192 ? -11.633 52.290 -1.555 1.00 13.71 189 PRO D O 1
ATOM 7348 N N . LEU D 1 193 ? -9.839 52.393 -2.964 1.00 14.56 190 LEU D N 1
ATOM 7349 C CA . LEU D 1 193 ? -8.899 52.728 -1.896 1.00 14.00 190 LEU D CA 1
ATOM 7350 C C . LEU D 1 193 ? -8.281 54.099 -2.047 1.00 13.09 190 LEU D C 1
ATOM 7351 O O . LEU D 1 193 ? -8.116 54.768 -1.066 1.00 12.82 190 LEU D O 1
ATOM 7356 N N . LEU D 1 194 ? -7.893 54.505 -3.251 1.00 13.74 191 LEU D N 1
ATOM 7357 C CA . LEU D 1 194 ? -7.376 55.870 -3.459 1.00 13.43 191 LEU D CA 1
ATOM 7358 C C . LEU D 1 194 ? -8.003 56.424 -4.728 1.00 15.44 191 LEU D C 1
ATOM 7359 O O . LEU D 1 194 ? -7.870 55.830 -5.796 1.00 15.84 191 LEU D O 1
ATOM 7364 N N . VAL D 1 195 ? -8.675 57.570 -4.603 1.00 14.56 192 VAL D N 1
ATOM 7365 C CA . VAL D 1 195 ? -9.332 58.245 -5.739 1.00 15.67 192 VAL D CA 1
ATOM 7366 C C . VAL D 1 195 ? -8.837 59.699 -5.770 1.00 15.32 192 VAL D C 1
ATOM 7367 O O . VAL D 1 195 ? -8.738 60.354 -4.725 1.00 15.18 192 VAL D O 1
ATOM 7371 N N . VAL D 1 196 ? -8.469 60.195 -6.944 1.00 17.33 193 VAL D N 1
ATOM 7372 C CA . VAL D 1 196 ? -7.960 61.561 -7.049 1.00 17.53 193 VAL D CA 1
ATOM 7373 C C . VAL D 1 196 ? -8.783 62.322 -8.093 1.00 20.16 193 VAL D C 1
ATOM 7374 O O . VAL D 1 196 ? -9.418 61.727 -8.967 1.00 20.35 193 VAL D O 1
ATOM 7378 N N . GLY D 1 197 ? -8.786 63.645 -7.988 1.00 21.08 194 GLY D N 1
ATOM 7379 C CA . GLY D 1 197 ? -9.469 64.466 -8.945 1.00 23.06 194 GLY D CA 1
ATOM 7380 C C . GLY D 1 197 ? -9.054 65.915 -8.826 1.00 23.92 194 GLY D C 1
ATOM 7381 O O . GLY D 1 197 ? -8.062 66.230 -8.192 1.00 22.27 194 GLY D O 1
ATOM 7382 N N . GLU D 1 198 ? -9.827 66.786 -9.455 1.00 24.49 195 GLU D N 1
ATOM 7383 C CA . GLU D 1 198 ? -9.558 68.219 -9.440 1.00 26.69 195 GLU D CA 1
ATOM 7384 C C . GLU D 1 198 ? -10.849 68.968 -9.072 1.00 27.10 195 GLU D C 1
ATOM 7385 O O . GLU D 1 198 ? -11.943 68.457 -9.273 1.00 27.77 195 GLU D O 1
ATOM 7391 N N . ALA D 1 199 ? -10.714 70.143 -8.473 1.00 26.79 196 ALA D N 1
ATOM 7392 C CA . ALA D 1 199 ? -11.856 71.023 -8.186 1.00 28.58 196 ALA D CA 1
ATOM 7393 C C . ALA D 1 199 ? -11.339 72.426 -8.478 1.00 29.73 196 ALA D C 1
ATOM 7394 O O . ALA D 1 199 ? -10.413 72.872 -7.805 1.00 29.70 196 ALA D O 1
ATOM 7396 N N . GLY D 1 200 ? -11.873 73.074 -9.519 1.00 31.55 197 GLY D N 1
ATOM 7397 C CA . GLY D 1 200 ? -11.257 74.277 -10.115 1.00 33.46 197 GLY D CA 1
ATOM 7398 C C . GLY D 1 200 ? -9.823 73.950 -10.498 1.00 33.77 197 GLY D C 1
ATOM 7399 O O . GLY D 1 200 ? -9.590 72.996 -11.226 1.00 33.58 197 GLY D O 1
ATOM 7400 N N . THR D 1 201 ? -8.859 74.705 -9.968 1.00 34.46 198 THR D N 1
ATOM 7401 C CA . THR D 1 201 ? -7.431 74.434 -10.207 1.00 33.59 198 THR D CA 1
ATOM 7402 C C . THR D 1 201 ? -6.774 73.693 -9.037 1.00 31.50 198 THR D C 1
ATOM 7403 O O . THR D 1 201 ? -5.565 73.485 -9.047 1.00 30.13 198 THR D O 1
ATOM 7407 N N . GLY D 1 202 ? -7.558 73.277 -8.034 1.00 28.78 199 GLY D N 1
ATOM 7408 C CA . GLY D 1 202 ? -7.003 72.493 -6.934 1.00 27.04 199 GLY D CA 1
ATOM 7409 C C . GLY D 1 202 ? -7.074 70.996 -7.171 1.00 25.80 199 GLY D C 1
ATOM 7410 O O . GLY D 1 202 ? -7.993 70.482 -7.805 1.00 26.23 199 GLY D O 1
ATOM 7411 N N . ARG D 1 203 ? -6.099 70.286 -6.644 1.00 23.50 200 ARG D N 1
ATOM 7412 C CA . ARG D 1 203 ? -6.153 68.848 -6.634 1.00 21.63 200 ARG D CA 1
ATOM 7413 C C . ARG D 1 203 ? -6.766 68.318 -5.349 1.00 21.63 200 ARG D C 1
ATOM 7414 O O . ARG D 1 203 ? -6.597 68.914 -4.255 1.00 20.37 200 ARG D O 1
ATOM 7422 N N . VAL D 1 204 ? -7.450 67.178 -5.487 1.00 20.52 201 VAL D N 1
ATOM 7423 C CA . VAL D 1 204 ? -8.111 66.542 -4.371 1.00 20.46 201 VAL D CA 1
ATOM 7424 C C . VAL D 1 204 ? -7.828 65.053 -4.397 1.00 19.96 201 VAL D C 1
ATOM 7425 O O . VAL D 1 204 ? -7.683 64.446 -5.475 1.00 21.07 201 VAL D O 1
ATOM 7429 N N . ALA D 1 205 ? -7.704 64.468 -3.205 1.00 18.88 202 ALA D N 1
ATOM 7430 C CA . ALA D 1 205 ? -7.488 63.032 -3.030 1.00 18.05 202 ALA D CA 1
ATOM 7431 C C . ALA D 1 205 ? -8.335 62.511 -1.886 1.00 17.50 202 ALA D C 1
ATOM 7432 O O . ALA D 1 205 ? -8.457 63.161 -0.819 1.00 17.96 202 ALA D O 1
ATOM 7434 N N . ALA D 1 206 ? -8.977 61.373 -2.134 1.00 16.12 203 ALA D N 1
ATOM 7435 C CA . ALA D 1 206 ? -9.652 60.593 -1.094 1.00 14.00 203 ALA D CA 1
ATOM 7436 C C . ALA D 1 206 ? -8.960 59.232 -0.924 1.00 13.82 203 ALA D C 1
ATOM 7437 O O . ALA D 1 206 ? -9.011 58.398 -1.842 1.00 14.61 203 ALA D O 1
ATOM 7439 N N . PHE D 1 207 ? -8.263 59.034 0.205 1.00 12.45 204 PHE D N 1
ATOM 7440 C CA . PHE D 1 207 ? -7.749 57.734 0.618 1.00 11.92 204 PHE D CA 1
ATOM 7441 C C . PHE D 1 207 ? -8.757 57.128 1.569 1.00 12.80 204 PHE D C 1
ATOM 7442 O O . PHE D 1 207 ? -9.148 57.758 2.567 1.00 13.29 204 PHE D O 1
ATOM 7450 N N . ALA D 1 208 ? -9.249 55.932 1.231 1.00 12.47 205 ALA D N 1
ATOM 7451 C CA . ALA D 1 208 ? -10.337 55.304 1.977 1.00 10.71 205 ALA D CA 1
ATOM 7452 C C . ALA D 1 208 ? -9.895 54.689 3.285 1.00 9.98 205 ALA D C 1
ATOM 7453 O O . ALA D 1 208 ? -10.717 54.592 4.191 1.00 11.04 205 ALA D O 1
ATOM 7455 N N . SER D 1 209 ? -8.634 54.259 3.382 1.00 10.22 206 SER D N 1
ATOM 7456 C CA . SER D 1 209 ? -8.090 53.696 4.621 1.00 10.69 206 SER D CA 1
ATOM 7457 C C . SER D 1 209 ? -7.432 54.809 5.456 1.00 11.94 206 SER D C 1
ATOM 7458 O O . SER D 1 209 ? -7.491 55.982 5.107 1.00 13.20 206 SER D O 1
ATOM 7461 N N . ASP D 1 210 ? -6.855 54.430 6.581 1.00 11.95 207 ASP D N 1
ATOM 7462 C CA . ASP D 1 210 ? -6.274 55.363 7.553 1.00 12.00 207 ASP D CA 1
ATOM 7463 C C . ASP D 1 210 ? -4.757 55.460 7.372 1.00 12.19 207 ASP D C 1
ATOM 7464 O O . ASP D 1 210 ? -4.148 54.543 6.851 1.00 12.48 207 ASP D O 1
ATOM 7469 N N . VAL D 1 211 ? -4.156 56.583 7.764 1.00 12.62 208 VAL D N 1
ATOM 7470 C CA . VAL D 1 211 ? -2.695 56.724 7.764 1.00 10.91 208 VAL D CA 1
ATOM 7471 C C . VAL D 1 211 ? -2.127 56.183 9.099 1.00 12.68 208 VAL D C 1
ATOM 7472 O O . VAL D 1 211 ? -0.931 55.938 9.215 1.00 12.75 208 VAL D O 1
ATOM 7476 N N . ALA D 1 212 ? -3.006 55.952 10.075 1.00 11.84 209 ALA D N 1
ATOM 7477 C CA . ALA D 1 212 ? -2.623 55.583 11.426 1.00 12.80 209 ALA D CA 1
ATOM 7478 C C . ALA D 1 212 ? -3.515 54.420 11.918 1.00 12.69 209 ALA D C 1
ATOM 7479 O O . ALA D 1 212 ? -4.520 54.038 11.266 1.00 13.28 209 ALA D O 1
ATOM 7481 N N . PRO D 1 213 ? -3.165 53.826 13.067 1.00 13.87 210 PRO D N 1
ATOM 7482 C CA . PRO D 1 213 ? -4.016 52.704 13.499 1.00 13.00 210 PRO D CA 1
ATOM 7483 C C . PRO D 1 213 ? -5.469 53.097 13.847 1.00 13.84 210 PRO D C 1
ATOM 7484 O O . PRO D 1 213 ? -5.733 54.253 14.208 1.00 15.59 210 PRO D O 1
ATOM 7488 N N . HIS D 1 214 ? -6.415 52.141 13.826 1.00 12.53 211 HIS D N 1
ATOM 7489 C CA . HIS D 1 214 ? -6.147 50.717 13.625 1.00 14.42 211 HIS D CA 1
ATOM 7490 C C . HIS D 1 214 ? -6.268 50.240 12.185 1.00 14.32 211 HIS D C 1
ATOM 7491 O O . HIS D 1 214 ? -5.845 49.117 11.863 1.00 14.36 211 HIS D O 1
ATOM 7498 N N . TRP D 1 215 ? -6.784 51.094 11.303 1.00 13.25 212 TRP D N 1
ATOM 7499 C CA . TRP D 1 215 ? -6.995 50.678 9.926 1.00 12.48 212 TRP D CA 1
ATOM 7500 C C . TRP D 1 215 ? -5.786 50.664 9.011 1.00 12.29 212 TRP D C 1
ATOM 7501 O O . TRP D 1 215 ? -5.821 50.051 7.942 1.00 13.31 212 TRP D O 1
ATOM 7512 N N . VAL D 1 216 ? -4.727 51.395 9.353 1.00 12.07 213 VAL D N 1
ATOM 7513 C CA . VAL D 1 216 ? -3.575 51.457 8.448 1.00 11.80 213 VAL D CA 1
ATOM 7514 C C . VAL D 1 216 ? -2.992 50.055 8.245 1.00 11.91 213 VAL D C 1
ATOM 7515 O O . VAL D 1 216 ? -2.508 49.696 7.167 1.00 11.56 213 VAL D O 1
ATOM 7519 N N . GLY D 1 217 ? -3.087 49.237 9.279 1.00 12.76 214 GLY D N 1
ATOM 7520 C CA . GLY D 1 217 ? -2.690 47.840 9.134 1.00 13.41 214 GLY D CA 1
ATOM 7521 C C . GLY D 1 217 ? -1.226 47.696 8.739 1.00 13.39 214 GLY D C 1
ATOM 7522 O O . GLY D 1 217 ? -0.386 48.531 9.109 1.00 12.11 214 GLY D O 1
ATOM 7523 N N . GLY D 1 218 ? -0.929 46.656 7.965 1.00 12.61 215 GLY D N 1
ATOM 7524 C CA . GLY D 1 218 ? 0.456 46.363 7.556 1.00 13.66 215 GLY D CA 1
ATOM 7525 C C . GLY D 1 218 ? 1.135 47.468 6.774 1.00 13.38 215 GLY D C 1
ATOM 7526 O O . GLY D 1 218 ? 2.366 47.563 6.734 1.00 14.39 215 GLY D O 1
ATOM 7527 N N . LEU D 1 219 ? 0.334 48.288 6.097 1.00 13.34 216 LEU D N 1
ATOM 7528 C CA . LEU D 1 219 ? 0.860 49.421 5.334 1.00 12.70 216 LEU D CA 1
ATOM 7529 C C . LEU D 1 219 ? 1.840 50.287 6.168 1.00 12.48 216 LEU D C 1
ATOM 7530 O O . LEU D 1 219 ? 2.810 50.803 5.630 1.00 12.22 216 LEU D O 1
ATOM 7535 N N . VAL D 1 220 ? 1.587 50.448 7.473 1.00 11.26 217 VAL D N 1
ATOM 7536 C CA . VAL D 1 220 ? 2.453 51.292 8.321 1.00 9.96 217 VAL D CA 1
ATOM 7537 C C . VAL D 1 220 ? 3.898 50.773 8.359 1.00 11.12 217 VAL D C 1
ATOM 7538 O O . VAL D 1 220 ? 4.852 51.550 8.549 1.00 10.30 217 VAL D O 1
ATOM 7542 N N . ASP D 1 221 ? 4.058 49.460 8.149 1.00 10.64 218 ASP D N 1
ATOM 7543 C CA . ASP D 1 221 ? 5.350 48.805 8.137 1.00 11.16 218 ASP D CA 1
ATOM 7544 C C . ASP D 1 221 ? 5.871 48.450 6.762 1.00 11.50 218 ASP D C 1
ATOM 7545 O O . ASP D 1 221 ? 6.829 47.666 6.630 1.00 12.42 218 ASP D O 1
ATOM 7550 N N . TRP D 1 222 ? 5.270 49.028 5.731 1.00 11.47 219 TRP D N 1
ATOM 7551 C CA . TRP D 1 222 ? 5.583 48.658 4.375 1.00 12.64 219 TRP D CA 1
ATOM 7552 C C . TRP D 1 222 ? 7.049 48.940 4.036 1.00 13.45 219 TRP D C 1
ATOM 7553 O O . TRP D 1 222 ? 7.516 50.073 4.197 1.00 13.64 219 TRP D O 1
ATOM 7564 N N . GLY D 1 223 ? 7.757 47.880 3.654 1.00 13.82 220 GLY D N 1
ATOM 7565 C CA . GLY D 1 223 ? 9.127 47.929 3.219 1.00 16.08 220 GLY D CA 1
ATOM 7566 C C . GLY D 1 223 ? 10.083 47.111 4.063 1.00 17.67 220 GLY D C 1
ATOM 7567 O O . GLY D 1 223 ? 9.703 46.578 5.135 1.00 18.06 220 GLY D O 1
ATOM 7568 N N . ASP D 1 224 ? 11.324 47.040 3.587 1.00 18.03 221 ASP D N 1
ATOM 7569 C CA . ASP D 1 224 ? 12.377 46.296 4.280 1.00 20.72 221 ASP D CA 1
ATOM 7570 C C . ASP D 1 224 ? 13.229 47.167 5.204 1.00 20.02 221 ASP D C 1
ATOM 7571 O O . ASP D 1 224 ? 14.166 46.661 5.810 1.00 20.43 221 ASP D O 1
ATOM 7576 N N . GLU D 1 225 ? 12.941 48.463 5.270 1.00 17.88 222 GLU D N 1
ATOM 7577 C CA . GLU D 1 225 ? 13.689 49.386 6.097 1.00 17.41 222 GLU D CA 1
ATOM 7578 C C . GLU D 1 225 ? 12.764 50.149 7.042 1.00 15.73 222 GLU D C 1
ATOM 7579 O O . GLU D 1 225 ? 11.541 50.049 6.932 1.00 14.87 222 GLU D O 1
ATOM 7585 N N . ARG D 1 226 ? 13.365 50.897 7.965 1.00 16.45 223 ARG D N 1
ATOM 7586 C CA . ARG D 1 226 ? 12.621 51.637 8.988 1.00 15.97 223 ARG D CA 1
ATOM 7587 C C . ARG D 1 226 ? 13.017 53.115 8.918 1.00 17.38 223 ARG D C 1
ATOM 7588 O O . ARG D 1 226 ? 14.187 53.447 8.661 1.00 20.07 223 ARG D O 1
ATOM 7596 N N . VAL D 1 227 ? 12.019 53.966 9.104 1.00 17.14 224 VAL D N 1
ATOM 7597 C CA . VAL D 1 227 ? 12.164 55.403 9.145 1.00 18.83 224 VAL D CA 1
ATOM 7598 C C . VAL D 1 227 ? 11.793 55.774 10.568 1.00 18.22 224 VAL D C 1
ATOM 7599 O O . VAL D 1 227 ? 10.753 55.358 11.056 1.00 16.52 224 VAL D O 1
ATOM 7603 N N . THR D 1 228 ? 12.682 56.491 11.260 1.00 19.71 225 THR D N 1
ATOM 7604 C CA . THR D 1 228 ? 12.397 56.937 12.620 1.00 20.51 225 THR D CA 1
ATOM 7605 C C . THR D 1 228 ? 12.316 58.476 12.667 1.00 21.54 225 THR D C 1
ATOM 7606 O O . THR D 1 228 ? 13.099 59.156 12.012 1.00 23.01 225 THR D O 1
ATOM 7610 N N . SER D 1 229 ? 11.356 59.009 13.425 1.00 19.97 226 SER D N 1
ATOM 7611 C CA . SER D 1 229 ? 11.146 60.439 13.501 1.00 21.46 226 SER D CA 1
ATOM 7612 C C . SER D 1 229 ? 10.348 60.743 14.773 1.00 20.62 226 SER D C 1
ATOM 7613 O O . SER D 1 229 ? 9.783 59.846 15.397 1.00 19.07 226 SER D O 1
ATOM 7616 N N . GLN D 1 230 ? 10.311 62.012 15.145 1.00 22.12 227 GLN D N 1
ATOM 7617 C CA . GLN D 1 230 ? 9.446 62.474 16.213 1.00 21.88 227 GLN D CA 1
ATOM 7618 C C . GLN D 1 230 ? 9.097 63.926 15.906 1.00 22.34 227 GLN D C 1
ATOM 7619 O O . GLN D 1 230 ? 9.971 64.778 15.889 1.00 22.65 227 GLN D O 1
ATOM 7625 N N . ALA D 1 231 ? 7.830 64.182 15.611 1.00 20.49 228 ALA D N 1
ATOM 7626 C CA . ALA D 1 231 ? 7.302 65.528 15.534 1.00 21.22 228 ALA D CA 1
ATOM 7627 C C . ALA D 1 231 ? 7.295 66.169 16.926 1.00 22.28 228 ALA D C 1
ATOM 7628 O O . ALA D 1 231 ? 7.081 65.480 17.925 1.00 22.13 228 ALA D O 1
ATOM 7630 N N . PRO D 1 232 ? 7.551 67.489 17.004 1.00 23.57 229 PRO D N 1
ATOM 7631 C CA . PRO D 1 232 ? 7.431 68.160 18.286 1.00 25.14 229 PRO D CA 1
ATOM 7632 C C . PRO D 1 232 ? 6.046 67.960 18.878 1.00 24.55 229 PRO D C 1
ATOM 7633 O O . PRO D 1 232 ? 5.044 68.182 18.194 1.00 24.36 229 PRO D O 1
ATOM 7637 N N . GLY D 1 233 ? 6.008 67.502 20.117 1.00 26.07 230 GLY D N 1
ATOM 7638 C CA . GLY D 1 233 ? 4.748 67.262 20.822 1.00 26.83 230 GLY D CA 1
ATOM 7639 C C . GLY D 1 233 ? 4.217 65.851 20.636 1.00 26.25 230 GLY D C 1
ATOM 7640 O O . GLY D 1 233 ? 3.269 65.461 21.320 1.00 26.46 230 GLY D O 1
ATOM 7641 N N . ALA D 1 234 ? 4.831 65.075 19.730 1.00 25.42 231 ALA D N 1
ATOM 7642 C CA . ALA D 1 234 ? 4.360 63.737 19.399 1.00 23.74 231 ALA D CA 1
ATOM 7643 C C . ALA D 1 234 ? 5.279 62.684 19.979 1.00 24.57 231 ALA D C 1
ATOM 7644 O O . ALA D 1 234 ? 6.406 62.986 20.408 1.00 24.55 231 ALA D O 1
ATOM 7646 N N . GLY D 1 235 ? 4.780 61.458 20.027 1.00 23.47 232 GLY D N 1
ATOM 7647 C CA . GLY D 1 235 ? 5.617 60.300 20.365 1.00 24.51 232 GLY D CA 1
ATOM 7648 C C . GLY D 1 235 ? 6.559 59.969 19.194 1.00 24.16 232 GLY D C 1
ATOM 7649 O O . GLY D 1 235 ? 6.244 60.275 18.034 1.00 21.29 232 GLY D O 1
ATOM 7650 N N . ALA D 1 236 ? 7.697 59.340 19.495 1.00 23.60 233 ALA D N 1
ATOM 7651 C CA . ALA D 1 236 ? 8.625 58.911 18.462 1.00 23.25 233 ALA D CA 1
ATOM 7652 C C . ALA D 1 236 ? 7.936 57.823 17.647 1.00 21.62 233 ALA D C 1
ATOM 7653 O O . ALA D 1 236 ? 7.134 57.052 18.189 1.00 21.27 233 ALA D O 1
ATOM 7655 N N . ILE D 1 237 ? 8.197 57.777 16.341 1.00 19.72 234 ILE D N 1
ATOM 7656 C CA . ILE D 1 237 ? 7.682 56.671 15.548 1.00 17.69 234 ILE D CA 1
ATOM 7657 C C . ILE D 1 237 ? 8.826 55.918 14.881 1.00 16.85 234 ILE D C 1
ATOM 7658 O O . ILE D 1 237 ? 9.929 56.446 14.686 1.00 16.41 234 ILE D O 1
ATOM 7663 N N . GLU D 1 238 ? 8.515 54.681 14.524 1.00 15.39 235 GLU D N 1
ATOM 7664 C CA . GLU D 1 238 ? 9.368 53.853 13.748 1.00 14.43 235 GLU D CA 1
ATOM 7665 C C . GLU D 1 238 ? 8.425 53.124 12.800 1.00 13.43 235 GLU D C 1
ATOM 7666 O O . GLU D 1 238 ? 7.522 52.397 13.239 1.00 14.27 235 GLU D O 1
ATOM 7672 N N . VAL D 1 239 ? 8.587 53.380 11.502 1.00 11.81 236 VAL D N 1
ATOM 7673 C CA . VAL D 1 239 ? 7.620 52.950 10.486 1.00 11.81 236 VAL D CA 1
ATOM 7674 C C . VAL D 1 239 ? 8.346 52.495 9.231 1.00 11.56 236 VAL D C 1
ATOM 7675 O O . VAL D 1 239 ? 9.562 52.617 9.134 1.00 13.30 236 VAL D O 1
ATOM 7679 N N . GLY D 1 240 ? 7.620 51.975 8.265 1.00 12.04 237 GLY D N 1
ATOM 7680 C CA . GLY D 1 240 ? 8.231 51.459 7.046 1.00 12.64 237 GLY D CA 1
ATOM 7681 C C . GLY D 1 240 ? 8.691 52.564 6.093 1.00 12.73 237 GLY D C 1
ATOM 7682 O O . GLY D 1 240 ? 8.071 53.639 6.006 1.00 11.50 237 GLY D O 1
ATOM 7683 N N . ASN D 1 241 ? 9.774 52.301 5.376 1.00 12.34 238 ASN D N 1
ATOM 7684 C CA . ASN D 1 241 ? 10.245 53.224 4.358 1.00 13.73 238 ASN D CA 1
ATOM 7685 C C . ASN D 1 241 ? 9.246 53.428 3.231 1.00 12.89 238 ASN D C 1
ATOM 7686 O O . ASN D 1 241 ? 9.146 54.517 2.722 1.00 14.65 238 ASN D O 1
ATOM 7691 N N . LEU D 1 242 ? 8.522 52.386 2.830 1.00 12.76 239 LEU D N 1
ATOM 7692 C CA . LEU D 1 242 ? 7.606 52.493 1.688 1.00 13.57 239 LEU D CA 1
ATOM 7693 C C . LEU D 1 242 ? 6.320 53.237 2.120 1.00 13.54 239 LEU D C 1
ATOM 7694 O O . LEU D 1 242 ? 5.720 53.970 1.324 1.00 12.68 239 LEU D O 1
ATOM 7699 N N . TYR D 1 243 ? 5.906 53.025 3.379 1.00 12.54 240 TYR D N 1
ATOM 7700 C CA . TYR D 1 243 ? 4.855 53.814 4.008 1.00 12.00 240 TYR D CA 1
ATOM 7701 C C . TYR D 1 243 ? 5.144 55.291 3.896 1.00 12.62 240 TYR D C 1
ATOM 7702 O O . TYR D 1 243 ? 4.296 56.052 3.422 1.00 13.98 240 TYR D O 1
ATOM 7711 N N . SER D 1 244 ? 6.322 55.704 4.366 1.00 12.01 241 SER D N 1
ATOM 7712 C CA . SER D 1 244 ? 6.713 57.127 4.301 1.00 12.14 241 SER D CA 1
ATOM 7713 C C . SER D 1 244 ? 6.687 57.582 2.849 1.00 13.49 241 SER D C 1
ATOM 7714 O O . SER D 1 244 ? 6.152 58.631 2.540 1.00 15.10 241 SER D O 1
ATOM 7717 N N . GLN D 1 245 ? 7.276 56.791 1.951 1.00 13.97 242 GLN D N 1
ATOM 7718 C CA . GLN D 1 245 ? 7.410 57.213 0.561 1.00 14.47 242 GLN D CA 1
ATOM 7719 C C . GLN D 1 245 ? 6.025 57.376 -0.102 1.00 14.08 242 GLN D C 1
ATOM 7720 O O . GLN D 1 245 ? 5.788 58.326 -0.858 1.00 14.75 242 GLN D O 1
ATOM 7726 N N . PHE D 1 246 ? 5.116 56.441 0.180 1.00 13.38 243 PHE D N 1
ATOM 7727 C CA . PHE D 1 246 ? 3.793 56.441 -0.440 1.00 12.77 243 PHE D CA 1
ATOM 7728 C C . PHE D 1 246 ? 3.014 57.670 0.009 1.00 12.50 243 PHE D C 1
ATOM 7729 O O . PHE D 1 246 ? 2.446 58.383 -0.813 1.00 12.33 243 PHE D O 1
ATOM 7737 N N . PHE D 1 247 ? 2.978 57.946 1.317 1.00 12.37 244 PHE D N 1
ATOM 7738 C CA . PHE D 1 247 ? 2.247 59.134 1.774 1.00 12.43 244 PHE D CA 1
ATOM 7739 C C . PHE D 1 247 ? 2.899 60.433 1.327 1.00 12.98 244 PHE D C 1
ATOM 7740 O O . PHE D 1 247 ? 2.196 61.415 1.057 1.00 13.54 244 PHE D O 1
ATOM 7748 N N . ARG D 1 248 ? 4.236 60.456 1.195 1.00 13.44 245 ARG D N 1
ATOM 7749 C CA . ARG D 1 248 ? 4.902 61.634 0.718 1.00 14.01 245 ARG D CA 1
ATOM 7750 C C . ARG D 1 248 ? 4.495 61.922 -0.718 1.00 15.03 245 ARG D C 1
ATOM 7751 O O . ARG D 1 248 ? 4.187 63.056 -1.052 1.00 15.33 245 ARG D O 1
ATOM 7759 N N . GLN D 1 249 ? 4.506 60.892 -1.559 1.00 14.15 246 GLN D N 1
ATOM 7760 C CA . GLN D 1 249 ? 4.146 61.045 -2.960 1.00 15.27 246 GLN D CA 1
ATOM 7761 C C . GLN D 1 249 ? 2.676 61.443 -3.106 1.00 15.47 246 GLN D C 1
ATOM 7762 O O . GLN D 1 249 ? 2.343 62.261 -3.974 1.00 15.85 246 GLN D O 1
ATOM 7776 N N . LEU D 1 251 ? 0.867 63.285 -0.868 1.00 16.60 248 LEU D N 1
ATOM 7777 C CA . LEU D 1 251 ? 0.687 64.660 -0.430 1.00 16.44 248 LEU D CA 1
ATOM 7778 C C . LEU D 1 251 ? 1.431 65.644 -1.340 1.00 17.54 248 LEU D C 1
ATOM 7779 O O . LEU D 1 251 ? 0.924 66.736 -1.584 1.00 17.42 248 LEU D O 1
ATOM 7784 N N . GLU D 1 252 ? 2.576 65.241 -1.894 1.00 17.34 249 GLU D N 1
ATOM 7785 C CA . GLU D 1 252 ? 3.287 66.061 -2.886 1.00 18.24 249 GLU D CA 1
ATOM 7786 C C . GLU D 1 252 ? 2.442 66.285 -4.154 1.00 18.53 249 GLU D C 1
ATOM 7787 O O . GLU D 1 252 ? 2.399 67.393 -4.674 1.00 20.23 249 GLU D O 1
ATOM 7793 N N . TRP D 1 253 ? 1.753 65.250 -4.617 1.00 17.72 250 TRP D N 1
ATOM 7794 C CA . TRP D 1 253 ? 0.923 65.374 -5.805 1.00 18.35 250 TRP D CA 1
ATOM 7795 C C . TRP D 1 253 ? -0.222 66.338 -5.512 1.00 18.80 250 TRP D C 1
ATOM 7796 O O . TRP D 1 253 ? -0.442 67.310 -6.256 1.00 19.27 250 TRP D O 1
ATOM 7807 N N . VAL D 1 254 ? -0.927 66.108 -4.412 1.00 18.41 251 VAL D N 1
ATOM 7808 C CA . VAL D 1 254 ? -2.072 66.981 -4.039 1.00 19.08 251 VAL D CA 1
ATOM 7809 C C . VAL D 1 254 ? -1.643 68.434 -3.861 1.00 20.86 251 VAL D C 1
ATOM 7810 O O . VAL D 1 254 ? -2.351 69.362 -4.301 1.00 22.88 251 VAL D O 1
ATOM 7814 N N . ALA D 1 255 ? -0.468 68.634 -3.262 1.00 21.39 252 ALA D N 1
ATOM 7815 C CA . ALA D 1 255 ? 0.086 69.977 -3.039 1.00 23.92 252 ALA D CA 1
ATOM 7816 C C . ALA D 1 255 ? 0.737 70.579 -4.289 1.00 26.62 252 ALA D C 1
ATOM 7817 O O . ALA D 1 255 ? 1.088 71.751 -4.280 1.00 26.90 252 ALA D O 1
ATOM 7819 N N . LYS D 1 256 ? 0.895 69.774 -5.348 1.00 28.27 253 LYS D N 1
ATOM 7820 C CA . LYS D 1 256 ? 1.627 70.152 -6.571 1.00 32.36 253 LYS D CA 1
ATOM 7821 C C . LYS D 1 256 ? 3.074 70.550 -6.236 1.00 35.59 253 LYS D C 1
ATOM 7822 O O . LYS D 1 256 ? 3.596 71.532 -6.801 1.00 37.22 253 LYS D O 1
ATOM 7828 N N . SER D 1 257 ? 3.690 69.820 -5.298 1.00 37.47 254 SER D N 1
ATOM 7829 C CA . SER D 1 257 ? 5.139 69.901 -5.060 1.00 40.71 254 SER D CA 1
ATOM 7830 C C . SER D 1 257 ? 5.848 69.244 -6.245 1.00 42.31 254 SER D C 1
ATOM 7831 O O . SER D 1 257 ? 5.683 68.021 -6.435 1.00 43.43 254 SER D O 1
#

Radius of gyration: 37.54 Å; Cα contacts (8 Å, |Δi|>4): 2752; chains: 4; bounding box: 61×88×112 Å

Nearest PDB structures (foldseek):
  3rht-assembly2_C  TM=1.004E+00  e=3.163E-54  Planctopirus limnophila DSM 3776
  2gk3-assembly1_C  TM=7.605E-01  e=3.516E-15  Salmonella enterica subsp. enterica serovar Typhimurium str. LT2
  2yq5-assembly1_D  TM=4.985E-01  e=9.679E+00  Lactobacillus delbrueckii subsp. bulgaricus
  4xc7-assembly1_B  TM=3.798E-01  e=7.600E+00  Cupriavidus metallidurans CH34
  3rht-assembly2_C  TM=1.003E+00  e=4.158E-53  Planctopirus limnophila DSM 3776

CATH classification: 3.40.50.880

Organism: Planctopirus limnophila (strain ATCC 43296 / DSM 3776 / IFAM 1008 / Mu 290) (NCBI:txid521674)

Sequence (984 aa):
RVLYCGDTSLETAAGYLAGLTSWQQWEFDYIPSHVGLDVGELLAKQDLVILSDYPAERTAQAIDQLVTVKAGCGLVLGGWESYHGLGGNWDQTLLAEVLPVDIKSADDRINFDQPTLAIPAAINSVSHPILQNLPWEDRPPTIGGLNRIAAKAKAQTLLARVWRPTFSLEHGKTTWEHADHHPLLVVGEAGTGRVAAFASDVAPHWVGGLVDWGDERVTSQAPGAGAIEVGNLYSQFFRQLEWVAKSRVLYCGDTSLETAAGYLAGLTSWQWEFDYIPSHVGLDVGELLAKQDLVILSDYPAERTAQAIDQLVTVKAGCGLVLGGWESYHGLGGNWDQTLLAEVLPVDIKSADDRINFDQPTLAIPAAINSVSSHPILQNLPWEDRPPTIGGLNRIAAKAKAQTLLARVWRPTFSLEHGKTTWEHADHHHPLLVVGEAGTGRVAAFASDVAPHWVGGLVDWGDERVTSQAPGAGAIEVGNLYSQFFRQLEWVAKSRVLYCGDTSLETAAGYLAGLTSWQWEFDYIPSHVGLDVGELLAKQDLVILSDYPAERRTAQQAIDQLVTVKAGCGLVLGGWESYHGLGGNWDQTLLAEVLPVDIKSADDRINFDQPTLAIPAAINSVSHPILQNLPWEDRPPTIGGLNRIAAKAKAQTLLARVWRPTFSLEHGKTTWEHADHHPLLVVGEAGTGRVAAFASDVAPHWVGGLVDWGDERVTSQAPGAGAIEVGNLYSQFFRQLEWVAKSRVLYCGDTSLETAAGYLAGLTSWQWEFDYIPSHVGLDVGELLAKQDLVILSDYPAERTAQAIDQLVTVKAGCGLVLGGWEESYHGLGGNWDQTLLAEVLPVDIKSADDRINFDQPTLAIPAAINSVSHPILQNLPWEDRPPTIGGLNRIAAKAKAQTLLARRVWRPTFSLEHGKTTWEHADHHPLLVVGEAGTGRVAAFASDVAPHWVGGLVDWGDERVTSQAPGAGAIEVGNLYSQFFRQLEWVAKS

B-factor: mean 22.98, std 9.32, range [7.17, 67.59]

Secondary structure (DSSP, 8-state):
-EEEEESS-TTTTHHHHHH--TT----EEE-TTS---SSHHHHT-SEEEEES--TT--HHHHHHHH--TTS-EE---STTSSSTTTT-GGGSGGGGTSSEE--SS--EEE-SS-EE---SSGGGGGSTTTTTS-TTT-PPB-SEEE--EE-TTSEE---EEE--EEETTTTEEE--EEEE---EEEEEETTEEEEEESS-SSTTTSGGGGG-SSSEEEE--TTS--EEEEHHHHHHHH--HHHHT-/-EEEEESS-TTTTTHHHHH--TT---EEEE-TTS---SSHHHHT-SEEEEES--TT--HHHHHHHH--TTS-EE---STTSSSTTTT-GGGSGGGGTSSEE--SS--EEE-SS-EE---SSGGGGGSTTTTTS-TTT-PPB--EEE--EE-TT-EE---EEE--EEETTTTEEE--EEEE---EEEEEETTEEEEEESS-SSTTTTGGGGG-SSSEEEE--TTS--EEEEHHHHHHHH--HHHHT-/-EEEEESS-TTTTHHHHHH--TT---EEEE-TTS---SSHHHHS-SEEEEES--TT--HHHHHHHH--TTS-EE---STTSSSTTTT-GGGSGGGGTSSEE--SS--EEE-SS-EE---SSGGGGGSTTTTTS-TTT-PPB-SEEE--EE-TTSEE---EEE--EEETTTTEEE--EEEE---EEEEEETTEEEEEESS-SSTTTTGGGGG-SSSEEEE--TTS--EEEEHHHHHHHH--HHHHT-/-EEEEESS-TTTTTHHHHH--TT---EEEE-TTS---SSHHHHT-SEEEEES--TT--HHHHHHHH--TTS-EE---STTSSSTTTT-GGGSGGGGTSSEE--SS--EEE-SS-EE---SSGGGGGSTTTTTS-TTT-PPB--EEE--EE-TT-EE---EEE--EEETTTTEEE--EEEE---EEEEEETTEEEEEESS-SSTTTSGGGGG-SSSEEEE--TTS--EEEEHHHHHHHH--HHHHT-

InterPro domains:
  IPR010768 Putative glutamine amidotransferase [PF07090] (12-214)
  IPR029062 Class I glutamine amidotransferase-like [G3DSA:3.40.50.880] (1-256)
  IPR029062 Class I glutamine amidotransferase-like [SSF52317] (3-253)